Protein 2VVM (pdb70)

Nearest PDB structures (foldseek):
  2vvm-assembly1_A  TM=1.002E+00  e=0.000E+00  Aspergillus niger
  2vvm-assembly1_B  TM=1.002E+00  e=0.000E+00  Aspergillus niger
  2vvl-assembly4_G  TM=1.001E+00  e=0.000E+00  Aspergillus niger
  2vvl-assembly4_F  TM=1.001E+00  e=0.000E+00  Aspergillus niger
  2vvl-assembly2_C  TM=9.999E-01  e=0.000E+00  Aspergillus niger

Foldseek 3Di:
DKWQFWWKAFPVPGIDGIFDFLFQDPPQFDDDQFAEEEEAQALLSLLLLLLQLVVPGQYEYEYQTRGHRQQWTWGQDQNATDTFGFWFAAVLLPQVVVLCVVLPVPVQKDWQADQPFFPQWEWEAADLPDIDIDHVVVVQVLQQVLLCLLQCPPVQSLCVQPVDLLCNPPHVVLLVQLQDFQLRSCVVCVVVADSSSVFVNLLVVLLVQLFHRQFFRRSLVSQLCVSQPSGPVSNCNGPHTMGGNNGVSVSSVVSVCSSVVSVSYTYHYSWAWAEWEDDDQWIWIATPVGDIHIHRFYEYAQDLCQPVRHYYPPDADPLSVVDSVVDFGNQKWKKKFFKDFLSQLSYWYAHDDPAQWGTKHFGDARPVGTTMMMTIGGHSRHDQCPPDVVSNQVRVCSRPPPRIDTRMMMHGRQCPPSRRVHGFGTGGRSSCVRRLCSQQDDDNRYGYFYLCNASHNRRHSSSSSNRSVVSSVVSCVVPPD/DKWQFWWKAFPVPGIDGIADFLFQDPPQWDDFAEEEEAQALLSLLLLLLQLVVPGQYEYEYQTRGHRQQWTWGQDQRATDTFGFWFAAVLLPQVVVLCVVLVCPVFKDWQADQPFFPQWEWEAADLPDIDIDHVVVVQVLQQVLLCLLQCPPVQSLCVQPVDLLCNCPPVVLLVQLQDFQLRSCVVCVVVDDSSSVQSNLLVVCLVQLFHRQFFGRSLVSQLCVSQPSGPVSNCNGPHTMGGNVGVSVSSVSSVVSSVVSVSYTYHYSWAWAEWEDDPQWIWTATPVGDIDIHSFYEYAQDLQQPVSHYYPPDADPLSVVCSVVDFGNQKWKKKFFWAQLSQLNYWFAHDDPAQWGTKHFRDARPVRTTIMITMGHHSRHDQCSPDVVNNLVRVCSRPPPRTDTRMMMHGRQCPPSRRVHGFGTGGRSSCVRRLCSQQDDDNRYGYFYLCNASHNRRHSSSSSNRSVVSSVVSVVVVD

Radius of gyration: 28.34 Å; Cα contacts (8 Å, |Δi|>4): 2363; chains: 2; bounding box: 85×63×76 Å

InterPro domains:
  IPR001613 Flavin amine oxidase [PR00757] (41-60)
  IPR001613 Flavin amine oxidase [PR00757] (432-454)
  IPR001613 Flavin amine oxidase [PR00757] (463-480)
  IPR002937 Amine oxidase [PF01593] (50-482)
  IPR036188 FAD/NAD(P)-binding domain superfamily [G3DSA:3.50.50.60] (35-118)
  IPR036188 FAD/NAD(P)-binding domain superfamily [G3DSA:3.50.50.60] (422-494)
  IPR036188 FAD/NAD(P)-binding domain superfamily [SSF51905] (39-485)
  IPR050703 Flavin Monoamine Oxidase [PTHR43563] (40-489)

Structure (mmCIF, N/CA/C/O backbone):
data_2VVM
#
_entry.id   2VVM
#
_cell.length_a   107.419
_cell.length_b   107.419
_cell.length_c   235.400
_cell.angle_alpha   90.00
_cell.angle_beta   90.00
_cell.angle_gamma   90.00
#
_symmetry.space_group_name_H-M   'P 43 21 2'
#
loop_
_entity.id
_entity.type
_entity.pdbx_description
1 polymer 'MONOAMINE OXIDASE N'
2 non-polymer 'FLAVIN-ADENINE DINUCLEOTIDE'
3 non-polymer PROLINE
4 non-polymer 1,2-ETHANEDIOL
5 water water
#
loop_
_atom_site.group_PDB
_atom_site.id
_atom_site.type_symbol
_atom_site.label_atom_id
_atom_site.label_alt_id
_atom_site.label_comp_id
_atom_site.label_asym_id
_atom_site.label_entity_id
_atom_site.label_seq_id
_atom_site.pdbx_PDB_ins_code
_atom_site.Cartn_x
_atom_site.Cartn_y
_atom_site.Cartn_z
_atom_site.occupancy
_atom_site.B_iso_or_equiv
_atom_site.auth_seq_id
_atom_site.auth_comp_id
_atom_site.auth_asym_id
_atom_site.auth_atom_id
_atom_site.pdbx_PDB_model_num
ATOM 1 N N . MET A 1 1 ? 4.329 -0.548 49.530 1.00 40.74 1 MET A N 1
ATOM 2 C CA . MET A 1 1 ? 3.833 0.454 50.527 1.00 40.68 1 MET A CA 1
ATOM 3 C C . MET A 1 1 ? 3.419 1.771 49.879 1.00 39.79 1 MET A C 1
ATOM 4 O O . MET A 1 1 ? 3.855 2.088 48.772 1.00 39.98 1 MET A O 1
ATOM 9 N N . THR A 1 2 ? 2.592 2.536 50.589 1.00 38.42 2 THR A N 1
ATOM 10 C CA . THR A 1 2 ? 1.993 3.758 50.062 1.00 37.08 2 THR A CA 1
ATOM 11 C C . THR A 1 2 ? 2.730 5.013 50.533 1.00 35.99 2 THR A C 1
ATOM 12 O O . THR A 1 2 ? 2.962 5.200 51.729 1.00 35.75 2 THR A O 1
ATOM 16 N N . SER A 1 3 ? 3.102 5.866 49.580 1.00 34.46 3 SER A N 1
ATOM 17 C CA . SER A 1 3 ? 3.692 7.167 49.893 1.00 33.06 3 SER A CA 1
ATOM 18 C C . SER A 1 3 ? 2.596 8.193 50.156 1.00 32.43 3 SER A C 1
ATOM 19 O O . SER A 1 3 ? 1.484 8.046 49.670 1.00 32.48 3 SER A O 1
ATOM 22 N N . ARG A 1 4 ? 2.917 9.234 50.917 1.00 31.52 4 ARG A N 1
ATOM 23 C CA . ARG A 1 4 ? 2.032 10.394 51.043 1.00 31.14 4 ARG A CA 1
ATOM 24 C C . ARG A 1 4 ? 1.963 11.191 49.740 1.00 30.23 4 ARG A C 1
ATOM 25 O O . ARG A 1 4 ? 1.005 11.923 49.504 1.00 29.71 4 ARG A O 1
ATOM 33 N N . ASP A 1 5 ? 2.992 11.043 48.905 1.00 29.30 5 ASP A N 1
ATOM 34 C CA . ASP A 1 5 ? 3.081 11.751 47.631 1.00 28.80 5 ASP A CA 1
ATOM 35 C C . ASP A 1 5 ? 2.210 11.101 46.564 1.00 28.37 5 ASP A C 1
ATOM 36 O O . ASP A 1 5 ? 1.851 9.924 46.665 1.00 28.16 5 ASP A O 1
ATOM 41 N N . GLY A 1 6 ? 1.894 11.878 45.531 1.00 27.93 6 GLY A N 1
ATOM 42 C CA . GLY A 1 6 ? 1.180 11.372 44.368 1.00 27.35 6 GLY A CA 1
ATOM 43 C C . GLY A 1 6 ? -0.328 11.501 44.467 1.00 27.29 6 GLY A C 1
ATOM 44 O O . GLY A 1 6 ? -0.884 11.711 45.551 1.00 26.74 6 GLY A O 1
ATOM 45 N N . TYR A 1 7 ? -0.971 11.377 43.311 1.00 26.96 7 TYR A N 1
ATOM 46 C CA . TYR A 1 7 ? -2.424 11.346 43.185 1.00 27.47 7 TYR A CA 1
ATOM 47 C C . TYR A 1 7 ? -2.815 10.309 42.158 1.00 27.70 7 TYR A C 1
ATOM 48 O O . TYR A 1 7 ? -2.051 10.016 41.225 1.00 26.84 7 TYR A O 1
ATOM 57 N N . GLN A 1 8 ? -4.027 9.785 42.323 1.00 27.96 8 GLN A N 1
ATOM 58 C CA . GLN A 1 8 ? -4.645 8.908 41.348 1.00 28.86 8 GLN A CA 1
ATOM 59 C C . GLN A 1 8 ? -6.119 9.284 41.227 1.00 29.08 8 GLN A C 1
ATOM 60 O O . GLN A 1 8 ? -6.738 9.733 42.202 1.00 28.67 8 GLN A O 1
ATOM 66 N N . TRP A 1 9 ? -6.662 9.129 40.021 1.00 29.53 9 TRP A N 1
ATOM 67 C CA . TRP A 1 9 ? -8.089 9.301 39.780 1.00 30.06 9 TRP A CA 1
ATOM 68 C C . TRP A 1 9 ? -8.629 8.170 38.910 1.00 30.53 9 TRP A C 1
ATOM 69 O O . TRP A 1 9 ? -8.002 7.779 37.924 1.00 29.99 9 TRP A O 1
ATOM 80 N N . THR A 1 10 ? -9.786 7.635 39.299 1.00 31.11 10 THR A N 1
ATOM 81 C CA . THR A 1 10 ? -10.582 6.772 38.428 1.00 31.75 10 THR A CA 1
ATOM 82 C C . THR A 1 10 ? -12.041 7.220 38.547 1.00 32.49 10 THR A C 1
ATOM 83 O O . THR A 1 10 ? -12.407 7.853 39.540 1.00 32.21 10 THR A O 1
ATOM 87 N N . PRO A 1 11 ? -12.875 6.923 37.526 1.00 33.20 11 PRO A N 1
ATOM 88 C CA . PRO A 1 11 ? -14.304 7.253 37.618 1.00 33.90 11 PRO A CA 1
ATOM 89 C C . PRO A 1 11 ? -14.951 6.662 38.878 1.00 34.55 11 PRO A C 1
ATOM 90 O O . PRO A 1 11 ? -15.756 7.326 39.530 1.00 34.64 11 PRO A O 1
ATOM 94 N N . GLU A 1 12 ? -14.557 5.438 39.221 1.00 35.43 12 GLU A N 1
ATOM 95 C CA . GLU A 1 12 ? -15.149 4.692 40.332 1.00 36.47 12 GLU A CA 1
ATOM 96 C C . GLU A 1 12 ? -14.743 5.226 41.705 1.00 36.30 12 GLU A C 1
ATOM 97 O O . GLU A 1 12 ? -15.571 5.277 42.617 1.00 36.60 12 GLU A O 1
ATOM 103 N N . THR A 1 13 ? -13.482 5.643 41.846 1.00 35.87 13 THR A N 1
ATOM 104 C CA . THR A 1 13 ? -12.930 6.030 43.152 1.00 35.46 13 THR A CA 1
ATOM 105 C C . THR A 1 13 ? -12.771 7.533 43.364 1.00 34.83 13 THR A C 1
ATOM 106 O O . THR A 1 13 ? -12.532 7.978 44.489 1.00 34.71 13 THR A O 1
ATOM 110 N N . GLY A 1 14 ? -12.887 8.316 42.294 1.00 34.13 14 GLY A N 1
ATOM 111 C CA . GLY A 1 14 ? -12.602 9.751 42.367 1.00 33.56 14 GLY A CA 1
ATOM 112 C C . GLY A 1 14 ? -11.120 10.017 42.603 1.00 33.18 14 GLY A C 1
ATOM 113 O O . GLY A 1 14 ? -10.282 9.147 42.353 1.00 32.82 14 GLY A O 1
ATOM 114 N N . LEU A 1 15 ? -10.800 11.216 43.088 1.00 33.18 15 LEU A N 1
ATOM 115 C CA . LEU A 1 15 ? -9.404 11.617 43.312 1.00 33.22 15 LEU A CA 1
ATOM 116 C C . LEU A 1 15 ? -8.908 11.230 44.701 1.00 33.46 15 LEU A C 1
ATOM 117 O O . LEU A 1 15 ? -9.483 11.650 45.712 1.00 33.66 15 LEU A O 1
ATOM 122 N N . THR A 1 16 ? -7.833 10.446 44.747 1.00 33.23 16 THR A N 1
ATOM 123 C CA . THR A 1 16 ? -7.230 10.053 46.021 1.00 33.37 16 THR A CA 1
ATOM 124 C C . THR A 1 16 ? -5.745 10.419 46.109 1.00 33.25 16 THR A C 1
ATOM 125 O O . THR A 1 16 ? -5.007 10.329 45.120 1.00 32.90 16 THR A O 1
ATOM 129 N N . GLN A 1 17 ? -5.335 10.848 47.302 1.00 33.05 17 GLN A N 1
ATOM 130 C CA . GLN A 1 17 ? -3.950 11.208 47.600 1.00 33.30 17 GLN A CA 1
ATOM 131 C C . GLN A 1 17 ? -3.158 10.012 48.085 1.00 32.71 17 GLN A C 1
ATOM 132 O O . GLN A 1 17 ? -3.649 9.213 48.886 1.00 32.45 17 GLN A O 1
ATOM 138 N N . GLY A 1 18 ? -1.919 9.912 47.618 1.00 31.93 18 GLY A N 1
ATOM 139 C CA . GLY A 1 18 ? -1.021 8.854 48.045 1.00 31.26 18 GLY A CA 1
ATOM 140 C C . GLY A 1 18 ? -1.104 7.651 47.138 1.00 30.89 18 GLY A C 1
ATOM 141 O O . GLY A 1 18 ? -2.192 7.137 46.877 1.00 31.10 18 GLY A O 1
ATOM 142 N N . VAL A 1 19 ? 0.050 7.209 46.648 1.00 30.15 19 VAL A N 1
ATOM 143 C CA . VAL A 1 19 ? 0.131 6.069 45.742 1.00 29.44 19 VAL A CA 1
ATOM 144 C C . VAL A 1 19 ? 1.291 5.164 46.168 1.00 29.15 19 VAL A C 1
ATOM 145 O O . VAL A 1 19 ? 2.186 5.614 46.883 1.00 29.38 19 VAL A O 1
ATOM 149 N N . PRO A 1 20 ? 1.278 3.884 45.744 1.00 28.98 20 PRO A N 1
ATOM 150 C CA . PRO A 1 20 ? 2.372 3.001 46.155 1.00 28.70 20 PRO A CA 1
ATOM 151 C C . PRO A 1 20 ? 3.700 3.384 45.516 1.00 28.45 20 PRO A C 1
ATOM 152 O O . PRO A 1 20 ? 3.713 3.970 44.434 1.00 28.41 20 PRO A O 1
ATOM 156 N N . SER A 1 21 ? 4.802 3.076 46.196 1.00 27.72 21 SER A N 1
ATOM 157 C CA . SER A 1 21 ? 6.135 3.214 45.603 1.00 27.11 21 SER A CA 1
ATOM 158 C C . SER A 1 21 ? 7.145 2.349 46.318 1.00 27.18 21 SER A C 1
ATOM 159 O O . SER A 1 21 ? 7.195 2.336 47.551 1.00 27.11 21 SER A O 1
ATOM 162 N N . LEU A 1 22 ? 7.959 1.649 45.531 1.00 27.00 22 LEU A N 1
ATOM 163 C CA . LEU A 1 22 ? 9.119 0.920 46.044 1.00 27.15 22 LEU A CA 1
ATOM 164 C C . LEU A 1 22 ? 10.122 1.870 46.706 1.00 27.05 22 LEU A C 1
ATOM 165 O O . LEU A 1 22 ? 11.011 1.431 47.436 1.00 27.41 22 LEU A O 1
ATOM 170 N N . GLY A 1 23 ? 9.962 3.168 46.451 1.00 26.64 23 GLY A N 1
ATOM 171 C CA . GLY A 1 23 ? 10.799 4.201 47.056 1.00 26.50 23 GLY A CA 1
ATOM 172 C C . GLY A 1 23 ? 10.523 4.418 48.534 1.00 26.50 23 GLY A C 1
ATOM 173 O O . GLY A 1 23 ? 11.374 4.946 49.255 1.00 26.23 23 GLY A O 1
ATOM 174 N N . VAL A 1 24 ? 9.337 4.021 48.991 1.00 26.92 24 VAL A N 1
ATOM 175 C CA . VAL A 1 24 ? 8.971 4.180 50.403 1.00 27.32 24 VAL A CA 1
ATOM 176 C C . VAL A 1 24 ? 9.833 3.244 51.245 1.00 27.99 24 VAL A C 1
ATOM 177 O O . VAL A 1 24 ? 9.912 2.049 50.961 1.00 27.97 24 VAL A O 1
ATOM 181 N N . ILE A 1 25 ? 10.481 3.808 52.262 1.00 28.72 25 ILE A N 1
ATOM 182 C CA . ILE A 1 25 ? 11.391 3.057 53.127 1.00 29.62 25 ILE A CA 1
ATOM 183 C C . ILE A 1 25 ? 10.733 2.737 54.471 1.00 30.68 25 ILE A C 1
ATOM 184 O O . ILE A 1 25 ? 10.326 3.638 55.207 1.00 30.59 25 ILE A O 1
ATOM 189 N N . SER A 1 26 ? 10.640 1.448 54.775 1.00 32.11 26 SER A N 1
ATOM 190 C CA . SER A 1 26 ? 10.063 0.996 56.039 1.00 33.80 26 SER A CA 1
ATOM 191 C C . SER A 1 26 ? 10.970 -0.033 56.710 1.00 34.31 26 SER A C 1
ATOM 192 O O . SER A 1 26 ? 11.447 -0.955 56.042 1.00 34.83 26 SER A O 1
ATOM 195 N N . PRO A 1 27 ? 11.239 0.132 58.026 1.00 34.66 27 PRO A N 1
ATOM 196 C CA . PRO A 1 27 ? 10.816 1.247 58.883 1.00 34.61 27 PRO A CA 1
ATOM 197 C C . PRO A 1 27 ? 11.499 2.561 58.484 1.00 34.33 27 PRO A C 1
ATOM 198 O O . PRO A 1 27 ? 12.556 2.527 57.854 1.00 34.25 27 PRO A O 1
ATOM 202 N N . PRO A 1 28 ? 10.902 3.709 58.850 1.00 34.25 28 PRO A N 1
ATOM 203 C CA . PRO A 1 28 ? 11.423 5.006 58.401 1.00 34.17 28 PRO A CA 1
ATOM 204 C C . PRO A 1 28 ? 12.753 5.427 59.042 1.00 34.17 28 PRO A C 1
ATOM 205 O O . PRO A 1 28 ? 13.336 6.440 58.642 1.00 33.85 28 PRO A O 1
ATOM 209 N N . THR A 1 29 ? 13.222 4.667 60.028 1.00 34.18 29 THR A N 1
ATOM 210 C CA . THR A 1 29 ? 14.510 4.948 60.664 1.00 34.34 29 THR A CA 1
ATOM 211 C C . THR A 1 29 ? 15.181 3.672 61.163 1.00 34.69 29 THR A C 1
ATOM 212 O O . THR A 1 29 ? 14.509 2.676 61.438 1.00 34.72 29 THR A O 1
ATOM 216 N N . ASN A 1 30 ? 16.508 3.696 61.249 1.00 35.02 30 ASN A N 1
ATOM 217 C CA . ASN A 1 30 ? 17.246 2.596 61.862 1.00 35.61 30 ASN A CA 1
ATOM 218 C C . ASN A 1 30 ? 18.124 3.051 63.031 1.00 36.31 30 ASN A C 1
ATOM 219 O O . ASN A 1 30 ? 18.999 2.312 63.479 1.00 36.88 30 ASN A O 1
ATOM 224 N N . ILE A 1 31 ? 17.903 4.273 63.510 1.00 37.08 31 ILE A N 1
ATOM 225 C CA . ILE A 1 31 ? 18.717 4.819 64.604 1.00 37.71 31 ILE A CA 1
ATOM 226 C C . ILE A 1 31 ? 17.887 5.204 65.836 1.00 38.24 31 ILE A C 1
ATOM 227 O O . ILE A 1 31 ? 16.656 5.285 65.775 1.00 38.66 31 ILE A O 1
ATOM 232 N N . GLY A 1 38 ? 25.522 8.640 67.194 1.00 41.55 38 GLY A N 1
ATOM 233 C CA . GLY A 1 38 ? 26.541 8.197 66.247 1.00 41.28 38 GLY A CA 1
ATOM 234 C C . GLY A 1 38 ? 27.824 7.711 66.905 1.00 41.06 38 GLY A C 1
ATOM 235 O O . GLY A 1 38 ? 27.812 6.681 67.594 1.00 41.53 38 GLY A O 1
ATOM 236 N N . PRO A 1 39 ? 28.949 8.436 66.698 1.00 40.37 39 PRO A N 1
ATOM 237 C CA . PRO A 1 39 ? 29.089 9.681 65.927 1.00 39.35 39 PRO A CA 1
ATOM 238 C C . PRO A 1 39 ? 29.056 9.471 64.406 1.00 38.09 39 PRO A C 1
ATOM 239 O O . PRO A 1 39 ? 29.267 8.350 63.927 1.00 38.29 39 PRO A O 1
ATOM 243 N N . TRP A 1 40 ? 28.800 10.550 63.668 1.00 36.34 40 TRP A N 1
ATOM 244 C CA . TRP A 1 40 ? 28.669 10.489 62.208 1.00 34.38 40 TRP A CA 1
ATOM 245 C C . TRP A 1 40 ? 29.789 11.241 61.501 1.00 33.34 40 TRP A C 1
ATOM 246 O O . TRP A 1 40 ? 30.048 12.406 61.796 1.00 33.00 40 TRP A O 1
ATOM 257 N N . ASP A 1 41 ? 30.446 10.560 60.566 1.00 32.20 41 ASP A N 1
ATOM 258 C CA . ASP A 1 41 ? 31.420 11.196 59.681 1.00 31.10 41 ASP A CA 1
ATOM 259 C C . ASP A 1 41 ? 30.723 12.221 58.788 1.00 30.25 41 ASP A C 1
ATOM 260 O O . ASP A 1 41 ? 31.184 13.358 58.663 1.00 30.21 41 ASP A O 1
ATOM 265 N N . VAL A 1 42 ? 29.605 11.816 58.184 1.00 28.96 42 VAL A N 1
ATOM 266 C CA . VAL A 1 42 ? 28.869 12.665 57.238 1.00 27.85 42 VAL A CA 1
ATOM 267 C C . VAL A 1 42 ? 27.360 12.572 57.446 1.00 26.93 42 VAL A C 1
ATOM 268 O O . VAL A 1 42 ? 26.831 11.498 57.728 1.00 26.42 42 VAL A O 1
ATOM 272 N N . ILE A 1 43 ? 26.682 13.709 57.306 1.00 25.95 43 ILE A N 1
ATOM 273 C CA . ILE A 1 43 ? 25.233 13.738 57.132 1.00 25.05 43 ILE A CA 1
ATOM 274 C C . ILE A 1 43 ? 24.925 14.132 55.687 1.00 24.46 43 ILE A C 1
ATOM 275 O O . ILE A 1 43 ? 25.450 15.134 55.186 1.00 23.95 43 ILE A O 1
ATOM 280 N N . VAL A 1 44 ? 24.092 13.331 55.029 1.00 23.54 44 VAL A N 1
ATOM 281 C CA . VAL A 1 44 ? 23.578 13.665 53.700 1.00 23.19 44 VAL A CA 1
ATOM 282 C C . VAL A 1 44 ? 22.107 14.053 53.849 1.00 22.95 44 VAL A C 1
ATOM 283 O O . VAL A 1 44 ? 21.297 13.268 54.357 1.00 23.10 44 VAL A O 1
ATOM 287 N N . ILE A 1 45 ? 21.779 15.275 53.436 1.00 22.48 45 ILE A N 1
ATOM 288 C CA . ILE A 1 45 ? 20.405 15.761 53.478 1.00 22.34 45 ILE A CA 1
ATOM 289 C C . ILE A 1 45 ? 19.766 15.552 52.107 1.00 22.41 45 ILE A C 1
ATOM 290 O O . ILE A 1 45 ? 20.242 16.096 51.107 1.00 21.79 45 ILE A O 1
ATOM 295 N N . GLY A 1 46 ? 18.702 14.752 52.071 1.00 22.37 46 GLY A N 1
ATOM 296 C CA . GLY A 1 46 ? 17.982 14.458 50.835 1.00 22.54 46 GLY A CA 1
ATOM 297 C C . GLY A 1 46 ? 18.413 13.136 50.232 1.00 22.30 46 GLY A C 1
ATOM 298 O O . GLY A 1 46 ? 19.610 12.900 50.017 1.00 22.44 46 GLY A O 1
ATOM 299 N N . GLY A 1 47 ? 17.434 12.279 49.953 1.00 21.88 47 GLY A N 1
ATOM 300 C CA . GLY A 1 47 ? 17.669 10.974 49.344 1.00 21.66 47 GLY A CA 1
ATOM 301 C C . GLY A 1 47 ? 17.174 10.861 47.905 1.00 21.38 47 GLY A C 1
ATOM 302 O O . GLY A 1 47 ? 16.677 9.811 47.491 1.00 21.37 47 GLY A O 1
ATOM 303 N N . GLY A 1 48 ? 17.306 11.942 47.140 1.00 21.27 48 GLY A N 1
ATOM 304 C CA . GLY A 1 48 ? 17.159 11.866 45.683 1.00 20.53 48 GLY A CA 1
ATOM 305 C C . GLY A 1 48 ? 18.403 11.210 45.113 1.00 20.35 48 GLY A C 1
ATOM 306 O O . GLY A 1 48 ? 19.258 10.733 45.863 1.00 20.68 48 GLY A O 1
ATOM 307 N N . TYR A 1 49 ? 18.531 11.183 43.790 1.00 19.82 49 TYR A N 1
ATOM 308 C CA . TYR A 1 49 ? 19.699 10.545 43.173 1.00 19.96 49 TYR A CA 1
ATOM 309 C C . TYR A 1 49 ? 21.045 11.152 43.589 1.00 19.86 49 TYR A C 1
ATOM 310 O O . TYR A 1 49 ? 22.046 10.444 43.657 1.00 20.22 49 TYR A O 1
ATOM 319 N N . CYS A 1 50 ? 21.058 12.445 43.894 1.00 19.94 50 CYS A N 1
ATOM 320 C CA . CYS A 1 50 ? 22.293 13.113 44.314 1.00 20.38 50 CYS A CA 1
ATOM 321 C C . CYS A 1 50 ? 22.729 12.594 45.688 1.00 20.55 50 CYS A C 1
ATOM 322 O O . CYS A 1 50 ? 23.854 12.117 45.852 1.00 20.94 50 CYS A O 1
ATOM 325 N N . GLY A 1 51 ? 21.821 12.685 46.659 1.00 20.71 51 GLY A N 1
ATOM 326 C CA . GLY A 1 51 ? 22.046 12.137 47.996 1.00 20.72 51 GLY A CA 1
ATOM 327 C C . GLY A 1 51 ? 22.322 10.641 48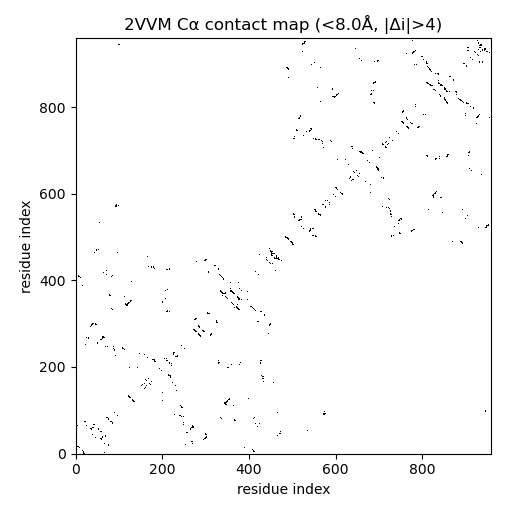.014 1.00 20.84 51 GLY A C 1
ATOM 328 O O . GLY A 1 51 ? 23.163 10.185 48.785 1.00 21.31 51 GLY A O 1
ATOM 329 N N . LEU A 1 52 ? 21.614 9.872 47.186 1.00 20.78 52 LEU A N 1
ATOM 330 C CA . LEU A 1 52 ? 21.820 8.418 47.107 1.00 20.57 52 LEU A CA 1
ATOM 331 C C . LEU A 1 52 ? 23.216 8.059 46.573 1.00 20.87 52 LEU A C 1
ATOM 332 O O . LEU A 1 52 ? 23.869 7.135 47.077 1.00 20.42 52 LEU A O 1
ATOM 337 N N . THR A 1 53 ? 23.660 8.784 45.546 1.00 20.38 53 THR A N 1
ATOM 338 C CA . THR A 1 53 ? 24.991 8.577 44.970 1.00 20.55 53 THR A CA 1
ATOM 339 C C . THR A 1 53 ? 26.078 8.911 45.991 1.00 20.57 53 THR A C 1
ATOM 340 O O . THR A 1 53 ? 26.992 8.112 46.200 1.00 20.89 53 THR A O 1
ATOM 344 N N . ALA A 1 54 ? 25.955 10.076 46.629 1.00 21.01 54 ALA A N 1
ATOM 345 C CA . ALA A 1 54 ? 26.910 10.532 47.646 1.00 21.62 54 ALA A CA 1
ATOM 346 C C . ALA A 1 54 ? 26.975 9.535 48.801 1.00 22.03 54 ALA A C 1
ATOM 347 O O . ALA A 1 54 ? 28.062 9.143 49.222 1.00 21.72 54 ALA A O 1
ATOM 349 N N . THR A 1 55 ? 25.803 9.110 49.275 1.00 22.75 55 THR A N 1
ATOM 350 C CA . THR A 1 55 ? 25.703 8.161 50.388 1.00 23.01 55 THR A CA 1
ATOM 351 C C . THR A 1 55 ? 26.310 6.808 50.034 1.00 23.70 55 THR A C 1
ATOM 352 O O . THR A 1 55 ? 27.048 6.229 50.831 1.00 23.62 55 THR A O 1
ATOM 356 N N . ARG A 1 56 ? 26.017 6.313 48.836 1.00 23.95 56 ARG A N 1
ATOM 357 C CA . ARG A 1 56 ? 26.574 5.047 48.400 1.00 24.76 56 ARG A CA 1
ATOM 358 C C . ARG A 1 56 ? 28.102 5.124 48.321 1.00 24.82 56 ARG A C 1
ATOM 359 O O . ARG A 1 56 ? 28.799 4.280 48.892 1.00 24.93 56 ARG A O 1
ATOM 367 N N . ASP A 1 57 ? 28.614 6.142 47.630 1.00 24.46 57 ASP A N 1
ATOM 368 C CA . ASP A 1 57 ? 30.058 6.346 47.526 1.00 24.52 57 ASP A CA 1
ATOM 369 C C . ASP A 1 57 ? 30.726 6.441 48.907 1.00 24.67 57 ASP A C 1
ATOM 370 O O . ASP A 1 57 ? 31.752 5.805 49.144 1.00 24.69 57 ASP A O 1
ATOM 375 N N . LEU A 1 58 ? 30.137 7.233 49.801 1.00 24.88 58 LEU A N 1
ATOM 376 C CA . LEU A 1 58 ? 30.723 7.486 51.119 1.00 25.15 58 LEU A CA 1
ATOM 377 C C . LEU A 1 58 ? 30.748 6.227 51.988 1.00 25.48 58 LEU A C 1
ATOM 378 O O . LEU A 1 58 ? 31.799 5.880 52.539 1.00 25.69 58 LEU A O 1
ATOM 383 N N . THR A 1 59 ? 29.612 5.534 52.079 1.00 25.59 59 THR A N 1
ATOM 384 C CA . THR A 1 59 ? 29.521 4.291 52.860 1.00 25.90 59 THR A CA 1
ATOM 385 C C . THR A 1 59 ? 30.432 3.189 52.323 1.00 26.17 59 THR A C 1
ATOM 386 O O . THR A 1 59 ? 31.077 2.480 53.099 1.00 26.54 59 THR A O 1
ATOM 390 N N . VAL A 1 60 ? 30.497 3.048 51.001 1.00 26.08 60 VAL A N 1
ATOM 391 C CA . VAL A 1 60 ? 31.411 2.083 50.378 1.00 26.11 60 VAL A CA 1
ATOM 392 C C . VAL A 1 60 ? 32.878 2.431 50.685 1.00 26.37 60 VAL A C 1
ATOM 393 O O . VAL A 1 60 ? 33.701 1.534 50.884 1.00 26.63 60 VAL A O 1
ATOM 397 N N . ALA A 1 61 ? 33.188 3.726 50.747 1.00 26.57 61 ALA A N 1
ATOM 398 C CA . ALA A 1 61 ? 34.546 4.188 51.045 1.00 26.99 61 ALA A CA 1
ATOM 399 C C . ALA A 1 61 ? 34.873 4.144 52.542 1.00 27.47 61 ALA A C 1
ATOM 400 O O . ALA A 1 61 ? 35.996 4.460 52.945 1.00 27.24 61 ALA A O 1
ATOM 402 N N . GLY A 1 62 ? 33.890 3.763 53.355 1.00 27.75 62 GLY A N 1
ATOM 403 C CA . GLY A 1 62 ? 34.117 3.492 54.774 1.00 28.28 62 GLY A CA 1
ATOM 404 C C . GLY A 1 62 ? 33.610 4.533 55.755 1.00 28.74 62 GLY A C 1
ATOM 405 O O . GLY A 1 62 ? 33.873 4.428 56.961 1.00 28.71 62 GLY A O 1
ATOM 406 N N . PHE A 1 63 ? 32.878 5.530 55.258 1.00 28.71 63 PHE A N 1
ATOM 407 C CA . PHE A 1 63 ? 32.369 6.604 56.110 1.00 29.10 63 PHE A CA 1
ATOM 408 C C . PHE A 1 63 ? 31.027 6.244 56.736 1.00 28.70 63 PHE A C 1
ATOM 409 O O . PHE A 1 63 ? 30.110 5.781 56.053 1.00 28.44 63 PHE A O 1
ATOM 417 N N . LYS A 1 64 ? 30.923 6.465 58.045 1.00 28.69 64 LYS A N 1
ATOM 418 C CA . LYS A 1 64 ? 29.659 6.314 58.754 1.00 28.79 64 LYS A CA 1
ATOM 419 C C . LYS A 1 64 ? 28.769 7.497 58.373 1.00 28.26 64 LYS A C 1
ATOM 420 O O . LYS A 1 64 ? 29.058 8.652 58.711 1.00 28.20 64 LYS A O 1
ATOM 426 N N . THR A 1 65 ? 27.699 7.198 57.642 1.00 27.73 65 THR A N 1
ATOM 427 C CA . THR A 1 65 ? 26.909 8.225 56.972 1.00 27.31 65 THR A CA 1
ATOM 428 C C . THR A 1 65 ? 25.446 8.184 57.401 1.00 26.98 65 THR A C 1
ATOM 429 O O . THR A 1 65 ? 24.804 7.128 57.360 1.00 27.22 65 THR A O 1
ATOM 433 N N . LEU A 1 66 ? 24.935 9.343 57.809 1.00 26.64 66 LEU A N 1
ATOM 434 C CA . LEU A 1 66 ? 23.536 9.495 58.198 1.00 26.27 66 LEU A CA 1
ATOM 435 C C . LEU A 1 66 ? 22.763 10.248 57.119 1.00 26.01 66 LEU A C 1
ATOM 436 O O . LEU A 1 66 ? 23.050 11.419 56.845 1.00 25.93 66 LEU A O 1
ATOM 441 N N . LEU A 1 67 ? 21.779 9.578 56.527 1.00 25.51 67 LEU A N 1
ATOM 442 C CA . LEU A 1 67 ? 20.905 10.209 55.542 1.00 25.47 67 LEU A CA 1
ATOM 443 C C . LEU A 1 67 ? 19.609 10.711 56.179 1.00 25.18 67 LEU A C 1
ATOM 444 O O . LEU A 1 67 ? 18.855 9.938 56.782 1.00 25.19 67 LEU A O 1
ATOM 449 N N . LEU A 1 68 ? 19.361 12.010 56.032 1.00 24.68 68 LEU A N 1
ATOM 450 C CA . LEU A 1 68 ? 18.145 12.642 56.529 1.00 24.50 68 LEU A CA 1
ATOM 451 C C . LEU A 1 68 ? 17.270 13.071 55.356 1.00 24.76 68 LEU A C 1
ATOM 452 O O . LEU A 1 68 ? 17.704 13.842 54.490 1.00 24.19 68 LEU A O 1
ATOM 457 N N . GLU A 1 69 ? 16.035 12.579 55.340 1.00 24.35 69 GLU A N 1
ATOM 458 C CA . GLU A 1 69 ? 15.106 12.864 54.252 1.00 24.44 69 GLU A CA 1
ATOM 459 C C . GLU A 1 69 ? 13.763 13.365 54.774 1.00 24.66 69 GLU A C 1
ATOM 460 O O . GLU A 1 69 ? 13.169 12.758 55.670 1.00 24.58 69 GLU A O 1
ATOM 466 N N . ALA A 1 70 ? 13.294 14.474 54.202 1.00 24.51 70 ALA A N 1
ATOM 467 C CA . ALA A 1 70 ? 11.994 15.055 54.535 1.00 24.39 70 ALA A CA 1
ATOM 468 C C . ALA A 1 70 ? 10.815 14.127 54.231 1.00 24.47 70 ALA A C 1
ATOM 469 O O . ALA A 1 70 ? 9.870 14.040 55.023 1.00 24.20 70 ALA A O 1
ATOM 471 N N . ARG A 1 71 ? 10.872 13.443 53.086 1.00 24.30 71 ARG A N 1
ATOM 472 C CA . ARG A 1 71 ? 9.776 12.591 52.615 1.00 24.24 71 ARG A CA 1
ATOM 473 C C . ARG A 1 71 ? 9.767 11.209 53.286 1.00 24.31 71 ARG A C 1
ATOM 474 O O . ARG A 1 71 ? 10.660 10.880 54.069 1.00 24.57 71 ARG A O 1
ATOM 482 N N . ASP A 1 72 ? 8.768 10.396 52.945 1.00 24.31 72 ASP A N 1
ATOM 483 C CA . ASP A 1 72 ? 8.695 8.999 53.394 1.00 24.49 72 ASP A CA 1
ATOM 484 C C . ASP A 1 72 ? 9.367 8.041 52.415 1.00 24.15 72 ASP A C 1
ATOM 485 O O . ASP A 1 72 ? 9.283 6.819 52.572 1.00 24.27 72 ASP A O 1
ATOM 490 N N . ARG A 1 73 ? 10.034 8.599 51.405 1.00 23.21 73 ARG A N 1
ATOM 491 C CA . ARG A 1 73 ? 10.597 7.801 50.322 1.00 22.69 73 ARG A CA 1
ATOM 492 C C . ARG A 1 73 ? 11.927 8.356 49.801 1.00 22.35 73 ARG A C 1
ATOM 493 O O . ARG A 1 73 ? 12.297 9.493 50.099 1.00 22.29 73 ARG A O 1
ATOM 501 N N . ILE A 1 74 ? 12.624 7.533 49.022 1.00 21.91 74 ILE A N 1
ATOM 502 C CA . ILE A 1 74 ? 13.807 7.958 48.266 1.00 21.82 74 ILE A CA 1
ATOM 503 C C . ILE A 1 74 ? 13.394 8.341 46.835 1.00 21.54 74 ILE A C 1
ATOM 504 O O . ILE A 1 74 ? 12.243 8.140 46.442 1.00 21.41 74 ILE A O 1
ATOM 509 N N . GLY A 1 75 ? 14.331 8.903 46.073 1.00 21.56 75 GLY A N 1
ATOM 510 C CA . GLY A 1 75 ? 14.066 9.267 44.683 1.00 20.88 75 GLY A CA 1
ATOM 511 C C . GLY A 1 75 ? 13.942 10.756 44.423 1.00 21.21 75 GLY A C 1
ATOM 512 O O . GLY A 1 75 ? 14.272 11.219 43.329 1.00 20.96 75 GLY A O 1
ATOM 513 N N . GLY A 1 76 ? 13.464 11.505 45.418 1.00 20.68 76 GLY A N 1
ATOM 514 C CA . GLY A 1 76 ? 13.259 12.950 45.287 1.00 20.54 76 GLY A CA 1
ATOM 515 C C . GLY A 1 76 ? 12.335 13.295 44.132 1.00 20.40 76 GLY A C 1
ATOM 516 O O . GLY A 1 76 ? 11.168 12.886 44.124 1.00 20.42 76 GLY A O 1
ATOM 517 N N . ARG A 1 77 ? 12.877 14.012 43.143 1.00 19.98 77 ARG A N 1
ATOM 518 C CA . ARG A 1 77 ? 12.128 14.419 41.943 1.00 19.68 77 ARG A CA 1
ATOM 519 C C . ARG A 1 77 ? 11.981 13.326 40.872 1.00 20.05 77 ARG A C 1
ATOM 520 O O . ARG A 1 77 ? 11.494 13.596 39.759 1.00 20.02 77 ARG A O 1
ATOM 528 N N . SER A 1 78 ? 12.378 12.102 41.221 1.00 20.19 78 SER A N 1
ATOM 529 C CA . SER A 1 78 ? 12.180 10.933 40.374 1.00 20.83 78 SER A CA 1
ATOM 530 C C . SER A 1 78 ? 11.705 9.751 41.210 1.00 21.14 78 SER A C 1
ATOM 531 O O . SER A 1 78 ? 12.389 9.326 42.140 1.00 21.49 78 SER A O 1
ATOM 534 N N . TRP A 1 79 ? 10.537 9.217 40.873 1.00 21.18 79 TRP A N 1
ATOM 535 C CA . TRP A 1 79 ? 10.019 8.026 41.550 1.00 21.62 79 TRP A CA 1
ATOM 536 C C . TRP A 1 79 ? 8.863 7.434 40.763 1.00 21.91 79 TRP A C 1
ATOM 537 O O . TRP A 1 79 ? 8.174 8.143 40.014 1.00 21.79 79 TRP A O 1
ATOM 548 N N . SER A 1 80 ? 8.666 6.133 40.926 1.00 22.12 80 SER A N 1
ATOM 549 C CA . SER A 1 80 ? 7.629 5.432 40.188 1.00 23.05 80 SER A CA 1
ATOM 550 C C . SER A 1 80 ? 6.612 4.795 41.125 1.00 23.75 80 SER A C 1
ATOM 551 O O . SER A 1 80 ? 6.952 4.380 42.239 1.00 23.73 80 SER A O 1
ATOM 554 N N . SER A 1 81 ? 5.366 4.743 40.658 1.00 24.44 81 SER A N 1
ATOM 555 C CA . SER A 1 81 ? 4.270 4.102 41.381 1.00 25.40 81 SER A CA 1
ATOM 556 C C . SER A 1 81 ? 3.719 2.954 40.554 1.00 25.96 81 SER A C 1
ATOM 557 O O . SER A 1 81 ? 3.221 3.164 39.449 1.00 25.99 81 SER A O 1
ATOM 560 N N . ASN A 1 82 ? 3.830 1.734 41.074 1.00 26.66 82 ASN A N 1
ATOM 561 C CA . ASN A 1 82 ? 3.277 0.571 40.381 1.00 27.34 82 ASN A CA 1
ATOM 562 C C . ASN A 1 82 ? 1.790 0.438 40.695 1.00 27.86 82 ASN A C 1
ATOM 563 O O . ASN A 1 82 ? 1.410 0.106 41.821 1.00 27.66 82 ASN A O 1
ATOM 568 N N . ILE A 1 83 ? 0.955 0.736 39.703 1.00 27.98 83 ILE A N 1
ATOM 569 C CA . ILE A 1 83 ? -0.498 0.680 39.862 1.00 28.50 83 ILE A CA 1
ATOM 570 C C . ILE A 1 83 ? -1.050 -0.327 38.852 1.00 28.85 83 ILE A C 1
ATOM 571 O O . ILE A 1 83 ? -0.882 -0.158 37.640 1.00 28.81 83 ILE A O 1
ATOM 576 N N . ASP A 1 84 ? -1.693 -1.379 39.363 1.00 29.13 84 ASP A N 1
ATOM 577 C CA . ASP A 1 84 ? -2.152 -2.516 38.545 1.00 29.37 84 ASP A CA 1
ATOM 578 C C . ASP A 1 84 ? -1.064 -3.025 37.590 1.00 29.13 84 ASP A C 1
ATOM 579 O O . ASP A 1 84 ? -1.308 -3.254 36.402 1.00 29.46 84 ASP A O 1
ATOM 584 N N . GLY A 1 85 ? 0.142 -3.182 38.126 1.00 28.78 85 GLY A N 1
ATOM 585 C CA . GLY A 1 85 ? 1.253 -3.772 37.394 1.00 28.28 85 GLY A CA 1
ATOM 586 C C . GLY A 1 85 ? 1.987 -2.870 36.413 1.00 27.77 85 GLY A C 1
ATOM 587 O O . GLY A 1 85 ? 2.801 -3.354 35.633 1.00 28.21 85 GLY A O 1
ATOM 588 N N . TYR A 1 86 ? 1.700 -1.572 36.438 1.00 27.29 86 TYR A N 1
ATOM 589 C CA . TYR A 1 86 ? 2.339 -0.622 35.519 1.00 26.62 86 TYR A CA 1
ATOM 590 C C . TYR A 1 86 ? 3.057 0.480 36.286 1.00 26.24 86 TYR A C 1
ATOM 591 O O . TYR A 1 86 ? 2.457 1.118 37.153 1.00 26.34 86 TYR A O 1
ATOM 600 N N . PRO A 1 87 ? 4.350 0.706 35.973 1.00 26.07 87 PRO A N 1
ATOM 601 C CA . PRO A 1 87 ? 5.066 1.784 36.651 1.00 25.57 87 PRO A CA 1
ATOM 602 C C . PRO A 1 87 ? 4.732 3.146 36.067 1.00 25.17 87 PRO A C 1
ATOM 603 O O . PRO A 1 87 ? 5.038 3.424 34.903 1.00 25.74 87 PRO A O 1
ATOM 607 N N . TYR A 1 88 ? 4.089 3.980 36.870 1.00 24.55 88 TYR A N 1
ATOM 608 C CA . TYR A 1 88 ? 3.818 5.352 36.485 1.00 24.03 88 TYR A CA 1
ATOM 609 C C . TYR A 1 88 ? 4.953 6.236 36.981 1.00 23.48 88 TYR A C 1
ATOM 610 O O . TYR A 1 88 ? 5.250 6.273 38.174 1.00 22.66 88 TYR A O 1
ATOM 619 N N . GLU A 1 89 ? 5.589 6.942 36.050 1.00 23.15 89 GLU A N 1
ATOM 620 C CA . GLU A 1 89 ? 6.734 7.773 36.382 1.00 22.72 89 GLU A CA 1
ATOM 621 C C . GLU A 1 89 ? 6.297 9.173 36.796 1.00 22.67 89 GLU A C 1
ATOM 622 O O . GLU A 1 89 ? 5.931 10.019 35.962 1.00 22.26 89 GLU A O 1
ATOM 628 N N . MET A 1 90 ? 6.349 9.409 38.102 1.00 22.24 90 MET A N 1
ATOM 629 C CA . MET A 1 90 ? 5.813 10.620 38.701 1.00 22.17 90 MET A CA 1
ATOM 630 C C . MET A 1 90 ? 6.640 11.868 38.373 1.00 21.79 90 MET A C 1
ATOM 631 O O . MET A 1 90 ? 6.097 12.972 38.286 1.00 21.68 90 MET A O 1
ATOM 636 N N . GLY A 1 91 ? 7.945 11.674 38.180 1.00 21.72 91 GLY A N 1
ATOM 637 C CA . GLY A 1 91 ? 8.879 12.758 37.871 1.00 21.07 91 GLY A CA 1
ATOM 638 C C . GLY A 1 91 ? 9.897 12.296 36.840 1.00 20.98 91 GLY A C 1
ATOM 639 O O . GLY A 1 91 ? 9.524 11.793 35.776 1.00 21.05 91 GLY A O 1
ATOM 640 N N . GLY A 1 92 ? 11.179 12.458 37.163 1.00 20.86 92 GLY A N 1
ATOM 641 C CA . GLY A 1 92 ? 12.274 12.065 36.266 1.00 20.88 92 GLY A CA 1
ATOM 642 C C . GLY A 1 92 ? 12.132 10.661 35.717 1.00 20.72 92 GLY A C 1
ATOM 643 O O . GLY A 1 92 ? 11.962 9.717 36.483 1.00 20.95 92 GLY A O 1
ATOM 644 N N . THR A 1 93 ? 12.207 10.527 34.390 1.00 20.44 93 THR A N 1
ATOM 645 C CA . THR A 1 93 ? 11.879 9.272 33.720 1.00 20.00 93 THR A CA 1
ATOM 646 C C . THR A 1 93 ? 12.962 8.715 32.792 1.00 19.86 93 THR A C 1
ATOM 647 O O . THR A 1 93 ? 13.388 7.561 32.943 1.00 19.80 93 THR A O 1
ATOM 651 N N . TRP A 1 94 ? 13.379 9.526 31.819 1.00 18.93 94 TRP A N 1
ATOM 652 C CA . TRP A 1 94 ? 14.119 9.012 30.672 1.00 19.08 94 TRP A CA 1
ATOM 653 C C . TRP A 1 94 ? 15.623 9.099 30.839 1.00 18.45 94 TRP A C 1
ATOM 654 O O . TRP A 1 94 ? 16.128 10.028 31.460 1.00 19.13 94 TRP A O 1
ATOM 665 N N . VAL A 1 95 ? 16.318 8.118 30.273 1.00 18.60 95 VAL A N 1
ATOM 666 C CA . VAL A 1 95 ? 17.781 7.988 30.383 1.00 18.24 95 VAL A CA 1
ATOM 667 C C . VAL A 1 95 ? 18.362 7.521 29.048 1.00 18.32 95 VAL A C 1
ATOM 668 O O . VAL A 1 95 ? 17.628 7.032 28.171 1.00 18.55 95 VAL A O 1
ATOM 672 N N . HIS A 1 96 ? 19.678 7.655 28.888 1.00 17.88 96 HIS A N 1
ATOM 673 C CA . HIS A 1 96 ? 20.347 7.222 27.660 1.00 17.62 96 HIS A CA 1
ATOM 674 C C . HIS A 1 96 ? 21.830 6.996 27.950 1.00 17.93 96 HIS A C 1
ATOM 675 O O . HIS A 1 96 ? 22.373 7.561 28.913 1.00 18.34 96 HIS A O 1
ATOM 682 N N . TRP A 1 97 ? 22.481 6.169 27.129 1.00 17.99 97 TRP A N 1
ATOM 683 C CA . TRP A 1 97 ? 23.910 5.894 27.286 1.00 17.86 97 TRP A CA 1
ATOM 684 C C . TRP A 1 97 ? 24.822 7.081 26.934 1.00 17.73 97 TRP A C 1
ATOM 685 O O . TRP A 1 97 ? 26.029 7.046 27.218 1.00 17.54 97 TRP A O 1
ATOM 696 N N . HIS A 1 98 ? 24.249 8.132 26.343 1.00 16.97 98 HIS A N 1
ATOM 697 C CA . HIS A 1 98 ? 24.988 9.387 26.136 1.00 17.25 98 HIS A CA 1
ATOM 698 C C . HIS A 1 98 ? 24.953 10.284 27.375 1.00 17.21 98 HIS A C 1
ATOM 699 O O . HIS A 1 98 ? 25.485 11.399 27.371 1.00 17.42 98 HIS A O 1
ATOM 706 N N . GLN A 1 99 ? 24.336 9.784 28.440 1.00 17.31 99 GLN A N 1
ATOM 707 C CA . GLN A 1 99 ? 24.320 10.475 29.718 1.00 17.16 99 GLN A CA 1
ATOM 708 C C . GLN A 1 99 ? 25.251 9.695 30.638 1.00 17.64 99 GLN A C 1
ATOM 709 O O . GLN A 1 99 ? 24.893 8.635 31.154 1.00 17.31 99 GLN A O 1
ATOM 715 N N . SER A 1 100 ? 26.455 10.238 30.818 1.00 17.90 100 SER A N 1
ATOM 716 C CA . SER A 1 100 ? 27.591 9.522 31.412 1.00 18.46 100 SER A CA 1
ATOM 717 C C . SER A 1 100 ? 27.337 8.928 32.802 1.00 18.67 100 SER A C 1
ATOM 718 O O . SER A 1 100 ? 27.623 7.747 33.054 1.00 18.80 100 SER A O 1
ATOM 721 N N . HIS A 1 101 ? 26.810 9.754 33.694 1.00 18.29 101 HIS A N 1
ATOM 722 C CA . HIS A 1 101 ? 26.725 9.393 35.100 1.00 18.73 101 HIS A CA 1
ATOM 723 C C . HIS A 1 101 ? 25.588 8.420 35.366 1.00 18.58 101 HIS A C 1
ATOM 724 O O . HIS A 1 101 ? 25.786 7.406 36.027 1.00 19.05 101 HIS A O 1
ATOM 731 N N . VAL A 1 102 ? 24.408 8.689 34.813 1.00 18.74 102 VAL A N 1
ATOM 732 C CA . VAL A 1 102 ? 23.310 7.740 34.964 1.00 18.23 102 VAL A CA 1
ATOM 733 C C . VAL A 1 102 ? 23.620 6.401 34.266 1.00 18.23 102 VAL A C 1
ATOM 734 O O . VAL A 1 102 ? 23.366 5.335 34.828 1.00 18.50 102 VAL A O 1
ATOM 738 N N . TRP A 1 103 ? 24.209 6.447 33.071 1.00 17.95 103 TRP A N 1
ATOM 739 C CA . TRP A 1 103 ? 24.525 5.213 32.361 1.00 18.02 103 TRP A CA 1
ATOM 740 C C . TRP A 1 103 ? 25.601 4.374 33.068 1.00 18.39 103 TRP A C 1
ATOM 741 O O . TRP A 1 103 ? 25.565 3.136 33.030 1.00 18.18 103 TRP A O 1
ATOM 752 N N . ARG A 1 104 ? 26.560 5.051 33.696 1.00 18.56 104 ARG A N 1
ATOM 753 C CA . ARG A 1 104 ? 27.595 4.357 34.458 1.00 18.96 104 ARG A CA 1
ATOM 754 C C . ARG A 1 104 ? 26.931 3.533 35.571 1.00 19.43 104 ARG A C 1
ATOM 755 O O . ARG A 1 104 ? 27.270 2.365 35.774 1.00 19.42 104 ARG A O 1
ATOM 763 N N . GLU A 1 105 ? 25.988 4.156 36.275 1.00 19.65 105 GLU A N 1
ATOM 764 C CA . GLU A 1 105 ? 25.253 3.504 37.362 1.00 20.46 105 GLU A CA 1
ATOM 765 C C . GLU A 1 105 ? 24.376 2.369 36.844 1.00 20.72 105 GLU A C 1
ATOM 766 O O . GLU A 1 105 ? 24.336 1.287 37.445 1.00 20.79 105 GLU A O 1
ATOM 772 N N . ILE A 1 106 ? 23.696 2.619 35.722 1.00 20.94 106 ILE A N 1
ATOM 773 C CA . ILE A 1 106 ? 22.840 1.617 35.071 1.00 21.01 106 ILE A CA 1
ATOM 774 C C . ILE A 1 106 ? 23.634 0.360 34.709 1.00 21.65 106 ILE A C 1
ATOM 775 O O . ILE A 1 106 ? 23.198 -0.765 34.990 1.00 22.03 106 ILE A O 1
ATOM 780 N N . THR A 1 107 ? 24.802 0.558 34.101 1.00 21.97 107 THR A N 1
ATOM 781 C CA . THR A 1 107 ? 25.662 -0.542 33.686 1.00 23.07 107 THR A CA 1
ATOM 782 C C . THR A 1 107 ? 26.245 -1.289 34.895 1.00 23.12 107 THR A C 1
ATOM 783 O O . THR A 1 107 ? 26.207 -2.522 34.945 1.00 23.31 107 THR A O 1
ATOM 787 N N . ARG A 1 108 ? 26.750 -0.542 35.872 1.00 23.16 108 ARG A N 1
ATOM 788 C CA . ARG A 1 108 ? 27.338 -1.141 37.076 1.00 23.47 108 ARG A CA 1
ATOM 789 C C . ARG A 1 108 ? 26.306 -1.956 37.873 1.00 23.82 108 ARG A C 1
ATOM 790 O O . ARG A 1 108 ? 26.631 -3.015 38.409 1.00 23.29 108 ARG A O 1
ATOM 798 N N . TYR A 1 109 ? 25.068 -1.468 37.934 1.00 23.66 109 TYR A N 1
ATOM 799 C CA . TYR A 1 109 ? 23.974 -2.227 38.549 1.00 24.10 109 TYR A CA 1
ATOM 800 C C . TYR A 1 109 ? 23.316 -3.228 37.600 1.00 24.34 109 TYR A C 1
ATOM 801 O O . TYR A 1 109 ? 22.270 -3.796 37.927 1.00 24.85 109 TYR A O 1
ATOM 810 N N . LYS A 1 110 ? 23.923 -3.422 36.430 1.00 24.36 110 LYS A N 1
ATOM 811 C CA . LYS A 1 110 ? 23.465 -4.396 35.418 1.00 24.92 110 LYS A CA 1
ATOM 812 C C . LYS A 1 110 ? 21.977 -4.249 35.036 1.00 24.61 110 LYS A C 1
ATOM 813 O O . LYS A 1 110 ? 21.239 -5.240 34.958 1.00 24.46 110 LYS A O 1
ATOM 819 N N . MET A 1 111 ? 21.562 -3.004 34.801 1.00 24.16 111 MET A N 1
ATOM 820 C CA . MET A 1 111 ? 20.192 -2.691 34.396 1.00 24.22 111 MET A CA 1
ATOM 821 C C . MET A 1 111 ? 20.133 -2.157 32.955 1.00 23.94 111 MET A C 1
ATOM 822 O O . MET A 1 111 ? 19.097 -1.667 32.513 1.00 23.71 111 MET A O 1
ATOM 827 N N . HIS A 1 112 ? 21.255 -2.252 32.243 1.00 24.11 112 HIS A N 1
ATOM 828 C CA . HIS A 1 112 ? 21.362 -1.827 30.841 1.00 24.39 112 HIS A CA 1
ATOM 829 C C . HIS A 1 112 ? 20.375 -2.558 29.922 1.00 24.32 112 HIS A C 1
ATOM 830 O O . HIS A 1 112 ? 19.976 -2.028 28.881 1.00 24.29 112 HIS A O 1
ATOM 837 N N . ASN A 1 113 ? 19.992 -3.768 30.328 1.00 24.47 113 ASN A N 1
ATOM 838 C CA A ASN A 1 113 ? 19.033 -4.554 29.550 0.50 24.53 113 ASN A CA 1
ATOM 839 C CA B ASN A 1 113 ? 19.053 -4.623 29.609 0.50 24.68 113 ASN A CA 1
ATOM 840 C C . ASN A 1 113 ? 17.618 -4.516 30.140 1.00 24.63 113 ASN A C 1
ATOM 841 O O . ASN A 1 113 ? 16.737 -5.297 29.749 1.00 24.49 113 ASN A O 1
ATOM 850 N N . ALA A 1 114 ? 17.392 -3.576 31.055 1.00 24.36 114 ALA A N 1
ATOM 851 C CA . ALA A 1 114 ? 16.095 -3.454 31.723 1.00 24.64 114 ALA A CA 1
ATOM 852 C C . ALA A 1 114 ? 15.359 -2.168 31.335 1.00 24.73 114 ALA A C 1
ATOM 853 O O . ALA A 1 114 ? 14.609 -1.597 32.132 1.00 24.72 114 ALA A O 1
ATOM 855 N N . LEU A 1 115 ? 15.575 -1.725 30.101 1.00 24.73 115 LEU A N 1
ATOM 856 C CA . LEU A 1 115 ? 14.894 -0.547 29.580 1.00 24.80 115 LEU A CA 1
ATOM 857 C C . LEU A 1 115 ? 13.781 -0.920 28.612 1.00 24.90 115 LEU A C 1
ATOM 858 O O . LEU A 1 115 ? 13.760 -2.025 28.048 1.00 24.75 115 LEU A O 1
ATOM 863 N N . SER A 1 116 ? 12.881 0.033 28.410 1.00 24.60 116 SER A N 1
ATOM 864 C CA . SER A 1 116 ? 11.754 -0.099 27.500 1.00 25.14 116 SER A CA 1
ATOM 865 C C . SER A 1 116 ? 11.667 1.179 26.644 1.00 24.26 116 SER A C 1
ATOM 866 O O . SER A 1 116 ? 11.878 2.283 27.153 1.00 24.10 116 SER A O 1
ATOM 869 N N . PRO A 1 117 ? 11.389 1.035 25.336 1.00 23.83 117 PRO A N 1
ATOM 870 C CA . PRO A 1 117 ? 11.214 2.234 24.515 1.00 23.38 117 PRO A CA 1
ATOM 871 C C . PRO A 1 117 ? 9.821 2.834 24.679 1.00 23.26 117 PRO A C 1
ATOM 872 O O . PRO A 1 117 ? 8.808 2.110 24.624 1.00 23.01 117 PRO A O 1
ATOM 876 N N . SER A 1 118 ? 9.772 4.145 24.891 1.00 22.93 118 SER A N 1
ATOM 877 C CA . SER A 1 118 ? 8.509 4.861 25.007 1.00 23.09 118 SER A CA 1
ATOM 878 C C . SER A 1 118 ? 7.726 4.882 23.692 1.00 23.43 118 SER A C 1
ATOM 879 O O . SER A 1 118 ? 6.501 4.698 23.691 1.00 23.34 118 SER A O 1
ATOM 882 N N . PHE A 1 119 ? 8.427 5.108 22.581 1.00 23.93 119 PHE A N 1
ATOM 883 C CA . PHE A 1 119 ? 7.772 5.197 21.279 1.00 24.57 119 PHE A CA 1
ATOM 884 C C . PHE A 1 119 ? 7.592 3.817 20.658 1.00 25.15 119 PHE A C 1
ATOM 885 O O . PHE A 1 119 ? 8.509 2.991 20.666 1.00 24.99 119 PHE A O 1
ATOM 893 N N . ASN A 1 120 ? 6.391 3.577 20.139 1.00 26.06 120 ASN A N 1
ATOM 894 C CA . ASN A 1 120 ? 6.099 2.366 19.392 1.00 27.11 120 ASN A CA 1
ATOM 895 C C . ASN A 1 120 ? 5.112 2.719 18.290 1.00 27.20 120 ASN A C 1
ATOM 896 O O . ASN A 1 120 ? 3.955 3.039 18.568 1.00 26.89 120 ASN A O 1
ATOM 901 N N . PHE A 1 121 ? 5.581 2.683 17.044 1.00 27.39 121 PHE A N 1
ATOM 902 C CA . PHE A 1 121 ? 4.749 3.081 15.910 1.00 27.83 121 PHE A CA 1
ATOM 903 C C . PHE A 1 121 ? 4.289 1.891 15.059 1.00 28.20 121 PHE A C 1
ATOM 904 O O . PHE A 1 121 ? 3.828 2.075 13.931 1.00 28.27 121 PHE A O 1
ATOM 912 N N . SER A 1 122 ? 4.393 0.682 15.613 1.00 28.60 122 SER A N 1
ATOM 913 C CA . SER A 1 122 ? 4.106 -0.546 14.860 1.00 29.08 122 SER A CA 1
ATOM 914 C C . SER A 1 122 ? 2.612 -0.818 14.604 1.00 29.33 122 SER A C 1
ATOM 915 O O . SER A 1 122 ? 2.271 -1.592 13.710 1.00 29.65 122 SER A O 1
ATOM 918 N N . ARG A 1 123 ? 1.730 -0.197 15.382 1.00 29.33 123 ARG A N 1
ATOM 919 C CA . ARG A 1 123 ? 0.285 -0.371 15.201 1.00 29.72 123 ARG A CA 1
ATOM 920 C C . ARG A 1 123 ? -0.469 0.881 15.626 1.00 29.75 123 ARG A C 1
ATOM 921 O O . ARG A 1 123 ? 0.095 1.745 16.296 1.00 29.91 123 ARG A O 1
ATOM 929 N N . GLY A 1 124 ? -1.745 0.976 15.253 1.00 29.25 124 GLY A N 1
ATOM 930 C CA . GLY A 1 124 ? -2.578 2.087 15.705 1.00 28.88 124 GLY A CA 1
ATOM 931 C C . GLY A 1 124 ? -2.584 3.264 14.750 1.00 28.61 124 GLY A C 1
ATOM 932 O O . GLY A 1 124 ? -2.233 3.120 13.573 1.00 28.75 124 GLY A O 1
ATOM 933 N N . VAL A 1 125 ? -2.977 4.430 15.265 1.00 28.07 125 VAL A N 1
ATOM 934 C CA . VAL A 1 125 ? -3.208 5.622 14.435 1.00 27.84 125 VAL A CA 1
ATOM 935 C C . VAL A 1 125 ? -1.937 6.119 13.752 1.00 27.53 125 VAL A C 1
ATOM 936 O O . VAL A 1 125 ? -2.004 6.720 12.671 1.00 27.30 125 VAL A O 1
ATOM 940 N N . ASN A 1 126 ? -0.791 5.873 14.390 1.00 26.89 126 ASN A N 1
ATOM 941 C CA . ASN A 1 126 ? 0.517 6.129 13.789 1.00 26.83 126 ASN A CA 1
ATOM 942 C C . ASN A 1 126 ? 0.573 7.521 13.156 1.00 26.24 126 ASN A C 1
ATOM 943 O O . ASN A 1 126 ? 0.955 7.679 11.995 1.00 26.63 126 ASN A O 1
ATOM 948 N N . HIS A 1 127 ? 0.149 8.526 13.921 1.00 25.84 127 HIS A N 1
ATOM 949 C CA . HIS A 1 127 ? 0.241 9.912 13.470 1.00 25.55 127 HIS A CA 1
ATOM 950 C C . HIS A 1 127 ? 0.549 10.929 14.576 1.00 24.65 127 HIS A C 1
ATOM 951 O O . HIS A 1 127 ? 0.413 10.650 15.771 1.00 24.28 127 HIS A O 1
ATOM 958 N N . PHE A 1 128 ? 0.985 12.105 14.133 1.00 23.98 128 PHE A N 1
ATOM 959 C CA . PHE A 1 128 ? 1.206 13.265 14.974 1.00 23.21 128 PHE A CA 1
ATOM 960 C C . PHE A 1 128 ? 0.016 14.180 14.778 1.00 23.08 128 PHE A C 1
ATOM 961 O O . PHE A 1 128 ? -0.344 14.516 13.636 1.00 22.79 128 PHE A O 1
ATOM 969 N N . GLN A 1 129 ? -0.601 14.565 15.890 1.00 22.41 129 GLN A N 1
ATOM 970 C CA . GLN A 1 129 ? -1.737 15.474 15.876 1.00 22.20 129 GLN A CA 1
ATOM 971 C C . GLN A 1 129 ? -1.350 16.857 16.395 1.00 22.25 129 GLN A C 1
ATOM 972 O O . GLN A 1 129 ? -1.098 17.039 17.597 1.00 21.61 129 GLN A O 1
ATOM 978 N N . LEU A 1 130 ? -1.312 17.823 15.479 1.00 21.82 130 LEU A N 1
ATOM 979 C CA . LEU A 1 130 ? -0.970 19.199 15.806 1.00 22.40 130 LEU A CA 1
ATOM 980 C C . LEU A 1 130 ? -2.229 20.052 15.879 1.00 22.74 130 LEU A C 1
ATOM 981 O O . LEU A 1 130 ? -2.995 20.134 14.913 1.00 22.84 130 LEU A O 1
ATOM 986 N N . ARG A 1 131 ? -2.437 20.681 17.018 1.00 22.95 131 ARG A N 1
ATOM 987 C CA . ARG A 1 131 ? -3.556 21.562 17.211 1.00 23.59 131 ARG A CA 1
ATOM 988 C C . ARG A 1 131 ? -3.076 22.971 17.535 1.00 24.51 131 ARG A C 1
ATOM 989 O O . ARG A 1 131 ? -2.434 23.188 18.519 1.00 24.51 131 ARG A O 1
ATOM 997 N N . THR A 1 132 ? -3.411 23.928 16.690 1.00 25.26 132 THR A N 1
ATOM 998 C CA . THR A 1 132 ? -2.987 25.319 16.914 1.00 26.58 132 THR A CA 1
ATOM 999 C C . THR A 1 132 ? -4.156 26.244 17.261 1.00 27.48 132 THR A C 1
ATOM 1000 O O . THR A 1 132 ? -3.966 27.434 17.549 1.00 27.61 132 THR A O 1
ATOM 1004 N N . ASN A 1 133 ? -5.365 25.687 17.222 1.00 28.38 133 ASN A N 1
ATOM 1005 C CA . ASN A 1 133 ? -6.556 26.366 17.717 1.00 29.47 133 ASN A CA 1
ATOM 1006 C C . ASN A 1 133 ? -7.549 25.328 18.262 1.00 29.63 133 ASN A C 1
ATOM 1007 O O . ASN A 1 133 ? -7.450 24.145 17.921 1.00 29.37 133 ASN A O 1
ATOM 1012 N N . PRO A 1 134 ? -8.496 25.760 19.118 1.00 30.24 134 PRO A N 1
ATOM 1013 C CA . PRO A 1 134 ? -9.393 24.821 19.801 1.00 30.57 134 PRO A CA 1
ATOM 1014 C C . PRO A 1 134 ? -10.356 24.051 18.893 1.00 31.07 134 PRO A C 1
ATOM 1015 O O . PRO A 1 134 ? -10.954 23.072 19.340 1.00 31.13 134 PRO A O 1
ATOM 1019 N N . THR A 1 135 ? -10.505 24.473 17.640 1.00 31.35 135 THR A N 1
ATOM 1020 C CA . THR A 1 135 ? -11.581 23.941 16.793 1.00 31.84 135 THR A CA 1
ATOM 1021 C C . THR A 1 135 ? -11.157 22.872 15.774 1.00 31.69 135 THR A C 1
ATOM 1022 O O . THR A 1 135 ? -11.991 22.085 15.324 1.00 32.22 135 THR A O 1
ATOM 1026 N N . THR A 1 136 ? -9.874 22.840 15.417 1.00 31.03 136 THR A N 1
ATOM 1027 C CA . THR A 1 136 ? -9.390 21.956 14.350 1.00 30.43 136 THR A CA 1
ATOM 1028 C C . THR A 1 136 ? -8.130 21.193 14.770 1.00 29.65 136 THR A C 1
ATOM 1029 O O . THR A 1 136 ? -7.597 21.406 15.863 1.00 29.59 136 THR A O 1
ATOM 1033 N N . SER A 1 137 ? -7.674 20.298 13.898 1.00 28.83 137 SER A N 1
ATOM 1034 C CA . SER A 1 137 ? -6.426 19.566 14.085 1.00 28.04 137 SER A CA 1
ATOM 1035 C C . SER A 1 137 ? -5.749 19.392 12.730 1.00 28.12 137 SER A C 1
ATOM 1036 O O . SER A 1 137 ? -6.426 19.288 11.703 1.00 27.61 137 SER A O 1
ATOM 1039 N N . THR A 1 138 ? -4.419 19.370 12.736 1.00 27.42 138 THR A N 1
ATOM 1040 C CA . THR A 1 138 ? -3.643 18.951 11.577 1.00 27.42 138 THR A CA 1
ATOM 1041 C C . THR A 1 138 ? -3.019 17.608 11.899 1.00 27.31 138 THR A C 1
ATOM 1042 O O . THR A 1 138 ? -2.413 17.437 12.961 1.00 27.47 138 THR A O 1
ATOM 1046 N N . TYR A 1 139 ? -3.179 16.653 10.989 1.00 27.02 139 TYR A N 1
ATOM 1047 C CA . TYR A 1 139 ? -2.591 15.334 11.157 1.00 26.89 139 TYR A CA 1
ATOM 1048 C C . TYR A 1 139 ? -1.460 15.130 10.166 1.00 26.86 139 TYR A C 1
ATOM 1049 O O . TYR A 1 139 ? -1.547 15.565 9.018 1.00 26.84 139 TYR A O 1
ATOM 1058 N N . MET A 1 140 ? -0.398 14.468 10.618 1.00 26.32 140 MET A N 1
ATOM 1059 C CA . MET A 1 140 ? 0.719 14.136 9.744 1.00 25.91 140 MET A CA 1
ATOM 1060 C C . MET A 1 140 ? 1.436 12.866 10.195 1.00 25.63 140 MET A C 1
ATOM 1061 O O . MET A 1 140 ? 1.267 12.415 11.336 1.00 25.59 140 MET A O 1
ATOM 1066 N N . THR A 1 141 ? 2.220 12.283 9.290 1.00 24.86 141 THR A N 1
ATOM 1067 C CA . THR A 1 141 ? 3.034 11.124 9.629 1.00 24.92 141 THR A CA 1
ATOM 1068 C C . THR A 1 141 ? 4.092 11.542 10.648 1.00 24.60 141 THR A C 1
ATOM 1069 O O . THR A 1 141 ? 4.389 12.729 10.786 1.00 23.92 141 THR A O 1
ATOM 1073 N N . HIS A 1 142 ? 4.650 10.568 11.364 1.00 24.66 142 HIS A N 1
ATOM 1074 C CA . HIS A 1 142 ? 5.733 10.852 12.300 1.00 24.64 142 HIS A CA 1
ATOM 1075 C C . HIS A 1 142 ? 6.997 11.282 11.544 1.00 25.16 142 HIS A C 1
ATOM 1076 O O . HIS A 1 142 ? 7.805 12.044 12.070 1.00 24.95 142 HIS A O 1
ATOM 1083 N N . GLU A 1 143 ? 7.148 10.813 10.303 1.00 25.34 143 GLU A N 1
ATOM 1084 C CA . GLU A 1 143 ? 8.220 11.301 9.430 1.00 25.76 143 GLU A CA 1
ATOM 1085 C C . GLU A 1 143 ? 8.063 12.801 9.149 1.00 25.10 143 GLU A C 1
ATOM 1086 O O . GLU A 1 143 ? 9.041 13.550 9.204 1.00 24.83 143 GLU A O 1
ATOM 1092 N N . ALA A 1 144 ? 6.834 13.230 8.854 1.00 24.15 144 ALA A N 1
ATOM 1093 C CA . ALA A 1 144 ? 6.535 14.648 8.635 1.00 23.70 144 ALA A CA 1
ATOM 1094 C C . ALA A 1 144 ? 6.702 15.473 9.909 1.00 23.35 144 ALA A C 1
ATOM 1095 O O . ALA A 1 144 ? 7.172 16.614 9.858 1.00 23.05 144 ALA A O 1
ATOM 1097 N N . GLU A 1 145 ? 6.294 14.894 11.040 1.00 22.65 145 GLU A N 1
ATOM 1098 C CA . GLU A 1 145 ? 6.517 15.485 12.365 1.00 22.71 145 GLU A CA 1
ATOM 1099 C C . GLU A 1 145 ? 8.016 15.742 12.598 1.00 22.29 145 GLU A C 1
ATOM 1100 O O . GLU A 1 145 ? 8.417 16.841 12.993 1.00 22.18 145 GLU A O 1
ATOM 1106 N N . ASP A 1 146 ? 8.825 14.713 12.346 1.00 22.44 146 ASP A N 1
ATOM 1107 C CA A ASP A 1 146 ? 10.278 14.819 12.477 0.50 22.47 146 ASP A CA 1
ATOM 1108 C CA B ASP A 1 146 ? 10.280 14.810 12.464 0.50 22.30 146 ASP A CA 1
ATOM 1109 C C . ASP A 1 146 ? 10.813 15.976 11.636 1.00 22.28 146 ASP A C 1
ATOM 1110 O O . ASP A 1 146 ? 11.637 16.759 12.106 1.00 22.00 146 ASP A O 1
ATOM 1119 N N . GLU A 1 147 ? 10.324 16.079 10.402 1.00 22.21 147 GLU A N 1
ATOM 1120 C CA . GLU A 1 147 ? 10.792 17.090 9.466 1.00 22.74 147 GLU A CA 1
ATOM 1121 C C . GLU A 1 147 ? 10.426 18.501 9.928 1.00 21.86 147 GLU A C 1
ATOM 1122 O O . GLU A 1 147 ? 11.243 19.421 9.842 1.00 21.42 147 GLU A O 1
ATOM 1128 N N . LEU A 1 148 ? 9.205 18.652 10.434 1.00 21.10 148 LEU A N 1
ATOM 1129 C CA . LEU A 1 148 ? 8.735 19.922 10.958 1.00 20.74 148 LEU A CA 1
ATOM 1130 C C . LEU A 1 148 ? 9.599 20.384 12.129 1.00 20.49 148 LEU A C 1
ATOM 1131 O O . LEU A 1 148 ? 10.080 21.520 12.138 1.00 20.31 148 LEU A O 1
ATOM 1136 N N . LEU A 1 149 ? 9.766 19.539 13.126 1.00 20.14 149 LEU A N 1
ATOM 1137 C CA . LEU A 1 149 ? 10.586 19.890 14.253 1.00 20.18 149 LEU A CA 1
ATOM 1138 C C . LEU A 1 149 ? 12.047 20.105 13.901 1.00 19.53 149 LEU A C 1
ATOM 1139 O O . LEU A 1 149 ? 12.623 20.994 14.366 1.00 19.48 149 LEU A O 1
ATOM 1144 N N . ARG A 1 150 ? 12.606 19.273 13.051 1.00 19.60 150 ARG A N 1
ATOM 1145 C CA A ARG A 1 150 ? 13.979 19.453 12.595 0.50 19.49 150 ARG A CA 1
ATOM 1146 C CA B ARG A 1 150 ? 13.981 19.444 12.588 0.50 19.49 150 ARG A CA 1
ATOM 1147 C C . ARG A 1 150 ? 14.146 20.836 11.966 1.00 19.60 150 ARG A C 1
ATOM 1148 O O . ARG A 1 150 ? 15.115 21.540 12.250 1.00 19.35 150 ARG A O 1
ATOM 1163 N N . SER A 1 151 ? 13.198 21.216 11.115 1.00 19.37 151 SER A N 1
ATOM 1164 C CA . SER A 1 151 ? 13.228 22.522 10.448 1.00 19.44 151 SER A CA 1
ATOM 1165 C C . SER A 1 151 ? 13.197 23.690 11.442 1.00 19.62 151 SER A C 1
ATOM 1166 O O . SER A 1 151 ? 14.032 24.607 11.384 1.00 19.32 151 SER A O 1
ATOM 1169 N N . ALA A 1 152 ? 12.220 23.654 12.347 1.00 19.41 152 ALA A N 1
ATOM 1170 C CA . ALA A 1 152 ? 12.024 24.711 13.339 1.00 18.97 152 ALA A CA 1
ATOM 1171 C C . ALA A 1 152 ? 13.193 24.819 14.323 1.00 18.60 152 ALA A C 1
ATOM 1172 O O . ALA A 1 152 ? 13.657 25.928 14.628 1.00 18.22 152 ALA A O 1
ATOM 1174 N N . LEU A 1 153 ? 13.667 23.675 14.810 1.00 18.13 153 LEU A N 1
ATOM 1175 C CA . LEU A 1 153 ? 14.804 23.656 15.742 1.00 18.07 153 LEU A CA 1
ATOM 1176 C C . LEU A 1 153 ? 16.123 24.042 15.068 1.00 18.04 153 LEU A C 1
ATOM 1177 O O . LEU A 1 153 ? 17.007 24.610 15.709 1.00 17.86 153 LEU A O 1
ATOM 1182 N N . HIS A 1 154 ? 16.256 23.740 13.777 1.00 18.33 154 HIS A N 1
ATOM 1183 C CA . HIS A 1 154 ? 17.417 24.215 13.026 1.00 18.74 154 HIS A CA 1
ATOM 1184 C C . HIS A 1 154 ? 17.480 25.741 13.060 1.00 18.45 154 HIS A C 1
ATOM 1185 O O . HIS A 1 154 ? 18.516 26.317 13.385 1.00 18.65 154 HIS A O 1
ATOM 1192 N N . LYS A 1 155 ? 16.361 26.391 12.742 1.00 18.08 155 LYS A N 1
ATOM 1193 C CA . LYS A 1 155 ? 16.305 27.856 12.703 1.00 17.60 155 LYS A CA 1
ATOM 1194 C C . LYS A 1 155 ? 16.540 28.441 14.101 1.00 16.94 155 LYS A C 1
ATOM 1195 O O . LYS A 1 155 ? 17.311 29.393 14.278 1.00 17.10 155 LYS A O 1
ATOM 1201 N N . PHE A 1 156 ? 15.924 27.821 15.101 1.00 17.05 156 PHE A N 1
ATOM 1202 C CA . PHE A 1 156 ? 16.039 28.285 16.480 1.00 17.11 156 PHE A CA 1
ATOM 1203 C C . PHE A 1 156 ? 17.494 28.250 16.993 1.00 17.24 156 PHE A C 1
ATOM 1204 O O . PHE A 1 156 ? 17.984 29.218 17.590 1.00 17.66 156 PHE A O 1
ATOM 1212 N N . THR A 1 157 ? 18.192 27.150 16.728 1.00 17.03 157 THR A N 1
ATOM 1213 C CA . THR A 1 157 ? 19.494 26.912 17.340 1.00 17.16 157 THR A CA 1
ATOM 1214 C C . THR A 1 157 ? 20.673 27.448 16.518 1.00 17.56 157 THR A C 1
ATOM 1215 O O . THR A 1 157 ? 21.790 27.551 17.033 1.00 18.24 157 THR A O 1
ATOM 1219 N N . ASN A 1 158 ? 20.440 27.766 15.245 1.00 18.18 158 ASN A N 1
ATOM 1220 C CA . ASN A 1 158 ? 21.535 28.166 14.346 1.00 18.71 158 ASN A CA 1
ATOM 1221 C C . ASN A 1 158 ? 22.031 29.615 14.524 1.00 19.17 158 ASN A C 1
ATOM 1222 O O . ASN A 1 158 ? 22.117 30.377 13.557 1.00 19.57 158 ASN A O 1
ATOM 1227 N N . VAL A 1 159 ? 22.390 29.976 15.747 1.00 19.31 159 VAL A N 1
ATOM 1228 C CA . VAL A 1 159 ? 22.885 31.318 16.043 1.00 20.09 159 VAL A CA 1
ATOM 1229 C C . VAL A 1 159 ? 24.317 31.558 15.548 1.00 20.67 159 VAL A C 1
ATOM 1230 O O . VAL A 1 159 ? 24.758 32.704 15.431 1.00 21.00 159 VAL A O 1
ATOM 1234 N N . ASP A 1 160 ? 25.033 30.479 15.248 1.00 20.53 160 ASP A N 1
ATOM 1235 C CA . ASP A 1 160 ? 26.470 30.567 14.964 1.00 20.95 160 ASP A CA 1
ATOM 1236 C C . ASP A 1 160 ? 26.853 29.891 13.643 1.00 21.19 160 ASP A C 1
ATOM 1237 O O . ASP A 1 160 ? 28.044 29.713 13.339 1.00 21.87 160 ASP A O 1
ATOM 1242 N N . GLY A 1 161 ? 25.843 29.500 12.871 1.00 20.66 161 GLY A N 1
ATOM 1243 C CA . GLY A 1 161 ? 26.059 28.810 11.606 1.00 20.52 161 GLY A CA 1
ATOM 1244 C C . GLY A 1 161 ? 26.262 27.306 11.737 1.00 20.02 161 GLY A C 1
ATOM 1245 O O . GLY A 1 161 ? 26.299 26.606 10.735 1.00 20.31 161 GLY A O 1
ATOM 1246 N N . THR A 1 162 ? 26.398 26.805 12.967 1.00 19.24 162 THR A N 1
ATOM 1247 C CA . THR A 1 162 ? 26.663 25.375 13.187 1.00 18.93 162 THR A CA 1
ATOM 1248 C C . THR A 1 162 ? 25.739 24.788 14.270 1.00 18.68 162 THR A C 1
ATOM 1249 O O . THR A 1 162 ? 26.081 23.794 14.928 1.00 18.77 162 THR A O 1
ATOM 1253 N N . ASN A 1 163 ? 24.572 25.409 14.449 1.00 18.49 163 ASN A N 1
ATOM 1254 C CA . ASN A 1 163 ? 23.603 24.991 15.481 1.00 18.49 163 ASN A CA 1
ATOM 1255 C C . ASN A 1 163 ? 24.208 24.855 16.880 1.00 18.27 163 ASN A C 1
ATOM 1256 O O . ASN A 1 163 ? 23.875 23.934 17.630 1.00 18.80 163 ASN A O 1
ATOM 1261 N N . GLY A 1 164 ? 25.098 25.775 17.233 1.00 18.05 164 GLY A N 1
ATOM 1262 C CA . GLY A 1 164 ? 25.645 25.807 18.589 1.00 17.84 164 GLY A CA 1
ATOM 1263 C C . GLY A 1 164 ? 27.037 25.229 18.768 1.00 17.93 164 GLY A C 1
ATOM 1264 O O . GLY A 1 164 ? 27.664 25.440 19.817 1.00 17.05 164 GLY A O 1
ATOM 1265 N N . ARG A 1 165 ? 27.540 24.516 17.756 1.00 17.69 165 ARG A N 1
ATOM 1266 C CA . ARG A 1 165 ? 28.862 23.878 17.863 1.00 17.92 165 ARG A CA 1
ATOM 1267 C C . ARG A 1 165 ? 30.034 24.865 17.970 1.00 17.94 165 ARG A C 1
ATOM 1268 O O . ARG A 1 165 ? 31.087 24.526 18.510 1.00 17.97 165 ARG A O 1
ATOM 1276 N N . THR A 1 166 ? 29.846 26.079 17.456 1.00 17.78 166 THR A N 1
ATOM 1277 C CA . THR A 1 166 ? 30.903 27.092 17.458 1.00 18.45 166 THR A CA 1
ATOM 1278 C C . THR A 1 166 ? 30.895 27.866 18.765 1.00 18.37 166 THR A C 1
ATOM 1279 O O . THR A 1 166 ? 31.943 28.069 19.390 1.00 18.50 166 THR A O 1
ATOM 1283 N N . VAL A 1 167 ? 29.707 28.266 19.197 1.00 18.19 167 VAL A N 1
ATOM 1284 C CA . VAL A 1 167 ? 29.592 29.053 20.414 1.00 18.66 167 VAL A CA 1
ATOM 1285 C C . VAL A 1 167 ? 29.607 28.202 21.688 1.00 18.02 167 VAL A C 1
ATOM 1286 O O . VAL A 1 167 ? 29.968 28.689 22.762 1.00 18.74 167 VAL A O 1
ATOM 1290 N N . LEU A 1 168 ? 29.265 26.921 21.563 1.00 17.68 168 LEU A N 1
ATOM 1291 C CA . LEU A 1 168 ? 29.260 26.027 22.727 1.00 17.25 168 LEU A CA 1
ATOM 1292 C C . LEU A 1 168 ? 29.840 24.659 22.369 1.00 17.31 168 LEU A C 1
ATOM 1293 O O . LEU A 1 168 ? 29.135 23.655 22.410 1.00 17.47 168 LEU A O 1
ATOM 1298 N N . PRO A 1 169 ? 31.137 24.620 22.008 1.00 17.60 169 PRO A N 1
ATOM 1299 C CA . PRO A 1 169 ? 31.790 23.363 21.631 1.00 17.78 169 PRO A CA 1
ATOM 1300 C C . PRO A 1 169 ? 31.955 22.430 22.839 1.00 17.78 169 PRO A C 1
ATOM 1301 O O . PRO A 1 169 ? 31.911 21.208 22.690 1.00 17.87 169 PRO A O 1
ATOM 1305 N N . PHE A 1 170 ? 32.133 23.020 24.018 1.00 17.61 170 PHE A N 1
ATOM 1306 C CA . PHE A 1 170 ? 32.341 22.271 25.248 1.00 17.91 170 PHE A CA 1
ATOM 1307 C C . PHE A 1 170 ? 31.262 22.668 26.260 1.00 18.27 170 PHE A C 1
ATOM 1308 O O . PHE A 1 170 ? 31.471 23.581 27.069 1.00 18.28 170 PHE A O 1
ATOM 1316 N N . PRO A 1 171 ? 30.097 21.987 26.220 1.00 18.53 171 PRO A N 1
ATOM 1317 C CA . PRO A 1 171 ? 28.975 22.448 27.056 1.00 18.92 171 PRO A CA 1
ATOM 1318 C C . PRO A 1 171 ? 29.248 22.386 28.570 1.00 18.94 171 PRO A C 1
ATOM 1319 O O . PRO A 1 171 ? 28.598 23.098 29.328 1.00 19.77 171 PRO A O 1
ATOM 1323 N N . HIS A 1 172 ? 30.223 21.582 28.991 1.00 19.40 172 HIS A N 1
ATOM 1324 C CA . HIS A 1 172 ? 30.653 21.529 30.402 1.00 19.99 172 HIS A CA 1
ATOM 1325 C C . HIS A 1 172 ? 31.432 22.789 30.828 1.00 20.04 172 HIS A C 1
ATOM 1326 O O . HIS A 1 172 ? 31.687 22.996 32.018 1.00 20.28 172 HIS A O 1
ATOM 1333 N N . ASP A 1 173 ? 31.805 23.619 29.855 1.00 20.19 173 ASP A N 1
ATOM 1334 C CA . ASP A 1 173 ? 32.592 24.828 30.100 1.00 20.65 173 ASP A CA 1
ATOM 1335 C C . ASP A 1 173 ? 31.950 25.956 29.296 1.00 20.43 173 ASP A C 1
ATOM 1336 O O . ASP A 1 173 ? 32.377 26.254 28.184 1.00 19.79 173 ASP A O 1
ATOM 1341 N N . MET A 1 174 ? 30.910 26.567 29.857 1.00 20.09 174 MET A N 1
ATOM 1342 C CA . MET A 1 174 ? 30.078 27.503 29.098 1.00 20.51 174 MET A CA 1
ATOM 1343 C C . MET A 1 174 ? 30.812 28.775 28.654 1.00 20.30 174 MET A C 1
ATOM 1344 O O . MET A 1 174 ? 30.429 29.393 27.661 1.00 20.22 174 MET A O 1
ATOM 1349 N N . PHE A 1 175 ? 31.861 29.155 29.381 1.00 20.35 175 PHE A N 1
ATOM 1350 C CA . PHE A 1 175 ? 32.635 30.358 29.039 1.00 21.61 175 PHE A CA 1
ATOM 1351 C C . PHE A 1 175 ? 33.818 30.092 28.109 1.00 21.74 175 PHE A C 1
ATOM 1352 O O . PHE A 1 175 ? 34.590 31.006 27.812 1.00 21.44 175 PHE A O 1
ATOM 1360 N N . TYR A 1 176 ? 33.954 28.851 27.640 1.00 21.85 176 TYR A N 1
ATOM 1361 C CA . TYR A 1 176 ? 35.036 28.512 26.717 1.00 22.31 176 TYR A CA 1
ATOM 1362 C C . TYR A 1 176 ? 35.061 29.473 25.527 1.00 23.06 176 TYR A C 1
ATOM 1363 O O . TYR A 1 176 ? 36.131 29.924 25.114 1.00 22.59 176 TYR A O 1
ATOM 1372 N N . VAL A 1 177 ? 33.879 29.773 24.991 1.00 23.46 177 VAL A N 1
ATOM 1373 C CA . VAL A 1 177 ? 33.707 30.800 23.965 1.00 24.67 177 VAL A CA 1
ATOM 1374 C C . VAL A 1 177 ? 32.904 31.958 24.559 1.00 25.72 177 VAL A C 1
ATOM 1375 O O . VAL A 1 177 ? 31.790 31.748 25.048 1.00 25.48 177 VAL A O 1
ATOM 1379 N N . PRO A 1 178 ? 33.475 33.180 24.529 1.00 26.96 178 PRO A N 1
ATOM 1380 C CA . PRO A 1 178 ? 32.851 34.409 25.050 1.00 27.53 178 PRO A CA 1
ATOM 1381 C C . PRO A 1 178 ? 31.469 34.736 24.485 1.00 27.61 178 PRO A C 1
ATOM 1382 O O . PRO A 1 178 ? 30.638 35.283 25.205 1.00 28.64 178 PRO A O 1
ATOM 1386 N N . GLU A 1 179 ? 31.225 34.415 23.216 1.00 27.93 179 GLU A N 1
ATOM 1387 C CA . GLU A 1 179 ? 29.919 34.668 22.598 1.00 27.89 179 GLU A CA 1
ATOM 1388 C C . GLU A 1 179 ? 28.754 33.931 23.267 1.00 27.11 179 GLU A C 1
ATOM 1389 O O . GLU A 1 179 ? 27.599 34.299 23.036 1.00 27.26 179 GLU A O 1
ATOM 1395 N N . PHE A 1 180 ? 29.037 32.896 24.072 1.00 25.47 180 PHE A N 1
ATOM 1396 C CA . PHE A 1 180 ? 27.940 32.109 24.650 1.00 23.88 180 PHE A CA 1
ATOM 1397 C C . PHE A 1 180 ? 27.127 32.838 25.700 1.00 23.28 180 PHE A C 1
ATOM 1398 O O . PHE A 1 180 ? 25.907 32.673 25.754 1.00 22.71 180 PHE A O 1
ATOM 1406 N N . ARG A 1 181 ? 27.799 33.621 26.538 1.00 22.75 181 ARG A N 1
ATOM 1407 C CA . ARG A 1 181 ? 27.119 34.319 27.622 1.00 22.66 181 ARG A CA 1
ATOM 1408 C C . ARG A 1 181 ? 25.893 35.112 27.156 1.00 22.29 181 ARG A C 1
ATOM 1409 O O . ARG A 1 181 ? 24.851 35.081 27.821 1.00 21.47 181 ARG A O 1
ATOM 1417 N N . LYS A 1 182 ? 26.003 35.809 26.025 1.00 21.84 182 LYS A N 1
ATOM 1418 C CA . LYS A 1 182 ? 24.868 36.591 25.528 1.00 22.59 182 LYS A CA 1
ATOM 1419 C C . LYS A 1 182 ? 23.642 35.719 25.194 1.00 21.83 182 LYS A C 1
ATOM 1420 O O . LYS A 1 182 ? 22.501 36.182 25.292 1.00 21.92 182 LYS A O 1
ATOM 1426 N N . TYR A 1 183 ? 23.872 34.457 24.828 1.00 21.22 183 TYR A N 1
ATOM 1427 C CA . TYR A 1 183 ? 22.761 33.529 24.612 1.00 20.78 183 TYR A CA 1
ATOM 1428 C C . TYR A 1 183 ? 22.198 33.005 25.924 1.00 20.04 183 TYR A C 1
ATOM 1429 O O . TYR A 1 183 ? 20.979 32.855 26.052 1.00 19.89 183 TYR A O 1
ATOM 1438 N N . ASP A 1 184 ? 23.062 32.747 26.907 1.00 19.28 184 ASP A N 1
ATOM 1439 C CA . ASP A 1 184 ? 22.547 32.436 28.252 1.00 19.47 184 ASP A CA 1
ATOM 1440 C C . ASP A 1 184 ? 21.647 33.560 28.767 1.00 19.48 184 ASP A C 1
ATOM 1441 O O . ASP A 1 184 ? 20.657 33.298 29.453 1.00 19.76 184 ASP A O 1
ATOM 1446 N N . GLU A 1 185 ? 22.018 34.797 28.425 1.00 19.44 185 GLU A N 1
ATOM 1447 C CA . GLU A 1 185 ? 21.312 36.021 28.834 1.00 19.82 185 GLU A CA 1
ATOM 1448 C C . GLU A 1 185 ? 20.079 36.366 27.987 1.00 19.88 185 GLU A C 1
ATOM 1449 O O . GLU A 1 185 ? 19.366 37.336 28.273 1.00 19.44 185 GLU A O 1
ATOM 1455 N N . MET A 1 186 ? 19.829 35.558 26.961 1.00 19.37 186 MET A N 1
ATOM 1456 C CA . MET A 1 186 ? 18.722 35.770 26.039 1.00 20.24 186 MET A CA 1
ATOM 1457 C C . MET A 1 186 ? 17.553 34.886 26.448 1.00 19.98 186 MET A C 1
ATOM 1458 O O . MET A 1 186 ? 17.760 33.749 26.856 1.00 20.37 186 MET A O 1
ATOM 1463 N N . SER A 1 187 ? 16.329 35.402 26.336 1.00 20.24 187 SER A N 1
ATOM 1464 C CA . SER A 1 187 ? 15.132 34.588 26.581 1.00 19.88 187 SER A CA 1
ATOM 1465 C C . SER A 1 187 ? 14.680 33.856 25.315 1.00 19.82 187 SER A C 1
ATOM 1466 O O . SER A 1 187 ? 15.078 34.217 24.198 1.00 19.66 187 SER A O 1
ATOM 1469 N N . TYR A 1 188 ? 13.838 32.838 25.491 1.00 19.35 188 TYR A N 1
ATOM 1470 C CA . TYR A 1 188 ? 13.181 32.172 24.368 1.00 18.80 188 TYR A CA 1
ATOM 1471 C C . TYR A 1 188 ? 12.507 33.189 23.431 1.00 19.23 188 TYR A C 1
ATOM 1472 O O . TYR A 1 188 ? 12.662 33.110 22.204 1.00 19.05 188 TYR A O 1
ATOM 1481 N N . SER A 1 189 ? 11.769 34.133 24.019 1.00 19.12 189 SER A N 1
ATOM 1482 C CA A SER A 1 189 ? 11.036 35.154 23.264 0.50 19.46 189 SER A CA 1
ATOM 1483 C CA B SER A 1 189 ? 11.036 35.138 23.245 0.50 19.4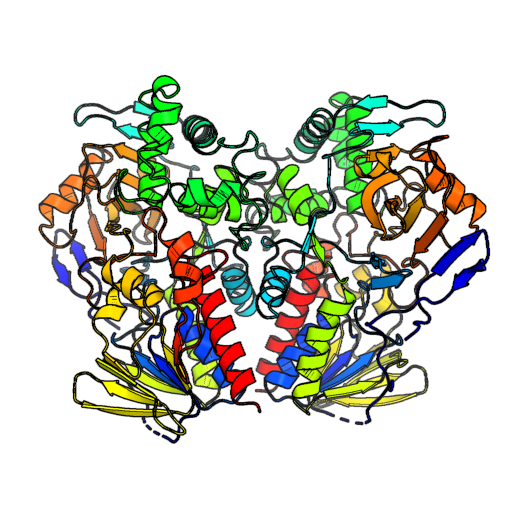8 189 SER A CA 1
ATOM 1484 C C . SER A 1 189 ? 11.973 36.042 22.441 1.00 19.58 189 SER A C 1
ATOM 1485 O O . SER A 1 189 ? 11.675 36.385 21.294 1.00 19.57 189 SER A O 1
ATOM 1490 N N . GLU A 1 190 ? 13.105 36.412 23.035 1.00 19.60 190 GLU A N 1
ATOM 1491 C CA . GLU A 1 190 ? 14.082 37.255 22.346 1.00 20.23 190 GLU A CA 1
ATOM 1492 C C . GLU A 1 190 ? 14.693 36.529 21.149 1.00 20.21 190 GLU A C 1
ATOM 1493 O O . GLU A 1 190 ? 14.887 37.142 20.095 1.00 19.95 190 GLU A O 1
ATOM 1499 N N . ARG A 1 191 ? 14.965 35.229 21.302 1.00 19.90 191 ARG A N 1
ATOM 1500 C CA . ARG A 1 191 ? 15.485 34.422 20.179 1.00 20.02 191 ARG A CA 1
ATOM 1501 C C . ARG A 1 191 ? 14.452 34.229 19.057 1.00 20.32 191 ARG A C 1
ATOM 1502 O O . ARG A 1 191 ? 14.777 34.383 17.873 1.00 20.50 191 ARG A O 1
ATOM 1510 N N . ILE A 1 192 ? 13.221 33.879 19.425 1.00 20.35 192 ILE A N 1
ATOM 1511 C CA . ILE A 1 192 ? 12.156 33.711 18.435 1.00 21.73 192 ILE A CA 1
ATOM 1512 C C . ILE A 1 192 ? 11.940 35.012 17.647 1.00 21.72 192 ILE A C 1
ATOM 1513 O O . ILE A 1 192 ? 11.715 34.984 16.434 1.00 21.61 192 ILE A O 1
ATOM 1518 N N . ASP A 1 193 ? 12.040 36.144 18.337 1.00 22.23 193 ASP A N 1
ATOM 1519 C CA . ASP A 1 193 ? 11.898 37.458 17.707 1.00 23.29 193 ASP A CA 1
ATOM 1520 C C . ASP A 1 193 ? 12.907 37.671 16.563 1.00 23.04 193 ASP A C 1
ATOM 1521 O O . ASP A 1 193 ? 12.594 38.322 15.565 1.00 22.37 193 ASP A O 1
ATOM 1526 N N . GLN A 1 194 ? 14.105 37.111 16.717 1.00 22.56 194 GLN A N 1
ATOM 1527 C CA . GLN A 1 194 ? 15.156 37.204 15.694 1.00 22.79 194 GLN A CA 1
ATOM 1528 C C . GLN A 1 194 ? 14.882 36.360 14.447 1.00 22.72 194 GLN A C 1
ATOM 1529 O O . GLN A 1 194 ? 15.467 36.606 13.386 1.00 23.21 194 GLN A O 1
ATOM 1535 N N . ILE A 1 195 ? 14.009 35.363 14.568 1.00 22.10 195 ILE A N 1
ATOM 1536 C CA . ILE A 1 195 ? 13.730 34.456 13.452 1.00 22.23 195 ILE A CA 1
ATOM 1537 C C . ILE A 1 195 ? 12.237 34.365 13.095 1.00 22.32 195 ILE A C 1
ATOM 1538 O O . ILE A 1 195 ? 11.844 33.540 12.264 1.00 22.45 195 ILE A O 1
ATOM 1543 N N . ARG A 1 196 ? 11.415 35.216 13.709 1.00 22.72 196 ARG A N 1
ATOM 1544 C CA . ARG A 1 196 ? 9.945 35.103 13.612 1.00 23.59 196 ARG A CA 1
ATOM 1545 C C . ARG A 1 196 ? 9.408 35.039 12.179 1.00 23.33 196 ARG A C 1
ATOM 1546 O O . ARG A 1 196 ? 8.528 34.224 11.874 1.00 23.13 196 ARG A O 1
ATOM 1554 N N . ASP A 1 197 ? 9.961 35.877 11.305 1.00 23.20 197 ASP A N 1
ATOM 1555 C CA . ASP A 1 197 ? 9.527 35.957 9.905 1.00 23.60 197 ASP A CA 1
ATOM 1556 C C . ASP A 1 197 ? 9.933 34.745 9.063 1.00 23.24 197 ASP A C 1
ATOM 1557 O O . ASP A 1 197 ? 9.482 34.603 7.922 1.00 23.04 197 ASP A O 1
ATOM 1562 N N . GLU A 1 198 ? 10.712 33.969 9.650 1.00 22.98 198 GLU A N 1
ATOM 1563 C CA . GLU A 1 198 ? 11.239 32.785 8.954 1.00 23.05 198 GLU A CA 1
ATOM 1564 C C . GLU A 1 198 ? 10.467 31.511 9.292 1.00 22.31 198 GLU A C 1
ATOM 1565 O O . GLU A 1 198 ? 10.779 30.439 8.766 1.00 22.40 198 GLU A O 1
ATOM 1571 N N . LEU A 1 199 ? 9.537 31.575 10.242 1.00 20.97 199 LEU A N 1
ATOM 1572 C CA . LEU A 1 199 ? 8.793 30.429 10.758 1.00 20.30 199 LEU A CA 1
ATOM 1573 C C . LEU A 1 199 ? 7.336 30.428 10.316 1.00 19.72 199 LEU A C 1
ATOM 1574 O O . LEU A 1 199 ? 6.631 31.409 10.524 1.00 20.19 199 LEU A O 1
ATOM 1579 N N . SER A 1 200 ? 6.886 29.321 9.738 1.00 19.42 200 SER A N 1
ATOM 1580 C CA . SER A 1 200 ? 5.448 29.095 9.525 1.00 19.42 200 SER A CA 1
ATOM 1581 C C . SER A 1 200 ? 4.747 28.959 10.880 1.00 19.79 200 SER A C 1
ATOM 1582 O O . SER A 1 200 ? 5.407 28.760 11.914 1.00 19.25 200 SER A O 1
ATOM 1585 N N . LEU A 1 201 ? 3.420 29.065 10.879 1.00 20.03 201 LEU A N 1
ATOM 1586 C CA . LEU A 1 201 ? 2.643 28.832 12.104 1.00 20.08 201 LEU A CA 1
ATOM 1587 C C . LEU A 1 201 ? 2.941 27.439 12.683 1.00 19.87 201 LEU A C 1
ATOM 1588 O O . LEU A 1 201 ? 3.102 27.288 13.898 1.00 19.43 201 LEU A O 1
ATOM 1593 N N . ASN A 1 202 ? 3.012 26.433 11.812 1.00 19.71 202 ASN A N 1
ATOM 1594 C CA . ASN A 1 202 ? 3.264 25.059 12.244 1.00 19.90 202 ASN A CA 1
ATOM 1595 C C . ASN A 1 202 ? 4.674 24.900 12.820 1.00 19.58 202 ASN A C 1
ATOM 1596 O O . ASN A 1 202 ? 4.858 24.230 13.838 1.00 19.54 202 ASN A O 1
ATOM 1601 N N . GLU A 1 203 ? 5.649 25.545 12.184 1.00 19.37 203 GLU A N 1
ATOM 1602 C CA . GLU A 1 203 ? 7.024 25.560 12.689 1.00 19.41 203 GLU A CA 1
ATOM 1603 C C . GLU A 1 203 ? 7.123 26.233 14.057 1.00 19.19 203 GLU A C 1
ATOM 1604 O O . GLU A 1 203 ? 7.697 25.660 14.988 1.00 19.30 203 GLU A O 1
ATOM 1610 N N . ARG A 1 204 ? 6.568 27.443 14.177 1.00 19.01 204 ARG A N 1
ATOM 1611 C CA A ARG A 1 204 ? 6.662 28.196 15.424 0.50 19.07 204 ARG A CA 1
ATOM 1612 C CA B ARG A 1 204 ? 6.654 28.203 15.422 0.50 18.87 204 ARG A CA 1
ATOM 1613 C C . ARG A 1 204 ? 5.865 27.545 16.556 1.00 19.04 204 ARG A C 1
ATOM 1614 O O . ARG A 1 204 ? 6.315 27.528 17.704 1.00 18.64 204 ARG A O 1
ATOM 1629 N N . SER A 1 205 ? 4.690 27.004 16.229 1.00 19.27 205 SER A N 1
ATOM 1630 C CA . SER A 1 205 ? 3.841 26.361 17.228 1.00 19.69 205 SER A CA 1
ATOM 1631 C C . SER A 1 205 ? 4.514 25.121 17.800 1.00 19.71 205 SER A C 1
ATOM 1632 O O . SER A 1 205 ? 4.595 24.971 19.027 1.00 19.72 205 SER A O 1
ATOM 1635 N N . SER A 1 206 ? 5.017 24.253 16.922 1.00 19.46 206 SER A N 1
ATOM 1636 C CA . SER A 1 206 ? 5.699 23.044 17.369 1.00 19.48 206 SER A CA 1
ATOM 1637 C C . SER A 1 206 ? 7.017 23.386 18.084 1.00 19.17 206 SER A C 1
ATOM 1638 O O . SER A 1 206 ? 7.359 22.748 19.091 1.00 18.66 206 SER A O 1
ATOM 1641 N N . LEU A 1 207 ? 7.720 24.409 17.589 1.00 18.26 207 LEU A N 1
ATOM 1642 C CA . LEU A 1 207 ? 8.967 24.881 18.221 1.00 17.91 207 LEU A CA 1
ATOM 1643 C C . LEU A 1 207 ? 8.736 25.362 19.650 1.00 17.99 207 LEU A C 1
ATOM 1644 O O . LEU A 1 207 ? 9.412 24.913 20.586 1.00 17.76 207 LEU A O 1
ATOM 1649 N N . GLU A 1 208 ? 7.792 26.290 19.808 1.00 17.23 208 GLU A N 1
ATOM 1650 C CA . GLU A 1 208 ? 7.498 26.859 21.117 1.00 17.63 208 GLU A CA 1
ATOM 1651 C C . GLU A 1 208 ? 7.028 25.787 22.100 1.00 17.51 208 GLU A C 1
ATOM 1652 O O . GLU A 1 208 ? 7.464 25.771 23.249 1.00 17.50 208 GLU A O 1
ATOM 1658 N N . ALA A 1 209 ? 6.162 24.887 21.638 1.00 17.46 209 ALA A N 1
ATOM 1659 C CA . ALA A 1 209 ? 5.745 23.716 22.428 1.00 17.66 209 ALA A CA 1
ATOM 1660 C C . ALA A 1 209 ? 6.945 22.889 22.909 1.00 17.80 209 ALA A C 1
ATOM 1661 O O . ALA A 1 209 ? 7.060 22.578 24.102 1.00 18.12 209 ALA A O 1
ATOM 1663 N N . PHE A 1 210 ? 7.843 22.559 21.988 1.00 17.28 210 PHE A N 1
ATOM 1664 C CA . PHE A 1 210 ? 9.017 21.754 22.315 1.00 16.97 210 PHE A CA 1
ATOM 1665 C C . PHE A 1 210 ? 9.966 22.434 23.313 1.00 16.63 210 PHE A C 1
ATOM 1666 O O . PHE A 1 210 ? 10.355 21.833 24.312 1.00 16.30 210 PHE A O 1
ATOM 1674 N N . ILE A 1 211 ? 10.315 23.692 23.065 1.00 16.33 211 ILE A N 1
ATOM 1675 C CA . ILE A 1 211 ? 11.231 24.398 23.967 1.00 16.41 211 ILE A CA 1
ATOM 1676 C C . ILE A 1 211 ? 10.600 24.675 25.350 1.00 16.79 211 ILE A C 1
ATOM 1677 O O . ILE A 1 211 ? 11.299 24.656 26.365 1.00 16.74 211 ILE A O 1
ATOM 1682 N N . LEU A 1 212 ? 9.285 24.892 25.384 1.00 16.78 212 LEU A N 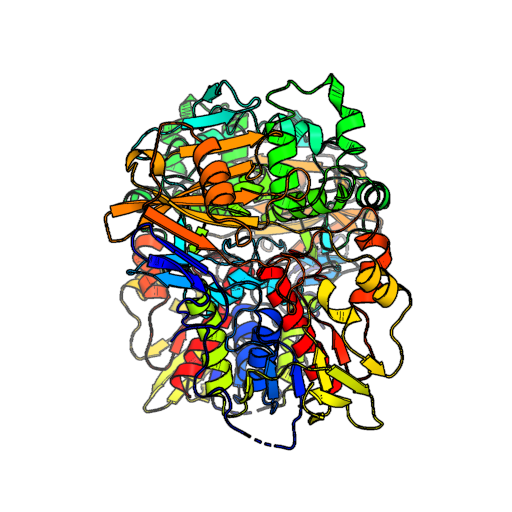1
ATOM 1683 C CA . LEU A 1 212 ? 8.579 25.077 26.658 1.00 16.71 212 LEU A CA 1
ATOM 1684 C C . LEU A 1 212 ? 8.363 23.756 27.389 1.00 16.98 212 LEU A C 1
ATOM 1685 O O . LEU A 1 212 ? 8.266 23.738 28.622 1.00 16.80 212 LEU A O 1
ATOM 1690 N N . LEU A 1 213 ? 8.268 22.662 26.635 1.00 17.01 213 LEU A N 1
ATOM 1691 C CA . LEU A 1 213 ? 8.310 21.325 27.222 1.00 17.57 213 LEU A CA 1
ATOM 1692 C C . LEU A 1 213 ? 9.593 21.197 28.049 1.00 17.92 213 LEU A C 1
ATOM 1693 O O . LEU A 1 213 ? 9.570 20.742 29.204 1.00 17.27 213 LEU A O 1
ATOM 1698 N N . CYS A 1 214 ? 10.706 21.615 27.442 1.00 17.86 214 CYS A N 1
ATOM 1699 C CA . CYS A 1 214 ? 12.018 21.532 28.073 1.00 18.19 214 CYS A CA 1
ATOM 1700 C C . CYS A 1 214 ? 12.194 22.486 29.258 1.00 18.03 214 CYS A C 1
ATOM 1701 O O . CYS A 1 214 ? 12.809 22.111 30.255 1.00 17.89 214 CYS A O 1
ATOM 1704 N N . SER A 1 215 ? 11.672 23.709 29.155 1.00 17.72 215 SER A N 1
ATOM 1705 C CA . SER A 1 215 ? 11.865 24.690 30.225 1.00 17.48 215 SER A CA 1
ATOM 1706 C C . SER A 1 215 ? 10.820 24.622 31.343 1.00 17.93 215 SER A C 1
ATOM 1707 O O . SER A 1 215 ? 11.102 25.041 32.471 1.00 18.20 215 SER A O 1
ATOM 1710 N N . GLY A 1 216 ? 9.619 24.141 31.024 1.00 18.20 216 GLY A N 1
ATOM 1711 C CA . GLY A 1 216 ? 8.490 24.181 31.959 1.00 18.39 216 GLY A CA 1
ATOM 1712 C C . GLY A 1 216 ? 8.072 25.598 32.340 1.00 18.94 216 GLY A C 1
ATOM 1713 O O . GLY A 1 216 ? 7.233 25.795 33.236 1.00 19.44 216 GLY A O 1
ATOM 1714 N N . GLY A 1 217 ? 8.640 26.589 31.656 1.00 18.56 217 GLY A N 1
ATOM 1715 C CA . GLY A 1 217 ? 8.437 27.993 32.016 1.00 18.50 217 GLY A CA 1
ATOM 1716 C C . GLY A 1 217 ? 7.600 28.761 31.015 1.00 18.60 217 GLY A C 1
ATOM 1717 O O . GLY A 1 217 ? 6.631 28.230 30.461 1.00 18.43 217 GLY A O 1
ATOM 1718 N N . THR A 1 218 ? 7.957 30.028 30.807 1.00 18.43 218 THR A N 1
ATOM 1719 C CA . THR A 1 218 ? 7.309 30.868 29.797 1.00 18.50 218 THR A CA 1
ATOM 1720 C C . THR A 1 218 ? 8.336 31.267 28.737 1.00 18.69 218 THR A C 1
ATOM 1721 O O . THR A 1 218 ? 9.547 31.120 28.941 1.00 18.47 218 THR A O 1
ATOM 1725 N N . LEU A 1 219 ? 7.859 31.790 27.614 1.00 18.79 219 LEU A N 1
ATOM 1726 C CA . LEU A 1 219 ? 8.772 32.241 26.566 1.00 18.90 219 LEU A CA 1
ATOM 1727 C C . LEU A 1 219 ? 9.658 33.387 27.066 1.00 19.18 219 LEU A C 1
ATOM 1728 O O . LEU A 1 219 ? 10.827 33.507 26.677 1.00 19.21 219 LEU A O 1
ATOM 1733 N N . GLU A 1 220 ? 9.100 34.206 27.953 1.00 19.19 220 GLU A N 1
ATOM 1734 C CA . GLU A 1 220 ? 9.809 35.363 28.503 1.00 19.67 220 GLU A CA 1
ATOM 1735 C C . GLU A 1 220 ? 10.778 35.030 29.645 1.00 19.40 220 GLU A C 1
ATOM 1736 O O . GLU A 1 220 ? 11.772 35.726 29.826 1.00 19.75 220 GLU A O 1
ATOM 1742 N N . ASN A 1 221 ? 10.510 33.972 30.409 1.00 19.05 221 ASN A N 1
ATOM 1743 C CA . ASN A 1 221 ? 11.352 33.685 31.581 1.00 19.15 221 ASN A CA 1
ATOM 1744 C C . ASN A 1 221 ? 12.351 32.535 31.416 1.00 18.87 221 ASN A C 1
ATOM 1745 O O . ASN A 1 221 ? 13.097 32.213 32.345 1.00 19.50 221 ASN A O 1
ATOM 1750 N N . SER A 1 222 ? 12.383 31.935 30.228 1.00 18.22 222 SER A N 1
ATOM 1751 C CA . SER A 1 222 ? 13.236 30.770 29.977 1.00 18.19 222 SER A CA 1
ATOM 1752 C C . SER A 1 222 ? 14.496 31.150 29.198 1.00 17.25 222 SER A C 1
ATOM 1753 O O . SER A 1 222 ? 14.414 31.809 28.158 1.00 17.03 222 SER A O 1
ATOM 1756 N N . SER A 1 223 ? 15.652 30.722 29.699 1.00 16.93 223 SER A N 1
ATOM 1757 C CA . SER A 1 223 ? 16.934 31.012 29.050 1.00 16.69 223 SER A CA 1
ATOM 1758 C C . SER A 1 223 ? 17.117 30.241 27.743 1.00 16.72 223 SER A C 1
ATOM 1759 O O . SER A 1 223 ? 17.133 29.007 27.726 1.00 16.70 223 SER A O 1
ATOM 1762 N N . PHE A 1 224 ? 17.278 30.983 26.654 1.00 17.06 224 PHE A N 1
ATOM 1763 C CA . PHE A 1 224 ? 17.666 30.393 25.377 1.00 17.21 224 PHE A CA 1
ATOM 1764 C C . PHE A 1 224 ? 18.982 29.596 25.475 1.00 16.77 224 PHE A C 1
ATOM 1765 O O . PHE A 1 224 ? 19.071 28.479 24.965 1.00 16.46 224 PHE A O 1
ATOM 1773 N N . GLY A 1 225 ? 19.990 30.176 26.120 1.00 16.46 225 GLY A N 1
ATOM 1774 C CA . GLY A 1 225 ? 21.290 29.520 26.276 1.00 16.91 225 GLY A CA 1
ATOM 1775 C C . GLY A 1 225 ? 21.198 28.192 27.011 1.00 17.21 225 GLY A C 1
ATOM 1776 O O . GLY A 1 225 ? 21.928 27.251 26.694 1.00 16.92 225 GLY A O 1
ATOM 1777 N N . GLU A 1 226 ? 20.298 28.107 27.995 1.00 16.88 226 GLU A N 1
ATOM 1778 C CA . GLU A 1 226 ? 20.101 26.848 28.718 1.00 17.06 226 GLU A CA 1
ATOM 1779 C C . GLU A 1 226 ? 19.541 25.772 27.783 1.00 17.14 226 GLU A C 1
ATOM 1780 O O . GLU A 1 226 ? 19.954 24.607 27.847 1.00 17.11 226 GLU A O 1
ATOM 1786 N N . PHE A 1 227 ? 18.617 26.151 26.902 1.00 16.93 227 PHE A N 1
ATOM 1787 C CA . PHE A 1 227 ? 18.167 25.194 25.902 1.00 16.96 227 PHE A CA 1
ATOM 1788 C C . PHE A 1 227 ? 19.311 24.759 24.975 1.00 17.14 227 PHE A C 1
ATOM 1789 O O . PHE A 1 227 ? 19.455 23.575 24.670 1.00 16.43 227 PHE A O 1
ATOM 1797 N N . LEU A 1 228 ? 20.107 25.725 24.525 1.00 17.33 228 LEU A N 1
ATOM 1798 C CA . LEU A 1 228 ? 21.282 25.430 23.701 1.00 17.85 228 LEU A CA 1
ATOM 1799 C C . LEU A 1 228 ? 22.223 24.456 24.427 1.00 17.78 228 LEU A C 1
ATOM 1800 O O . LEU A 1 228 ? 22.834 23.600 23.802 1.00 17.71 228 LEU A O 1
ATOM 1805 N N . HIS A 1 229 ? 22.290 24.570 25.756 1.00 17.90 229 HIS A N 1
ATOM 1806 C CA . HIS A 1 229 ? 23.054 23.642 26.584 1.00 17.76 229 HIS A CA 1
ATOM 1807 C C . HIS A 1 229 ? 22.507 22.202 26.504 1.00 17.30 229 HIS A C 1
ATOM 1808 O O . HIS A 1 229 ? 23.254 21.275 26.233 1.00 17.16 229 HIS A O 1
ATOM 1815 N N . TRP A 1 230 ? 21.202 22.021 26.717 1.00 17.04 230 TRP A N 1
ATOM 1816 C CA . TRP A 1 230 ? 20.559 20.714 26.518 1.00 17.03 230 TRP A CA 1
ATOM 1817 C C . TRP A 1 230 ? 20.849 20.170 25.119 1.00 16.83 230 TRP A C 1
ATOM 1818 O O . TRP A 1 230 ? 21.249 19.019 24.950 1.00 16.55 230 TRP A O 1
ATOM 1829 N N . TRP A 1 231 ? 20.612 21.020 24.122 1.00 16.79 231 TRP A N 1
ATOM 1830 C CA . TRP A 1 231 ? 20.821 20.706 22.706 1.00 16.97 231 TRP A CA 1
ATOM 1831 C C . TRP A 1 231 ? 22.254 20.185 22.460 1.00 16.91 231 TRP A C 1
ATOM 1832 O O . TRP A 1 231 ? 22.443 19.127 21.854 1.00 16.51 231 TRP A O 1
ATOM 1843 N N . ALA A 1 232 ? 23.241 20.911 22.980 1.00 16.47 232 ALA A N 1
ATOM 1844 C CA . ALA A 1 232 ? 24.657 20.548 22.867 1.00 16.43 232 ALA A CA 1
ATOM 1845 C C . ALA A 1 232 ? 24.971 19.209 23.540 1.00 16.61 232 ALA A C 1
ATOM 1846 O O . ALA A 1 232 ? 25.629 18.340 22.949 1.00 16.75 232 ALA A O 1
ATOM 1848 N N . MET A 1 233 ? 24.477 19.030 24.766 1.00 16.44 233 MET A N 1
ATOM 1849 C CA . MET A 1 233 ? 24.719 17.789 25.510 1.00 16.32 233 MET A CA 1
ATOM 1850 C C . MET A 1 233 ? 24.185 16.583 24.728 1.00 16.46 233 MET A C 1
ATOM 1851 O O . MET A 1 233 ? 24.801 15.516 24.728 1.00 16.81 233 MET A O 1
ATOM 1856 N N . SER A 1 234 ? 23.065 16.796 24.033 1.00 16.71 234 SER A N 1
ATOM 1857 C CA . SER A 1 234 ? 22.372 15.771 23.263 1.00 17.31 234 SER A CA 1
ATOM 1858 C C . SER A 1 234 ? 22.983 15.459 21.885 1.00 17.72 234 SER A C 1
ATOM 1859 O O . SER A 1 234 ? 22.550 14.512 21.227 1.00 17.80 234 SER A O 1
ATOM 1862 N N . GLY A 1 235 ? 23.985 16.234 21.459 1.00 17.58 235 GLY A N 1
ATOM 1863 C CA . GLY A 1 235 ? 24.607 16.034 20.145 1.00 17.48 235 GLY A CA 1
ATOM 1864 C C . GLY A 1 235 ? 24.224 17.030 19.060 1.00 17.42 235 GLY A C 1
ATOM 1865 O O . GLY A 1 235 ? 24.497 16.796 17.880 1.00 17.50 235 GLY A O 1
ATOM 1866 N N . TYR A 1 236 ? 23.612 18.149 19.454 1.00 17.38 236 TYR A N 1
ATOM 1867 C CA . TYR A 1 236 ? 23.326 19.278 18.539 1.00 17.32 236 TYR A CA 1
ATOM 1868 C C . TYR A 1 236 ? 22.399 18.900 17.380 1.00 17.67 236 TYR A C 1
ATOM 1869 O O . TYR A 1 236 ? 22.531 19.448 16.272 1.00 17.62 236 TYR A O 1
ATOM 1878 N N . THR A 1 237 ? 21.486 17.956 17.625 1.00 17.62 237 THR A N 1
ATOM 1879 C CA . THR A 1 237 ? 20.486 17.554 16.628 1.00 17.77 237 THR A CA 1
ATOM 1880 C C . THR A 1 237 ? 19.159 17.243 17.315 1.00 18.11 237 THR A C 1
ATOM 1881 O O . THR A 1 237 ? 19.123 16.920 18.513 1.00 17.32 237 THR A O 1
ATOM 1885 N N . TYR A 1 238 ? 18.073 17.333 16.546 1.00 18.29 238 TYR A N 1
ATOM 1886 C CA . TYR A 1 238 ? 16.743 17.011 17.057 1.00 18.98 238 TYR A CA 1
ATOM 1887 C C . TYR A 1 238 ? 16.656 15.536 17.467 1.00 19.07 238 TYR A C 1
ATOM 1888 O O . TYR A 1 238 ? 16.118 15.219 18.534 1.00 19.11 238 TYR A O 1
ATOM 1897 N N . GLN A 1 239 ? 17.201 14.645 16.635 1.00 19.63 239 GLN A N 1
ATOM 1898 C CA . GLN A 1 239 ? 17.183 13.214 16.963 1.00 19.75 239 GLN A CA 1
ATOM 1899 C C . GLN A 1 239 ? 18.018 12.902 18.205 1.00 19.26 239 GLN A C 1
ATOM 1900 O O . GLN A 1 239 ? 17.615 12.072 19.014 1.00 18.53 239 GLN A O 1
ATOM 1906 N N . GLY A 1 240 ? 19.169 13.564 18.356 1.00 18.89 240 GLY A N 1
ATOM 1907 C CA . GLY A 1 240 ? 19.970 13.432 19.583 1.00 18.47 240 GLY A CA 1
ATOM 1908 C C . GLY A 1 240 ? 19.146 13.797 20.815 1.00 18.97 240 GLY A C 1
ATOM 1909 O O . GLY A 1 240 ? 19.150 13.075 21.825 1.00 18.12 240 GLY A O 1
ATOM 1910 N N . CYS A 1 241 ? 18.420 14.911 20.722 1.00 18.52 241 CYS A N 1
ATOM 1911 C CA . CYS A 1 241 ? 17.503 15.331 21.788 1.00 19.02 241 CYS A CA 1
ATOM 1912 C C . CYS A 1 241 ? 16.461 14.270 22.099 1.00 18.64 241 CYS A C 1
ATOM 1913 O O . CYS A 1 241 ? 16.316 13.870 23.253 1.00 17.98 241 CYS A O 1
ATOM 1916 N N . MET A 1 242 ? 15.730 13.819 21.077 1.00 18.77 242 MET A N 1
ATOM 1917 C CA . MET A 1 242 ? 14.674 12.823 21.292 1.00 18.98 242 MET A CA 1
ATOM 1918 C C . MET A 1 242 ? 15.228 11.536 21.906 1.00 18.94 242 MET A C 1
ATOM 1919 O O . MET A 1 242 ? 14.624 10.989 22.820 1.00 19.24 242 MET A O 1
ATOM 1924 N N . ASP A 1 243 ? 16.384 11.086 21.417 1.00 18.90 243 ASP A N 1
ATOM 1925 C CA . ASP A 1 243 ? 17.071 9.914 21.961 1.00 19.26 243 ASP A CA 1
ATOM 1926 C C . ASP A 1 243 ? 17.381 10.082 23.442 1.00 19.13 243 ASP A C 1
ATOM 1927 O O . ASP A 1 243 ? 17.146 9.170 24.237 1.00 19.58 243 ASP A O 1
ATOM 1932 N N . CYS A 1 244 ? 17.917 11.244 23.805 1.00 19.46 244 CYS A N 1
ATOM 1933 C CA . CYS A 1 244 ? 18.374 11.481 25.174 1.00 19.81 244 CYS A CA 1
ATOM 1934 C C . CYS A 1 244 ? 17.263 11.853 26.156 1.00 20.39 244 CYS A C 1
ATOM 1935 O O . CYS A 1 244 ? 17.355 11.507 27.335 1.00 20.82 244 CYS A O 1
ATOM 1938 N N . LEU A 1 245 ? 16.228 12.547 25.674 1.00 20.34 245 LEU A N 1
ATOM 1939 C CA . LEU A 1 245 ? 15.210 13.150 26.546 1.00 21.37 245 LEU A CA 1
ATOM 1940 C C . LEU A 1 245 ? 13.950 12.320 26.762 1.00 21.49 245 LEU A C 1
ATOM 1941 O O . LEU A 1 245 ? 13.288 12.477 27.786 1.00 20.95 245 LEU A O 1
ATOM 1946 N N . MET A 1 246 ? 13.593 11.474 25.795 1.00 21.92 246 MET A N 1
ATOM 1947 C CA . MET A 1 246 ? 12.259 10.871 25.818 1.00 22.77 246 MET A CA 1
ATOM 1948 C C . MET A 1 246 ? 12.141 9.481 25.185 1.00 22.30 246 MET A C 1
ATOM 1949 O O . MET A 1 246 ? 11.039 9.056 24.828 1.00 22.49 246 MET A O 1
ATOM 1954 N N . SER A 1 247 ? 13.249 8.757 25.075 1.00 21.31 247 SER A N 1
ATOM 1955 C CA . SER A 1 247 ? 13.209 7.489 24.359 1.00 20.89 247 SER A CA 1
ATOM 1956 C C . SER A 1 247 ? 13.150 6.228 25.229 1.00 20.64 247 SER A C 1
ATOM 1957 O O . SER A 1 247 ? 12.378 5.305 24.931 1.00 20.90 247 SER A O 1
ATOM 1960 N N . TYR A 1 248 ? 13.957 6.179 26.285 1.00 20.12 248 TYR A N 1
ATOM 1961 C CA . TYR A 1 248 ? 14.131 4.938 27.054 1.00 20.08 248 TYR A CA 1
ATOM 1962 C C . TYR A 1 248 ? 13.891 5.116 28.540 1.00 20.04 248 TYR A C 1
ATOM 1963 O O . TYR A 1 248 ? 14.470 6.002 29.168 1.00 20.09 248 TYR A O 1
ATOM 1972 N N . LYS A 1 249 ? 13.027 4.264 29.089 1.00 19.81 249 LYS A N 1
ATOM 1973 C CA . LYS A 1 249 ? 12.690 4.288 30.517 1.00 19.65 249 LYS A CA 1
ATOM 1974 C C . LYS A 1 249 ? 12.940 2.899 31.132 1.00 20.02 249 LYS A C 1
ATOM 1975 O O . LYS A 1 249 ? 13.121 1.924 30.412 1.00 19.57 249 LYS A O 1
ATOM 1981 N N . PHE A 1 250 ? 12.943 2.818 32.458 1.00 20.39 250 PHE A N 1
ATOM 1982 C CA . PHE A 1 250 ? 13.119 1.538 33.139 1.00 21.05 250 PHE A CA 1
ATOM 1983 C C . PHE A 1 250 ? 11.843 0.697 33.043 1.00 21.72 250 PHE A C 1
ATOM 1984 O O . PHE A 1 250 ? 10.757 1.187 33.343 1.00 21.75 250 PHE A O 1
ATOM 1992 N N . LYS A 1 251 ? 11.981 -0.559 32.616 1.00 23.00 251 LYS A N 1
ATOM 1993 C CA . LYS A 1 251 ? 10.850 -1.497 32.611 1.00 24.40 251 LYS A CA 1
ATOM 1994 C C . LYS A 1 251 ? 10.170 -1.541 33.983 1.00 24.23 251 LYS A C 1
ATOM 1995 O O . LYS A 1 251 ? 8.946 -1.579 34.077 1.00 24.10 251 LYS A O 1
ATOM 2001 N N . ASP A 1 252 ? 10.979 -1.527 35.038 1.00 24.51 252 ASP A N 1
ATOM 2002 C CA . ASP A 1 252 ? 10.475 -1.692 36.399 1.00 24.85 252 ASP A CA 1
ATOM 2003 C C . ASP A 1 252 ? 10.300 -0.386 37.147 1.00 24.36 252 ASP A C 1
ATOM 2004 O O . ASP A 1 252 ? 10.042 -0.385 38.350 1.00 24.66 252 ASP A O 1
ATOM 2009 N N . GLY A 1 253 ? 10.440 0.727 36.427 1.00 23.86 253 GLY A N 1
ATOM 2010 C CA . GLY A 1 253 ? 10.276 2.049 37.015 1.00 22.83 253 GLY A CA 1
ATOM 2011 C C . GLY A 1 253 ? 11.516 2.554 37.727 1.00 22.46 253 GLY A C 1
ATOM 2012 O O . GLY A 1 253 ? 12.351 1.763 38.188 1.00 22.39 253 GLY A O 1
ATOM 2013 N N . GLN A 1 254 ? 11.619 3.880 37.830 1.00 21.96 254 GLN A N 1
ATOM 2014 C CA . GLN A 1 254 ? 12.764 4.552 38.456 1.00 21.74 254 GLN A CA 1
ATOM 2015 C C . GLN A 1 254 ? 12.998 4.141 39.911 1.00 21.99 254 GLN A C 1
ATOM 2016 O O . GLN A 1 254 ? 14.142 4.104 40.368 1.00 21.82 254 GLN A O 1
ATOM 2022 N N . SER A 1 255 ? 11.927 3.833 40.642 1.00 21.82 255 SER A N 1
ATOM 2023 C CA . SER A 1 255 ? 12.095 3.446 42.051 1.00 22.27 255 SER A CA 1
ATOM 2024 C C . SER A 1 255 ? 12.921 2.164 42.208 1.00 22.60 255 SER A C 1
ATOM 2025 O O . SER A 1 255 ? 13.652 2.017 43.194 1.00 23.14 255 SER A O 1
ATOM 2028 N N . ALA A 1 256 ? 12.849 1.267 41.222 1.00 22.50 256 ALA A N 1
ATOM 2029 C CA . ALA A 1 256 ? 13.682 0.055 41.221 1.00 22.72 256 ALA A CA 1
ATOM 2030 C C . ALA A 1 256 ? 15.175 0.392 41.083 1.00 23.03 256 ALA A C 1
ATOM 2031 O O . ALA A 1 256 ? 16.037 -0.274 41.668 1.00 22.69 256 ALA A O 1
ATOM 2033 N N . PHE A 1 257 ? 15.465 1.424 40.295 1.00 22.81 257 PHE A N 1
ATOM 2034 C CA . PHE A 1 257 ? 16.822 1.936 40.128 1.00 22.51 257 PHE A CA 1
ATOM 2035 C C . PHE A 1 257 ? 17.316 2.590 41.423 1.00 22.79 257 PHE A C 1
ATOM 2036 O O . PHE A 1 257 ? 18.389 2.252 41.925 1.00 22.81 257 PHE A O 1
ATOM 2044 N N . ALA A 1 258 ? 16.521 3.499 41.980 1.00 23.14 258 ALA A N 1
ATOM 2045 C CA . ALA A 1 258 ? 16.855 4.139 43.252 1.00 23.76 258 ALA A CA 1
ATOM 2046 C C . ALA A 1 258 ? 17.134 3.100 44.358 1.00 24.42 258 ALA A C 1
ATOM 2047 O O . ALA A 1 258 ? 18.066 3.262 45.148 1.00 24.09 258 ALA A O 1
ATOM 2049 N N . ARG A 1 259 ? 16.342 2.029 44.385 1.00 25.15 259 ARG A N 1
ATOM 2050 C CA . ARG A 1 259 ? 16.522 0.948 45.370 1.00 26.17 259 ARG A CA 1
ATOM 2051 C C . ARG A 1 259 ? 17.909 0.309 45.347 1.00 25.98 259 ARG A C 1
ATOM 2052 O O . ARG A 1 259 ? 18.400 -0.115 46.392 1.00 26.22 259 ARG A O 1
ATOM 2060 N N . ARG A 1 260 ? 18.532 0.237 44.168 1.00 25.82 260 ARG A N 1
ATOM 2061 C CA . ARG A 1 260 ? 19.888 -0.321 44.033 1.00 25.59 260 ARG A CA 1
ATOM 2062 C C . ARG A 1 260 ? 20.943 0.473 44.807 1.00 25.31 260 ARG A C 1
ATOM 2063 O O . ARG A 1 260 ? 21.818 -0.110 45.462 1.00 25.04 260 ARG A O 1
ATOM 2071 N N . PHE A 1 261 ? 20.865 1.799 44.718 1.00 24.65 261 PHE A N 1
ATOM 2072 C CA . PHE A 1 261 ? 21.732 2.686 45.495 1.00 24.65 261 PHE A CA 1
ATOM 2073 C C . PHE A 1 261 ? 21.494 2.455 46.985 1.00 24.79 261 PHE A C 1
ATOM 2074 O O . PHE A 1 261 ? 22.439 2.349 47.762 1.00 24.19 261 PHE A O 1
ATOM 2082 N N . TRP A 1 262 ? 20.216 2.405 47.356 1.00 25.32 262 TRP A N 1
ATOM 2083 C CA . TRP A 1 262 ? 19.799 2.227 48.744 1.00 26.31 262 TRP A CA 1
ATOM 2084 C C . TRP A 1 262 ? 20.347 0.937 49.334 1.00 26.96 262 TRP A C 1
ATOM 2085 O O . TRP A 1 262 ? 20.951 0.947 50.410 1.00 27.30 262 TRP A O 1
ATOM 2096 N N . GLU A 1 263 ? 20.133 -0.163 48.615 1.00 27.65 263 GLU A N 1
ATOM 2097 C CA . GLU A 1 263 ? 20.559 -1.489 49.051 1.00 28.68 263 GLU A CA 1
ATOM 2098 C C . GLU A 1 263 ? 22.080 -1.609 49.183 1.00 28.62 263 GLU A C 1
ATOM 2099 O O . GLU A 1 263 ? 22.570 -2.222 50.135 1.00 27.97 263 GLU A O 1
ATOM 2105 N N . GLU A 1 264 ? 22.822 -1.007 48.251 1.00 28.26 264 GLU A N 1
ATOM 2106 C CA . GLU A 1 264 ? 24.280 -1.018 48.351 1.00 28.44 264 GLU A CA 1
ATOM 2107 C C . GLU A 1 264 ? 24.772 -0.240 49.573 1.00 28.41 264 GLU A C 1
ATOM 2108 O O . GLU A 1 264 ? 25.653 -0.719 50.300 1.00 28.73 264 GLU A O 1
ATOM 2114 N N . ALA A 1 265 ? 24.200 0.945 49.803 1.00 28.34 265 ALA A N 1
ATOM 2115 C CA . ALA A 1 265 ? 24.569 1.766 50.960 1.00 28.58 265 ALA A CA 1
ATOM 2116 C C . ALA A 1 265 ? 24.223 1.066 52.285 1.00 28.93 265 ALA A C 1
ATOM 2117 O O . ALA A 1 265 ? 25.049 1.024 53.206 1.00 29.08 265 ALA A O 1
ATOM 2119 N N . ALA A 1 266 ? 23.011 0.521 52.360 1.00 29.20 266 ALA A N 1
ATOM 2120 C CA . ALA A 1 266 ? 22.541 -0.195 53.549 1.00 29.67 266 ALA A CA 1
ATOM 2121 C C . ALA A 1 266 ? 23.398 -1.424 53.845 1.00 29.94 266 ALA A C 1
ATOM 2122 O O . ALA A 1 266 ? 23.699 -1.704 55.007 1.00 30.36 266 ALA A O 1
ATOM 2124 N N . GLY A 1 267 ? 23.799 -2.136 52.791 1.00 29.88 267 GLY A N 1
ATOM 2125 C CA . GLY A 1 267 ? 24.599 -3.355 52.912 1.00 30.15 267 GLY A CA 1
ATOM 2126 C C . GLY A 1 267 ? 26.021 -3.187 53.428 1.00 30.52 267 GLY A C 1
ATOM 2127 O O . GLY A 1 267 ? 26.675 -4.176 53.768 1.00 30.76 267 GLY A O 1
ATOM 2128 N N . THR A 1 268 ? 26.512 -1.951 53.481 1.00 30.52 268 THR A N 1
ATOM 2129 C CA . THR A 1 268 ? 27.853 -1.677 54.017 1.00 30.54 268 THR A CA 1
ATOM 2130 C C . THR A 1 268 ? 27.871 -1.791 55.540 1.00 30.76 268 THR A C 1
ATOM 2131 O O . THR A 1 268 ? 28.935 -1.947 56.149 1.00 30.73 268 THR A O 1
ATOM 2135 N N . GLY A 1 269 ? 26.690 -1.675 56.143 1.00 30.90 269 GLY A N 1
ATOM 2136 C CA . GLY A 1 269 ? 26.548 -1.635 57.592 1.00 31.18 269 GLY A CA 1
ATOM 2137 C C . GLY A 1 269 ? 26.905 -0.276 58.164 1.00 31.27 269 GLY A C 1
ATOM 2138 O O . GLY A 1 269 ? 26.967 -0.113 59.383 1.00 31.61 269 GLY A O 1
ATOM 2139 N N . ARG A 1 270 ? 27.138 0.703 57.290 1.00 30.88 270 ARG A N 1
ATOM 2140 C CA . ARG A 1 270 ? 27.593 2.032 57.719 1.00 30.83 270 ARG A CA 1
ATOM 2141 C C . ARG A 1 270 ? 26.575 3.140 57.479 1.00 30.34 270 ARG A C 1
ATOM 2142 O O . ARG A 1 270 ? 26.891 4.324 57.617 1.00 30.20 270 ARG A O 1
ATOM 2150 N N . LEU A 1 271 ? 25.350 2.744 57.137 1.00 30.02 271 LEU A N 1
ATOM 2151 C CA . LEU A 1 271 ? 24.273 3.693 56.847 1.00 29.64 271 LEU A CA 1
ATOM 2152 C C . LEU A 1 271 ? 23.323 3.873 58.024 1.00 29.42 271 LEU A C 1
ATOM 2153 O O . LEU A 1 271 ? 22.703 2.915 58.479 1.00 29.68 271 LEU A O 1
ATOM 2158 N N . GLY A 1 272 ? 23.214 5.106 58.502 1.00 28.95 272 GLY A N 1
ATOM 2159 C CA . GLY A 1 272 ? 22.120 5.502 59.377 1.00 28.88 272 GLY A CA 1
ATOM 2160 C C . GLY A 1 272 ? 21.146 6.344 58.570 1.00 28.98 272 GLY A C 1
ATOM 2161 O O . GLY A 1 272 ? 21.552 7.042 57.633 1.00 28.92 272 GLY A O 1
ATOM 2162 N N . TYR A 1 273 ? 19.863 6.293 58.921 1.00 28.54 273 TYR A N 1
ATOM 2163 C CA . TYR A 1 273 ? 18.868 7.083 58.203 1.00 28.62 273 TYR A CA 1
ATOM 2164 C C . TYR A 1 273 ? 17.639 7.448 59.020 1.00 28.54 273 TYR A C 1
ATOM 2165 O O . TYR A 1 273 ? 17.245 6.717 59.936 1.00 28.37 273 TYR A O 1
ATOM 2174 N N . VAL A 1 274 ? 17.050 8.592 58.675 1.00 28.24 274 VAL A N 1
ATOM 2175 C CA . VAL A 1 274 ? 15.764 9.029 59.214 1.00 28.25 274 VAL A CA 1
ATOM 2176 C C . VAL A 1 274 ? 14.933 9.644 58.086 1.00 28.02 274 VAL A C 1
ATOM 2177 O O . VAL A 1 274 ? 15.355 10.625 57.465 1.00 27.74 274 VAL A O 1
ATOM 2181 N N . PHE A 1 275 ? 13.770 9.052 57.818 1.00 27.77 275 PHE A N 1
ATOM 2182 C CA . PHE A 1 275 ? 12.794 9.634 56.896 1.00 28.16 275 PHE A CA 1
ATOM 2183 C C . PHE A 1 275 ? 11.718 10.391 57.665 1.00 28.53 275 PHE A C 1
ATOM 2184 O O . PHE A 1 275 ? 11.617 10.259 58.888 1.00 28.37 275 PHE A O 1
ATOM 2192 N N . GLY A 1 276 ? 10.927 11.195 56.957 1.00 28.62 276 GLY A N 1
ATOM 2193 C CA . GLY A 1 276 ? 9.961 12.079 57.602 1.00 29.29 276 GLY A CA 1
ATOM 2194 C C . GLY A 1 276 ? 10.653 13.089 58.495 1.00 29.67 276 GLY A C 1
ATOM 2195 O O . GLY A 1 276 ? 10.100 13.521 59.513 1.00 30.17 276 GLY A O 1
ATOM 2196 N N . CYS A 1 277 ? 11.865 13.471 58.105 1.00 29.68 277 CYS A N 1
ATOM 2197 C CA . CYS A 1 277 ? 12.722 14.315 58.923 1.00 30.05 277 CYS A CA 1
ATOM 2198 C C . CYS A 1 277 ? 13.159 15.549 58.135 1.00 29.84 277 CYS A C 1
ATOM 2199 O O . CYS A 1 277 ? 14.306 15.619 57.676 1.00 29.75 277 CYS A O 1
ATOM 2202 N N . PRO A 1 278 ? 12.240 16.520 57.954 1.00 29.87 278 PRO A N 1
ATOM 2203 C CA . PRO A 1 278 ? 12.601 17.753 57.260 1.00 29.69 278 PRO A CA 1
ATOM 2204 C C . PRO A 1 278 ? 13.552 18.626 58.085 1.00 29.63 278 PRO A C 1
ATOM 2205 O O . PRO A 1 278 ? 13.328 18.849 59.280 1.00 29.69 278 PRO A O 1
ATOM 2209 N N . VAL A 1 279 ? 14.605 19.104 57.431 1.00 29.26 279 VAL A N 1
ATOM 2210 C CA . VAL A 1 279 ? 15.618 19.953 58.048 1.00 28.83 279 VAL A CA 1
ATOM 2211 C C . VAL A 1 279 ? 15.173 21.419 58.018 1.00 28.95 279 VAL A C 1
ATOM 2212 O O . VAL A 1 279 ? 14.598 21.880 57.030 1.00 28.45 279 VAL A O 1
ATOM 2216 N N . ARG A 1 280 ? 15.435 22.147 59.105 1.00 29.08 280 ARG A N 1
ATOM 2217 C CA . ARG A 1 280 ? 15.149 23.581 59.154 1.00 29.87 280 ARG A CA 1
ATOM 2218 C C . ARG A 1 280 ? 16.408 24.456 59.153 1.00 29.76 280 ARG A C 1
ATOM 2219 O O . ARG A 1 280 ? 16.350 25.614 58.738 1.00 29.67 280 ARG A O 1
ATOM 2227 N N . SER A 1 281 ? 17.534 23.909 59.619 1.00 30.26 281 SER A N 1
ATOM 2228 C CA . SER A 1 281 ? 18.786 24.675 59.688 1.00 30.57 281 SER A CA 1
ATOM 2229 C C . SER A 1 281 ? 20.053 23.825 59.631 1.00 31.01 281 SER A C 1
ATOM 2230 O O . SER A 1 281 ? 20.076 22.677 60.087 1.00 30.71 281 SER A O 1
ATOM 2233 N N . VAL A 1 282 ? 21.106 24.411 59.060 1.00 31.71 282 VAL A N 1
ATOM 2234 C CA . VAL A 1 282 ? 22.440 23.809 59.047 1.00 32.36 282 VAL A CA 1
ATOM 2235 C C . VAL A 1 282 ? 23.436 24.860 59.537 1.00 33.11 282 VAL A C 1
ATOM 2236 O O . VAL A 1 282 ? 23.582 25.926 58.923 1.00 33.10 282 VAL A O 1
ATOM 2240 N N . VAL A 1 283 ? 24.108 24.561 60.647 1.00 34.01 283 VAL A N 1
ATOM 2241 C CA . VAL A 1 283 ? 25.027 25.517 61.271 1.00 35.14 283 VAL A CA 1
ATOM 2242 C C . VAL A 1 283 ? 26.449 24.967 61.369 1.00 35.84 283 VAL A C 1
ATOM 2243 O O . VAL A 1 283 ? 26.681 23.914 61.972 1.00 35.80 283 VAL A O 1
ATOM 2247 N N . ASN A 1 284 ? 27.388 25.694 60.765 1.00 36.81 284 ASN A N 1
ATOM 2248 C CA . ASN A 1 284 ? 28.804 25.366 60.842 1.00 37.91 284 ASN A CA 1
ATOM 2249 C C . ASN A 1 284 ? 29.344 25.706 62.219 1.00 38.28 284 ASN A C 1
ATOM 2250 O O . ASN A 1 284 ? 29.303 26.863 62.640 1.00 38.43 284 ASN A O 1
ATOM 2255 N N . GLU A 1 285 ? 29.838 24.692 62.917 1.00 38.88 285 GLU A N 1
ATOM 2256 C CA . GLU A 1 285 ? 30.499 24.892 64.202 1.00 39.55 285 GLU A CA 1
ATOM 2257 C C . GLU A 1 285 ? 31.997 24.628 64.029 1.00 40.11 285 GLU A C 1
ATOM 2258 O O . GLU A 1 285 ? 32.442 24.326 62.921 1.00 40.36 285 GLU A O 1
ATOM 2264 N N . ARG A 1 286 ? 32.771 24.757 65.105 1.00 40.70 286 ARG A N 1
ATOM 2265 C CA . ARG A 1 286 ? 34.237 24.715 65.010 1.00 41.23 286 ARG A CA 1
ATOM 2266 C C . ARG A 1 286 ? 34.769 23.462 64.302 1.00 41.23 286 ARG A C 1
ATOM 2267 O O . ARG A 1 286 ? 35.435 23.570 63.265 1.00 41.66 286 ARG A O 1
ATOM 2275 N N . ASP A 1 287 ? 34.462 22.286 64.846 1.00 41.08 287 ASP A N 1
ATOM 2276 C CA . ASP A 1 287 ? 34.977 21.031 64.305 1.00 40.83 287 ASP A CA 1
ATOM 2277 C C . ASP A 1 287 ? 33.926 20.190 63.578 1.00 40.64 287 ASP A C 1
ATOM 2278 O O . ASP A 1 287 ? 34.225 19.083 63.125 1.00 40.86 287 ASP A O 1
ATOM 2283 N N . ALA A 1 288 ? 32.706 20.715 63.457 1.00 40.06 288 ALA A N 1
ATOM 2284 C CA . ALA A 1 288 ? 31.585 19.959 62.882 1.00 39.28 288 ALA A CA 1
ATOM 2285 C C . ALA A 1 288 ? 30.453 20.869 62.400 1.00 38.77 288 ALA A C 1
ATOM 2286 O O . ALA A 1 288 ? 30.471 22.076 62.636 1.00 38.86 288 ALA A O 1
ATOM 2288 N N . ALA A 1 289 ? 29.469 20.283 61.724 1.00 37.89 289 ALA A N 1
ATOM 2289 C CA . ALA A 1 289 ? 28.248 20.999 61.371 1.00 36.92 289 ALA A CA 1
ATOM 2290 C C . ALA A 1 289 ? 27.058 20.396 62.112 1.00 36.13 289 ALA A C 1
ATOM 2291 O O . ALA A 1 289 ? 26.985 19.177 62.302 1.00 36.10 289 ALA A O 1
ATOM 2293 N N . ARG A 1 290 ? 26.141 21.262 62.538 1.00 35.31 290 ARG A N 1
ATOM 2294 C CA . ARG A 1 290 ? 24.935 20.851 63.256 1.00 34.34 290 ARG A CA 1
ATOM 2295 C C . ARG A 1 290 ? 23.702 21.051 62.386 1.00 33.49 290 ARG A C 1
ATOM 2296 O O . ARG A 1 290 ? 23.436 22.155 61.902 1.00 33.53 290 ARG A O 1
ATOM 2304 N N . VAL A 1 291 ? 22.960 19.968 62.201 1.00 32.57 291 VAL A N 1
ATOM 2305 C CA . VAL A 1 291 ? 21.755 19.962 61.390 1.00 31.64 291 VAL A CA 1
ATOM 2306 C C . VAL A 1 291 ? 20.559 19.779 62.320 1.00 31.59 291 VAL A C 1
ATOM 2307 O O . VAL A 1 291 ? 20.512 18.817 63.097 1.00 30.78 291 VAL A O 1
ATOM 2311 N N . THR A 1 292 ? 19.608 20.708 62.242 1.00 31.49 292 THR A N 1
ATOM 2312 C CA . THR A 1 292 ? 18.416 20.669 63.092 1.00 31.85 292 THR A CA 1
ATOM 2313 C C . THR A 1 292 ? 17.149 20.509 62.259 1.00 32.04 292 THR A C 1
ATOM 2314 O O . THR A 1 292 ? 16.920 21.264 61.310 1.00 32.17 292 THR A O 1
ATOM 2318 N N . ALA A 1 293 ? 16.339 19.517 62.627 1.00 32.21 293 ALA A N 1
ATOM 2319 C CA . ALA A 1 293 ? 15.044 19.270 62.000 1.00 32.47 293 ALA A CA 1
ATOM 2320 C C . ALA A 1 293 ? 13.983 20.278 62.450 1.00 33.06 293 ALA A C 1
ATOM 2321 O O . ALA A 1 293 ? 14.192 21.034 63.408 1.00 32.92 293 ALA A O 1
ATOM 2323 N N . ARG A 1 294 ? 12.844 20.276 61.755 1.00 33.32 294 ARG A N 1
ATOM 2324 C CA . ARG A 1 294 ? 11.715 21.136 62.094 1.00 33.96 294 ARG A CA 1
ATOM 2325 C C . ARG A 1 294 ? 11.225 20.901 63.524 1.00 34.41 294 ARG A C 1
ATOM 2326 O O . ARG A 1 294 ? 10.854 21.851 64.210 1.00 34.47 294 ARG A O 1
ATOM 2334 N N . ASP A 1 295 ? 11.233 19.641 63.961 1.00 34.98 295 ASP A N 1
ATOM 2335 C CA . ASP A 1 295 ? 10.769 19.286 65.308 1.00 35.88 295 ASP A CA 1
ATOM 2336 C C . ASP A 1 295 ? 11.842 19.448 66.394 1.00 36.10 295 ASP A C 1
ATOM 2337 O O . ASP A 1 295 ? 11.634 19.047 67.543 1.00 36.38 295 ASP A O 1
ATOM 2342 N N . GLY A 1 296 ? 12.983 20.024 66.023 1.00 36.23 296 GLY A N 1
ATOM 2343 C CA . GLY A 1 296 ? 14.043 20.336 66.981 1.00 36.18 296 GLY A CA 1
ATOM 2344 C C . GLY A 1 296 ? 15.155 19.315 67.162 1.00 36.29 296 GLY A C 1
ATOM 2345 O O . GLY A 1 296 ? 16.160 19.624 67.806 1.00 36.30 296 GLY A O 1
ATOM 2346 N N . ARG A 1 297 ? 14.986 18.108 66.613 1.00 36.23 297 ARG A N 1
ATOM 2347 C CA . ARG A 1 297 ? 16.027 17.075 66.670 1.00 36.57 297 ARG A CA 1
ATOM 2348 C C . ARG A 1 297 ? 17.331 17.585 66.062 1.00 36.25 297 ARG A C 1
ATOM 2349 O O . ARG A 1 297 ? 17.328 18.183 64.983 1.00 36.31 297 ARG A O 1
ATOM 2357 N N . GLU A 1 298 ? 18.438 17.347 66.760 1.00 35.74 298 GLU A N 1
ATOM 2358 C CA . GLU A 1 298 ? 19.747 17.815 66.313 1.00 35.15 298 GLU A CA 1
ATOM 2359 C C . GLU A 1 298 ? 20.628 16.634 65.931 1.00 34.57 298 GLU A C 1
ATOM 2360 O O . GLU A 1 298 ? 20.612 15.595 66.590 1.00 34.60 298 GLU A O 1
ATOM 2366 N N . PHE A 1 299 ? 21.374 16.798 64.845 1.00 33.68 299 PHE A N 1
ATOM 2367 C CA . PHE A 1 299 ? 22.292 15.776 64.360 1.00 32.97 299 PHE A CA 1
ATOM 2368 C C . PHE A 1 299 ? 23.620 16.457 64.063 1.00 32.59 299 PHE A C 1
ATOM 2369 O O . PHE A 1 299 ? 23.646 17.581 63.553 1.00 32.43 299 PHE A O 1
ATOM 2377 N N . VAL A 1 300 ? 24.719 15.784 64.388 1.00 32.29 300 VAL A N 1
ATOM 2378 C CA . VAL A 1 300 ? 26.045 16.375 64.222 1.00 32.01 300 VAL A CA 1
ATOM 2379 C C . VAL A 1 300 ? 26.969 15.463 63.417 1.00 31.42 300 VAL A C 1
ATOM 2380 O O . VAL A 1 300 ? 26.944 14.241 63.576 1.00 31.36 300 VAL A O 1
ATOM 2384 N N . ALA A 1 301 ? 27.758 16.072 62.530 1.00 30.98 301 ALA A N 1
ATOM 2385 C CA . ALA A 1 301 ? 28.748 15.352 61.729 1.00 30.37 301 ALA A CA 1
ATOM 2386 C C . ALA A 1 301 ? 29.889 16.263 61.290 1.00 29.88 301 ALA A C 1
ATOM 2387 O O . ALA A 1 301 ? 29.763 17.492 61.305 1.00 29.50 301 ALA A O 1
ATOM 2389 N N . LYS A 1 302 ? 30.998 15.643 60.893 1.00 29.45 302 LYS A N 1
ATOM 2390 C CA . LYS A 1 302 ? 32.187 16.368 60.453 1.00 29.31 302 LYS A CA 1
ATOM 2391 C C . LYS A 1 302 ? 31.906 17.166 59.179 1.00 28.92 302 LYS A C 1
ATOM 2392 O O . LYS A 1 302 ? 32.348 18.308 59.047 1.00 28.88 302 LYS A O 1
ATOM 2398 N N . ARG A 1 303 ? 31.177 16.552 58.249 1.00 28.07 303 ARG A N 1
ATOM 2399 C CA . ARG A 1 303 ? 30.761 17.219 57.010 1.00 27.91 303 ARG A CA 1
ATOM 2400 C C . ARG A 1 303 ? 29.284 16.975 56.713 1.00 27.09 303 ARG A C 1
ATOM 2401 O O . ARG A 1 303 ? 28.720 15.949 57.103 1.00 27.02 303 ARG A O 1
ATOM 2409 N N . VAL A 1 304 ? 28.667 17.927 56.020 1.00 26.24 304 VAL A N 1
ATOM 2410 C CA . VAL A 1 304 ? 27.286 17.786 55.575 1.00 25.37 304 VAL A CA 1
ATOM 2411 C C . VAL A 1 304 ? 27.233 17.936 54.058 1.00 24.86 304 VAL A C 1
ATOM 2412 O O . VAL A 1 304 ? 27.797 18.877 53.507 1.00 24.87 304 VAL A O 1
ATOM 2416 N N . VAL A 1 305 ? 26.579 16.982 53.401 1.00 24.17 305 VAL A N 1
ATOM 2417 C CA . VAL A 1 305 ? 26.253 17.091 51.981 1.00 23.65 305 VAL A CA 1
ATOM 2418 C C . VAL A 1 305 ? 24.781 17.511 51.901 1.00 23.25 305 VAL A C 1
ATOM 2419 O O . VAL A 1 305 ? 23.888 16.734 52.243 1.00 23.57 305 VAL A O 1
ATOM 2423 N N . CYS A 1 306 ? 24.535 18.745 51.474 1.00 22.71 306 CYS A N 1
ATOM 2424 C CA . CYS A 1 306 ? 23.171 19.262 51.408 1.00 22.50 306 CYS A CA 1
ATOM 2425 C C . CYS A 1 306 ? 22.649 19.181 49.981 1.00 22.19 306 CYS A C 1
ATOM 2426 O O . CYS A 1 306 ? 23.159 19.870 49.096 1.00 22.18 306 CYS A O 1
ATOM 2429 N N . THR A 1 307 ? 21.642 18.336 49.761 1.00 21.99 307 THR A N 1
ATOM 2430 C CA . THR A 1 307 ? 21.081 18.141 48.413 1.00 21.77 307 THR A CA 1
ATOM 2431 C C . THR A 1 307 ? 19.681 18.751 48.222 1.00 21.79 307 THR A C 1
ATOM 2432 O O . THR A 1 307 ? 19.026 18.513 47.203 1.00 21.65 307 THR A O 1
ATOM 2436 N N . ILE A 1 308 ? 19.235 19.544 49.195 1.00 20.97 308 ILE A N 1
ATOM 2437 C CA . ILE A 1 308 ? 17.991 20.312 49.073 1.00 21.00 308 ILE A CA 1
ATOM 2438 C C . ILE A 1 308 ? 17.998 21.125 47.761 1.00 20.55 308 ILE A C 1
ATOM 2439 O O . ILE A 1 308 ? 18.999 21.784 47.447 1.00 20.29 308 ILE A O 1
ATOM 2444 N N . PRO A 1 309 ? 16.898 21.049 46.979 1.00 20.04 309 PRO A N 1
ATOM 2445 C CA . PRO A 1 309 ? 16.834 21.727 45.674 1.00 19.87 309 PRO A CA 1
ATOM 2446 C C . PRO A 1 309 ? 16.915 23.251 45.790 1.00 19.81 309 PRO A C 1
ATOM 2447 O O . PRO A 1 309 ? 16.566 23.810 46.832 1.00 19.13 309 PRO A O 1
ATOM 2451 N N . LEU A 1 310 ? 17.377 23.907 44.724 1.00 19.96 310 LEU A N 1
ATOM 2452 C CA . LEU A 1 310 ? 17.468 25.374 44.674 1.00 20.24 310 LEU A CA 1
ATOM 2453 C C . LEU A 1 310 ? 16.201 26.099 45.143 1.00 20.49 310 LEU A C 1
ATOM 2454 O O . LEU A 1 310 ? 16.280 27.034 45.941 1.00 20.89 310 LEU A O 1
ATOM 2459 N N . ASN A 1 311 ? 15.042 25.673 44.636 1.00 20.55 311 ASN A N 1
ATOM 2460 C CA . ASN A 1 311 ? 13.777 26.362 44.900 1.00 20.71 311 ASN A CA 1
ATOM 2461 C C . ASN A 1 311 ? 13.244 26.155 46.319 1.00 21.01 311 ASN A C 1
ATOM 2462 O O . ASN A 1 311 ? 12.231 26.746 46.695 1.00 20.48 311 ASN A O 1
ATOM 2467 N N . VAL A 1 312 ? 13.931 25.308 47.083 1.00 21.64 312 VAL A N 1
ATOM 2468 C CA . VAL A 1 312 ? 13.575 25.009 48.475 1.00 22.37 312 VAL A CA 1
ATOM 2469 C C . VAL A 1 312 ? 14.598 25.603 49.460 1.00 23.01 312 VAL A C 1
ATOM 2470 O O . VAL A 1 312 ? 14.312 25.731 50.656 1.00 23.27 312 VAL A O 1
ATOM 2474 N N . LEU A 1 313 ? 15.777 25.978 48.960 1.00 23.39 313 LEU A N 1
ATOM 2475 C CA . LEU A 1 313 ? 16.880 26.415 49.833 1.00 24.19 313 LEU A CA 1
ATOM 2476 C C . LEU A 1 313 ? 16.575 27.632 50.713 1.00 24.63 313 LEU A C 1
ATOM 2477 O O . LEU A 1 313 ? 17.094 27.726 51.826 1.00 25.12 313 LEU A O 1
ATOM 2482 N N . SER A 1 314 ? 15.738 28.547 50.223 1.00 25.52 314 SER A N 1
ATOM 2483 C CA . SER A 1 314 ? 15.387 29.762 50.981 1.00 26.21 314 SER A CA 1
ATOM 2484 C C . SER A 1 314 ? 14.612 29.491 52.286 1.00 26.94 314 SER A C 1
ATOM 2485 O O . SER A 1 314 ? 14.477 30.387 53.127 1.00 27.23 314 SER A O 1
ATOM 2488 N N . THR A 1 315 ? 14.114 28.266 52.446 1.00 27.31 315 THR A N 1
ATOM 2489 C CA . THR A 1 315 ? 13.396 27.856 53.658 1.00 27.82 315 THR A CA 1
ATOM 2490 C C . THR A 1 315 ? 14.353 27.444 54.783 1.00 28.29 315 THR A C 1
ATOM 2491 O O . THR A 1 315 ? 13.929 27.241 55.923 1.00 28.29 315 THR A O 1
ATOM 2495 N N . ILE A 1 316 ? 15.635 27.307 54.455 1.00 28.56 316 ILE A N 1
ATOM 2496 C CA . ILE A 1 316 ? 16.625 26.786 55.396 1.00 29.13 316 ILE A CA 1
ATOM 2497 C C . ILE A 1 316 ? 17.480 27.913 55.981 1.00 29.70 316 ILE A C 1
ATOM 2498 O O . ILE A 1 316 ? 17.893 28.830 55.264 1.00 29.77 316 ILE A O 1
ATOM 2503 N N . GLN A 1 317 ? 17.765 27.822 57.276 1.00 30.58 317 GLN A N 1
ATOM 2504 C CA . GLN A 1 317 ? 18.626 28.791 57.944 1.00 31.46 317 GLN A CA 1
ATOM 2505 C C . GLN A 1 317 ? 20.068 28.292 57.998 1.00 31.38 317 GLN A C 1
ATOM 2506 O O . GLN A 1 317 ? 20.365 27.296 58.658 1.00 31.38 317 GLN A O 1
ATOM 2512 N N . PHE A 1 318 ? 20.959 28.989 57.300 1.00 31.62 318 PHE A N 1
ATOM 2513 C CA . PHE A 1 318 ? 22.367 28.613 57.248 1.00 32.03 318 PHE A CA 1
ATOM 2514 C C . PHE A 1 318 ? 23.219 29.585 58.051 1.00 32.81 318 PHE A C 1
ATOM 2515 O O . PHE A 1 318 ? 22.948 30.787 58.090 1.00 32.60 318 PHE A O 1
ATOM 2523 N N . SER A 1 319 ? 24.249 29.042 58.688 1.00 33.82 319 SER A N 1
ATOM 2524 C CA . SER A 1 319 ? 25.227 29.831 59.419 1.00 34.97 319 SER A CA 1
ATOM 2525 C C . SER A 1 319 ? 26.604 29.237 59.125 1.00 35.21 319 SER A C 1
ATOM 2526 O O . SER A 1 319 ? 26.809 28.039 59.320 1.00 35.71 319 SER A O 1
ATOM 2529 N N . PRO A 1 320 ? 27.544 30.060 58.623 1.00 35.57 320 PRO A N 1
ATOM 2530 C CA . PRO A 1 320 ? 27.383 31.488 58.346 1.00 35.77 320 PRO A CA 1
ATOM 2531 C C . PRO A 1 320 ? 26.529 31.753 57.103 1.00 35.99 320 PRO A C 1
ATOM 2532 O O . PRO A 1 320 ? 26.132 30.812 56.410 1.00 36.23 320 PRO A O 1
ATOM 2536 N N . ALA A 1 321 ? 26.255 33.027 56.836 1.00 36.08 321 ALA A N 1
ATOM 2537 C CA . ALA A 1 321 ? 25.399 33.426 55.721 1.00 35.95 321 ALA A CA 1
ATOM 2538 C C . ALA A 1 321 ? 25.996 32.982 54.389 1.00 35.87 321 ALA A C 1
ATOM 2539 O O . ALA A 1 321 ? 27.217 32.846 54.252 1.00 35.91 321 ALA A O 1
ATOM 2541 N N . LEU A 1 322 ? 25.126 32.750 53.413 1.00 35.38 322 LEU A N 1
ATOM 2542 C CA . LEU A 1 322 ? 25.556 32.291 52.100 1.00 34.81 322 LEU A CA 1
ATOM 2543 C C . LEU A 1 322 ? 25.989 33.471 51.244 1.00 34.49 322 LEU A C 1
ATOM 2544 O O . LEU A 1 322 ? 25.705 34.621 51.580 1.00 34.64 322 LEU A O 1
ATOM 2549 N N . SER A 1 323 ? 26.684 33.184 50.145 1.00 34.01 323 SER A N 1
ATOM 2550 C CA . SER A 1 323 ? 27.156 34.221 49.226 1.00 33.92 323 SER A CA 1
ATOM 2551 C C . SER A 1 323 ? 26.005 34.922 48.505 1.00 33.66 323 SER A C 1
ATOM 2552 O O . SER A 1 323 ? 24.904 34.377 48.407 1.00 33.39 323 SER A O 1
ATOM 2555 N N . THR A 1 324 ? 26.284 36.120 47.992 1.00 33.54 324 THR A N 1
ATOM 2556 C CA . THR A 1 324 ? 25.324 36.907 47.222 1.00 33.67 324 THR A CA 1
ATOM 2557 C C . THR A 1 324 ? 24.789 36.123 46.025 1.00 32.99 324 THR A C 1
ATOM 2558 O O . THR A 1 324 ? 23.589 36.170 45.742 1.00 32.88 324 THR A O 1
ATOM 2562 N N . GLU A 1 325 ? 25.684 35.417 45.330 1.00 32.09 325 GLU A N 1
ATOM 2563 C CA . GLU A 1 325 ? 25.323 34.631 44.142 1.00 31.68 325 GLU A CA 1
ATOM 2564 C C . GLU A 1 325 ? 24.377 33.485 44.469 1.00 30.91 325 GLU A C 1
ATOM 2565 O O . GLU A 1 325 ? 23.423 33.235 43.738 1.00 30.62 325 GLU A O 1
ATOM 2571 N N . ARG A 1 326 ? 24.655 32.782 45.561 1.00 30.12 326 ARG A N 1
ATOM 2572 C CA . ARG A 1 326 ? 23.799 31.681 45.993 1.00 29.43 326 ARG A CA 1
ATOM 2573 C C . ARG A 1 326 ? 22.442 32.221 46.463 1.00 28.97 326 ARG A C 1
ATOM 2574 O O . ARG A 1 326 ? 21.398 31.685 46.093 1.00 28.64 326 ARG A O 1
ATOM 2582 N N . ILE A 1 327 ? 22.465 33.297 47.249 1.00 28.29 327 ILE A N 1
ATOM 2583 C CA . ILE A 1 327 ? 21.230 33.933 47.725 1.00 28.04 327 ILE A CA 1
ATOM 2584 C C . ILE A 1 327 ? 20.361 34.436 46.567 1.00 27.88 327 ILE A C 1
ATOM 2585 O O . ILE A 1 327 ? 19.162 34.172 46.535 1.00 27.64 327 ILE A O 1
ATOM 2590 N N . SER A 1 328 ? 20.964 35.137 45.610 1.00 27.90 328 SER A N 1
ATOM 2591 C CA . SER A 1 328 ? 20.197 35.689 44.492 1.00 28.03 328 SER A CA 1
ATOM 2592 C C . SER A 1 328 ? 19.518 34.602 43.646 1.00 27.73 328 SER A C 1
ATOM 2593 O O . SER A 1 328 ? 18.379 34.781 43.198 1.00 27.79 328 SER A O 1
ATOM 2596 N N . ALA A 1 329 ? 20.203 33.474 43.450 1.00 27.56 329 ALA A N 1
ATOM 2597 C CA . ALA A 1 329 ? 19.645 32.354 42.684 1.00 27.54 329 ALA A CA 1
ATOM 2598 C C . ALA A 1 329 ? 18.457 31.718 43.405 1.00 27.74 329 ALA A C 1
ATOM 2599 O O . ALA A 1 329 ? 17.430 31.428 42.789 1.00 27.32 329 ALA A O 1
ATOM 2601 N N . MET A 1 330 ? 18.601 31.512 44.715 1.00 27.87 330 MET A N 1
ATOM 2602 C CA . MET A 1 330 ? 17.552 30.867 45.496 1.00 28.24 330 MET A CA 1
ATOM 2603 C C . MET A 1 330 ? 16.344 31.780 45.707 1.00 27.72 330 MET A C 1
ATOM 2604 O O . MET A 1 330 ? 15.228 31.289 45.913 1.00 28.13 330 MET A O 1
ATOM 2609 N N . GLN A 1 331 ? 16.579 33.095 45.650 1.00 27.24 331 GLN A N 1
ATOM 2610 C CA . GLN A 1 331 ? 15.517 34.102 45.727 1.00 26.87 331 GLN A CA 1
ATOM 2611 C C . GLN A 1 331 ? 14.711 34.152 44.436 1.00 26.74 331 GLN A C 1
ATOM 2612 O O . GLN A 1 331 ? 13.484 34.029 44.462 1.00 26.76 331 GLN A O 1
ATOM 2618 N N . ALA A 1 332 ? 15.409 34.333 43.316 1.00 25.78 332 ALA A N 1
ATOM 2619 C CA . ALA A 1 332 ? 14.777 34.403 41.996 1.00 25.50 332 ALA A CA 1
ATOM 2620 C C . ALA A 1 332 ? 14.070 33.096 41.649 1.00 24.99 332 ALA A C 1
ATOM 2621 O O . ALA A 1 332 ? 12.953 33.112 41.122 1.00 25.14 332 ALA A O 1
ATOM 2623 N N . GLY A 1 333 ? 14.736 31.980 41.952 1.00 24.41 333 GLY A N 1
ATOM 2624 C CA . GLY A 1 333 ? 14.222 30.636 41.691 1.00 23.59 333 GLY A CA 1
ATOM 2625 C C . GLY A 1 333 ? 14.285 30.249 40.224 1.00 22.77 333 GLY A C 1
ATOM 2626 O O . GLY A 1 333 ? 14.301 31.121 39.346 1.00 23.03 333 GLY A O 1
ATOM 2627 N N . HIS A 1 334 ? 14.324 28.946 39.949 1.00 21.52 334 HIS A N 1
ATOM 2628 C CA . HIS A 1 334 ? 14.256 28.465 38.565 1.00 20.24 334 HIS A CA 1
ATOM 2629 C C . HIS A 1 334 ? 12.799 28.441 38.072 1.00 19.57 334 HIS A C 1
ATOM 2630 O O . HIS A 1 334 ? 11.871 28.518 38.878 1.00 19.21 334 HIS A O 1
ATOM 2637 N N . VAL A 1 335 ? 12.601 28.327 36.759 1.00 18.87 335 VAL A N 1
ATOM 2638 C CA . VAL A 1 335 ? 11.284 28.583 36.147 1.00 18.35 335 VAL A CA 1
ATOM 2639 C C . VAL A 1 335 ? 10.458 27.345 35.779 1.00 18.25 335 VAL A C 1
ATOM 2640 O O . VAL A 1 335 ? 9.321 27.474 35.315 1.00 18.32 335 VAL A O 1
ATOM 2644 N N . SER A 1 336 ? 11.017 26.150 35.954 1.00 18.36 336 SER A N 1
ATOM 2645 C CA . SER A 1 336 ? 10.301 24.947 35.521 1.00 18.93 336 SER A CA 1
ATOM 2646 C C . SER A 1 336 ? 9.172 24.604 36.487 1.00 19.22 336 SER A C 1
ATOM 2647 O O . SER A 1 336 ? 9.410 24.120 37.605 1.00 19.60 336 SER A O 1
ATOM 2650 N N . MET A 1 337 ? 7.949 24.866 36.038 1.00 19.44 337 MET A N 1
ATOM 2651 C CA . MET A 1 337 ? 6.750 24.512 36.798 1.00 19.92 337 MET A CA 1
ATOM 2652 C C . MET A 1 337 ? 5.974 23.430 36.047 1.00 20.18 337 MET A C 1
ATOM 2653 O O . MET A 1 337 ? 4.740 23.386 36.067 1.00 20.51 337 MET A O 1
ATOM 2658 N N . CYS A 1 338 ? 6.712 22.545 35.390 1.00 20.05 338 CYS A N 1
ATOM 2659 C CA . CYS A 1 338 ? 6.101 21.503 34.582 1.00 20.33 338 CYS A CA 1
ATOM 2660 C C . CYS A 1 338 ? 5.002 20.729 35.319 1.00 20.20 338 CYS A C 1
ATOM 2661 O O . CYS A 1 338 ? 5.196 20.253 36.452 1.00 19.44 338 CYS A O 1
ATOM 2664 N N . THR A 1 339 ? 3.851 20.629 34.660 1.00 19.86 339 THR A N 1
ATOM 2665 C CA . THR A 1 339 ? 2.788 19.734 35.089 1.00 20.45 339 THR A CA 1
ATOM 2666 C C . THR A 1 339 ? 2.905 18.469 34.246 1.00 20.71 339 THR A C 1
ATOM 2667 O O . THR A 1 339 ? 2.917 18.536 33.017 1.00 21.20 339 THR A O 1
ATOM 2671 N N . LYS A 1 340 ? 3.011 17.323 34.905 1.00 20.52 340 LYS A N 1
ATOM 2672 C CA . LYS A 1 340 ? 3.109 16.054 34.205 1.00 20.77 340 LYS A CA 1
ATOM 2673 C C . LYS A 1 340 ? 1.967 15.149 34.634 1.00 21.37 340 LYS A C 1
ATOM 2674 O O . LYS A 1 340 ? 1.863 14.787 35.810 1.00 21.22 340 LYS A O 1
ATOM 2680 N N . VAL A 1 341 ? 1.114 14.793 33.675 1.00 21.45 341 VAL A N 1
ATOM 2681 C CA . VAL A 1 341 ? -0.092 14.019 33.958 1.00 21.74 341 VAL A CA 1
ATOM 2682 C C . VAL A 1 341 ? -0.120 12.756 33.111 1.00 22.17 341 VAL A C 1
ATOM 2683 O O . VAL A 1 341 ? -0.020 12.823 31.874 1.00 22.48 341 VAL A O 1
ATOM 2687 N N . HIS A 1 342 ? -0.251 11.610 33.776 1.00 22.72 342 HIS A N 1
ATOM 2688 C CA . HIS A 1 342 ? -0.425 10.333 33.090 1.00 23.18 342 HIS A CA 1
ATOM 2689 C C . HIS A 1 342 ? -1.911 10.052 32.917 1.00 24.00 342 HIS A C 1
ATOM 2690 O O . HIS A 1 342 ? -2.702 10.306 33.832 1.00 23.92 342 HIS A O 1
ATOM 2697 N N . ALA A 1 343 ? -2.275 9.531 31.748 1.00 24.49 343 ALA A N 1
ATOM 2698 C CA . ALA A 1 343 ? -3.645 9.101 31.479 1.00 25.10 343 ALA A CA 1
ATOM 2699 C C . ALA A 1 343 ? -3.669 7.693 30.891 1.00 25.63 343 ALA A C 1
ATOM 2700 O O . ALA A 1 343 ? -3.059 7.428 29.848 1.00 25.89 343 ALA A O 1
ATOM 2702 N N . GLU A 1 344 ? -4.343 6.783 31.594 1.00 25.88 344 GLU A N 1
ATOM 2703 C CA . GLU A 1 344 ? -4.647 5.471 31.047 1.00 26.02 344 GLU A CA 1
ATOM 2704 C C . GLU A 1 344 ? -5.973 5.627 30.322 1.00 26.18 344 GLU A C 1
ATOM 2705 O O . GLU A 1 344 ? -6.979 6.008 30.932 1.00 26.09 344 GLU A O 1
ATOM 2711 N N . VAL A 1 345 ? -5.959 5.364 29.019 1.00 26.24 345 VAL A N 1
ATOM 2712 C CA . VAL A 1 345 ? -7.097 5.695 28.157 1.00 26.51 345 VAL A CA 1
ATOM 2713 C C . VAL A 1 345 ? -7.680 4.460 27.462 1.00 27.02 345 VAL A C 1
ATOM 2714 O O . VAL A 1 345 ? -7.041 3.411 27.408 1.00 26.99 345 VAL A O 1
ATOM 2718 N N . ASP A 1 346 ? -8.895 4.595 26.932 1.00 27.73 346 ASP A N 1
ATOM 2719 C CA . ASP A 1 346 ? -9.611 3.451 26.368 1.00 28.49 346 ASP A CA 1
ATOM 2720 C C . ASP A 1 346 ? -9.419 3.259 24.854 1.00 28.82 346 ASP A C 1
ATOM 2721 O O . ASP A 1 346 ? -10.020 2.363 24.255 1.00 28.90 346 ASP A O 1
ATOM 2726 N N . ASN A 1 347 ? -8.581 4.098 24.242 1.00 29.13 347 ASN A N 1
ATOM 2727 C CA . ASN A 1 347 ? -8.259 3.966 22.820 1.00 29.10 347 ASN A CA 1
ATOM 2728 C C . ASN A 1 347 ? -6.941 3.218 22.624 1.00 29.36 347 ASN A C 1
ATOM 2729 O O . ASN A 1 347 ? -5.858 3.778 22.838 1.00 29.24 347 ASN A O 1
ATOM 2734 N N . LYS A 1 348 ? -7.045 1.951 22.218 1.00 29.18 348 LYS A N 1
ATOM 2735 C CA . LYS A 1 348 ? -5.877 1.084 21.990 1.00 29.51 348 LYS A CA 1
ATOM 2736 C C . LYS A 1 348 ? -4.969 1.573 20.860 1.00 29.28 348 LYS A C 1
ATOM 2737 O O . LYS A 1 348 ? -3.752 1.328 20.877 1.00 29.48 348 LYS A O 1
ATOM 2743 N N . ASP A 1 349 ? -5.566 2.249 19.880 1.00 29.07 349 ASP A N 1
ATOM 2744 C CA . ASP A 1 349 ? -4.834 2.693 18.689 1.00 29.06 349 ASP A CA 1
ATOM 2745 C C . ASP A 1 349 ? -3.943 3.915 18.939 1.00 28.32 349 ASP A C 1
ATOM 2746 O O . ASP A 1 349 ? -3.121 4.271 18.092 1.00 28.31 349 ASP A O 1
ATOM 2751 N N . MET A 1 350 ? -4.100 4.541 20.099 1.00 27.42 350 MET A N 1
ATOM 2752 C CA . MET A 1 350 ? -3.326 5.734 20.428 1.00 27.18 350 MET A CA 1
ATOM 2753 C C . MET A 1 350 ? -1.940 5.425 21.009 1.00 26.25 350 MET A C 1
ATOM 2754 O O . MET A 1 350 ? -1.208 6.338 21.389 1.00 26.41 350 MET A O 1
ATOM 2759 N N . ARG A 1 351 ? -1.585 4.142 21.067 1.00 25.39 351 ARG A N 1
ATOM 2760 C CA . ARG A 1 351 ? -0.225 3.738 21.427 1.00 24.43 351 ARG A CA 1
ATOM 2761 C C . ARG A 1 351 ? 0.823 4.464 20.568 1.00 24.15 351 ARG A C 1
ATOM 2762 O O . ARG A 1 351 ? 1.888 4.827 21.064 1.00 23.62 351 ARG A O 1
ATOM 2770 N N . SER A 1 352 ? 0.490 4.674 19.294 1.00 23.51 352 SER A N 1
ATOM 2771 C CA . SER A 1 352 ? 1.404 5.231 18.291 1.00 23.19 352 SER A CA 1
ATOM 2772 C C . SER A 1 352 ? 1.058 6.682 17.946 1.00 22.83 352 SER A C 1
ATOM 2773 O O . SER A 1 352 ? 1.439 7.194 16.889 1.00 22.92 352 SER A O 1
ATOM 2776 N N . TRP A 1 353 ? 0.330 7.327 18.851 1.00 22.47 353 TRP A N 1
ATOM 2777 C CA . TRP A 1 353 ? -0.080 8.721 18.725 1.00 22.07 353 TRP A CA 1
ATOM 2778 C C . TRP A 1 353 ? 0.895 9.647 19.459 1.00 21.97 353 TRP A C 1
ATOM 2779 O O . TRP A 1 353 ? 1.422 9.304 20.525 1.00 21.70 353 TRP A O 1
ATOM 2790 N N . THR A 1 354 ? 1.134 10.818 18.877 1.00 21.31 354 THR A N 1
ATOM 2791 C CA . THR A 1 354 ? 1.773 11.925 19.590 1.00 21.14 354 THR A CA 1
ATOM 2792 C C . THR A 1 354 ? 1.010 13.195 19.261 1.00 20.93 354 THR A C 1
ATOM 2793 O O . THR A 1 354 ? 0.367 13.291 18.213 1.00 21.27 354 THR A O 1
ATOM 2797 N N . GLY A 1 355 ? 1.094 14.178 20.143 1.00 20.41 355 GLY A N 1
ATOM 2798 C CA . GLY A 1 355 ? 0.349 15.409 19.941 1.00 20.27 355 GLY A CA 1
ATOM 2799 C C . GLY A 1 355 ? 1.023 16.622 20.521 1.00 20.28 355 GLY A C 1
ATOM 2800 O O . GLY A 1 355 ? 1.728 16.533 21.539 1.00 20.11 355 GLY A O 1
ATOM 2801 N N . ILE A 1 356 ? 0.824 17.748 19.838 1.00 20.06 356 ILE A N 1
ATOM 2802 C CA . ILE A 1 356 ? 1.089 19.071 20.389 1.00 20.30 356 ILE A CA 1
ATOM 2803 C C . ILE A 1 356 ? -0.186 19.891 20.232 1.00 20.67 356 ILE A C 1
ATOM 2804 O O . ILE A 1 356 ? -0.750 19.969 19.133 1.00 21.53 356 ILE A O 1
ATOM 2809 N N . ALA A 1 357 ? -0.644 20.480 21.334 1.00 20.89 357 ALA A N 1
ATOM 2810 C CA . ALA A 1 357 ? -1.768 21.410 21.325 1.00 20.93 357 ALA A CA 1
ATOM 2811 C C . ALA A 1 357 ? -1.297 22.715 21.943 1.00 21.00 357 ALA A C 1
ATOM 2812 O O . ALA A 1 357 ? -1.015 22.775 23.135 1.00 21.27 357 ALA A O 1
ATOM 2814 N N . TYR A 1 358 ? -1.207 23.760 21.125 1.00 21.14 358 TYR A N 1
ATOM 2815 C CA . TYR A 1 358 ? -0.526 24.991 21.514 1.00 21.46 358 TYR A CA 1
ATOM 2816 C C . TYR A 1 358 ? -1.077 26.187 20.733 1.00 21.78 358 TYR A C 1
ATOM 2817 O O . TYR A 1 358 ? -1.249 26.086 19.519 1.00 22.13 358 TYR A O 1
ATOM 2826 N N . PRO A 1 359 ? -1.296 27.336 21.404 1.00 22.02 359 PRO A N 1
ATOM 2827 C CA . PRO A 1 359 ? -0.994 27.666 22.811 1.00 22.19 359 PRO A CA 1
ATOM 2828 C C . PRO A 1 359 ? -2.199 27.616 23.760 1.00 22.24 359 PRO A C 1
ATOM 2829 O O . PRO A 1 359 ? -2.089 28.016 24.917 1.00 21.88 359 PRO A O 1
ATOM 2833 N N . PHE A 1 360 ? -3.321 27.108 23.265 1.00 22.43 360 PHE A N 1
ATOM 2834 C CA . PHE A 1 360 ? -4.622 27.287 23.901 1.00 22.82 360 PHE A CA 1
ATOM 2835 C C . PHE A 1 360 ? -4.933 26.265 25.002 1.00 22.92 360 PHE A C 1
ATOM 2836 O O . PHE A 1 360 ? -5.939 26.417 25.714 1.00 23.01 360 PHE A O 1
ATOM 2844 N N . ASN A 1 361 ? -4.115 25.215 25.110 1.00 22.36 361 ASN A N 1
ATOM 2845 C CA . ASN A 1 361 ? -4.381 24.120 26.042 1.00 22.26 361 ASN A CA 1
ATOM 2846 C C . ASN A 1 361 ? -3.425 24.128 27.238 1.00 22.53 361 ASN A C 1
ATOM 2847 O O . ASN A 1 361 ? -2.253 24.496 27.099 1.00 22.26 361 ASN A O 1
ATOM 2852 N N . LYS A 1 362 ? -3.931 23.715 28.401 1.00 22.70 362 LYS A N 1
ATOM 2853 C CA . LYS A 1 362 ? -3.149 23.713 29.637 1.00 22.92 362 LYS A CA 1
ATOM 2854 C C . LYS A 1 362 ? -2.215 22.505 29.762 1.00 22.91 362 LYS A C 1
ATOM 2855 O O . LYS A 1 362 ? -1.363 22.446 30.669 1.00 23.21 362 LYS A O 1
ATOM 2861 N N . LEU A 1 363 ? -2.401 21.540 28.866 1.00 22.74 363 LEU A N 1
ATOM 2862 C CA . LEU A 1 363 ? -1.390 20.520 28.588 1.00 22.64 363 LEU A CA 1
ATOM 2863 C C . LEU A 1 363 ? -1.036 20.615 27.107 1.00 22.94 363 LEU A C 1
ATOM 2864 O O . LEU A 1 363 ? -1.916 20.627 26.247 1.00 22.77 363 LEU A O 1
ATOM 2869 N N . CYS A 1 364 ? 0.257 20.676 26.823 1.00 23.07 364 CYS A N 1
ATOM 2870 C CA . CYS A 1 364 ? 0.730 21.123 25.524 1.00 24.12 364 CYS A CA 1
ATOM 2871 C C . CYS A 1 364 ? 1.351 20.026 24.652 1.00 23.53 364 CYS A C 1
ATOM 2872 O O . CYS A 1 364 ? 1.187 20.034 23.433 1.00 23.93 364 CYS A O 1
ATOM 2875 N N . TYR A 1 365 ? 2.066 19.100 25.282 1.00 22.51 365 TYR A N 1
ATOM 2876 C CA . TYR A 1 365 ? 2.857 18.093 24.586 1.00 22.12 365 TYR A CA 1
ATOM 2877 C C . TYR A 1 365 ? 2.487 16.751 25.197 1.00 21.96 365 TYR A C 1
ATOM 2878 O O . TYR A 1 365 ? 2.448 16.627 26.420 1.00 22.35 365 TYR A O 1
ATOM 2887 N N . ALA A 1 366 ? 2.205 15.757 24.362 1.00 21.78 366 ALA A N 1
ATOM 2888 C CA . ALA A 1 366 ? 1.845 14.421 24.858 1.00 21.46 366 ALA A CA 1
ATOM 2889 C C . ALA A 1 366 ? 2.223 13.301 23.895 1.00 21.41 366 ALA A C 1
ATOM 2890 O O . ALA A 1 366 ? 2.230 13.493 22.673 1.00 21.29 366 ALA A O 1
ATOM 2892 N N . ILE A 1 367 ? 2.546 12.134 24.451 1.00 21.59 367 ILE A N 1
ATOM 2893 C CA . ILE A 1 367 ? 2.877 10.953 23.648 1.00 22.00 367 ILE A CA 1
ATOM 2894 C C . ILE A 1 367 ? 2.200 9.698 24.201 1.00 22.38 367 ILE A C 1
ATOM 2895 O O . ILE A 1 367 ? 1.917 9.614 25.405 1.00 22.01 367 ILE A O 1
ATOM 2900 N N . GLY A 1 368 ? 1.924 8.746 23.310 1.00 22.44 368 GLY A N 1
ATOM 2901 C CA . GLY A 1 368 ? 1.634 7.372 23.709 1.00 23.24 368 GLY A CA 1
ATOM 2902 C C . GLY A 1 368 ? 2.933 6.780 24.228 1.00 23.56 368 GLY A C 1
ATOM 2903 O O . GLY A 1 368 ? 3.950 6.777 23.517 1.00 23.53 368 GLY A O 1
ATOM 2904 N N . ASP A 1 369 ? 2.906 6.297 25.470 1.00 23.64 369 ASP A N 1
ATOM 2905 C CA . ASP A 1 369 ? 4.123 5.926 26.196 1.00 24.31 369 ASP A CA 1
ATOM 2906 C C . ASP A 1 369 ? 4.198 4.438 26.549 1.00 24.85 369 ASP A C 1
ATOM 2907 O O . ASP A 1 369 ? 5.268 3.922 26.898 1.00 24.62 369 ASP A O 1
ATOM 2912 N N . GLY A 1 370 ? 3.064 3.751 26.469 1.00 25.09 370 GLY A N 1
ATOM 2913 C CA . GLY A 1 370 ? 3.036 2.334 26.784 1.00 25.78 370 GLY A CA 1
ATOM 2914 C C . GLY A 1 370 ? 1.643 1.744 26.738 1.00 26.35 370 GLY A C 1
ATOM 2915 O O . GLY A 1 370 ? 0.675 2.416 26.354 1.00 25.87 370 GLY A O 1
ATOM 2916 N N . THR A 1 371 ? 1.571 0.471 27.123 1.00 27.10 371 THR A N 1
ATOM 2917 C CA . THR A 1 371 ? 0.318 -0.251 27.293 1.00 28.12 371 THR A CA 1
ATOM 2918 C C . THR A 1 371 ? 0.373 -0.939 28.653 1.00 28.50 371 THR A C 1
ATOM 2919 O O . THR A 1 371 ? 1.339 -1.647 28.956 1.00 28.72 371 THR A O 1
ATOM 2923 N N . THR A 1 372 ? -0.650 -0.712 29.469 1.00 29.54 372 THR A N 1
ATOM 2924 C CA . THR A 1 372 ? -0.740 -1.327 30.799 1.00 30.40 372 THR A CA 1
ATOM 2925 C C . THR A 1 372 ? -1.062 -2.826 30.668 1.00 31.05 372 THR A C 1
ATOM 2926 O O . THR A 1 372 ? -1.563 -3.258 29.617 1.00 30.91 372 THR A O 1
ATOM 2930 N N . PRO A 1 373 ? -0.763 -3.627 31.720 1.00 31.43 373 PRO A N 1
ATOM 2931 C CA . PRO A 1 373 ? -1.116 -5.058 31.702 1.00 31.66 373 PRO A CA 1
ATOM 2932 C C . PRO A 1 373 ? -2.590 -5.332 31.375 1.00 31.87 373 PRO A C 1
ATOM 2933 O O . PRO A 1 373 ? -2.896 -6.357 30.756 1.00 32.26 373 PRO A O 1
ATOM 2937 N N . ALA A 1 374 ? -3.482 -4.422 31.774 1.00 31.65 374 ALA A N 1
ATOM 2938 C CA . ALA A 1 374 ? -4.908 -4.511 31.442 1.00 31.59 374 ALA A CA 1
ATOM 2939 C C . ALA A 1 374 ? -5.188 -4.342 29.942 1.00 31.77 374 ALA A C 1
ATOM 2940 O O . ALA A 1 374 ? -6.286 -4.661 29.466 1.00 31.96 374 ALA A O 1
ATOM 2942 N N . GLY A 1 375 ? -4.200 -3.830 29.208 1.00 31.39 375 GLY A N 1
ATOM 2943 C CA . GLY A 1 375 ? -4.292 -3.688 27.751 1.00 31.14 375 GLY A CA 1
ATOM 2944 C C . GLY A 1 375 ? -4.700 -2.305 27.273 1.00 30.75 375 GLY A C 1
ATOM 2945 O O . GLY A 1 375 ? -5.135 -2.144 26.126 1.00 31.20 375 GLY A O 1
ATOM 2946 N N . ASN A 1 376 ? -4.554 -1.309 28.145 1.00 29.79 376 ASN A N 1
ATOM 2947 C CA . ASN A 1 376 ? -4.939 0.059 27.833 1.00 29.33 376 ASN A CA 1
ATOM 2948 C C . ASN A 1 376 ? -3.729 0.935 27.515 1.00 28.88 376 ASN A C 1
ATOM 2949 O O . ASN A 1 376 ? -2.688 0.837 28.169 1.00 28.72 376 ASN A O 1
ATOM 2954 N N . THR A 1 377 ? -3.887 1.787 26.507 1.00 28.25 377 THR A N 1
ATOM 2955 C CA . THR A 1 377 ? -2.878 2.780 26.141 1.00 27.53 377 THR A CA 1
ATOM 2956 C C . THR A 1 377 ? -2.586 3.734 27.302 1.00 26.68 377 THR A C 1
ATOM 2957 O O . THR A 1 377 ? -3.506 4.239 27.947 1.00 26.62 377 THR A O 1
ATOM 2961 N N . HIS A 1 378 ? -1.298 3.956 27.561 1.00 25.74 378 HIS A N 1
ATOM 2962 C CA . HIS A 1 378 ? -0.850 4.967 28.515 1.00 24.64 378 HIS A CA 1
ATOM 2963 C C . HIS A 1 378 ? -0.363 6.204 27.750 1.00 24.40 378 HIS A C 1
ATOM 2964 O O . HIS A 1 378 ? 0.484 6.093 26.862 1.00 24.79 378 HIS A O 1
ATOM 2971 N N . LEU A 1 379 ? -0.937 7.361 28.076 1.00 23.54 379 LEU A N 1
ATOM 2972 C CA . LEU A 1 379 ? -0.490 8.648 27.541 1.00 22.96 379 LEU A CA 1
ATOM 2973 C C . LEU A 1 379 ? 0.202 9.450 28.638 1.00 22.51 379 LEU A C 1
ATOM 2974 O O . LEU A 1 379 ? -0.257 9.474 29.783 1.00 22.09 379 LEU A O 1
ATOM 2979 N N . VAL A 1 380 ? 1.309 10.098 28.293 1.00 21.92 380 VAL A N 1
ATOM 2980 C CA . VAL A 1 380 ? 1.933 11.053 29.211 1.00 21.71 380 VAL A CA 1
ATOM 2981 C C . VAL A 1 380 ? 1.837 12.457 28.617 1.00 21.59 380 VAL A C 1
ATOM 2982 O O . VAL A 1 380 ? 2.127 12.664 27.430 1.00 21.16 380 VAL A O 1
ATOM 2986 N N . CYS A 1 381 ? 1.397 13.400 29.448 1.00 21.51 381 CYS A N 1
ATOM 2987 C CA . CYS A 1 381 ? 1.043 14.747 29.014 1.00 21.51 381 CYS A CA 1
ATOM 2988 C C . CYS A 1 381 ? 1.795 15.782 29.831 1.00 21.39 381 CYS A C 1
ATOM 2989 O O . CYS A 1 381 ? 1.908 15.653 31.051 1.00 21.19 381 CYS A O 1
ATOM 2992 N N . PHE A 1 382 ? 2.285 16.819 29.154 1.00 21.08 382 PHE A N 1
ATOM 2993 C CA . PHE A 1 382 ? 3.126 17.837 29.785 1.00 21.09 382 PHE A CA 1
ATOM 2994 C C . PHE A 1 382 ? 2.572 19.239 29.569 1.00 20.60 382 PHE A C 1
ATOM 2995 O O . PHE A 1 382 ? 2.235 19.623 28.438 1.00 20.47 382 PHE A O 1
ATOM 3003 N N . GLY A 1 383 ? 2.518 20.007 30.651 1.00 20.14 383 GLY A N 1
ATOM 3004 C CA . GLY A 1 383 ? 2.121 21.406 30.588 1.00 20.18 383 GLY A CA 1
ATOM 3005 C C . GLY A 1 383 ? 3.217 22.323 31.094 1.00 20.56 383 GLY A C 1
ATOM 3006 O O . GLY A 1 383 ? 4.029 21.931 31.947 1.00 20.43 383 GLY A O 1
ATOM 3007 N N . ASN A 1 384 ? 3.230 23.543 30.568 1.00 20.41 384 ASN A N 1
ATOM 3008 C CA . ASN A 1 384 ? 4.238 24.544 30.906 1.00 20.70 384 ASN A CA 1
ATOM 3009 C C . ASN A 1 384 ? 3.594 25.729 31.629 1.00 20.93 384 ASN A C 1
ATOM 3010 O O . ASN A 1 384 ? 2.385 25.709 31.907 1.00 20.69 384 ASN A O 1
ATOM 3015 N N . SER A 1 385 ? 4.384 26.765 31.923 1.00 20.73 385 SER A N 1
ATOM 3016 C CA . SER A 1 385 ? 3.884 27.919 32.678 1.00 20.82 385 SER A CA 1
ATOM 3017 C C . SER A 1 385 ? 3.173 28.982 31.824 1.00 20.86 385 SER A C 1
ATOM 3018 O O . SER A 1 385 ? 2.548 29.894 32.372 1.00 20.19 385 SER A O 1
ATOM 3021 N N . ALA A 1 386 ? 3.296 28.890 30.499 1.00 20.52 386 ALA A N 1
ATOM 3022 C CA . ALA A 1 386 ? 2.622 29.853 29.620 1.00 20.66 386 ALA A CA 1
ATOM 3023 C C . ALA A 1 386 ? 1.105 29.623 29.590 1.00 20.58 386 ALA A C 1
ATOM 3024 O O . ALA A 1 386 ? 0.340 30.557 29.378 1.00 20.95 386 ALA A O 1
ATOM 3026 N N . ASN A 1 387 ? 0.681 28.377 29.778 1.00 20.75 387 ASN A N 1
ATOM 3027 C CA . ASN A 1 387 ? -0.736 28.057 29.959 1.00 20.67 387 ASN A CA 1
ATOM 3028 C C . ASN A 1 387 ? -0.813 26.927 30.986 1.00 20.39 387 ASN A C 1
ATOM 3029 O O . ASN A 1 387 ? -0.853 25.754 30.636 1.00 20.04 387 ASN A O 1
ATOM 3034 N N . HIS A 1 388 ? -0.798 27.307 32.259 1.00 20.15 388 HIS A N 1
ATOM 3035 C CA . HIS A 1 388 ? -0.532 26.371 33.344 1.00 20.38 388 HIS A CA 1
ATOM 3036 C C . HIS A 1 388 ? -1.794 25.844 34.031 1.00 20.26 388 HIS A C 1
ATOM 3037 O O . HIS A 1 388 ? -2.805 26.549 34.147 1.00 20.31 388 HIS A O 1
ATOM 3044 N N . ILE A 1 389 ? -1.707 24.593 34.472 1.00 20.42 389 ILE A N 1
ATOM 3045 C CA . ILE A 1 389 ? -2.734 23.953 35.301 1.00 20.58 389 ILE A CA 1
ATOM 3046 C C . ILE A 1 389 ? -2.083 23.261 36.504 1.00 20.69 389 ILE A C 1
ATOM 3047 O O . ILE A 1 389 ? -1.024 22.629 36.376 1.00 20.70 389 ILE A O 1
ATOM 3052 N N . GLN A 1 390 ? -2.701 23.417 37.673 1.00 20.73 390 GLN A N 1
ATOM 3053 C CA . GLN A 1 390 ? -2.338 22.625 38.848 1.00 21.19 390 GLN A CA 1
ATOM 3054 C C . GLN A 1 390 ? -3.263 21.411 38.785 1.00 21.32 390 GLN A C 1
ATOM 3055 O O . GLN A 1 390 ? -4.477 21.552 38.957 1.00 21.76 390 GLN A O 1
ATOM 3061 N N . PRO A 1 391 ? -2.701 20.222 38.494 1.00 21.80 391 PRO A N 1
ATOM 3062 C CA . PRO A 1 391 ? -3.516 19.057 38.117 1.00 21.92 391 PRO A CA 1
ATOM 3063 C C . PRO A 1 391 ? -4.468 18.590 39.229 1.00 22.67 391 PRO A C 1
ATOM 3064 O O . PRO A 1 391 ? -5.517 18.001 38.944 1.00 22.48 391 PRO A O 1
ATOM 3068 N N . ASP A 1 392 ? -4.102 18.876 40.477 1.00 23.43 392 ASP A N 1
ATOM 3069 C CA . ASP A 1 392 ? -4.892 18.454 41.634 1.00 24.73 392 ASP A CA 1
ATOM 3070 C C . ASP A 1 392 ? -6.005 19.431 42.035 1.00 25.28 392 ASP A C 1
ATOM 3071 O O . ASP A 1 392 ? -6.835 19.101 42.878 1.00 25.00 392 ASP A O 1
ATOM 3076 N N . GLU A 1 393 ? -6.023 20.616 41.421 1.00 25.77 393 GLU A N 1
ATOM 3077 C CA . GLU A 1 393 ? -6.952 21.690 41.776 1.00 27.30 393 GLU A CA 1
ATOM 3078 C C . GLU A 1 393 ? -8.409 21.353 41.441 1.00 27.56 393 GLU A C 1
ATOM 3079 O O . GLU A 1 393 ? -9.315 21.569 42.258 1.00 27.52 393 GLU A O 1
ATOM 3085 N N . ASP A 1 394 ? -8.622 20.831 40.238 1.00 28.05 394 ASP A N 1
ATOM 3086 C CA . ASP A 1 394 ? -9.954 20.511 39.734 1.00 28.84 394 ASP A CA 1
ATOM 3087 C C . ASP A 1 394 ? -9.802 19.397 38.714 1.00 29.19 394 ASP A C 1
ATOM 3088 O O . ASP A 1 394 ? -9.383 19.633 37.576 1.00 28.68 394 ASP A O 1
ATOM 3093 N N . VAL A 1 395 ? -10.143 18.182 39.133 1.00 29.73 395 VAL A N 1
ATOM 3094 C CA . VAL A 1 395 ? -9.988 16.983 38.307 1.00 30.90 395 VAL A CA 1
ATOM 3095 C C . VAL A 1 395 ? -10.643 17.131 36.934 1.00 31.20 395 VAL A C 1
ATOM 3096 O O . VAL A 1 395 ? -10.110 16.670 35.918 1.00 31.27 395 VAL A O 1
ATOM 3100 N N . ARG A 1 396 ? -11.797 17.785 36.916 1.00 31.78 396 ARG A N 1
ATOM 3101 C CA . ARG A 1 396 ? -12.547 17.979 35.684 1.00 32.37 396 ARG A CA 1
ATOM 3102 C C . ARG A 1 396 ? -11.837 18.891 34.688 1.00 31.79 396 ARG A C 1
ATOM 3103 O O . ARG A 1 396 ? -11.850 18.624 33.488 1.00 31.83 396 ARG A O 1
ATOM 3111 N N . GLU A 1 397 ? -11.228 19.958 35.193 1.00 31.26 397 GLU A N 1
ATOM 3112 C CA . GLU A 1 397 ? -10.383 20.835 34.380 1.00 30.76 397 GLU A CA 1
ATOM 3113 C C . GLU A 1 397 ? -9.156 20.068 33.839 1.00 29.77 397 GLU A C 1
ATOM 3114 O O . GLU A 1 397 ? -8.760 20.258 32.687 1.00 29.50 397 GLU A O 1
ATOM 3120 N N . THR A 1 398 ? -8.584 19.185 34.664 1.00 28.48 398 THR A N 1
ATOM 3121 C CA . THR A 1 398 ? -7.446 18.343 34.261 1.00 27.36 398 THR A CA 1
ATOM 3122 C C . THR A 1 398 ? -7.834 17.320 33.179 1.00 27.34 398 THR A C 1
ATOM 3123 O O . THR A 1 398 ? -7.101 17.113 32.207 1.00 26.46 398 THR A O 1
ATOM 3127 N N . LEU A 1 399 ? -8.983 16.675 33.368 1.00 26.87 399 LEU A N 1
ATOM 3128 C CA . LEU A 1 399 ? -9.544 15.771 32.369 1.00 26.73 399 LEU A CA 1
ATOM 3129 C C . LEU A 1 399 ? -9.843 16.491 31.052 1.00 26.75 399 LEU A C 1
ATOM 3130 O O . LEU A 1 399 ? -9.607 15.946 29.974 1.00 26.88 399 LEU A O 1
ATOM 3135 N N . LYS A 1 400 ? -10.355 17.713 31.152 1.00 26.54 400 LYS A N 1
ATOM 3136 C CA . LYS A 1 400 ? -10.619 18.555 29.983 1.00 26.81 400 LYS A CA 1
ATOM 3137 C C . LYS A 1 400 ? -9.324 18.827 29.195 1.00 26.09 400 LYS A C 1
ATOM 3138 O O . LYS A 1 400 ? -9.294 18.678 27.969 1.00 25.58 400 LYS A O 1
ATOM 3144 N N . ALA A 1 401 ? -8.265 19.207 29.910 1.00 25.19 401 ALA A N 1
ATOM 3145 C CA . ALA A 1 401 ? -6.960 19.478 29.289 1.00 24.70 401 ALA A CA 1
ATOM 3146 C C . ALA A 1 401 ? -6.412 18.250 28.566 1.00 24.21 401 ALA A C 1
ATOM 3147 O O . ALA A 1 401 ? -5.877 18.357 27.458 1.00 24.29 401 ALA A O 1
ATOM 3149 N N . VAL A 1 402 ? -6.549 17.088 29.198 1.00 23.67 402 VAL A N 1
ATOM 3150 C CA . VAL A 1 402 ? -6.119 15.817 28.614 1.00 23.42 402 VAL A CA 1
ATOM 3151 C C . VAL A 1 402 ? -6.915 15.506 27.343 1.00 23.71 402 VAL A C 1
ATOM 3152 O O . VAL A 1 402 ? -6.340 15.157 26.314 1.00 23.57 402 VAL A O 1
ATOM 3156 N N . GLY A 1 403 ? -8.239 15.643 27.419 1.00 24.20 403 GLY A N 1
ATOM 3157 C CA . GLY A 1 403 ? -9.109 15.337 26.286 1.00 24.52 403 GLY A CA 1
ATOM 3158 C C . GLY A 1 403 ? -8.845 16.219 25.073 1.00 24.87 403 GLY A C 1
ATOM 3159 O O . GLY A 1 403 ? -8.902 15.745 23.939 1.00 25.02 403 GLY A O 1
ATOM 3160 N N . GLN A 1 404 ? -8.550 17.496 25.317 1.00 24.81 404 GLN A N 1
ATOM 3161 C CA . GLN A 1 404 ? -8.337 18.472 24.238 1.00 25.44 404 GLN A CA 1
ATOM 3162 C C . GLN A 1 404 ? -7.064 18.226 23.410 1.00 25.04 404 GLN A C 1
ATOM 3163 O O . GLN A 1 404 ? -6.872 18.857 22.366 1.00 25.11 404 GLN A O 1
ATOM 3169 N N . LEU A 1 405 ? -6.217 17.302 23.860 1.00 24.87 405 LEU A N 1
ATOM 3170 C CA . LEU A 1 405 ? -5.055 16.873 23.076 1.00 25.07 405 LEU A CA 1
ATOM 3171 C C . LEU A 1 405 ? -5.477 16.065 21.842 1.00 25.19 405 LEU A C 1
ATOM 3172 O O . LEU A 1 405 ? -4.778 16.056 20.820 1.00 24.66 405 LEU A O 1
ATOM 3177 N N . ALA A 1 406 ? -6.622 15.392 21.947 1.00 25.23 406 ALA A N 1
ATOM 3178 C CA . ALA A 1 406 ? -7.175 14.617 20.849 1.00 25.73 406 ALA A CA 1
ATOM 3179 C C . ALA A 1 406 ? -8.695 14.495 21.040 1.00 26.37 406 ALA A C 1
ATOM 3180 O O . ALA A 1 406 ? -9.187 13.425 21.405 1.00 26.34 406 ALA A O 1
ATOM 3182 N N . PRO A 1 407 ? -9.431 15.604 20.814 1.00 26.80 407 PRO A N 1
ATOM 3183 C CA . PRO A 1 407 ? -10.861 15.671 21.140 1.00 27.21 407 PRO A CA 1
ATOM 3184 C C . PRO A 1 407 ? -11.655 14.562 20.465 1.00 27.51 407 PRO A C 1
ATOM 3185 O O . PRO A 1 407 ? -11.393 14.228 19.304 1.00 27.20 407 PRO A O 1
ATOM 3189 N N . GLY A 1 408 ? -12.589 13.983 21.218 1.00 27.95 408 GLY A N 1
ATOM 3190 C CA . GLY A 1 408 ? -13.500 12.951 20.720 1.00 28.25 408 GLY A CA 1
ATOM 3191 C C . GLY A 1 408 ? -12.910 11.605 20.349 1.00 28.36 408 GLY A C 1
ATOM 3192 O O . GLY A 1 408 ? -13.580 10.809 19.691 1.00 28.61 408 GLY A O 1
ATOM 3193 N N . THR A 1 409 ? -11.674 11.331 20.768 1.00 28.17 409 THR A N 1
ATOM 3194 C CA . THR A 1 409 ? -10.998 10.087 20.373 1.00 28.31 409 THR A CA 1
ATOM 3195 C C . THR A 1 409 ? -10.843 9.061 21.498 1.00 28.03 409 THR A C 1
ATOM 3196 O O . THR A 1 409 ? -10.601 7.879 21.227 1.00 28.13 409 THR A O 1
ATOM 3200 N N . PHE A 1 410 ? -10.948 9.511 22.749 1.00 27.71 410 PHE A N 1
ATOM 3201 C CA . PHE A 1 410 ? -10.737 8.619 23.891 1.00 27.54 410 PHE A CA 1
ATOM 3202 C C . PHE A 1 410 ? -11.457 9.047 25.161 1.00 27.39 410 PHE A C 1
ATOM 3203 O O . PHE A 1 410 ? -11.785 10.222 25.343 1.00 27.33 410 PHE A O 1
ATOM 3211 N N . GLY A 1 411 ? -11.688 8.073 26.037 1.00 27.43 411 GLY A N 1
ATOM 3212 C CA . GLY A 1 411 ? -12.130 8.331 27.401 1.00 27.47 411 GLY A CA 1
ATOM 3213 C C . GLY A 1 411 ? -11.018 7.945 28.363 1.00 27.62 411 GLY A C 1
ATOM 3214 O O . GLY A 1 411 ? -10.184 7.085 28.050 1.00 27.67 411 GLY A O 1
ATOM 3215 N N . VAL A 1 412 ? -11.010 8.570 29.537 1.00 27.53 412 VAL A N 1
ATOM 3216 C CA . VAL A 1 412 ? -9.942 8.357 30.507 1.00 27.51 412 VAL A CA 1
ATOM 3217 C C . VAL A 1 412 ? -10.362 7.353 31.578 1.00 27.68 412 VAL A C 1
ATOM 3218 O O . VAL A 1 412 ? -11.346 7.568 32.284 1.00 27.97 412 VAL A O 1
ATOM 3222 N N . LYS A 1 413 ? -9.596 6.273 31.694 1.00 27.68 413 LYS A N 1
ATOM 3223 C CA . LYS A 1 413 ? -9.815 5.248 32.707 1.00 27.98 413 LYS A CA 1
ATOM 3224 C C . LYS A 1 413 ? -9.123 5.561 34.033 1.00 27.92 413 LYS A C 1
ATOM 3225 O O . LYS A 1 413 ? -9.582 5.133 35.098 1.00 27.78 413 LYS A O 1
ATOM 3231 N N . ARG A 1 414 ? -8.014 6.302 33.966 1.00 27.36 414 ARG A N 1
ATOM 3232 C CA . ARG A 1 414 ? -7.200 6.595 35.146 1.00 26.65 414 ARG A CA 1
ATOM 3233 C C . ARG A 1 414 ? -6.348 7.836 34.887 1.00 26.30 414 ARG A C 1
ATOM 3234 O O . ARG A 1 414 ? -5.839 8.016 33.776 1.00 25.95 414 ARG A O 1
ATOM 3242 N N . LEU A 1 415 ? -6.213 8.682 35.905 1.00 25.63 415 LEU A N 1
ATOM 3243 C CA . LEU A 1 415 ? -5.166 9.717 35.916 1.00 25.49 415 LEU A CA 1
ATOM 3244 C C . LEU A 1 415 ? -4.191 9.447 37.054 1.00 25.07 415 LEU A C 1
ATOM 3245 O O . LEU A 1 415 ? -4.598 9.018 38.139 1.00 24.75 415 LEU A O 1
ATOM 3250 N N . VAL A 1 416 ? -2.905 9.694 36.797 1.00 24.45 416 VAL A N 1
ATOM 3251 C CA . VAL A 1 416 ? -1.853 9.547 37.807 1.00 23.73 416 VAL A CA 1
ATOM 3252 C C . VAL A 1 416 ? -0.910 10.746 37.661 1.00 23.61 416 VAL A C 1
ATOM 3253 O O . VAL A 1 416 ? -0.427 11.029 36.559 1.00 23.05 416 VAL A O 1
ATOM 3257 N N . PHE A 1 417 ? -0.667 11.449 38.764 1.00 23.22 417 PHE A N 1
ATOM 3258 C CA . PHE A 1 417 ? 0.237 12.607 38.768 1.00 23.12 417 PHE A CA 1
ATOM 3259 C C . PHE A 1 417 ? 0.692 12.985 40.177 1.00 22.97 417 PHE A C 1
ATOM 3260 O O . PHE A 1 417 ? 0.092 12.566 41.174 1.00 22.90 417 PHE A O 1
ATOM 3268 N N . HIS A 1 418 ? 1.762 13.776 40.230 1.00 22.20 418 HIS A N 1
ATOM 3269 C CA . HIS A 1 418 ? 2.241 14.427 41.441 1.00 21.92 418 HIS A CA 1
ATOM 3270 C C . HIS A 1 418 ? 2.439 15.911 41.120 1.00 21.46 418 HIS A C 1
ATOM 3271 O O . HIS A 1 418 ? 2.994 16.258 40.072 1.00 21.55 418 HIS A O 1
ATOM 3278 N N . ASN A 1 419 ? 1.982 16.783 42.008 1.00 21.23 419 ASN A N 1
ATOM 3279 C CA . ASN A 1 419 ? 2.158 18.212 41.799 1.00 20.98 419 ASN A CA 1
ATOM 3280 C C . ASN A 1 419 ? 3.501 18.665 42.369 1.00 20.61 419 ASN A C 1
ATOM 3281 O O . ASN A 1 419 ? 3.647 18.890 43.576 1.00 20.02 419 ASN A O 1
ATOM 3286 N N . TRP A 1 420 ? 4.480 18.788 41.480 1.00 20.17 420 TRP A N 1
ATOM 3287 C CA . TRP A 1 420 ? 5.836 19.175 41.869 1.00 19.99 420 TRP A CA 1
ATOM 3288 C C . TRP A 1 420 ? 5.923 20.622 42.320 1.00 20.04 420 TRP A C 1
ATOM 3289 O O . TRP A 1 420 ? 6.742 20.970 43.175 1.00 20.14 420 TRP A O 1
ATOM 3300 N N . VAL A 1 421 ? 5.058 21.457 41.754 1.00 20.22 421 VAL A N 1
ATOM 3301 C CA . VAL A 1 421 ? 5.079 22.897 42.005 1.00 20.44 421 VAL A CA 1
ATOM 3302 C C . VAL A 1 421 ? 4.720 23.247 43.463 1.00 21.10 421 VAL A C 1
ATOM 3303 O O . VAL A 1 421 ? 5.409 24.044 44.111 1.00 20.64 421 VAL A O 1
ATOM 3307 N N . LYS A 1 422 ? 3.654 22.626 43.966 1.00 21.35 422 LYS A N 1
ATOM 3308 C CA . LYS A 1 422 ? 3.151 22.863 45.326 1.00 22.12 422 LYS A CA 1
ATOM 3309 C C . LYS A 1 422 ? 3.796 21.958 46.383 1.00 22.35 422 LYS A C 1
ATOM 3310 O O . LYS A 1 422 ? 3.553 22.122 47.585 1.00 23.07 422 LYS A O 1
ATOM 3316 N N . ASP A 1 423 ? 4.601 21.003 45.923 1.00 22.05 423 ASP A N 1
ATOM 3317 C CA . ASP A 1 423 ? 5.412 20.136 46.780 1.00 21.96 423 ASP A CA 1
ATOM 3318 C C . ASP A 1 423 ? 6.457 20.971 47.536 1.00 21.99 423 ASP A C 1
ATOM 3319 O O . ASP A 1 423 ? 7.383 21.518 46.932 1.00 21.72 423 ASP A O 1
ATOM 3324 N N . GLU A 1 424 ? 6.297 21.080 48.858 1.00 21.51 424 GLU A N 1
ATOM 3325 C CA . GLU A 1 424 ? 7.183 21.914 49.678 1.00 21.25 424 GLU A CA 1
ATOM 3326 C C . GLU A 1 424 ? 8.651 21.471 49.629 1.00 20.76 424 GLU A C 1
ATOM 3327 O O . GLU A 1 424 ? 9.543 22.241 49.993 1.00 20.74 424 GLU A O 1
ATOM 3333 N N . PHE A 1 425 ? 8.896 20.239 49.185 1.00 20.14 425 PHE A N 1
ATOM 3334 C CA . PHE A 1 425 ? 10.260 19.709 49.122 1.00 20.12 425 PHE A CA 1
ATOM 3335 C C . PHE A 1 425 ? 10.833 19.683 47.695 1.00 20.00 425 PHE A C 1
ATOM 3336 O O . PHE A 1 425 ? 11.891 19.096 47.458 1.00 19.58 425 PHE A O 1
ATOM 3344 N N . ALA A 1 426 ? 10.124 20.331 46.767 1.00 19.76 426 ALA A N 1
ATOM 3345 C CA . ALA A 1 426 ? 10.603 20.531 45.392 1.00 19.66 426 ALA A CA 1
ATOM 3346 C C . ALA A 1 426 ? 10.354 21.968 44.909 1.00 19.87 426 ALA A C 1
ATOM 3347 O O . ALA A 1 426 ? 11.266 22.609 44.369 1.00 20.13 426 ALA A O 1
ATOM 3349 N N . LYS A 1 427 ? 9.139 22.520 45.138 1.00 19.72 427 LYS A N 1
ATOM 3350 C CA . LYS A 1 427 ? 8.743 23.872 44.712 1.00 19.92 427 LYS A CA 1
ATOM 3351 C C . LYS A 1 427 ? 9.075 24.135 43.239 1.00 19.75 427 LYS A C 1
ATOM 3352 O O . LYS A 1 427 ? 9.587 25.202 42.876 1.00 19.37 427 LYS A O 1
ATOM 3358 N N . GLY A 1 428 ? 8.778 23.171 42.393 1.00 19.39 428 GLY A N 1
ATOM 3359 C CA . GLY A 1 428 ? 9.124 23.253 40.977 1.00 19.24 428 GLY A CA 1
ATOM 3360 C C . GLY A 1 428 ? 9.541 21.877 40.497 1.00 19.57 428 GLY A C 1
ATOM 3361 O O . GLY A 1 428 ? 9.726 20.956 41.305 1.00 19.50 428 GLY A O 1
ATOM 3362 N N . ALA A 1 429 ? 9.691 21.728 39.182 1.00 19.07 429 ALA A N 1
ATOM 3363 C CA . ALA A 1 429 ? 10.130 20.468 38.600 1.00 18.85 429 ALA A CA 1
ATOM 3364 C C . ALA A 1 429 ? 11.652 20.575 38.398 1.00 19.09 429 ALA A C 1
ATOM 3365 O O . ALA A 1 429 ? 12.332 21.258 39.168 1.00 19.17 429 ALA A O 1
ATOM 3367 N N . TRP A 1 430 ? 12.244 19.818 37.529 1.00 19.09 430 TRP A N 1
ATOM 3368 C CA . TRP A 1 430 ? 13.647 19.987 37.166 1.00 18.67 430 TRP A CA 1
ATOM 3369 C C . TRP A 1 430 ? 14.130 21.421 36.973 1.00 18.50 430 TRP A C 1
ATOM 3370 O O . TRP A 1 430 ? 13.385 22.280 36.497 1.00 18.75 430 TRP A O 1
ATOM 3381 N N . PHE A 1 431 ? 15.382 21.679 37.325 1.00 18.36 431 PHE A N 1
ATOM 3382 C CA . PHE A 1 431 ? 15.972 22.991 37.110 1.00 17.94 431 PHE A CA 1
ATOM 3383 C C . PHE A 1 431 ? 15.893 23.484 35.663 1.00 18.15 431 PHE A C 1
ATOM 3384 O O . PHE A 1 431 ? 16.346 22.802 34.740 1.00 17.57 431 PHE A O 1
ATOM 3392 N N . PHE A 1 432 ? 15.332 24.674 35.467 1.00 18.05 432 PHE A N 1
ATOM 3393 C CA . PHE A 1 432 ? 15.535 25.385 34.201 1.00 18.12 432 PHE A CA 1
ATOM 3394 C C . PHE A 1 432 ? 15.641 26.866 34.487 1.00 18.10 432 PHE A C 1
ATOM 3395 O O . PHE A 1 432 ? 14.827 27.431 35.224 1.00 18.44 432 PHE A O 1
ATOM 3403 N N . SER A 1 433 ? 16.658 27.489 33.912 1.00 17.77 433 SER A N 1
ATOM 3404 C CA . SER A 1 433 ? 17.093 28.806 34.366 1.00 18.22 433 SER A CA 1
ATOM 3405 C C . SER A 1 433 ? 16.428 29.997 33.682 1.00 18.39 433 SER A C 1
ATOM 3406 O O . SER A 1 433 ? 15.978 29.913 32.523 1.00 18.58 433 SER A O 1
ATOM 3409 N N . ARG A 1 434 ? 16.383 31.108 34.418 1.00 18.80 434 ARG A N 1
ATOM 3410 C CA . ARG A 1 434 ? 16.013 32.420 33.869 1.00 19.46 434 ARG A CA 1
ATOM 3411 C C . ARG A 1 434 ? 17.170 32.934 33.013 1.00 19.98 434 ARG A C 1
ATOM 3412 O O . ARG A 1 434 ? 18.318 32.496 33.205 1.00 20.12 434 ARG A O 1
ATOM 3420 N N . PRO A 1 435 ? 16.849 33.966 32.173 1.00 20.10 435 PRO A N 1
ATOM 3421 C CA . PRO A 1 435 ? 17.949 34.488 31.364 1.00 19.97 435 PRO A CA 1
ATOM 3422 C C . PRO A 1 435 ? 19.055 35.054 32.245 1.00 20.01 435 PRO A C 1
ATOM 3423 O O . PRO A 1 435 ? 18.781 35.820 33.181 1.00 19.98 435 PRO A O 1
ATOM 3427 N N . GLY A 1 436 ? 20.310 34.615 31.924 1.00 20.08 436 GLY A N 1
ATOM 3428 C CA . GLY A 1 436 ? 21.462 35.113 32.677 1.00 20.40 436 GLY A CA 1
ATOM 3429 C C . GLY A 1 436 ? 21.740 34.449 34.016 1.00 21.02 436 GLY A C 1
ATOM 3430 O O . GLY A 1 436 ? 22.800 34.689 34.611 1.00 20.94 436 GLY A O 1
ATOM 3431 N N . MET A 1 437 ? 20.812 33.612 34.494 1.00 20.78 437 MET A N 1
ATOM 3432 C CA . MET A 1 437 ? 20.940 33.003 35.834 1.00 21.11 437 MET A CA 1
ATOM 3433 C C . MET A 1 437 ? 22.156 32.091 35.975 1.00 20.84 437 MET A C 1
ATOM 3434 O O . MET A 1 437 ? 22.903 32.208 36.946 1.00 20.69 437 MET A O 1
ATOM 3439 N N . VAL A 1 438 ? 22.344 31.188 35.017 1.00 20.49 438 VAL A N 1
ATOM 3440 C CA . VAL A 1 438 ? 23.454 30.237 35.073 1.00 20.85 438 VAL A CA 1
ATOM 3441 C C . VAL A 1 438 ? 24.807 30.964 34.939 1.00 21.03 438 VAL A C 1
ATOM 3442 O O . VAL A 1 438 ? 25.713 30.734 35.740 1.00 20.98 438 VAL A O 1
ATOM 3446 N N . SER A 1 439 ? 24.938 31.858 33.962 1.00 21.53 439 SER A N 1
ATOM 3447 C CA . SER A 1 439 ? 26.205 32.591 33.817 1.00 22.64 439 SER A CA 1
ATOM 3448 C C . SER A 1 439 ? 26.530 33.406 35.073 1.00 22.81 439 SER A C 1
ATOM 3449 O O . SER A 1 439 ? 27.684 33.468 35.484 1.00 23.22 439 SER A O 1
ATOM 3452 N N . GLU A 1 440 ? 25.507 33.987 35.699 1.00 23.18 440 GLU A N 1
ATOM 3453 C CA . GLU A 1 440 ? 25.704 34.785 36.907 1.00 23.71 440 GLU A CA 1
ATOM 3454 C C . GLU A 1 440 ? 25.983 33.957 38.161 1.00 23.56 440 GLU A C 1
ATOM 3455 O O . GLU A 1 440 ? 26.812 34.342 38.987 1.00 24.02 440 GLU A O 1
ATOM 3461 N N . CYS A 1 441 ? 25.289 32.832 38.302 1.00 23.30 441 CYS A N 1
ATOM 3462 C CA . CYS A 1 441 ? 25.183 32.158 39.598 1.00 23.05 441 CYS A CA 1
ATOM 3463 C C . CYS A 1 441 ? 25.789 30.766 39.701 1.00 22.50 441 CYS A C 1
ATOM 3464 O O . CYS A 1 441 ? 25.973 30.268 40.812 1.00 22.06 441 CYS A O 1
ATOM 3467 N N . LEU A 1 442 ? 26.071 30.118 38.571 1.00 22.30 442 LEU A N 1
ATOM 3468 C CA . LEU A 1 442 ? 26.535 28.723 38.619 1.00 22.14 442 LEU A CA 1
ATOM 3469 C C . LEU A 1 442 ? 27.753 28.516 39.525 1.00 22.41 442 LEU A C 1
ATOM 3470 O O . LEU A 1 442 ? 27.767 27.582 40.329 1.00 22.22 442 LEU A O 1
ATOM 3475 N N . GLN A 1 443 ? 28.764 29.379 39.390 1.00 22.60 443 GLN A N 1
ATOM 3476 C CA . GLN A 1 443 ? 29.969 29.284 40.229 1.00 23.19 443 GLN A CA 1
ATOM 3477 C C . GLN A 1 443 ? 29.597 29.427 41.717 1.00 23.01 443 GLN A C 1
ATOM 3478 O O . GLN A 1 443 ? 30.044 28.643 42.560 1.00 22.72 443 GLN A O 1
ATOM 3484 N N . GLY A 1 444 ? 28.759 30.419 42.016 1.00 22.76 444 GLY A N 1
ATOM 3485 C CA . GLY A 1 444 ? 28.267 30.645 43.377 1.00 22.86 444 GLY A CA 1
ATOM 3486 C C . GLY A 1 444 ? 27.533 29.442 43.945 1.00 22.73 444 GLY A C 1
ATOM 3487 O O . GLY A 1 444 ? 27.710 29.090 45.113 1.00 22.63 444 GLY A O 1
ATOM 3488 N N . LEU A 1 445 ? 26.716 28.803 43.110 1.00 22.47 445 LEU A N 1
ATOM 3489 C CA . LEU A 1 445 ? 25.926 27.641 43.526 1.00 22.80 445 LEU A CA 1
ATOM 3490 C C . LEU A 1 445 ? 26.771 26.392 43.772 1.00 23.16 445 LEU A C 1
ATOM 3491 O O . LEU A 1 445 ? 26.346 25.482 44.483 1.00 23.26 445 LEU A O 1
ATOM 3496 N N . ARG A 1 446 ? 27.967 26.358 43.188 1.00 23.29 446 ARG A N 1
ATOM 3497 C CA . ARG A 1 446 ? 28.847 25.200 43.307 1.00 24.09 446 ARG A CA 1
ATOM 3498 C C . ARG A 1 446 ? 29.932 25.381 44.371 1.00 25.00 446 ARG A C 1
ATOM 3499 O O . ARG A 1 446 ? 30.676 24.447 44.657 1.00 25.66 446 ARG A O 1
ATOM 3507 N N . GLU A 1 447 ? 29.980 26.470 44.930 1.00 26.07 447 GLU A N 1
ATOM 3508 C CA . GLU A 1 447 ? 31.024 26.894 45.862 1.00 26.81 447 GLU A CA 1
ATOM 3509 C C . GLU A 1 447 ? 30.973 26.230 47.240 1.00 27.56 447 GLU A C 1
ATOM 3510 O O . GLU A 1 447 ? 29.902 25.928 47.767 1.00 27.48 447 GLU A O 1
ATOM 3516 N N . LYS A 1 448 ? 32.175 25.945 47.804 1.00 28.61 448 LYS A N 1
ATOM 3517 C CA . LYS A 1 448 ? 32.326 25.403 49.150 1.00 29.55 448 LYS A CA 1
ATOM 3518 C C . LYS A 1 448 ? 31.678 26.337 50.171 1.00 29.41 448 LYS A C 1
ATOM 3519 O O . LYS A 1 448 ? 31.666 27.553 49.981 1.00 29.61 448 LYS A O 1
ATOM 3525 N N . HIS A 1 449 ? 31.133 25.762 51.242 1.00 29.24 449 HIS A N 1
ATOM 3526 C CA . HIS A 1 449 ? 30.585 26.543 52.348 1.00 29.28 449 HIS A CA 1
ATOM 3527 C C . HIS A 1 449 ? 30.997 25.935 53.689 1.00 29.19 449 HIS A C 1
ATOM 3528 O O . HIS A 1 449 ? 30.199 25.279 54.363 1.00 29.35 449 HIS A O 1
ATOM 3535 N N . GLY A 1 450 ? 32.254 26.151 54.062 1.00 29.20 450 GLY A N 1
ATOM 3536 C CA . GLY A 1 450 ? 32.826 25.532 55.253 1.00 28.87 450 GLY A CA 1
ATOM 3537 C C . GLY A 1 450 ? 32.703 24.024 55.193 1.00 28.61 450 GLY A C 1
ATOM 3538 O O . GLY A 1 450 ? 33.221 23.386 54.272 1.00 29.20 450 GLY A O 1
ATOM 3539 N N . GLY A 1 451 ? 31.988 23.458 56.163 1.00 27.86 451 GLY A N 1
ATOM 3540 C CA . GLY A 1 451 ? 31.787 22.012 56.244 1.00 27.39 451 GLY A CA 1
ATOM 3541 C C . GLY A 1 451 ? 30.577 21.496 55.478 1.00 26.93 451 GLY A C 1
ATOM 3542 O O . GLY A 1 451 ? 30.251 20.308 55.552 1.00 27.03 451 GLY A O 1
ATOM 3543 N N . VAL A 1 452 ? 29.919 22.386 54.735 1.00 26.32 452 VAL A N 1
ATOM 3544 C CA . VAL A 1 452 ? 28.741 22.018 53.944 1.00 25.86 452 VAL A CA 1
ATOM 3545 C C . VAL A 1 452 ? 29.071 21.992 52.450 1.00 25.13 452 VAL A C 1
ATOM 3546 O O . VAL A 1 452 ? 29.574 22.974 51.898 1.00 24.89 452 VAL A O 1
ATOM 3550 N N . VAL A 1 453 ? 28.795 20.850 51.825 1.00 24.27 453 VAL A N 1
ATOM 3551 C CA . VAL A 1 453 ? 28.916 20.672 50.384 1.00 23.80 453 VAL A CA 1
ATOM 3552 C C . VAL A 1 453 ? 27.510 20.740 49.787 1.00 23.12 453 VAL A C 1
ATOM 3553 O O . VAL A 1 453 ? 26.669 19.890 50.072 1.00 23.10 453 VAL A O 1
ATOM 3557 N N . PHE A 1 454 ? 27.258 21.762 48.976 1.00 22.35 454 PHE A N 1
ATOM 3558 C CA . PHE A 1 454 ? 25.982 21.897 48.278 1.00 21.93 454 PHE A CA 1
ATOM 3559 C C . PHE A 1 454 ? 26.061 21.170 46.955 1.00 21.69 454 PHE A C 1
ATOM 3560 O O . PHE A 1 454 ? 26.870 21.526 46.087 1.00 21.47 454 PHE A O 1
ATOM 3568 N N . ALA A 1 455 ? 25.229 20.144 46.813 1.00 20.91 455 ALA A N 1
ATOM 3569 C CA . ALA A 1 455 ? 25.229 19.296 45.628 1.00 20.63 455 ALA A CA 1
ATOM 3570 C C . ALA A 1 455 ? 23.786 19.029 45.224 1.00 20.36 455 ALA A C 1
ATOM 3571 O O . ALA A 1 455 ? 22.962 18.679 46.063 1.00 20.86 455 ALA A O 1
ATOM 3573 N N . ASN A 1 456 ? 23.482 19.214 43.942 1.00 20.05 456 ASN A N 1
ATOM 3574 C CA . ASN A 1 456 ? 22.143 18.971 43.397 1.00 19.65 456 ASN A CA 1
ATOM 3575 C C . ASN A 1 456 ? 22.250 19.042 41.877 1.00 19.70 456 ASN A C 1
ATOM 3576 O O . ASN A 1 456 ? 23.105 19.766 41.342 1.00 19.74 456 ASN A O 1
ATOM 3581 N N . SER A 1 457 ? 21.408 18.274 41.188 1.00 19.60 457 SER A N 1
ATOM 3582 C CA . SER A 1 457 ? 21.331 18.334 39.725 1.00 18.97 457 SER A CA 1
ATOM 3583 C C . SER A 1 457 ? 21.171 19.774 39.240 1.00 18.73 457 SER A C 1
ATOM 3584 O O . SER A 1 457 ? 21.655 20.119 38.160 1.00 18.52 457 SER A O 1
ATOM 3587 N N . ASP A 1 458 ? 20.493 20.599 40.046 1.00 18.53 458 ASP A N 1
ATOM 3588 C CA . ASP A 1 458 ? 20.203 21.996 39.708 1.00 18.52 458 ASP A CA 1
ATOM 3589 C C . ASP A 1 458 ? 21.448 22.813 39.336 1.00 18.28 458 ASP A C 1
ATOM 3590 O O . ASP A 1 458 ? 21.335 23.815 38.627 1.00 18.33 458 ASP A O 1
ATOM 3595 N N . TRP A 1 459 ? 22.616 22.413 39.834 1.00 18.45 459 TRP A N 1
ATOM 3596 C CA . TRP A 1 459 ? 23.849 23.146 39.507 1.00 18.59 459 TRP A CA 1
ATOM 3597 C C . TRP A 1 459 ? 25.007 22.263 39.045 1.00 18.73 459 TRP A C 1
ATOM 3598 O O . TRP A 1 459 ? 26.181 22.601 39.245 1.00 18.35 459 TRP A O 1
ATOM 3609 N N . ALA A 1 460 ? 24.659 21.142 38.417 1.00 18.53 460 ALA A N 1
ATOM 3610 C CA . ALA A 1 460 ? 25.619 20.291 37.725 1.00 18.44 460 ALA A CA 1
ATOM 3611 C C . ALA A 1 460 ? 26.199 21.029 36.509 1.00 18.51 460 ALA A C 1
ATOM 3612 O O . ALA A 1 460 ? 25.681 22.081 36.110 1.00 18.19 460 ALA A O 1
ATOM 3614 N N . LEU A 1 461 ? 27.256 20.468 35.919 1.00 18.53 461 LEU A N 1
ATOM 3615 C CA . LEU A 1 461 ? 27.921 21.081 34.761 1.00 18.62 461 LEU A CA 1
ATOM 3616 C C . LEU A 1 461 ? 27.476 20.519 33.412 1.00 18.48 461 LEU A C 1
ATOM 3617 O O . LEU A 1 461 ? 27.399 21.261 32.430 1.00 18.50 461 LEU A O 1
ATOM 3622 N N . GLY A 1 462 ? 27.234 19.209 33.359 1.00 17.81 462 GLY A N 1
ATOM 3623 C CA . GLY A 1 462 ? 26.893 18.534 32.110 1.00 17.69 462 GLY A CA 1
ATOM 3624 C C . GLY A 1 462 ? 25.388 18.482 31.940 1.00 17.64 462 GLY A C 1
ATOM 3625 O O . GLY A 1 462 ? 24.771 19.462 31.538 1.00 17.97 462 GLY A O 1
ATOM 3626 N N . TRP A 1 463 ? 24.797 17.334 32.260 1.00 17.39 463 TRP A N 1
ATOM 3627 C CA . TRP A 1 463 ? 23.350 17.165 32.197 1.00 17.10 463 TRP A CA 1
ATOM 3628 C C . TRP A 1 463 ? 22.677 17.807 33.413 1.00 17.15 463 TRP A C 1
ATOM 3629 O O . TRP A 1 463 ? 21.982 17.131 34.191 1.00 16.83 463 TRP A O 1
ATOM 3640 N N . ARG A 1 464 ? 22.902 19.112 33.578 1.00 16.74 464 ARG A N 1
ATOM 3641 C CA . ARG A 1 464 ? 22.275 19.878 34.644 1.00 17.32 464 ARG A CA 1
ATOM 3642 C C . ARG A 1 464 ? 20.762 19.774 34.471 1.00 17.58 464 ARG A C 1
ATOM 3643 O O . ARG A 1 464 ? 20.250 19.891 33.348 1.00 17.39 464 ARG A O 1
ATOM 3651 N N . SER A 1 465 ? 20.082 19.519 35.566 1.00 17.64 465 SER A N 1
ATOM 3652 C CA . SER A 1 465 ? 18.640 19.342 35.648 1.00 18.02 465 SER A CA 1
ATOM 3653 C C . SER A 1 465 ? 18.140 17.919 35.381 1.00 17.98 465 SER A C 1
ATOM 3654 O O . SER A 1 465 ? 17.006 17.647 35.553 1.00 18.36 465 SER A O 1
ATOM 3657 N N . PHE A 1 466 ? 19.033 17.004 35.074 1.00 17.96 466 PHE A N 1
ATOM 3658 C CA . PHE A 1 466 ? 18.676 15.630 34.723 1.00 17.80 466 PHE A CA 1
ATOM 3659 C C . PHE A 1 466 ? 19.036 14.740 35.905 1.00 18.00 466 PHE A C 1
ATOM 3660 O O . PHE A 1 466 ? 19.790 15.148 36.790 1.00 18.24 466 PHE A O 1
ATOM 3668 N N . ILE A 1 467 ? 18.499 13.522 35.902 1.00 17.70 467 ILE A N 1
ATOM 3669 C CA . ILE A 1 467 ? 18.931 12.478 36.825 1.00 17.84 467 ILE A CA 1
ATOM 3670 C C . ILE A 1 467 ? 20.450 12.317 36.725 1.00 17.72 467 ILE A C 1
ATOM 3671 O O . ILE A 1 467 ? 21.136 12.168 37.736 1.00 17.72 467 ILE A O 1
ATOM 3676 N N . ASP A 1 468 ? 20.965 12.357 35.499 1.00 17.13 468 ASP A N 1
ATOM 3677 C CA . ASP A 1 468 ? 22.404 12.323 35.276 1.00 17.47 468 ASP A CA 1
ATOM 3678 C C . ASP A 1 468 ? 23.162 13.393 36.071 1.00 17.43 468 ASP A C 1
ATOM 3679 O O . ASP A 1 468 ? 24.183 13.091 36.710 1.00 17.68 468 ASP A O 1
ATOM 3684 N N . GLY A 1 469 ? 22.668 14.633 36.031 1.00 17.22 469 GLY A N 1
ATOM 3685 C CA . GLY A 1 469 ? 23.288 15.745 36.760 1.00 17.53 469 GLY A CA 1
ATOM 3686 C C . GLY A 1 469 ? 23.280 15.524 38.267 1.00 17.67 469 GLY A C 1
ATOM 3687 O O . GLY A 1 469 ? 24.238 15.888 38.963 1.00 17.43 469 GLY A O 1
ATOM 3688 N N . ALA A 1 470 ? 22.208 14.908 38.769 1.00 17.68 470 ALA A N 1
ATOM 3689 C CA . ALA A 1 470 ? 22.120 14.553 40.192 1.00 18.01 470 ALA A CA 1
ATOM 3690 C C . ALA A 1 470 ? 23.256 13.620 40.592 1.00 18.29 470 ALA A C 1
ATOM 3691 O O . ALA A 1 470 ? 23.894 13.815 41.634 1.00 17.85 470 ALA A O 1
ATOM 3693 N N . ILE A 1 471 ? 23.501 12.616 39.750 1.00 18.30 471 ILE A N 1
ATOM 3694 C CA . ILE A 1 471 ? 24.556 11.625 39.971 1.00 18.81 471 ILE A CA 1
ATOM 3695 C C . ILE A 1 471 ? 25.961 12.244 39.811 1.00 19.14 471 ILE A C 1
ATOM 3696 O O . ILE A 1 471 ? 26.863 11.970 40.612 1.00 19.31 471 ILE A O 1
ATOM 3701 N N . GLU A 1 472 ? 26.130 13.095 38.797 1.00 19.28 472 GLU A N 1
ATOM 3702 C CA . GLU A 1 472 ? 27.347 13.896 38.636 1.00 19.08 472 GLU A CA 1
ATOM 3703 C C . GLU A 1 472 ? 27.685 14.617 39.941 1.00 19.50 472 GLU A C 1
ATOM 3704 O O . GLU A 1 472 ? 28.822 14.549 40.436 1.00 19.44 472 GLU A O 1
ATOM 3710 N N . GLU A 1 473 ? 26.678 15.293 40.493 1.00 19.12 473 GLU A N 1
ATOM 3711 C CA . GLU A 1 473 ? 26.834 16.106 41.690 1.00 19.75 473 GLU A CA 1
ATOM 3712 C C . GLU A 1 473 ? 27.021 15.295 42.969 1.00 19.99 473 GLU A C 1
ATOM 3713 O O . GLU A 1 473 ? 27.794 15.696 43.848 1.00 20.26 473 GLU A O 1
ATOM 3719 N N . GLY A 1 474 ? 26.329 14.157 43.062 1.00 20.22 474 GLY A N 1
ATOM 3720 C CA . GLY A 1 474 ? 26.513 13.229 44.190 1.00 20.54 474 GLY A CA 1
ATOM 3721 C C . GLY A 1 474 ? 27.920 12.656 44.225 1.00 20.77 474 GLY A C 1
ATOM 3722 O O . GLY A 1 474 ? 28.535 12.547 45.293 1.00 20.95 474 GLY A O 1
ATOM 3723 N N . THR A 1 475 ? 28.419 12.288 43.044 1.00 20.67 475 THR A N 1
ATOM 3724 C CA . THR A 1 475 ? 29.784 11.807 42.855 1.00 20.98 475 THR A CA 1
ATOM 3725 C C . THR A 1 475 ? 30.826 12.860 43.268 1.00 21.45 475 THR A C 1
ATOM 3726 O O . THR A 1 475 ? 31.787 12.541 43.982 1.00 21.40 475 THR A O 1
ATOM 3730 N N . ARG A 1 476 ? 30.625 14.107 42.833 1.00 21.81 476 ARG A N 1
ATOM 3731 C CA . ARG A 1 476 ? 31.490 15.215 43.230 1.00 22.52 476 ARG A CA 1
ATOM 3732 C C . ARG A 1 476 ? 31.487 15.426 44.748 1.00 22.82 476 ARG A C 1
ATOM 3733 O O . ARG A 1 476 ? 32.544 15.631 45.352 1.00 22.65 476 ARG A O 1
ATOM 3741 N N . ALA A 1 477 ? 30.299 15.376 45.354 1.00 23.00 477 ALA A N 1
ATOM 3742 C CA . ALA A 1 477 ? 30.142 15.616 46.793 1.00 23.94 477 ALA A CA 1
ATOM 3743 C C . ALA A 1 477 ? 30.907 14.600 47.646 1.00 24.56 477 ALA A C 1
ATOM 3744 O O . ALA A 1 477 ? 31.602 14.976 48.598 1.00 24.73 477 ALA A O 1
ATOM 3746 N N . ALA A 1 478 ? 30.780 13.322 47.297 1.00 25.13 478 ALA A N 1
ATOM 3747 C CA . ALA A 1 478 ? 31.488 12.255 47.997 1.00 26.50 478 ALA A CA 1
ATOM 3748 C C . ALA A 1 478 ? 33.003 12.427 47.852 1.00 27.58 478 ALA A C 1
ATOM 3749 O O . ALA A 1 478 ? 33.750 12.281 48.822 1.00 27.79 478 ALA A O 1
ATOM 3751 N N . ARG A 1 479 ? 33.437 12.771 46.641 1.00 28.67 479 ARG A N 1
ATOM 3752 C CA . ARG A 1 479 ? 34.839 13.038 46.345 1.00 30.01 479 ARG A CA 1
ATOM 3753 C C . ARG A 1 479 ? 35.405 14.160 47.237 1.00 30.66 479 ARG A C 1
ATOM 3754 O O . ARG A 1 479 ? 36.448 13.980 47.867 1.00 30.89 479 ARG A O 1
ATOM 3762 N N . VAL A 1 480 ? 34.698 15.292 47.313 1.00 31.48 480 VAL A N 1
ATOM 3763 C CA . VAL A 1 480 ? 35.073 16.426 48.172 1.00 32.48 480 VAL A CA 1
ATOM 3764 C C . VAL A 1 480 ? 35.212 16.002 49.643 1.00 33.37 480 VAL A C 1
ATOM 3765 O O . VAL A 1 480 ? 36.201 16.348 50.314 1.00 33.09 480 VAL A O 1
ATOM 3769 N N . VAL A 1 481 ? 34.222 15.253 50.126 1.00 34.16 481 VAL A N 1
ATOM 3770 C CA . VAL A 1 481 ? 34.201 14.796 51.517 1.00 35.42 481 VAL A CA 1
ATOM 3771 C C . VAL A 1 481 ? 35.385 13.864 51.796 1.00 36.45 481 VAL A C 1
ATOM 3772 O O . VAL A 1 481 ? 36.105 14.058 52.780 1.00 36.61 481 VAL A O 1
ATOM 3776 N N . LEU A 1 482 ? 35.591 12.886 50.914 1.00 37.71 482 LEU A N 1
ATOM 3777 C CA . LEU A 1 482 ? 36.696 11.931 51.036 1.00 39.31 482 LEU A CA 1
ATOM 3778 C C . LEU A 1 482 ? 38.060 12.624 51.013 1.00 40.39 482 LEU A C 1
ATOM 3779 O O . LEU A 1 482 ? 38.972 12.223 51.740 1.00 40.60 482 LEU A O 1
ATOM 3784 N N . GLU A 1 483 ? 38.188 13.663 50.188 1.00 41.48 483 GLU A N 1
ATOM 3785 C CA . GLU A 1 483 ? 39.425 14.435 50.091 1.00 42.79 483 GLU A CA 1
ATOM 3786 C C . GLU A 1 483 ? 39.684 15.238 51.360 1.00 43.47 483 GLU A C 1
ATOM 3787 O O . GLU A 1 483 ? 40.811 15.267 51.854 1.00 43.90 483 GLU A O 1
ATOM 3793 N N . GLU A 1 484 ? 38.641 15.878 51.885 1.00 44.29 484 GLU A N 1
ATOM 3794 C CA . GLU A 1 484 ? 38.769 16.755 53.051 1.00 45.08 484 GLU A CA 1
ATOM 3795 C C . GLU A 1 484 ? 38.929 15.992 54.362 1.00 45.63 484 GLU A C 1
ATOM 3796 O O . GLU A 1 484 ? 39.558 16.483 55.301 1.00 45.72 484 GLU A O 1
ATOM 3802 N N . LEU A 1 485 ? 38.361 14.791 54.415 1.00 46.23 485 LEU A N 1
ATOM 3803 C CA . LEU A 1 485 ? 38.364 13.983 55.632 1.00 46.90 485 LEU A CA 1
ATOM 3804 C C . LEU A 1 485 ? 39.465 12.927 55.655 1.00 47.51 485 LEU A C 1
ATOM 3805 O O . LEU A 1 485 ? 39.948 12.561 56.730 1.00 47.58 485 LEU A O 1
ATOM 3810 N N . GLY A 1 486 ? 39.859 12.445 54.478 1.00 48.17 486 GLY A N 1
ATOM 3811 C CA . GLY A 1 486 ? 40.874 11.398 54.359 1.00 49.25 486 GLY A CA 1
ATOM 3812 C C . GLY A 1 486 ? 40.363 10.048 54.829 1.00 50.15 486 GLY A C 1
ATOM 3813 O O . GLY A 1 486 ? 39.216 9.934 55.273 1.00 50.26 486 GLY A O 1
ATOM 3814 N N . THR A 1 487 ? 41.226 9.034 54.735 1.00 50.98 487 THR A N 1
ATOM 3815 C CA . THR A 1 487 ? 40.918 7.645 55.125 1.00 51.66 487 THR A CA 1
ATOM 3816 C C . THR A 1 487 ? 39.594 7.148 54.543 1.00 51.97 487 THR A C 1
ATOM 3817 O O . THR A 1 487 ? 39.437 7.063 53.323 1.00 52.42 487 THR A O 1
ATOM 3821 N N . MET B 1 1 ? 60.910 10.159 33.371 1.00 39.55 1 MET B N 1
ATOM 3822 C CA . MET B 1 1 ? 61.116 8.676 33.436 1.00 39.53 1 MET B CA 1
ATOM 3823 C C . MET B 1 1 ? 60.905 8.018 32.077 1.00 38.32 1 MET B C 1
ATOM 3824 O O . MET B 1 1 ? 59.833 8.135 31.482 1.00 38.44 1 MET B O 1
ATOM 3829 N N . THR B 1 2 ? 61.930 7.323 31.597 1.00 36.78 2 THR B N 1
ATOM 3830 C CA . THR B 1 2 ? 61.916 6.734 30.262 1.00 35.35 2 THR B CA 1
ATOM 3831 C C . THR B 1 2 ? 61.357 5.312 30.275 1.00 33.97 2 THR B C 1
ATOM 3832 O O . THR B 1 2 ? 61.773 4.481 31.079 1.00 33.56 2 THR B O 1
ATOM 3836 N N . SER B 1 3 ? 60.400 5.050 29.386 1.00 32.16 3 SER B N 1
ATOM 3837 C CA . SER B 1 3 ? 59.884 3.703 29.201 1.00 30.69 3 SER B CA 1
ATOM 3838 C C . SER B 1 3 ? 60.751 2.944 28.201 1.00 30.37 3 SER B C 1
ATOM 3839 O O . SER B 1 3 ? 61.448 3.549 27.383 1.00 30.17 3 SER B O 1
ATOM 3842 N N . ARG B 1 4 ? 60.702 1.619 28.276 1.00 29.83 4 ARG B N 1
ATOM 3843 C CA . ARG B 1 4 ? 61.305 0.777 27.253 1.00 29.77 4 ARG B CA 1
ATOM 3844 C C . ARG B 1 4 ? 60.471 0.819 25.976 1.00 28.99 4 ARG B C 1
ATOM 3845 O O . ARG B 1 4 ? 60.988 0.591 24.883 1.00 28.59 4 ARG B O 1
ATOM 3853 N N . ASP B 1 5 ? 59.178 1.106 26.133 1.00 27.98 5 ASP B N 1
ATOM 3854 C CA . ASP B 1 5 ? 58.240 1.167 25.015 1.00 27.44 5 ASP B CA 1
ATOM 3855 C C . ASP B 1 5 ? 58.446 2.438 24.195 1.00 26.98 5 ASP B C 1
ATOM 3856 O O . ASP B 1 5 ? 59.012 3.425 24.673 1.00 26.24 5 ASP B O 1
ATOM 3861 N N . GLY B 1 6 ? 57.976 2.402 22.956 1.00 26.56 6 GLY B N 1
ATOM 3862 C CA . GLY B 1 6 ? 57.998 3.571 22.099 1.00 26.58 6 GLY B CA 1
ATOM 3863 C C . GLY B 1 6 ? 59.247 3.683 21.256 1.00 26.66 6 GLY B C 1
ATOM 3864 O O . GLY B 1 6 ? 60.280 3.062 21.545 1.00 27.19 6 GLY B O 1
ATOM 3865 N N . TYR B 1 7 ? 59.129 4.476 20.199 1.00 26.20 7 TYR B N 1
ATOM 3866 C CA . TYR B 1 7 ? 60.232 4.830 19.329 1.00 25.90 7 TYR B CA 1
ATOM 3867 C C . TYR B 1 7 ? 60.120 6.305 19.007 1.00 25.79 7 TYR B C 1
ATOM 3868 O O . TYR B 1 7 ? 59.017 6.866 18.992 1.00 25.07 7 TYR B O 1
ATOM 3877 N N . GLN B 1 8 ? 61.268 6.912 18.723 1.00 25.78 8 GLN B N 1
ATOM 3878 C CA . GLN B 1 8 ? 61.342 8.259 18.180 1.00 26.26 8 GLN B CA 1
ATOM 3879 C C . GLN B 1 8 ? 62.414 8.318 17.089 1.00 26.00 8 GLN B C 1
ATOM 3880 O O . GLN B 1 8 ? 63.448 7.647 17.182 1.00 25.72 8 GLN B O 1
ATOM 3886 N N . TRP B 1 9 ? 62.152 9.102 16.046 1.00 25.67 9 TRP B N 1
ATOM 3887 C CA . TRP B 1 9 ? 63.157 9.401 15.029 1.00 25.63 9 TRP B CA 1
ATOM 3888 C C . TRP B 1 9 ? 63.297 10.909 14.862 1.00 25.33 9 TRP B C 1
ATOM 3889 O O . TRP B 1 9 ? 62.297 11.626 14.828 1.00 24.83 9 TRP B O 1
ATOM 3900 N N . THR B 1 10 ? 64.542 11.380 14.778 1.00 24.81 10 THR B N 1
ATOM 3901 C CA . THR B 1 10 ? 64.851 12.727 14.294 1.00 25.03 10 THR B CA 1
ATOM 3902 C C . THR B 1 10 ? 66.054 12.603 13.356 1.00 25.85 10 THR B C 1
ATOM 3903 O O . THR B 1 10 ? 66.796 11.616 13.446 1.00 25.44 10 THR B O 1
ATOM 3907 N N . PRO B 1 11 ? 66.253 13.584 12.448 1.00 26.33 11 PRO B N 1
ATOM 3908 C CA . PRO B 1 11 ? 67.447 13.542 11.598 1.00 26.82 11 PRO B CA 1
ATOM 3909 C C . PRO B 1 11 ? 68.735 13.363 12.413 1.00 27.30 11 PRO B C 1
ATOM 3910 O O . PRO B 1 11 ? 69.589 12.553 12.042 1.00 27.22 11 PRO B O 1
ATOM 3914 N N . GLU B 1 12 ? 68.794 13.911 13.584 1.00 27.76 12 GLU B N 1
ATOM 3915 C CA . GLU B 1 12 ? 70.079 14.034 14.285 1.00 28.56 12 GLU B CA 1
ATOM 3916 C C . GLU B 1 12 ? 70.432 12.830 15.163 1.00 28.45 12 GLU B C 1
ATOM 3917 O O . GLU B 1 12 ? 71.592 12.406 15.198 1.00 28.38 12 GLU B O 1
ATOM 3923 N N . THR B 1 13 ? 69.306 12.176 15.614 1.00 28.19 13 THR B N 1
ATOM 3924 C CA . THR B 1 13 ? 69.440 10.983 16.454 1.00 28.13 13 THR B CA 1
ATOM 3925 C C . THR B 1 13 ? 69.231 9.660 15.711 1.00 28.17 13 THR B C 1
ATOM 3926 O O . THR B 1 13 ? 69.562 8.595 16.233 1.00 28.17 13 THR B O 1
ATOM 3930 N N . GLY B 1 14 ? 68.671 9.722 14.507 1.00 27.95 14 GLY B N 1
ATOM 3931 C CA . GLY B 1 14 ? 68.142 8.520 13.860 1.00 27.90 14 GLY B CA 1
ATOM 3932 C C . GLY B 1 14 ? 67.023 7.912 14.694 1.00 27.77 14 GLY B C 1
ATOM 3933 O O . GLY B 1 14 ? 66.391 8.604 15.500 1.00 27.31 14 GLY B O 1
ATOM 3934 N N . LEU B 1 15 ? 66.787 6.615 14.512 1.00 27.80 15 LEU B N 1
ATOM 3935 C CA . LEU B 1 15 ? 65.741 5.911 15.251 1.00 27.99 15 LEU B CA 1
ATOM 3936 C C . LEU B 1 15 ? 66.229 5.432 16.612 1.00 28.33 15 LEU B C 1
ATOM 3937 O O . LEU B 1 15 ? 67.230 4.717 16.711 1.00 28.51 15 LEU B O 1
ATOM 3942 N N . THR B 1 16 ? 65.522 5.836 17.660 1.00 28.19 16 THR B N 1
ATOM 3943 C CA . THR B 1 16 ? 65.845 5.397 19.010 1.00 28.79 16 THR B CA 1
ATOM 3944 C C . THR B 1 16 ? 64.631 4.728 19.631 1.00 28.75 16 THR B C 1
ATOM 3945 O O . THR B 1 16 ? 63.491 5.058 19.292 1.00 28.61 16 THR B O 1
ATOM 3949 N N . GLN B 1 17 ? 64.883 3.772 20.521 1.00 28.57 17 GLN B N 1
ATOM 3950 C CA . GLN B 1 17 ? 63.819 3.040 21.189 1.00 28.66 17 GLN B CA 1
ATOM 3951 C C . GLN B 1 17 ? 63.725 3.472 22.644 1.00 28.34 17 GLN B C 1
ATOM 3952 O O . GLN B 1 17 ? 64.749 3.687 23.310 1.00 28.07 17 GLN B O 1
ATOM 3958 N N . GLY B 1 18 ? 62.492 3.606 23.130 1.00 27.75 18 GLY B N 1
ATOM 3959 C CA . GLY B 1 18 ? 62.246 4.053 24.491 1.00 27.38 18 GLY B CA 1
ATOM 3960 C C . GLY B 1 18 ? 62.037 5.554 24.554 1.00 27.37 18 GLY B C 1
ATOM 3961 O O . GLY B 1 18 ? 62.883 6.325 24.087 1.00 27.62 18 GLY B O 1
ATOM 3962 N N . VAL B 1 19 ? 60.904 5.971 25.118 1.00 26.32 19 VAL B N 1
ATOM 3963 C CA . VAL B 1 19 ? 60.574 7.398 25.233 1.00 26.04 19 VAL B CA 1
ATOM 3964 C C . VAL B 1 19 ? 60.076 7.709 26.650 1.00 25.54 19 VAL B C 1
ATOM 3965 O O . VAL B 1 19 ? 59.646 6.796 27.359 1.00 25.44 19 VAL B O 1
ATOM 3969 N N . PRO B 1 20 ? 60.141 8.991 27.076 1.00 25.56 20 PRO B N 1
ATOM 3970 C CA . PRO B 1 20 ? 59.625 9.319 28.407 1.00 24.95 20 PRO B CA 1
ATOM 3971 C C . PRO B 1 20 ? 58.118 9.103 28.517 1.00 24.59 20 PRO B C 1
ATOM 3972 O O . PRO B 1 20 ? 57.417 9.192 27.515 1.00 24.39 20 PRO B O 1
ATOM 3976 N N . SER B 1 21 ? 57.637 8.796 29.719 1.00 23.75 21 SER B N 1
ATOM 3977 C CA . SER B 1 21 ? 56.200 8.768 29.986 1.00 23.55 21 SER B CA 1
ATOM 3978 C C . SER B 1 21 ? 55.923 8.932 31.466 1.00 23.92 21 SER B C 1
ATOM 3979 O O . SER B 1 21 ? 56.584 8.303 32.298 1.00 24.08 21 SER B O 1
ATOM 3982 N N . LEU B 1 22 ? 54.938 9.770 31.779 1.00 24.22 22 LEU B N 1
ATOM 3983 C CA . LEU B 1 22 ? 54.382 9.886 33.129 1.00 24.75 22 LEU B CA 1
ATOM 3984 C C . LEU B 1 22 ? 53.828 8.550 33.622 1.00 24.26 22 LEU B C 1
ATOM 3985 O O . LEU B 1 22 ? 53.607 8.367 34.822 1.00 24.70 22 LEU B O 1
ATOM 3990 N N . GLY B 1 23 ? 53.614 7.619 32.697 1.00 23.77 23 GLY B N 1
ATOM 3991 C CA . GLY B 1 23 ? 53.079 6.299 33.034 1.00 23.72 23 GLY B CA 1
ATOM 3992 C C . GLY B 1 23 ? 54.086 5.374 33.692 1.00 23.61 23 GLY B C 1
ATOM 3993 O O . GLY B 1 23 ? 53.708 4.379 34.304 1.00 23.27 23 GLY B O 1
ATOM 3994 N N . VAL B 1 24 ? 55.372 5.688 33.548 1.00 24.21 24 VAL B N 1
ATOM 3995 C CA . VAL B 1 24 ? 56.424 4.862 34.140 1.00 24.71 24 VAL B CA 1
ATOM 3996 C C . VAL B 1 24 ? 56.394 5.013 35.663 1.00 25.57 24 VAL B C 1
ATOM 3997 O O . VAL B 1 24 ? 56.414 6.137 36.184 1.00 25.26 24 VAL B O 1
ATOM 4001 N N . ILE B 1 25 ? 56.340 3.878 36.363 1.00 26.56 25 ILE B N 1
ATOM 4002 C CA . ILE B 1 25 ? 56.236 3.861 37.826 1.00 27.49 25 ILE B CA 1
ATOM 4003 C C . ILE B 1 25 ? 57.580 3.544 38.499 1.00 28.53 25 ILE B C 1
ATOM 4004 O O . ILE B 1 25 ? 58.207 2.510 38.221 1.00 28.15 25 ILE B O 1
ATOM 4009 N N . SER B 1 26 ? 57.997 4.448 39.384 1.00 29.88 26 SER B N 1
ATOM 4010 C CA . SER B 1 26 ? 59.256 4.320 40.117 1.00 31.51 26 SER B CA 1
ATOM 4011 C C . SER B 1 26 ? 59.060 4.610 41.614 1.00 31.97 26 SER B C 1
ATOM 4012 O O . SER B 1 26 ? 58.483 5.639 41.980 1.00 32.18 26 SER B O 1
ATOM 4015 N N . PRO B 1 27 ? 59.525 3.694 42.489 1.00 32.28 27 PRO B N 1
ATOM 4016 C CA . PRO B 1 27 ? 60.221 2.447 42.156 1.00 32.42 27 PRO B CA 1
ATOM 4017 C C . PRO B 1 27 ? 59.252 1.426 41.546 1.00 32.18 27 PRO B C 1
ATOM 4018 O O . PRO B 1 27 ? 58.042 1.561 41.735 1.00 32.20 27 PRO B O 1
ATOM 4022 N N . PRO B 1 28 ? 59.775 0.416 40.819 1.00 32.22 28 PRO B N 1
ATOM 4023 C CA . PRO B 1 28 ? 58.934 -0.558 40.107 1.00 31.97 28 PRO B CA 1
ATOM 4024 C C . PRO B 1 28 ? 58.142 -1.520 40.999 1.00 31.87 28 PRO B C 1
ATOM 4025 O O . PRO B 1 28 ? 57.299 -2.262 40.495 1.00 31.76 28 PRO B O 1
ATOM 4029 N N . THR B 1 29 ? 58.429 -1.530 42.299 1.00 31.73 29 THR B N 1
ATOM 4030 C CA . THR B 1 29 ? 57.685 -2.362 43.249 1.00 31.36 29 THR B CA 1
ATOM 4031 C C . THR B 1 29 ? 57.647 -1.714 44.627 1.00 31.47 29 THR B C 1
ATOM 4032 O O . THR B 1 29 ? 58.524 -0.917 44.965 1.00 31.16 29 THR B O 1
ATOM 4036 N N . ASN B 1 30 ? 56.618 -2.034 45.404 1.00 31.52 30 ASN B N 1
ATOM 4037 C CA . ASN B 1 30 ? 56.545 -1.596 46.795 1.00 32.14 30 ASN B CA 1
ATOM 4038 C C . ASN B 1 30 ? 56.417 -2.773 47.757 1.00 32.90 30 ASN B C 1
ATOM 4039 O O . ASN B 1 30 ? 56.138 -2.592 48.939 1.00 33.08 30 ASN B O 1
ATOM 4044 N N . ILE B 1 31 ? 56.610 -3.980 47.234 1.00 34.07 31 ILE B N 1
ATOM 4045 C CA . ILE B 1 31 ? 56.556 -5.186 48.047 1.00 35.38 31 ILE B CA 1
ATOM 4046 C C . ILE B 1 31 ? 57.897 -5.917 47.994 1.00 36.12 31 ILE B C 1
ATOM 4047 O O . ILE B 1 31 ? 58.296 -6.556 48.967 1.00 37.46 31 ILE B O 1
ATOM 4052 N N . TRP B 1 40 ? 46.811 -11.533 50.160 1.00 32.56 40 TRP B N 1
ATOM 4053 C CA . TRP B 1 40 ? 46.149 -10.547 49.312 1.00 32.24 40 TRP B CA 1
ATOM 4054 C C . TRP B 1 40 ? 44.698 -10.934 49.091 1.00 31.88 40 TRP B C 1
ATOM 4055 O O . TRP B 1 40 ? 44.389 -12.109 48.903 1.00 31.95 40 TRP B O 1
ATOM 4066 N N . ASP B 1 41 ? 43.809 -9.945 49.106 1.00 31.44 41 ASP B N 1
ATOM 4067 C CA . ASP B 1 41 ? 42.407 -10.187 48.781 1.00 30.99 41 ASP B CA 1
ATOM 4068 C C . ASP B 1 41 ? 42.262 -10.420 47.286 1.00 30.49 41 ASP B C 1
ATOM 4069 O O . ASP B 1 41 ? 41.573 -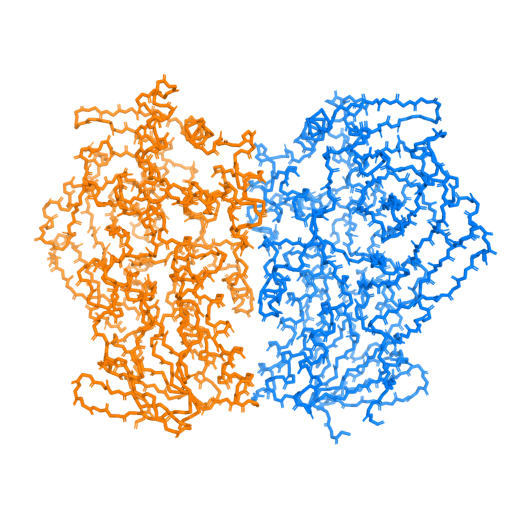11.347 46.856 1.00 30.58 41 ASP B O 1
ATOM 4074 N N . VAL B 1 42 ? 42.918 -9.570 46.500 1.00 29.72 42 VAL B N 1
ATOM 4075 C CA . VAL B 1 42 ? 42.816 -9.634 45.046 1.00 29.07 42 VAL B CA 1
ATOM 4076 C C . VAL B 1 42 ? 44.171 -9.394 44.393 1.00 28.29 42 VAL B C 1
ATOM 4077 O O . VAL B 1 42 ? 44.958 -8.562 44.853 1.00 28.32 42 VAL B O 1
ATOM 4081 N N . ILE B 1 43 ? 44.435 -10.139 43.324 1.00 27.68 43 ILE B N 1
ATOM 4082 C CA . ILE B 1 43 ? 45.504 -9.811 42.391 1.00 26.88 43 ILE B CA 1
ATOM 4083 C C . ILE B 1 43 ? 44.855 -9.293 41.103 1.00 26.50 43 ILE B C 1
ATOM 4084 O O . ILE B 1 43 ? 43.969 -9.939 40.536 1.00 26.43 43 ILE B O 1
ATOM 4089 N N . VAL B 1 44 ? 45.282 -8.114 40.667 1.00 25.74 44 VAL B N 1
ATOM 4090 C CA . VAL B 1 44 ? 44.872 -7.589 39.367 1.00 25.14 44 VAL B CA 1
ATOM 4091 C C . VAL B 1 44 ? 46.057 -7.721 38.416 1.00 24.67 44 VAL B C 1
ATOM 4092 O O . VAL B 1 44 ? 47.128 -7.154 38.659 1.00 24.84 44 VAL B O 1
ATOM 4096 N N . ILE B 1 45 ? 45.866 -8.487 37.346 1.00 24.16 45 ILE B N 1
ATOM 4097 C CA . ILE B 1 45 ? 46.891 -8.635 36.314 1.00 23.80 45 ILE B CA 1
ATOM 4098 C C . ILE B 1 45 ? 46.629 -7.627 35.195 1.00 23.88 45 ILE B C 1
ATOM 4099 O O . ILE B 1 45 ? 45.604 -7.712 34.500 1.00 23.64 45 ILE B O 1
ATOM 4104 N N . GLY B 1 46 ? 47.548 -6.673 35.052 1.00 23.39 46 GLY B N 1
ATOM 4105 C CA . GLY B 1 46 ? 47.481 -5.660 34.001 1.00 23.22 46 GLY B CA 1
ATOM 4106 C C . GLY B 1 46 ? 47.113 -4.307 34.570 1.00 22.75 46 GLY B C 1
ATOM 4107 O O . GLY B 1 46 ? 46.132 -4.191 35.306 1.00 22.93 46 GLY B O 1
ATOM 4108 N N . GLY B 1 47 ? 47.915 -3.294 34.232 1.00 22.55 47 GLY B N 1
ATOM 4109 C CA . GLY B 1 47 ? 47.705 -1.917 34.682 1.00 22.09 47 GLY B CA 1
ATOM 4110 C C . GLY B 1 47 ? 47.294 -0.954 33.569 1.00 21.64 47 GLY B C 1
ATOM 4111 O O . GLY B 1 47 ? 47.690 0.220 33.576 1.00 21.15 47 GLY B O 1
ATOM 4112 N N . GLY B 1 48 ? 46.510 -1.455 32.613 1.00 21.00 48 GLY B N 1
ATOM 4113 C CA . GLY B 1 48 ? 45.823 -0.594 31.636 1.00 20.24 48 GLY B CA 1
ATOM 4114 C C . GLY B 1 48 ? 44.608 0.006 32.317 1.00 20.10 48 GLY B C 1
ATOM 4115 O O . GLY B 1 48 ? 44.415 -0.183 33.524 1.00 19.96 48 GLY B O 1
ATOM 4116 N N . TYR B 1 49 ? 43.764 0.716 31.568 1.00 19.63 49 TYR B N 1
ATOM 4117 C CA . TYR B 1 49 ? 42.584 1.340 32.191 1.00 19.52 49 TYR B CA 1
ATOM 4118 C C . TYR B 1 49 ? 41.637 0.372 32.894 1.00 19.40 49 TYR B C 1
ATOM 4119 O O . TYR B 1 49 ? 41.025 0.727 33.898 1.00 19.13 49 TYR B O 1
ATOM 4128 N N . CYS B 1 50 ? 41.538 -0.851 32.381 1.00 20.01 50 CYS B N 1
ATOM 4129 C CA . CYS B 1 50 ? 40.677 -1.864 32.998 1.00 20.62 50 CYS B CA 1
ATOM 4130 C C . CYS B 1 50 ? 41.194 -2.231 34.396 1.00 20.37 50 CYS B C 1
ATOM 4131 O O . CYS B 1 50 ? 40.456 -2.137 35.383 1.00 20.35 50 CYS B O 1
ATOM 4134 N N . GLY B 1 51 ? 42.462 -2.631 34.468 1.00 20.55 51 GLY B N 1
ATOM 4135 C CA . GLY B 1 51 ? 43.117 -2.936 35.751 1.00 20.29 51 GLY B CA 1
ATOM 4136 C C . GLY B 1 51 ? 43.186 -1.761 36.719 1.00 20.31 51 GLY B C 1
ATOM 4137 O O . GLY B 1 51 ? 42.991 -1.937 37.922 1.00 20.05 51 GLY B O 1
ATOM 4138 N N . LEU B 1 52 ? 43.482 -0.564 36.205 1.00 20.45 52 LEU B N 1
ATOM 4139 C CA . LEU B 1 52 ? 43.498 0.650 37.033 1.00 20.38 52 LEU B CA 1
ATOM 4140 C C . LEU B 1 52 ? 42.130 0.931 37.664 1.00 20.68 52 LEU B C 1
ATOM 4141 O O . LEU B 1 52 ? 42.047 1.282 38.841 1.00 20.91 52 LEU B O 1
ATOM 4146 N N . THR B 1 53 ? 41.064 0.767 36.880 1.00 20.53 53 THR B N 1
ATOM 4147 C CA . THR B 1 53 ? 39.705 0.993 37.383 1.00 20.71 53 THR B CA 1
ATOM 4148 C C . THR B 1 53 ? 39.355 -0.026 38.468 1.00 20.90 53 THR B C 1
ATOM 4149 O O . THR B 1 53 ? 38.867 0.347 39.542 1.00 21.30 53 THR B O 1
ATOM 4153 N N . ALA B 1 54 ? 39.607 -1.302 38.177 1.00 21.16 54 ALA B N 1
ATOM 4154 C CA . ALA B 1 54 ? 39.314 -2.381 39.113 1.00 21.32 54 ALA B CA 1
ATOM 4155 C C . ALA B 1 54 ? 40.092 -2.191 40.417 1.00 21.45 54 ALA B C 1
ATOM 4156 O O . ALA B 1 54 ? 39.511 -2.273 41.501 1.00 21.71 54 ALA B O 1
ATOM 4158 N N . THR B 1 55 ? 41.391 -1.905 40.294 1.00 21.68 55 THR B N 1
ATOM 4159 C CA . THR B 1 55 ? 42.276 -1.686 41.453 1.00 21.73 55 THR B CA 1
ATOM 4160 C C . THR B 1 55 ? 41.832 -0.477 42.287 1.00 21.93 55 THR B C 1
ATOM 4161 O O . THR B 1 55 ? 41.784 -0.549 43.519 1.00 21.71 55 THR B O 1
ATOM 4165 N N . ARG B 1 56 ? 41.492 0.621 41.609 1.00 22.02 56 ARG B N 1
ATOM 4166 C CA . ARG B 1 56 ? 41.010 1.833 42.271 1.00 22.04 56 ARG B CA 1
ATOM 4167 C C . ARG B 1 56 ? 39.744 1.532 43.066 1.00 22.17 56 ARG B C 1
ATOM 4168 O O . ARG B 1 56 ? 39.663 1.844 44.247 1.00 22.08 56 ARG B O 1
ATOM 4176 N N . ASP B 1 57 ? 38.765 0.921 42.415 1.00 22.52 57 ASP B N 1
ATOM 4177 C CA . ASP B 1 57 ? 37.513 0.557 43.065 1.00 23.07 57 ASP B CA 1
ATOM 4178 C C . ASP B 1 57 ? 37.721 -0.368 44.266 1.00 23.37 57 ASP B C 1
ATOM 4179 O O . ASP B 1 57 ? 37.166 -0.125 45.338 1.00 23.64 57 ASP B O 1
ATOM 4184 N N . LEU B 1 58 ? 38.522 -1.416 44.074 1.00 23.78 58 LEU B N 1
ATOM 4185 C CA . LEU B 1 58 ? 38.740 -2.438 45.104 1.00 24.51 58 LEU B CA 1
ATOM 4186 C C . LEU B 1 58 ? 39.468 -1.888 46.328 1.00 24.71 58 LEU B C 1
ATOM 4187 O O . LEU B 1 58 ? 39.044 -2.130 47.462 1.00 24.98 58 LEU B O 1
ATOM 4192 N N . THR B 1 59 ? 40.556 -1.153 46.103 1.00 24.84 59 THR B N 1
ATOM 4193 C CA . THR B 1 59 ? 41.300 -0.544 47.212 1.00 25.28 59 THR B CA 1
ATOM 4194 C C . THR B 1 59 ? 40.460 0.483 47.976 1.00 25.81 59 THR B C 1
ATOM 4195 O O . THR B 1 59 ? 40.490 0.518 49.212 1.00 26.04 59 THR B O 1
ATOM 4199 N N . VAL B 1 60 ? 39.703 1.307 47.251 1.00 26.04 60 VAL B N 1
ATOM 4200 C CA . VAL B 1 60 ? 38.806 2.268 47.902 1.00 26.65 60 VAL B CA 1
ATOM 4201 C C . VAL B 1 60 ? 37.745 1.548 48.760 1.00 26.82 60 VAL B C 1
ATOM 4202 O O . VAL B 1 60 ? 37.399 2.017 49.846 1.00 26.83 60 VAL B O 1
ATOM 4206 N N . ALA B 1 61 ? 37.269 0.399 48.277 1.00 27.20 61 ALA B N 1
ATOM 4207 C CA . ALA B 1 61 ? 36.252 -0.393 48.977 1.00 27.99 61 ALA B CA 1
ATOM 4208 C C . ALA B 1 61 ? 36.825 -1.238 50.128 1.00 28.55 61 ALA B C 1
ATOM 4209 O O . ALA B 1 61 ? 36.074 -1.956 50.802 1.00 28.34 61 ALA B O 1
ATOM 4211 N N . GLY B 1 62 ? 38.145 -1.170 50.321 1.00 28.94 62 GLY B N 1
ATOM 4212 C CA . GLY B 1 62 ? 38.805 -1.778 51.478 1.00 29.64 62 GLY B CA 1
ATOM 4213 C C . GLY B 1 62 ? 39.597 -3.052 51.231 1.00 30.25 62 GLY B C 1
ATOM 4214 O O . GLY B 1 62 ? 40.101 -3.658 52.179 1.00 30.24 62 GLY B O 1
ATOM 4215 N N . PHE B 1 63 ? 39.720 -3.465 49.970 1.00 30.27 63 PHE B N 1
ATOM 4216 C CA . PHE B 1 63 ? 40.406 -4.716 49.641 1.00 30.68 63 PHE B CA 1
ATOM 4217 C C . PHE B 1 63 ? 41.901 -4.520 49.437 1.00 30.18 63 PHE B C 1
ATOM 4218 O O . PHE B 1 63 ? 42.319 -3.591 48.737 1.00 29.89 63 PHE B O 1
ATOM 4226 N N . LYS B 1 64 ? 42.698 -5.393 50.064 1.00 29.67 64 LYS B N 1
ATOM 4227 C CA . LYS B 1 64 ? 44.147 -5.412 49.860 1.00 29.18 64 LYS B CA 1
ATOM 4228 C C . LYS B 1 64 ? 44.438 -5.981 48.475 1.00 28.91 64 LYS B C 1
ATOM 4229 O O . LYS B 1 64 ? 44.153 -7.154 48.200 1.00 29.06 64 LYS B O 1
ATOM 4235 N N . THR B 1 65 ? 44.994 -5.141 47.604 1.00 28.38 65 THR B N 1
ATOM 4236 C CA . THR B 1 65 ? 45.078 -5.453 46.178 1.00 27.80 65 THR B CA 1
ATOM 4237 C C . THR B 1 65 ? 46.503 -5.401 45.660 1.00 27.64 65 THR B C 1
ATOM 4238 O O . THR B 1 65 ? 47.219 -4.410 45.864 1.00 27.67 65 THR B O 1
ATOM 4242 N N . LEU B 1 66 ? 46.897 -6.474 44.977 1.00 27.31 66 LEU B N 1
ATOM 4243 C CA . LEU B 1 66 ? 48.205 -6.553 44.339 1.00 27.30 66 LEU B CA 1
ATOM 4244 C C . LEU B 1 66 ? 48.079 -6.426 42.823 1.00 26.93 66 LEU B C 1
ATOM 4245 O O . LEU B 1 66 ? 47.464 -7.267 42.166 1.00 27.10 66 LEU B O 1
ATOM 4250 N N . LEU B 1 67 ? 48.673 -5.373 42.278 1.00 27.04 67 LEU B N 1
ATOM 4251 C CA . LEU B 1 67 ? 48.702 -5.183 40.826 1.00 26.84 67 LEU B CA 1
ATOM 4252 C C . LEU B 1 67 ? 50.024 -5.665 40.240 1.00 26.75 67 LEU B C 1
ATOM 4253 O O . LEU B 1 67 ? 51.099 -5.168 40.602 1.00 26.74 67 LEU B O 1
ATOM 4258 N N . LEU B 1 68 ? 49.929 -6.633 39.332 1.00 26.31 68 LEU B N 1
ATOM 4259 C CA . LEU B 1 68 ? 51.080 -7.166 38.623 1.00 26.06 68 LEU B CA 1
ATOM 4260 C C . LEU B 1 68 ? 51.014 -6.726 37.168 1.00 25.92 68 LEU B C 1
ATOM 4261 O O . LEU B 1 68 ? 50.009 -6.961 36.490 1.00 26.27 68 LEU B O 1
ATOM 4266 N N . GLU B 1 69 ? 52.085 -6.095 36.697 1.00 25.20 69 GLU B N 1
ATOM 4267 C CA . GLU B 1 69 ? 52.139 -5.571 35.336 1.00 24.89 69 GLU B CA 1
ATOM 4268 C C . GLU B 1 69 ? 53.418 -6.001 34.633 1.00 24.90 69 GLU B C 1
ATOM 4269 O O . GLU B 1 69 ? 54.515 -5.899 35.197 1.00 24.60 69 GLU B O 1
ATOM 4275 N N . ALA B 1 70 ? 53.266 -6.465 33.393 1.00 24.77 70 ALA B N 1
ATOM 4276 C CA . ALA B 1 70 ? 54.392 -6.924 32.577 1.00 24.74 70 ALA B CA 1
ATOM 4277 C C . ALA B 1 70 ? 55.338 -5.801 32.156 1.00 24.75 70 ALA B C 1
ATOM 4278 O O . ALA B 1 70 ? 56.556 -5.997 32.113 1.00 24.71 70 ALA B O 1
ATOM 4280 N N . ARG B 1 71 ? 54.774 -4.632 31.841 1.00 24.44 71 ARG B N 1
ATOM 4281 C CA . ARG B 1 71 ? 55.546 -3.474 31.380 1.00 24.22 71 ARG B CA 1
ATOM 4282 C C . ARG B 1 71 ? 56.185 -2.716 32.545 1.00 24.19 71 ARG B C 1
ATOM 4283 O O . ARG B 1 71 ? 55.970 -3.063 33.709 1.00 24.56 71 ARG B O 1
ATOM 4291 N N . ASP B 1 72 ? 56.940 -1.661 32.221 1.00 23.91 72 ASP B N 1
ATOM 4292 C CA . ASP B 1 72 ? 57.494 -0.749 33.230 1.00 23.78 72 ASP B CA 1
ATOM 4293 C C . ASP B 1 72 ? 56.560 0.430 33.542 1.00 23.48 72 ASP B C 1
ATOM 4294 O O . ASP B 1 72 ? 56.937 1.368 34.262 1.00 23.21 72 ASP B O 1
ATOM 4299 N N . ARG B 1 73 ? 55.340 0.372 33.005 1.00 22.96 73 ARG B N 1
ATOM 4300 C CA . ARG B 1 73 ? 54.422 1.508 33.060 1.00 22.27 73 ARG B CA 1
ATOM 4301 C C . ARG B 1 73 ? 52.948 1.097 33.199 1.00 21.97 73 ARG B C 1
ATOM 4302 O O . ARG B 1 73 ? 52.576 -0.064 32.976 1.00 21.66 73 ARG B O 1
ATOM 4310 N N . ILE B 1 74 ? 52.113 2.067 33.556 1.00 21.27 74 ILE B N 1
ATOM 4311 C CA . ILE B 1 74 ? 50.666 1.881 33.530 1.00 20.65 74 ILE B CA 1
ATOM 4312 C C . ILE B 1 74 ? 50.108 2.410 32.197 1.00 20.68 74 ILE B C 1
ATOM 4313 O O . ILE B 1 74 ? 50.839 3.014 31.413 1.00 19.79 74 ILE B O 1
ATOM 4318 N N . GLY B 1 75 ? 48.820 2.178 31.954 1.00 20.90 75 GLY B N 1
ATOM 4319 C CA . GLY B 1 75 ? 48.159 2.690 30.752 1.00 20.92 75 GLY B CA 1
ATOM 4320 C C . GLY B 1 75 ? 47.896 1.639 29.690 1.00 21.09 75 GLY B C 1
ATOM 4321 O O . GLY B 1 75 ? 46.920 1.746 28.946 1.00 21.14 75 GLY B O 1
ATOM 4322 N N . GLY B 1 76 ? 48.763 0.625 29.607 1.00 20.73 76 GLY B N 1
ATOM 4323 C CA . GLY B 1 76 ? 48.565 -0.471 28.654 1.00 20.79 76 GLY B CA 1
ATOM 4324 C C . GLY B 1 76 ? 48.546 0.021 27.220 1.00 20.24 76 GLY B C 1
ATOM 4325 O O . GLY B 1 76 ? 49.534 0.589 26.747 1.00 20.37 76 GLY B O 1
ATOM 4326 N N . ARG B 1 77 ? 47.410 -0.160 26.539 1.00 20.22 77 ARG B N 1
ATOM 4327 C CA . ARG B 1 77 ? 47.280 0.246 25.126 1.00 20.03 77 ARG B CA 1
ATOM 4328 C C . ARG B 1 77 ? 47.041 1.752 24.918 1.00 20.08 77 ARG B C 1
ATOM 4329 O O . ARG B 1 77 ? 46.814 2.209 23.791 1.00 19.47 77 ARG B O 1
ATOM 4337 N N . SER B 1 78 ? 47.128 2.514 26.004 1.00 19.77 78 SER B N 1
ATOM 4338 C CA . SER B 1 78 ? 47.016 3.965 25.953 1.00 19.85 78 SER B CA 1
ATOM 4339 C C . SER B 1 78 ? 48.057 4.607 26.853 1.00 19.76 78 SER B C 1
ATOM 4340 O O . SER B 1 78 ? 48.078 4.357 28.056 1.00 20.13 78 SER B O 1
ATOM 4343 N N . TRP B 1 79 ? 48.924 5.424 26.268 1.00 20.12 79 TRP B N 1
ATOM 4344 C CA . TRP B 1 79 ? 49.942 6.149 27.029 1.00 20.08 79 TRP B CA 1
ATOM 4345 C C . TRP B 1 79 ? 50.519 7.282 26.198 1.00 20.10 79 TRP B C 1
ATOM 4346 O O . TRP B 1 79 ? 50.520 7.227 24.964 1.00 19.99 79 TRP B O 1
ATOM 4357 N N . SER B 1 80 ? 50.994 8.316 26.884 1.00 20.12 80 SER B N 1
ATOM 4358 C CA . SER B 1 80 ? 51.529 9.497 26.215 1.00 20.51 80 SER B CA 1
ATOM 4359 C C . SER B 1 80 ? 52.985 9.764 26.580 1.00 20.67 80 SER B C 1
ATOM 4360 O O . SER B 1 80 ? 53.433 9.445 27.689 1.00 20.98 80 SER B O 1
ATOM 4363 N N . SER B 1 81 ? 53.708 10.352 25.635 1.00 20.76 81 SER B N 1
ATOM 4364 C CA . SER B 1 81 ? 55.098 10.739 25.824 1.00 20.90 81 SER B CA 1
ATOM 4365 C C . SER B 1 81 ? 55.269 12.229 25.551 1.00 20.93 81 SER B C 1
ATOM 4366 O O . SER B 1 81 ? 54.959 12.709 24.450 1.00 21.01 81 SER B O 1
ATOM 4369 N N . ASN B 1 82 ? 55.750 12.964 26.552 1.00 21.00 82 ASN B N 1
ATOM 4370 C CA . ASN B 1 82 ? 56.008 14.396 26.394 1.00 20.93 82 ASN B CA 1
ATOM 4371 C C . ASN B 1 82 ? 57.407 14.636 25.842 1.00 21.41 82 ASN B C 1
ATOM 4372 O O . ASN B 1 82 ? 58.413 14.301 26.486 1.00 21.02 82 ASN B O 1
ATOM 4377 N N . ILE B 1 83 ? 57.461 15.199 24.638 1.00 20.90 83 ILE B N 1
ATOM 4378 C CA . ILE B 1 83 ? 58.722 15.442 23.946 1.00 20.63 83 ILE B CA 1
ATOM 4379 C C . ILE B 1 83 ? 58.697 16.875 23.442 1.00 20.55 83 ILE B C 1
ATOM 4380 O O . ILE B 1 83 ? 57.780 17.274 22.693 1.00 20.11 83 ILE B O 1
ATOM 4385 N N . ASP B 1 84 ? 59.704 17.642 23.867 1.00 20.12 84 ASP B N 1
ATOM 4386 C CA . ASP B 1 84 ? 59.799 19.085 23.601 1.00 20.08 84 ASP B CA 1
ATOM 4387 C C . ASP B 1 84 ? 58.483 19.833 23.848 1.00 19.98 84 ASP B C 1
ATOM 4388 O O . ASP B 1 84 ? 58.082 20.693 23.056 1.00 19.59 84 ASP B O 1
ATOM 4393 N N . GLY B 1 85 ? 57.821 19.483 24.952 1.00 19.75 85 GLY B N 1
ATOM 4394 C CA . GLY B 1 85 ? 56.637 20.202 25.431 1.00 19.91 85 GLY B CA 1
ATOM 4395 C C . GLY B 1 85 ? 55.320 19.808 24.785 1.00 20.20 85 GLY B C 1
ATOM 4396 O O . GLY B 1 85 ? 54.317 20.501 24.961 1.00 21.07 85 GLY B O 1
ATOM 4397 N N . TYR B 1 86 ? 55.318 18.704 24.042 1.00 19.62 86 TYR B N 1
ATOM 4398 C CA . TYR B 1 86 ? 54.110 18.224 23.367 1.00 19.42 86 TYR B CA 1
ATOM 4399 C C . TYR B 1 86 ? 53.826 16.754 23.686 1.00 19.51 86 TYR B C 1
ATOM 4400 O O . TYR B 1 86 ? 54.730 15.916 23.583 1.00 19.07 86 TYR B O 1
ATOM 4409 N N . PRO B 1 87 ? 52.568 16.428 24.058 1.00 19.62 87 PRO B N 1
ATOM 4410 C CA . PRO B 1 87 ? 52.261 15.026 24.341 1.00 19.61 87 PRO B CA 1
ATOM 4411 C C . PRO B 1 87 ? 51.921 14.223 23.090 1.00 19.56 87 PRO B C 1
ATOM 4412 O O . PRO B 1 87 ? 50.970 14.545 22.374 1.00 19.55 87 PRO B O 1
ATOM 4416 N N . TYR B 1 88 ? 52.711 13.183 22.848 1.00 19.42 88 TYR B N 1
ATOM 4417 C CA . TYR B 1 88 ? 52.480 12.249 21.754 1.00 19.23 88 TYR B CA 1
ATOM 4418 C C . TYR B 1 88 ? 51.734 11.024 22.267 1.00 19.65 88 TYR B C 1
ATOM 4419 O O . TYR B 1 88 ? 52.224 10.315 23.159 1.00 19.50 88 TYR B O 1
ATOM 4428 N N . GLU B 1 89 ? 50.549 10.784 21.705 1.00 19.32 89 GLU B N 1
ATOM 4429 C CA . GLU B 1 89 ? 49.680 9.708 22.168 1.00 19.47 89 GLU B CA 1
ATOM 4430 C C . GLU B 1 89 ? 49.992 8.404 21.435 1.00 19.95 89 GLU B C 1
ATOM 4431 O O . GLU B 1 89 ? 49.613 8.216 20.270 1.00 19.44 89 GLU B O 1
ATOM 4437 N N . MET B 1 90 ? 50.671 7.505 22.139 1.00 19.85 90 MET B N 1
ATOM 4438 C CA . MET B 1 90 ? 51.213 6.281 21.542 1.00 21.05 90 MET B CA 1
ATOM 4439 C C . MET B 1 90 ? 50.141 5.256 21.161 1.00 20.65 90 MET B C 1
ATOM 4440 O O . MET B 1 90 ? 50.320 4.474 20.216 1.00 21.07 90 MET B O 1
ATOM 4445 N N . GLY B 1 91 ? 49.038 5.259 21.904 1.00 20.16 91 GLY B N 1
ATOM 4446 C CA . GLY B 1 91 ? 47.913 4.360 21.634 1.00 19.78 91 GLY B CA 1
ATOM 4447 C C . GLY B 1 91 ? 46.597 5.105 21.752 1.00 19.49 91 GLY B C 1
ATOM 4448 O O . GLY B 1 91 ? 46.414 6.145 21.113 1.00 19.25 91 GLY B O 1
ATOM 4449 N N . GLY B 1 92 ? 45.692 4.580 22.581 1.00 19.09 92 GLY B N 1
ATOM 4450 C CA . GLY B 1 92 ? 44.379 5.195 22.811 1.00 18.93 92 GLY B CA 1
ATOM 4451 C C . GLY B 1 92 ? 44.438 6.670 23.163 1.00 18.79 92 GLY B C 1
ATOM 4452 O O . GLY B 1 92 ? 45.197 7.062 24.047 1.00 18.37 92 GLY B O 1
ATOM 4453 N N . THR B 1 93 ? 43.632 7.480 22.467 1.00 18.25 93 THR B N 1
ATOM 4454 C CA . THR B 1 93 ? 43.741 8.940 22.516 1.00 18.07 93 THR B CA 1
ATOM 4455 C C . THR B 1 93 ? 42.448 9.679 22.854 1.00 17.97 93 THR B C 1
ATOM 4456 O O . THR B 1 93 ? 42.389 10.436 23.826 1.00 17.86 93 THR B O 1
ATOM 4460 N N . TRP B 1 94 ? 41.430 9.475 22.022 1.00 17.35 94 TRP B N 1
ATOM 4461 C CA . TRP B 1 94 ? 40.263 10.340 22.006 1.00 17.59 94 TRP B CA 1
ATOM 4462 C C . TRP B 1 94 ? 39.149 9.849 22.909 1.00 17.32 94 TRP B C 1
ATOM 4463 O O . TRP B 1 94 ? 38.951 8.640 23.079 1.00 17.97 94 TRP B O 1
ATOM 4474 N N . VAL B 1 95 ? 38.432 10.815 23.479 1.00 17.46 95 VAL B N 1
ATOM 4475 C CA . VAL B 1 95 ? 37.337 10.584 24.418 1.00 17.06 95 VAL B CA 1
ATOM 4476 C C . VAL B 1 95 ? 36.191 11.575 24.143 1.00 17.71 95 VAL B C 1
ATOM 4477 O O . VAL B 1 95 ? 36.371 12.567 23.422 1.00 18.47 95 VAL B O 1
ATOM 4481 N N . HIS B 1 96 ? 35.023 11.323 24.733 1.00 17.88 96 HIS B N 1
ATOM 4482 C CA . HIS B 1 96 ? 33.851 12.201 24.554 1.00 17.74 96 HIS B CA 1
ATOM 4483 C C . HIS B 1 96 ? 32.881 11.987 25.706 1.00 17.76 96 HIS B C 1
ATOM 4484 O O . HIS B 1 96 ? 32.879 10.915 26.318 1.00 18.20 96 HIS B O 1
ATOM 4491 N N . TRP B 1 97 ? 32.061 12.996 26.005 1.00 17.59 97 TRP B N 1
ATOM 4492 C CA . TRP B 1 97 ? 31.056 12.875 27.065 1.00 17.40 97 TRP B CA 1
ATOM 4493 C C . TRP B 1 97 ? 29.884 11.943 26.738 1.00 17.18 97 TRP B C 1
ATOM 4494 O O . TRP B 1 97 ? 29.070 11.640 27.621 1.00 17.03 97 TRP B O 1
ATOM 4505 N N . HIS B 1 98 ? 29.808 11.480 25.487 1.00 16.50 98 HIS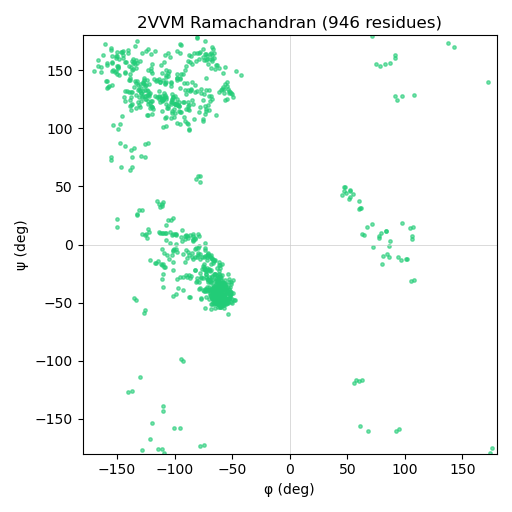 B N 1
ATOM 4506 C CA . HIS B 1 98 ? 28.873 10.415 25.111 1.00 16.80 98 HIS B CA 1
ATOM 4507 C C . HIS B 1 98 ? 29.431 9.014 25.394 1.00 16.78 98 HIS B C 1
ATOM 4508 O O . HIS B 1 98 ? 28.800 8.005 25.077 1.00 16.39 98 HIS B O 1
ATOM 4515 N N . GLN B 1 99 ? 30.607 8.970 26.011 1.00 16.56 99 GLN B N 1
ATOM 4516 C CA . GLN B 1 99 ? 31.228 7.716 26.406 1.00 16.18 99 GLN B CA 1
ATOM 4517 C C . GLN B 1 99 ? 31.167 7.674 27.926 1.00 16.60 99 GLN B C 1
ATOM 4518 O O . GLN B 1 99 ? 31.971 8.313 28.611 1.00 16.61 99 GLN B O 1
ATOM 4524 N N . SER B 1 100 ? 30.195 6.916 28.431 1.00 17.09 100 SER B N 1
ATOM 4525 C CA . SER B 1 100 ? 29.744 6.981 29.826 1.00 17.37 100 SER B CA 1
ATOM 4526 C C . SER B 1 100 ? 30.831 6.775 30.872 1.00 17.54 100 SER B C 1
ATOM 4527 O O . SER B 1 100 ? 30.943 7.552 31.814 1.00 17.58 100 SER B O 1
ATOM 4530 N N . HIS B 1 101 ? 31.619 5.719 30.698 1.00 17.65 101 HIS B N 1
ATOM 4531 C CA . HIS B 1 101 ? 32.543 5.273 31.745 1.00 18.00 101 HIS B CA 1
ATOM 4532 C C . HIS B 1 101 ? 33.788 6.147 31.812 1.00 17.84 101 HIS B C 1
ATOM 4533 O O . HIS B 1 101 ? 34.175 6.588 32.891 1.00 17.85 101 HIS B O 1
ATOM 4540 N N . VAL B 1 102 ? 34.394 6.425 30.661 1.00 18.00 102 VAL B N 1
ATOM 4541 C CA . VAL B 1 102 ? 35.539 7.326 30.631 1.00 17.74 102 VAL B CA 1
ATOM 4542 C C . VAL B 1 102 ? 35.134 8.751 31.046 1.00 17.34 102 VAL B C 1
ATOM 4543 O O . VAL B 1 102 ? 35.862 9.414 31.784 1.00 17.04 102 VAL B O 1
ATOM 4547 N N . TRP B 1 103 ? 33.966 9.207 30.607 1.00 16.57 103 TRP B N 1
ATOM 4548 C CA . TRP B 1 103 ? 33.540 10.554 30.988 1.00 17.13 103 TRP B CA 1
ATOM 4549 C C . TRP B 1 103 ? 33.265 10.694 32.484 1.00 17.11 103 TRP B C 1
ATOM 4550 O O . TRP B 1 103 ? 33.566 11.733 33.085 1.00 17.34 103 TRP B O 1
ATOM 4561 N N . ARG B 1 104 ? 32.710 9.641 33.078 1.00 17.46 104 ARG B N 1
ATOM 4562 C CA . ARG B 1 104 ? 32.413 9.637 34.510 1.00 17.87 104 ARG B CA 1
ATOM 4563 C C . ARG B 1 104 ? 33.718 9.841 35.286 1.00 18.00 104 ARG B C 1
ATOM 4564 O O . ARG B 1 104 ? 33.765 10.618 36.236 1.00 17.98 104 ARG B O 1
ATOM 4572 N N . GLU B 1 105 ? 34.769 9.140 34.866 1.00 18.62 105 GLU B N 1
ATOM 4573 C CA . GLU B 1 105 ? 36.096 9.266 35.487 1.00 18.49 105 GLU B CA 1
ATOM 4574 C C . GLU B 1 105 ? 36.725 10.635 35.266 1.00 18.45 105 GLU B C 1
ATOM 4575 O O . GLU B 1 105 ? 37.270 11.220 36.194 1.00 18.16 105 GLU B O 1
ATOM 4581 N N . ILE B 1 106 ? 36.673 11.124 34.024 1.00 18.37 106 ILE B N 1
ATOM 4582 C CA . ILE B 1 106 ? 37.166 12.452 33.664 1.00 18.15 106 ILE B CA 1
ATOM 4583 C C . ILE B 1 106 ? 36.535 13.539 34.549 1.00 18.68 106 ILE B C 1
ATOM 4584 O O . ILE B 1 106 ? 37.249 14.397 35.087 1.00 18.72 106 ILE B O 1
ATOM 4589 N N . THR B 1 107 ? 35.214 13.493 34.722 1.00 18.46 107 THR B N 1
ATOM 4590 C CA A THR B 1 107 ? 34.532 14.497 35.546 0.50 18.92 107 THR B CA 1
ATOM 4591 C CA B THR B 1 107 ? 34.509 14.482 35.534 0.50 18.84 107 THR B CA 1
ATOM 4592 C C . THR B 1 107 ? 34.856 14.347 37.029 1.00 19.09 107 THR B C 1
ATOM 4593 O O . THR B 1 107 ? 35.100 15.344 37.716 1.00 19.28 107 THR B O 1
ATOM 4600 N N . ARG B 1 108 ? 34.876 13.110 37.517 1.00 18.96 108 ARG B N 1
ATOM 4601 C CA . ARG B 1 108 ? 35.166 12.854 38.932 1.00 19.37 108 ARG B CA 1
ATOM 4602 C C . ARG B 1 108 ? 36.602 13.282 39.268 1.00 19.77 108 ARG B C 1
ATOM 4603 O O . ARG B 1 108 ? 36.851 13.845 40.339 1.00 19.71 108 ARG B O 1
ATOM 4611 N N . TYR B 1 109 ? 37.529 13.046 38.340 1.00 20.22 109 TYR B N 1
ATOM 4612 C CA . TYR B 1 109 ? 38.915 13.522 38.495 1.00 20.88 109 TYR B CA 1
ATOM 4613 C C . TYR B 1 109 ? 39.122 14.997 38.081 1.00 21.25 109 TYR B C 1
ATOM 4614 O O . TYR B 1 109 ? 40.256 15.483 38.065 1.00 21.66 109 TYR B O 1
ATOM 4623 N N . LYS B 1 110 ? 38.025 15.682 37.756 1.00 21.59 110 LYS B N 1
ATOM 4624 C CA . LYS B 1 110 ? 38.005 17.109 37.386 1.00 22.19 110 LYS B CA 1
ATOM 4625 C C . LYS B 1 110 ? 38.946 17.466 36.225 1.00 21.96 110 LYS B C 1
ATOM 4626 O O . LYS B 1 110 ? 39.652 18.481 36.262 1.00 22.08 110 LYS B O 1
ATOM 4632 N N . MET B 1 111 ? 38.946 16.617 35.201 1.00 21.66 111 MET B N 1
ATOM 4633 C CA . MET B 1 111 ? 39.739 16.847 33.993 1.00 21.60 111 MET B CA 1
ATOM 4634 C C . MET B 1 111 ? 38.851 17.179 32.782 1.00 21.30 111 MET B C 1
ATOM 4635 O O . MET B 1 111 ? 39.330 17.219 31.646 1.00 20.87 111 MET B O 1
ATOM 4640 N N . HIS B 1 112 ? 37.563 17.415 33.041 1.00 20.95 112 HIS B N 1
ATOM 4641 C CA . HIS B 1 112 ? 36.584 17.760 31.998 1.00 21.19 112 HIS B CA 1
ATOM 4642 C C . HIS B 1 112 ? 36.961 19.050 31.264 1.00 20.72 112 HIS B C 1
ATOM 4643 O O . HIS B 1 112 ? 36.597 19.235 30.098 1.00 20.53 112 HIS B O 1
ATOM 4650 N N . ASN B 1 113 ? 37.681 19.926 31.968 1.00 20.41 113 ASN B N 1
ATOM 4651 C CA A ASN B 1 113 ? 38.152 21.177 31.369 0.50 19.98 113 ASN B CA 1
ATOM 4652 C CA B ASN B 1 113 ? 38.177 21.196 31.447 0.50 20.14 113 ASN B CA 1
ATOM 4653 C C . ASN B 1 113 ? 39.595 21.087 30.881 1.00 20.12 113 ASN B C 1
ATOM 4654 O O . ASN B 1 113 ? 40.210 22.101 30.522 1.00 19.72 113 ASN B O 1
ATOM 4663 N N . ALA B 1 114 ? 40.108 19.859 30.813 1.00 19.57 114 ALA B N 1
ATOM 4664 C CA . ALA B 1 114 ? 41.497 19.625 30.434 1.00 19.63 114 ALA B CA 1
ATOM 4665 C C . ALA B 1 114 ? 41.656 18.961 29.069 1.00 19.60 114 ALA B C 1
ATOM 4666 O O . ALA B 1 114 ? 42.607 18.188 28.846 1.00 19.68 114 ALA B O 1
ATOM 4668 N N . LEU B 1 115 ? 40.745 19.285 28.151 1.00 19.01 115 LEU B N 1
ATOM 4669 C CA . LEU B 1 115 ? 40.751 18.716 26.803 1.00 19.04 115 LEU B CA 1
ATOM 4670 C C . LEU B 1 115 ? 41.149 19.729 25.747 1.00 18.52 115 LEU B C 1
ATOM 4671 O O . LEU B 1 115 ? 41.005 20.937 25.946 1.00 18.72 115 LEU B O 1
ATOM 4676 N N . SER B 1 116 ? 41.631 19.208 24.621 1.00 18.34 116 SER B N 1
ATOM 4677 C CA . SER B 1 116 ? 41.999 19.990 23.443 1.00 18.91 116 SER B CA 1
ATOM 4678 C C . SER B 1 116 ? 41.276 19.418 22.226 1.00 18.64 116 SER B C 1
ATOM 4679 O O . SER B 1 116 ? 41.155 18.185 22.099 1.00 18.79 116 SER B O 1
ATOM 4682 N N . PRO B 1 117 ? 40.811 20.297 21.318 1.00 18.55 117 PRO B N 1
ATOM 4683 C CA . PRO B 1 117 ? 40.237 19.768 20.078 1.00 18.35 117 PRO B CA 1
ATOM 4684 C C . PRO B 1 117 ? 41.328 19.432 19.055 1.00 18.23 117 PRO B C 1
ATOM 4685 O O . PRO B 1 117 ? 42.229 20.251 18.804 1.00 17.71 117 PRO B O 1
ATOM 4689 N N . SER B 1 118 ? 41.253 18.234 18.480 1.00 17.71 118 SER B N 1
ATOM 4690 C CA . SER B 1 118 ? 42.182 17.824 17.433 1.00 17.98 118 SER B CA 1
ATOM 4691 C C . SER B 1 118 ? 42.010 18.647 16.157 1.00 18.29 118 SER B C 1
ATOM 4692 O O . SER B 1 118 ? 42.996 19.032 15.529 1.00 18.63 118 SER B O 1
ATOM 4695 N N . PHE B 1 119 ? 40.760 18.908 15.772 1.00 18.36 119 PHE B N 1
ATOM 4696 C CA . PHE B 1 119 ? 40.491 19.662 14.541 1.00 18.67 119 PHE B CA 1
ATOM 4697 C C . PHE B 1 119 ? 40.519 21.163 14.775 1.00 19.11 119 PHE B C 1
ATOM 4698 O O . PHE B 1 119 ? 39.938 21.658 15.737 1.00 19.20 119 PHE B O 1
ATOM 4706 N N . ASN B 1 120 ? 41.225 21.871 13.900 1.00 19.60 120 ASN B N 1
ATOM 4707 C CA . ASN B 1 120 ? 41.284 23.331 13.940 1.00 20.67 120 ASN B CA 1
ATOM 4708 C C . ASN B 1 120 ? 41.412 23.846 12.519 1.00 20.70 120 ASN B C 1
ATOM 4709 O O . ASN B 1 120 ? 42.489 23.763 11.916 1.00 20.62 120 ASN B O 1
ATOM 4714 N N . PHE B 1 121 ? 40.311 24.362 11.981 1.00 21.01 121 PHE B N 1
ATOM 4715 C CA . PHE B 1 121 ? 40.306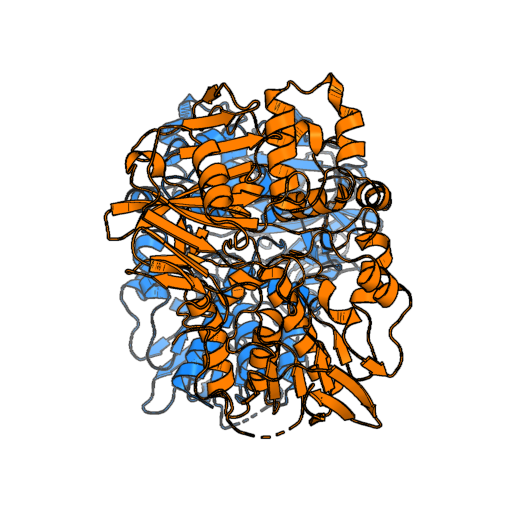 24.833 10.596 1.00 21.29 121 PHE B CA 1
ATOM 4716 C C . PHE B 1 121 ? 40.418 26.354 10.500 1.00 21.88 121 PHE B C 1
ATOM 4717 O O . PHE B 1 121 ? 40.027 26.937 9.486 1.00 22.23 121 PHE B O 1
ATOM 4725 N N . SER B 1 122 ? 40.960 26.995 11.538 1.00 22.16 122 SER B N 1
ATOM 4726 C CA . SER B 1 122 ? 40.994 28.468 11.609 1.00 22.99 122 SER B CA 1
ATOM 4727 C C . SER B 1 122 ? 42.006 29.163 10.671 1.00 23.08 122 SER B C 1
ATOM 4728 O O . SER B 1 122 ? 41.856 30.349 10.356 1.00 22.99 122 SER B O 1
ATOM 4731 N N . ARG B 1 123 ? 43.016 28.427 10.219 1.00 23.05 123 ARG B N 1
ATOM 4732 C CA . ARG B 1 123 ? 44.067 28.967 9.344 1.00 23.33 123 ARG B CA 1
ATOM 4733 C C . ARG B 1 123 ? 44.691 27.838 8.533 1.00 23.18 123 ARG B C 1
ATOM 4734 O O . ARG B 1 123 ? 44.472 26.667 8.842 1.00 23.45 123 ARG B O 1
ATOM 4742 N N . GLY B 1 124 ? 45.474 28.190 7.512 1.00 22.68 124 GLY B N 1
ATOM 4743 C CA . GLY B 1 124 ? 46.251 27.211 6.754 1.00 22.56 124 GLY B CA 1
ATOM 4744 C C . GLY B 1 124 ? 45.546 26.720 5.500 1.00 22.50 124 GLY B C 1
ATOM 4745 O O . GLY B 1 124 ? 44.635 27.382 4.988 1.00 22.53 124 GLY B O 1
ATOM 4746 N N . VAL B 1 125 ? 45.968 25.556 5.011 1.00 22.13 125 VAL B N 1
ATOM 4747 C CA . VAL B 1 125 ? 45.467 25.020 3.737 1.00 21.91 125 VAL B CA 1
ATOM 4748 C C . VAL B 1 125 ? 43.961 24.735 3.753 1.00 21.61 125 VAL B C 1
ATOM 4749 O O . VAL B 1 125 ? 43.301 24.812 2.713 1.00 21.61 125 VAL B O 1
ATOM 4753 N N . ASN B 1 126 ? 43.431 24.385 4.928 1.00 21.35 126 ASN B N 1
ATOM 4754 C CA . ASN B 1 126 ? 41.992 24.211 5.113 1.00 21.35 126 ASN B CA 1
ATOM 4755 C C . ASN B 1 126 ? 41.360 23.354 3.993 1.00 21.31 126 ASN B C 1
ATOM 4756 O O . ASN B 1 126 ? 40.369 23.749 3.369 1.00 21.02 126 ASN B O 1
ATOM 4761 N N . HIS B 1 127 ? 41.967 22.195 3.726 1.00 21.11 127 HIS B N 1
ATOM 4762 C CA . HIS B 1 127 ? 41.430 21.257 2.738 1.00 21.45 127 HIS B CA 1
ATOM 4763 C C . HIS B 1 127 ? 41.640 19.789 3.103 1.00 21.23 127 HIS B C 1
ATOM 4764 O O . HIS B 1 127 ? 42.486 19.449 3.949 1.00 20.80 127 HIS B O 1
ATOM 4771 N N . PHE B 1 128 ? 40.835 18.946 2.460 1.00 20.75 128 PHE B N 1
ATOM 4772 C CA . PHE B 1 128 ? 40.935 17.499 2.515 1.00 20.49 128 PHE B CA 1
ATOM 4773 C C . PHE B 1 128 ? 41.613 17.069 1.219 1.00 20.60 128 PHE B C 1
ATOM 4774 O O . PHE B 1 128 ? 41.187 17.472 0.124 1.00 20.64 128 PHE B O 1
ATOM 4782 N N . GLN B 1 129 ? 42.683 16.291 1.357 1.00 20.45 129 GLN B N 1
ATOM 4783 C CA . GLN B 1 129 ? 43.455 15.799 0.222 1.00 20.34 129 GLN B CA 1
ATOM 4784 C C . GLN B 1 129 ? 43.202 14.309 0.050 1.00 20.69 129 GLN B C 1
ATOM 4785 O O . GLN B 1 129 ? 43.657 13.492 0.867 1.00 20.32 129 GLN B O 1
ATOM 4791 N N . LEU B 1 130 ? 42.480 13.966 -1.018 1.00 20.68 130 LEU B N 1
ATOM 4792 C CA . LEU B 1 130 ? 42.150 12.583 -1.319 1.00 20.96 130 LEU B CA 1
ATOM 4793 C C . LEU B 1 130 ? 43.041 12.071 -2.452 1.00 21.65 130 LEU B C 1
ATOM 4794 O O . LEU B 1 130 ? 43.082 12.653 -3.549 1.00 21.38 130 LEU B O 1
ATOM 4799 N N . ARG B 1 131 ? 43.758 10.990 -2.169 1.00 22.18 131 ARG B N 1
ATOM 4800 C CA . ARG B 1 131 ? 44.667 10.383 -3.138 1.00 23.14 131 ARG B CA 1
ATOM 4801 C C . ARG B 1 131 ? 44.223 8.943 -3.404 1.00 23.88 131 ARG B C 1
ATOM 4802 O O . ARG B 1 131 ? 44.178 8.112 -2.486 1.00 23.30 131 ARG B O 1
ATOM 4810 N N . THR B 1 132 ? 43.864 8.650 -4.651 1.00 24.80 132 THR B N 1
ATOM 4811 C CA . THR B 1 132 ? 43.409 7.302 -4.995 1.00 26.07 132 THR B CA 1
ATOM 4812 C C . THR B 1 132 ? 44.422 6.544 -5.859 1.00 27.09 132 THR B C 1
ATOM 4813 O O . THR B 1 132 ? 44.249 5.349 -6.131 1.00 27.65 132 THR B O 1
ATOM 4817 N N . ASN B 1 133 ? 45.468 7.249 -6.284 1.00 28.05 133 ASN B N 1
ATOM 4818 C CA . ASN B 1 133 ? 46.616 6.637 -6.947 1.00 29.11 133 ASN B CA 1
ATOM 4819 C C . ASN B 1 133 ? 47.885 7.438 -6.658 1.00 29.42 133 ASN B C 1
ATOM 4820 O O . ASN B 1 133 ? 47.803 8.606 -6.252 1.00 29.69 133 ASN B O 1
ATOM 4825 N N . PRO B 1 134 ? 49.064 6.828 -6.882 1.00 29.97 134 PRO B N 1
ATOM 4826 C CA . PRO B 1 134 ? 50.318 7.456 -6.463 1.00 30.19 134 PRO B CA 1
ATOM 4827 C C . PRO B 1 134 ? 50.691 8.753 -7.183 1.00 30.32 134 PRO B C 1
ATOM 4828 O O . PRO B 1 134 ? 51.585 9.459 -6.719 1.00 30.65 134 PRO B O 1
ATOM 4832 N N . THR B 1 135 ? 50.040 9.068 -8.298 1.00 30.67 135 THR B N 1
ATOM 4833 C CA . THR B 1 135 ? 50.505 10.183 -9.137 1.00 31.16 135 THR B CA 1
ATOM 4834 C C . THR B 1 135 ? 49.645 11.446 -9.079 1.00 30.99 135 THR B C 1
ATOM 4835 O O . THR B 1 135 ? 50.035 12.485 -9.617 1.00 31.12 135 THR B O 1
ATOM 4839 N N . THR B 1 136 ? 48.483 11.365 -8.438 1.00 30.43 136 THR B N 1
ATOM 4840 C CA . THR B 1 136 ? 47.578 12.513 -8.383 1.00 30.57 136 THR B CA 1
ATOM 4841 C C . THR B 1 136 ? 47.013 12.765 -6.983 1.00 29.45 136 THR B C 1
ATOM 4842 O O . THR B 1 136 ? 47.171 11.944 -6.076 1.00 29.32 136 THR B O 1
ATOM 4846 N N . SER B 1 137 ? 46.344 13.907 -6.839 1.00 28.36 137 SER B N 1
ATOM 4847 C CA . SER B 1 137 ? 45.574 14.231 -5.645 1.00 27.17 137 SER B CA 1
ATOM 4848 C C . SER B 1 137 ? 44.310 14.982 -6.045 1.00 26.95 137 SER B C 1
ATOM 4849 O O . SER B 1 137 ? 44.302 15.730 -7.032 1.00 26.64 137 SER B O 1
ATOM 4852 N N . THR B 1 138 ? 43.249 14.771 -5.270 1.00 26.15 138 THR B N 1
ATOM 4853 C CA . THR B 1 138 ? 42.026 15.557 -5.352 1.00 25.63 138 THR B CA 1
ATOM 4854 C C . THR B 1 138 ? 41.891 16.354 -4.051 1.00 25.48 138 THR B C 1
ATOM 4855 O O . THR B 1 138 ? 41.965 15.783 -2.958 1.00 25.41 138 THR B O 1
ATOM 4859 N N . TYR B 1 139 ? 41.709 17.666 -4.177 1.00 24.54 139 TYR B N 1
ATOM 4860 C CA . TYR B 1 139 ? 41.531 18.538 -3.021 1.00 24.16 139 TYR B CA 1
ATOM 4861 C C . TYR B 1 139 ? 40.085 19.002 -2.952 1.00 23.74 139 TYR B C 1
ATOM 4862 O O . TYR B 1 139 ? 39.478 19.321 -3.975 1.00 23.20 139 TYR B O 1
ATOM 4871 N N . MET B 1 140 ? 39.530 19.039 -1.747 1.00 22.79 140 MET B N 1
ATOM 4872 C CA . MET B 1 140 ? 38.199 19.608 -1.556 1.00 22.52 140 MET B CA 1
ATOM 4873 C C . MET B 1 140 ? 38.101 20.296 -0.195 1.00 21.85 140 MET B C 1
ATOM 4874 O O . MET B 1 140 ? 38.972 20.114 0.667 1.00 21.41 140 MET B O 1
ATOM 4879 N N . THR B 1 141 ? 37.056 21.099 -0.022 1.00 21.03 141 THR B N 1
ATOM 4880 C CA . THR B 1 141 ? 36.812 21.771 1.243 1.00 20.47 141 THR B CA 1
ATOM 4881 C C . THR B 1 141 ? 36.449 20.720 2.292 1.00 20.44 141 THR B C 1
ATOM 4882 O O . THR B 1 141 ? 36.083 19.593 1.951 1.00 19.59 141 THR B O 1
ATOM 4886 N N . HIS B 1 142 ? 36.539 21.093 3.565 1.00 20.22 142 HIS B N 1
ATOM 4887 C CA . HIS B 1 142 ? 36.135 20.183 4.628 1.00 20.45 142 HIS B CA 1
ATOM 4888 C C . HIS B 1 142 ? 34.616 19.952 4.598 1.00 20.56 142 HIS B C 1
ATOM 4889 O O . HIS B 1 142 ? 34.132 18.881 4.983 1.00 20.36 142 HIS B O 1
ATOM 4896 N N . GLU B 1 143 ? 33.879 20.939 4.084 1.00 20.35 143 GLU B N 1
ATOM 4897 C CA . GLU B 1 143 ? 32.434 20.782 3.867 1.00 20.82 143 GLU B CA 1
ATOM 4898 C C . GLU B 1 143 ? 32.153 19.678 2.846 1.00 20.58 143 GLU B C 1
ATOM 4899 O O . GLU B 1 143 ? 31.286 18.828 3.072 1.00 20.85 143 GLU B O 1
ATOM 4905 N N . ALA B 1 144 ? 32.896 19.693 1.740 1.00 20.19 144 ALA B N 1
ATOM 4906 C CA . ALA B 1 144 ? 32.775 18.676 0.690 1.00 20.21 144 ALA B CA 1
ATOM 4907 C C . ALA B 1 144 ? 33.198 17.286 1.188 1.00 20.21 144 ALA B C 1
ATOM 4908 O O . ALA B 1 144 ? 32.582 16.277 0.836 1.00 20.24 144 ALA B O 1
ATOM 4910 N N . GLU B 1 145 ? 34.255 17.257 1.999 1.00 19.72 145 GLU B N 1
ATOM 4911 C CA . GLU B 1 145 ? 34.734 16.045 2.665 1.00 19.95 145 GLU B CA 1
ATOM 4912 C C . GLU B 1 145 ? 33.613 15.458 3.509 1.00 19.89 145 GLU B C 1
ATOM 4913 O O . GLU B 1 145 ? 33.298 14.274 3.378 1.00 19.98 145 GLU B O 1
ATOM 4919 N N . ASP B 1 146 ? 33.016 16.299 4.360 1.00 20.38 146 ASP B N 1
ATOM 4920 C CA A ASP B 1 146 ? 31.880 15.905 5.199 0.50 20.42 146 ASP B CA 1
ATOM 4921 C CA B ASP B 1 146 ? 31.879 15.901 5.194 0.50 20.20 146 ASP B CA 1
ATOM 4922 C C . ASP B 1 146 ? 30.757 15.290 4.360 1.00 20.28 146 ASP B C 1
ATOM 4923 O O . ASP B 1 146 ? 30.228 14.243 4.708 1.00 20.28 146 ASP B O 1
ATOM 4932 N N . GLU B 1 147 ? 30.410 15.949 3.257 1.00 20.26 147 GLU B N 1
ATOM 4933 C CA . GLU B 1 147 ? 29.335 15.476 2.376 1.00 20.51 147 GLU B CA 1
ATOM 4934 C C . GLU B 1 147 ? 29.667 14.127 1.733 1.00 20.00 147 GLU B C 1
ATOM 4935 O O . GLU B 1 147 ? 28.809 13.243 1.656 1.00 19.26 147 GLU B O 1
ATOM 4941 N N . LEU B 1 148 ? 30.914 13.977 1.295 1.00 19.57 148 LEU B N 1
ATOM 4942 C CA . LEU B 1 148 ? 31.386 12.735 0.681 1.00 19.40 148 LEU B CA 1
ATOM 4943 C C . LEU B 1 148 ? 31.302 11.552 1.642 1.00 19.48 148 LEU B C 1
ATOM 4944 O O . LEU B 1 148 ? 30.747 10.504 1.300 1.00 19.05 148 LEU B O 1
ATOM 4949 N N . LEU B 1 149 ? 31.866 11.720 2.841 1.00 19.18 149 LEU B N 1
ATOM 4950 C CA . LEU B 1 149 ? 31.804 10.679 3.859 1.00 19.35 149 LEU B CA 1
ATOM 4951 C C . LEU B 1 149 ? 30.379 10.388 4.307 1.00 19.26 149 LEU B C 1
ATOM 4952 O O . LEU B 1 149 ? 30.027 9.231 4.510 1.00 19.40 149 LEU B O 1
ATOM 4957 N N . ARG B 1 150 ? 29.564 11.429 4.443 1.00 19.08 150 ARG B N 1
ATOM 4958 C CA A ARG B 1 150 ? 28.168 11.255 4.842 0.50 19.32 150 ARG B CA 1
ATOM 4959 C CA B ARG B 1 150 ? 28.169 11.256 4.832 0.50 19.32 150 ARG B CA 1
ATOM 4960 C C . ARG B 1 150 ? 27.440 10.392 3.806 1.00 19.40 150 ARG B C 1
ATOM 4961 O O . ARG B 1 150 ? 26.731 9.450 4.158 1.00 19.57 150 ARG B O 1
ATOM 4976 N N . SER B 1 151 ? 27.623 10.724 2.532 1.00 19.04 151 SER B N 1
ATOM 4977 C CA . SER B 1 151 ? 27.000 9.986 1.437 1.00 19.50 151 SER B CA 1
ATOM 4978 C C . SER B 1 151 ? 27.390 8.504 1.452 1.00 19.14 151 SER B C 1
ATOM 4979 O O . SER B 1 151 ? 26.526 7.621 1.417 1.00 19.46 151 SER B O 1
ATOM 4982 N N . ALA B 1 152 ? 28.695 8.242 1.508 1.00 19.13 152 ALA B N 1
ATOM 4983 C CA . ALA B 1 152 ? 29.223 6.878 1.463 1.00 18.82 152 ALA B CA 1
ATOM 4984 C C . ALA B 1 152 ? 28.832 6.062 2.701 1.00 19.04 152 ALA B C 1
ATOM 4985 O O . ALA B 1 152 ? 28.389 4.906 2.587 1.00 19.10 152 ALA B O 1
ATOM 4987 N N . LEU B 1 153 ? 28.963 6.668 3.883 1.00 18.78 153 LEU B N 1
ATOM 4988 C CA . LEU B 1 153 ? 28.558 5.997 5.126 1.00 18.98 153 LEU B CA 1
ATOM 4989 C C . LEU B 1 153 ? 27.043 5.788 5.225 1.00 19.12 153 LEU B C 1
ATOM 4990 O O . LEU B 1 153 ? 26.592 4.810 5.825 1.00 19.26 153 LEU B O 1
ATOM 4995 N N . HIS B 1 154 ? 26.261 6.687 4.630 1.00 19.12 154 HIS B N 1
ATOM 4996 C CA . HIS B 1 154 ? 24.811 6.486 4.582 1.00 19.41 154 HIS B CA 1
ATOM 4997 C C . HIS B 1 154 ? 24.504 5.182 3.854 1.00 19.36 154 HIS B C 1
ATOM 4998 O O . HIS B 1 154 ? 23.772 4.338 4.365 1.00 19.16 154 HIS B O 1
ATOM 5005 N N . LYS B 1 155 ? 25.085 5.031 2.666 1.00 19.19 155 LYS B N 1
ATOM 5006 C CA . LYS B 1 155 ? 24.848 3.858 1.831 1.00 19.62 155 LYS B CA 1
ATOM 5007 C C . LYS B 1 155 ? 25.343 2.583 2.524 1.00 19.43 155 LYS B C 1
ATOM 5008 O O . LYS B 1 155 ? 24.649 1.565 2.533 1.00 19.50 155 LYS B O 1
ATOM 5014 N N . PHE B 1 156 ? 26.526 2.661 3.127 1.00 19.39 156 PHE B N 1
ATOM 5015 C CA . PHE B 1 156 ? 27.123 1.537 3.855 1.00 19.40 156 PHE B CA 1
ATOM 5016 C C . PHE B 1 156 ? 26.263 1.036 5.020 1.00 19.78 156 PHE B C 1
ATOM 5017 O O . PHE B 1 156 ? 26.040 -0.178 5.170 1.00 19.90 156 PHE B O 1
ATOM 5025 N N . THR B 1 157 ? 25.770 1.966 5.837 1.00 19.80 157 THR B N 1
ATOM 5026 C CA . THR B 1 157 ? 25.080 1.607 7.080 1.00 20.40 157 THR B CA 1
ATOM 5027 C C . THR B 1 157 ? 23.578 1.399 6.924 1.00 20.89 157 THR B C 1
ATOM 5028 O O . THR B 1 157 ? 22.931 0.893 7.842 1.00 21.07 157 THR B O 1
ATOM 5032 N N . ASN B 1 158 ? 23.016 1.792 5.779 1.00 21.34 158 ASN B N 1
ATOM 5033 C CA . ASN B 1 158 ? 21.561 1.776 5.627 1.00 22.05 158 ASN B CA 1
ATOM 5034 C C . ASN B 1 158 ? 21.012 0.383 5.279 1.00 22.59 158 ASN B C 1
ATOM 5035 O O . ASN B 1 158 ? 20.322 0.209 4.275 1.00 22.87 158 ASN B O 1
ATOM 5040 N N . VAL B 1 159 ? 21.313 -0.600 6.123 1.00 22.91 159 VAL B N 1
ATOM 5041 C CA . VAL B 1 159 ? 20.842 -1.971 5.900 1.00 23.68 159 VAL B CA 1
ATOM 5042 C C . VAL B 1 159 ? 19.364 -2.156 6.245 1.00 24.09 159 VAL B C 1
ATOM 5043 O O . VAL B 1 159 ? 18.727 -3.096 5.763 1.00 24.76 159 VAL B O 1
ATOM 5047 N N . ASP B 1 160 ? 18.825 -1.256 7.066 1.00 24.23 160 ASP B N 1
ATOM 5048 C CA . ASP B 1 160 ? 17.479 -1.418 7.621 1.00 24.43 160 ASP B CA 1
ATOM 5049 C C . ASP B 1 160 ? 16.547 -0.241 7.360 1.00 24.64 160 ASP B C 1
ATOM 5050 O O . ASP B 1 160 ? 15.459 -0.175 7.932 1.00 25.21 160 ASP B O 1
ATOM 5055 N N . GLY B 1 161 ? 16.986 0.698 6.525 1.00 24.47 161 GLY B N 1
ATOM 5056 C CA . GLY B 1 161 ? 16.208 1.895 6.228 1.00 24.35 161 GLY B CA 1
ATOM 5057 C C . GLY B 1 161 ? 16.389 3.048 7.203 1.00 23.91 161 GLY B C 1
ATOM 5058 O O . GLY B 1 161 ? 15.940 4.159 6.927 1.00 24.45 161 GLY B O 1
ATOM 5059 N N . THR B 1 162 ? 17.050 2.800 8.338 1.00 23.10 162 THR B N 1
ATOM 5060 C CA . THR B 1 162 ? 17.259 3.842 9.361 1.00 22.15 162 THR B CA 1
ATOM 5061 C C . THR B 1 162 ? 18.723 3.886 9.846 1.00 21.36 162 THR B C 1
ATOM 5062 O O . THR B 1 162 ? 19.007 4.301 10.984 1.00 21.09 162 THR B O 1
ATOM 5066 N N . ASN B 1 163 ? 19.641 3.457 8.984 1.00 20.43 163 ASN B N 1
ATOM 5067 C CA . ASN B 1 163 ? 21.070 3.444 9.296 1.00 20.45 163 ASN B CA 1
ATOM 5068 C C . ASN B 1 163 ? 21.387 2.718 10.614 1.00 20.38 163 ASN B C 1
ATOM 5069 O O . ASN B 1 163 ? 22.219 3.175 11.397 1.00 20.91 163 ASN B O 1
ATOM 5074 N N . GLY B 1 164 ? 20.709 1.600 10.853 1.00 20.40 164 GLY B N 1
ATOM 5075 C CA . GLY B 1 164 ? 21.034 0.746 11.995 1.00 20.74 164 GLY B CA 1
ATOM 5076 C C . GLY B 1 164 ? 20.123 0.887 13.199 1.00 20.91 164 GLY B C 1
ATOM 5077 O O . GLY B 1 164 ? 20.155 0.044 14.097 1.00 21.08 164 GLY B O 1
ATOM 5078 N N . ARG B 1 165 ? 19.292 1.928 13.213 1.00 21.04 165 ARG B N 1
ATOM 5079 C CA . ARG B 1 165 ? 18.389 2.194 14.339 1.00 21.34 165 ARG B CA 1
ATOM 5080 C C . ARG B 1 165 ? 17.321 1.115 14.540 1.00 21.42 165 ARG B C 1
ATOM 5081 O O . ARG B 1 165 ? 16.824 0.932 15.653 1.00 21.64 165 ARG B O 1
ATOM 5089 N N . THR B 1 166 ? 16.979 0.409 13.467 1.00 21.58 166 THR B N 1
ATOM 5090 C CA . THR B 1 166 ? 15.955 -0.634 13.526 1.00 22.13 166 THR B CA 1
ATOM 5091 C C . THR B 1 166 ? 16.537 -1.993 13.929 1.00 22.03 166 THR B C 1
ATOM 5092 O O . THR B 1 166 ? 15.970 -2.676 14.786 1.00 22.06 166 THR B O 1
ATOM 5096 N N . VAL B 1 167 ? 17.666 -2.380 13.337 1.00 22.74 167 VAL B N 1
ATOM 5097 C CA . VAL B 1 167 ? 18.273 -3.679 13.667 1.00 23.17 167 VAL B CA 1
ATOM 5098 C C . VAL B 1 167 ? 19.128 -3.636 14.937 1.00 23.04 167 VAL B C 1
ATOM 5099 O O . VAL B 1 167 ? 19.366 -4.677 15.563 1.00 23.46 167 VAL B O 1
ATOM 5103 N N . LEU B 1 168 ? 19.587 -2.440 15.311 1.00 22.59 168 LEU B N 1
ATOM 5104 C CA . LEU B 1 168 ? 20.410 -2.281 16.506 1.00 22.29 168 LEU B CA 1
ATOM 5105 C C . LEU B 1 168 ? 19.983 -1.057 17.318 1.00 22.29 168 LEU B C 1
ATOM 5106 O O . LEU B 1 168 ? 20.743 -0.090 17.433 1.00 22.40 168 LEU B O 1
ATOM 5111 N N . PRO B 1 169 ? 18.765 -1.098 17.888 1.00 22.17 169 PRO B N 1
ATOM 5112 C CA . PRO B 1 169 ? 18.274 0.020 18.698 1.00 22.34 169 PRO B CA 1
ATOM 5113 C C . PRO B 1 169 ? 18.970 0.119 20.055 1.00 22.15 169 PRO B C 1
ATOM 5114 O O . PRO B 1 169 ? 19.080 1.216 20.611 1.00 22.36 169 PRO B O 1
ATOM 5118 N N . PHE B 1 170 ? 19.429 -1.024 20.569 1.00 21.83 170 PHE B N 1
ATOM 5119 C CA . PHE B 1 170 ? 20.093 -1.097 21.864 1.00 21.41 170 PHE B CA 1
ATOM 5120 C C . PHE B 1 170 ? 21.444 -1.779 21.674 1.00 21.51 170 PHE B C 1
ATOM 5121 O O . PHE B 1 170 ? 21.548 -3.001 21.825 1.00 21.19 170 PHE B O 1
ATOM 5129 N N . PRO B 1 171 ? 22.487 -1.001 21.324 1.00 21.73 171 PRO B N 1
ATOM 5130 C CA . PRO B 1 171 ? 23.792 -1.605 21.011 1.00 21.74 171 PRO B CA 1
ATOM 5131 C C . PRO B 1 171 ? 24.432 -2.403 22.156 1.00 21.88 171 PRO B C 1
ATOM 5132 O O . PRO B 1 171 ? 25.304 -3.230 21.893 1.00 22.08 171 PRO B O 1
ATOM 5136 N N . HIS B 1 172 ? 24.005 -2.160 23.395 1.00 22.12 172 HIS B N 1
ATOM 5137 C CA . HIS B 1 172 ? 24.474 -2.936 24.561 1.00 23.02 172 HIS B CA 1
ATOM 5138 C C . HIS B 1 172 ? 23.866 -4.353 24.611 1.00 23.69 172 HIS B C 1
ATOM 5139 O O . HIS B 1 172 ? 24.284 -5.201 25.419 1.00 23.68 172 HIS B O 1
ATOM 5146 N N . ASP B 1 173 ? 22.876 -4.589 23.752 1.00 24.09 173 ASP B N 1
ATOM 5147 C CA . ASP B 1 173 ? 22.125 -5.844 23.707 1.00 24.80 173 ASP B CA 1
ATOM 5148 C C . ASP B 1 173 ? 21.945 -6.209 22.238 1.00 24.93 173 ASP B C 1
ATOM 5149 O O . ASP B 1 173 ? 20.900 -5.941 21.643 1.00 24.51 173 ASP B O 1
ATOM 5154 N N . MET B 1 174 ? 22.981 -6.810 21.659 1.00 25.33 174 MET B N 1
ATOM 5155 C CA . MET B 1 174 ? 23.039 -7.049 20.212 1.00 26.17 174 MET B CA 1
ATOM 5156 C C . MET B 1 174 ? 21.931 -7.954 19.650 1.00 26.70 174 MET B C 1
ATOM 5157 O O . MET B 1 174 ? 21.562 -7.826 18.483 1.00 26.70 174 MET B O 1
ATOM 5162 N N . PHE B 1 175 ? 21.407 -8.859 20.479 1.00 27.25 175 PHE B N 1
ATOM 5163 C CA . PHE B 1 175 ? 20.384 -9.809 20.034 1.00 28.14 175 PHE B CA 1
ATOM 5164 C C . PHE B 1 175 ? 18.954 -9.330 20.302 1.00 28.09 175 PHE B C 1
ATOM 5165 O O . PHE B 1 175 ? 17.991 -10.078 20.081 1.00 28.18 175 PHE B O 1
ATOM 5173 N N . TYR B 1 176 ? 18.812 -8.090 20.774 1.00 27.84 176 TYR B N 1
ATOM 5174 C CA . TYR B 1 176 ? 17.489 -7.513 21.031 1.00 27.88 176 TYR B CA 1
ATOM 5175 C C . TYR B 1 176 ? 16.601 -7.665 19.797 1.00 28.08 176 TYR B C 1
ATOM 5176 O O . TYR B 1 176 ? 15.415 -7.984 19.905 1.00 27.75 176 TYR B O 1
ATOM 5185 N N . VAL B 1 177 ? 17.198 -7.420 18.634 1.00 28.52 177 VAL B N 1
ATOM 5186 C CA . VAL B 1 177 ? 16.575 -7.712 17.352 1.00 29.36 177 VAL B CA 1
ATOM 5187 C C . VAL B 1 177 ? 17.361 -8.870 16.742 1.00 30.03 177 VAL B C 1
ATOM 5188 O O . VAL B 1 177 ? 18.546 -8.719 16.436 1.00 29.74 177 VAL B O 1
ATOM 5192 N N . PRO B 1 178 ? 16.706 -10.042 16.577 1.00 31.04 178 PRO B N 1
ATOM 5193 C CA . PRO B 1 178 ? 17.384 -11.266 16.121 1.00 31.54 178 PRO B CA 1
ATOM 5194 C C . PRO B 1 178 ? 18.220 -11.078 14.853 1.00 31.79 178 PRO B C 1
ATOM 5195 O O . PRO B 1 178 ? 19.342 -11.591 14.770 1.00 32.21 178 PRO B O 1
ATOM 5199 N N . GLU B 1 179 ? 17.698 -10.337 13.910 1.00 31.87 179 GLU B N 1
ATOM 5200 C CA . GLU B 1 179 ? 18.330 -10.160 12.640 1.00 32.17 179 GLU B CA 1
ATOM 5201 C C . GLU B 1 179 ? 19.671 -9.398 12.635 1.00 31.24 179 GLU B C 1
ATOM 5202 O O . GLU B 1 179 ? 20.372 -9.447 11.671 1.00 31.58 179 GLU B O 1
ATOM 5208 N N . PHE B 1 180 ? 20.039 -8.732 13.714 1.00 29.68 180 PHE B N 1
ATOM 5209 C CA . PHE B 1 180 ? 21.370 -8.112 13.775 1.00 28.41 180 PHE B CA 1
ATOM 5210 C C . PHE B 1 180 ? 22.501 -9.125 13.590 1.00 28.05 180 PHE B C 1
ATOM 5211 O O . PHE B 1 180 ? 23.545 -8.798 13.018 1.00 27.50 180 PHE B O 1
ATOM 5219 N N . ARG B 1 181 ? 22.294 -10.346 14.081 1.00 27.43 181 ARG B N 1
ATOM 5220 C CA . ARG B 1 181 ? 23.317 -11.383 13.996 1.00 27.35 181 ARG B CA 1
ATOM 5221 C C . ARG B 1 181 ? 23.892 -11.519 12.586 1.00 26.86 181 ARG B C 1
ATOM 5222 O O . ARG B 1 181 ? 25.103 -11.661 12.421 1.00 26.44 181 ARG B O 1
ATOM 5230 N N . LYS B 1 182 ? 23.034 -11.453 11.570 1.00 26.60 182 LYS B N 1
ATOM 5231 C CA . LYS B 1 182 ? 23.516 -11.612 10.199 1.00 26.62 182 LYS B CA 1
ATOM 5232 C C . LYS B 1 182 ? 24.510 -10.525 9.772 1.00 25.89 182 LYS B C 1
ATOM 5233 O O . LYS B 1 182 ? 25.422 -10.793 8.989 1.00 25.53 182 LYS B O 1
ATOM 5239 N N . TYR B 1 183 ? 24.347 -9.309 10.301 1.00 25.05 183 TYR B N 1
ATOM 5240 C CA . TYR B 1 183 ? 25.325 -8.244 10.051 1.00 24.25 183 TYR B CA 1
ATOM 5241 C C . TYR B 1 183 ? 26.623 -8.459 10.834 1.00 23.91 183 TYR B C 1
ATOM 5242 O O . TYR B 1 183 ? 27.705 -8.210 10.311 1.00 23.87 183 TYR B O 1
ATOM 5251 N N . ASP B 1 184 ? 26.530 -8.946 12.070 1.00 23.85 184 ASP B N 1
ATOM 5252 C CA . ASP B 1 184 ? 27.755 -9.329 12.772 1.00 23.89 184 ASP B CA 1
ATOM 5253 C C . ASP B 1 184 ? 28.555 -10.352 11.968 1.00 23.91 184 ASP B C 1
ATOM 5254 O O . ASP B 1 184 ? 29.788 -10.320 11.960 1.00 23.60 184 ASP B O 1
ATOM 5259 N N . GLU B 1 185 ? 27.833 -11.237 11.279 1.00 23.91 185 GLU B N 1
ATOM 5260 C CA . GLU B 1 185 ? 28.429 -12.336 10.510 1.00 24.69 185 GLU B CA 1
ATOM 5261 C C . GLU B 1 185 ? 28.927 -11.926 9.119 1.00 24.74 185 GLU B C 1
ATOM 5262 O O . GLU B 1 185 ? 29.525 -12.735 8.409 1.00 24.84 185 GLU B O 1
ATOM 5268 N N . MET B 1 186 ? 28.687 -10.668 8.746 1.00 24.72 186 MET B N 1
ATOM 5269 C CA . MET B 1 186 ? 29.094 -10.122 7.446 1.00 25.02 186 MET B CA 1
ATOM 5270 C C . MET B 1 186 ? 30.428 -9.391 7.510 1.00 24.51 186 MET B C 1
ATOM 5271 O O . MET B 1 186 ? 30.709 -8.687 8.473 1.00 24.30 186 MET B O 1
ATOM 5276 N N . SER B 1 187 ? 31.232 -9.544 6.464 1.00 23.97 187 SER B N 1
ATOM 5277 C CA . SER B 1 187 ? 32.474 -8.791 6.343 1.00 23.69 187 SER B CA 1
ATOM 5278 C C . SER B 1 187 ? 32.207 -7.430 5.694 1.00 23.44 187 SER B C 1
ATOM 5279 O O . SER B 1 187 ? 31.156 -7.216 5.076 1.00 23.31 187 SER B O 1
ATOM 5282 N N . TYR B 1 188 ? 33.164 -6.520 5.852 1.00 23.21 188 TYR B N 1
ATOM 5283 C CA . TYR B 1 188 ? 33.178 -5.252 5.131 1.00 23.22 188 TYR B CA 1
ATOM 5284 C C . TYR B 1 188 ? 33.000 -5.505 3.626 1.00 23.66 188 TYR B C 1
ATOM 5285 O O . TYR B 1 188 ? 32.154 -4.873 2.979 1.00 23.66 188 TYR B O 1
ATOM 5294 N N . SER B 1 189 ? 33.789 -6.438 3.086 1.00 23.89 189 SER B N 1
ATOM 5295 C CA . SER B 1 189 ? 33.794 -6.717 1.645 1.00 24.53 189 SER B CA 1
ATOM 5296 C C . SER B 1 189 ? 32.419 -7.169 1.167 1.00 24.24 189 SER B C 1
ATOM 5297 O O . SER B 1 189 ? 31.969 -6.755 0.096 1.00 23.93 189 SER B O 1
ATOM 5300 N N . GLU B 1 190 ? 31.755 -7.999 1.971 1.00 23.95 190 GLU B N 1
ATOM 5301 C CA . GLU B 1 190 ? 30.404 -8.471 1.650 1.00 24.35 190 GLU B CA 1
ATOM 5302 C C . GLU B 1 190 ? 29.376 -7.335 1.604 1.00 24.17 190 GLU B C 1
ATOM 5303 O O . GLU B 1 190 ? 28.486 -7.342 0.745 1.00 24.50 190 GLU B O 1
ATOM 5309 N N . ARG B 1 191 ? 29.488 -6.367 2.517 1.00 23.49 191 ARG B N 1
ATOM 5310 C CA . ARG B 1 191 ? 28.596 -5.203 2.478 1.00 22.98 191 ARG B CA 1
ATOM 5311 C C . ARG B 1 191 ? 28.881 -4.289 1.282 1.00 22.86 191 ARG B C 1
ATOM 5312 O O . ARG B 1 191 ? 27.944 -3.815 0.616 1.00 22.56 191 ARG B O 1
ATOM 5320 N N . ILE B 1 192 ? 30.160 -4.032 1.021 1.00 23.05 192 ILE B N 1
ATOM 5321 C CA . ILE B 1 192 ? 30.556 -3.194 -0.118 1.00 23.98 192 ILE B CA 1
ATOM 5322 C C . ILE B 1 192 ? 29.985 -3.777 -1.409 1.00 24.58 192 ILE B C 1
ATOM 5323 O O . ILE B 1 192 ? 29.411 -3.051 -2.229 1.00 24.14 192 ILE B O 1
ATOM 5328 N N . ASP B 1 193 ? 30.113 -5.096 -1.562 1.00 25.31 193 ASP B N 1
ATOM 5329 C CA . ASP B 1 193 ? 29.604 -5.799 -2.745 1.00 26.24 193 ASP B CA 1
ATOM 5330 C C . ASP B 1 193 ? 28.110 -5.579 -2.980 1.00 26.02 193 ASP B C 1
ATOM 5331 O O . ASP B 1 193 ? 27.655 -5.575 -4.131 1.00 26.43 193 ASP B O 1
ATOM 5336 N N . GLN B 1 194 ? 27.353 -5.375 -1.905 1.00 25.30 194 GLN B N 1
ATOM 5337 C CA . GLN B 1 194 ? 25.919 -5.100 -2.019 1.00 25.19 194 GLN B CA 1
ATOM 5338 C C . GLN B 1 194 ? 25.575 -3.683 -2.523 1.00 25.01 194 GLN B C 1
ATOM 5339 O O . GLN B 1 194 ? 24.474 -3.461 -3.027 1.00 24.98 194 GLN B O 1
ATOM 5345 N N . ILE B 1 195 ? 26.503 -2.739 -2.380 1.00 24.54 195 ILE B N 1
ATOM 5346 C CA . ILE B 1 195 ? 26.241 -1.329 -2.717 1.00 24.67 195 ILE B CA 1
ATOM 5347 C C . ILE B 1 195 ? 27.245 -0.766 -3.734 1.00 24.85 195 ILE B C 1
ATOM 5348 O O . ILE B 1 195 ? 27.228 0.430 -4.045 1.00 24.90 195 ILE B O 1
ATOM 5353 N N . ARG B 1 196 ? 28.104 -1.646 -4.243 1.00 25.40 196 ARG B N 1
ATOM 5354 C CA . ARG B 1 196 ? 29.255 -1.295 -5.079 1.00 26.10 196 ARG B CA 1
ATOM 5355 C C . ARG B 1 196 ? 28.897 -0.408 -6.275 1.00 25.67 196 ARG B C 1
ATOM 5356 O O . ARG B 1 196 ? 29.592 0.574 -6.556 1.00 25.55 196 ARG B O 1
ATOM 5364 N N . ASP B 1 197 ? 27.808 -0.756 -6.960 1.00 25.27 197 ASP B N 1
ATOM 5365 C CA . ASP B 1 197 ? 27.392 -0.055 -8.182 1.00 24.95 197 ASP B CA 1
ATOM 5366 C C . ASP B 1 197 ? 26.840 1.339 -7.894 1.00 24.43 197 ASP B C 1
ATOM 5367 O O . ASP B 1 197 ? 26.663 2.139 -8.809 1.00 23.66 197 ASP B O 1
ATOM 5372 N N . GLU B 1 198 ? 26.560 1.609 -6.621 1.00 24.06 198 GLU B N 1
ATOM 5373 C CA . GLU B 1 198 ? 26.028 2.897 -6.182 1.00 24.14 198 GLU B CA 1
ATOM 5374 C C . GLU B 1 198 ? 27.097 3.842 -5.608 1.00 23.49 198 GLU B C 1
ATOM 5375 O O . GLU B 1 198 ? 26.787 4.968 -5.220 1.00 23.53 198 GLU B O 1
ATOM 5381 N N . LEU B 1 199 ? 28.351 3.393 -5.596 1.00 22.41 199 LEU B N 1
ATOM 5382 C CA . LEU B 1 199 ? 29.456 4.190 -5.071 1.00 21.82 199 LEU B CA 1
ATOM 5383 C C . LEU B 1 199 ? 30.428 4.653 -6.146 1.00 21.22 199 LEU B C 1
ATOM 5384 O O . LEU B 1 199 ? 30.948 3.842 -6.920 1.00 20.47 199 LEU B O 1
ATOM 5389 N N . SER B 1 200 ? 30.699 5.956 -6.169 1.00 20.29 200 SER B N 1
ATOM 5390 C CA . SER B 1 200 ? 31.774 6.496 -6.997 1.00 20.06 200 SER B CA 1
ATOM 5391 C C . SER B 1 200 ? 33.116 6.039 -6.430 1.00 20.46 200 SER B C 1
ATOM 5392 O O . SER B 1 200 ? 33.177 5.579 -5.283 1.00 19.93 200 SER B O 1
ATOM 5395 N N . LEU B 1 201 ? 34.187 6.158 -7.216 1.00 20.38 201 LEU B N 1
ATOM 5396 C CA . LEU B 1 201 ? 35.524 5.850 -6.692 1.00 20.39 201 LEU B CA 1
ATOM 5397 C C . LEU B 1 201 ? 35.831 6.672 -5.440 1.00 20.42 201 LEU B C 1
ATOM 5398 O O . LEU B 1 201 ? 36.364 6.139 -4.459 1.00 19.82 201 LEU B O 1
ATOM 5403 N N . ASN B 1 202 ? 35.483 7.960 -5.470 1.00 19.96 202 ASN B N 1
ATOM 5404 C CA . ASN B 1 202 ? 35.742 8.832 -4.322 1.00 20.13 202 ASN B CA 1
ATOM 5405 C C . ASN B 1 202 ? 34.964 8.407 -3.086 1.00 19.96 202 ASN B C 1
ATOM 5406 O O . ASN B 1 202 ? 35.509 8.413 -1.980 1.00 19.95 202 ASN B O 1
ATOM 5411 N N . GLU B 1 203 ? 33.704 8.015 -3.273 1.00 19.84 203 GLU B N 1
ATOM 5412 C CA . GLU B 1 203 ? 32.881 7.548 -2.165 1.00 20.31 203 GLU B CA 1
ATOM 5413 C C . GLU B 1 203 ? 33.455 6.256 -1.601 1.00 20.28 203 GLU B C 1
ATOM 5414 O O . GLU B 1 203 ? 33.653 6.142 -0.386 1.00 20.27 203 GLU B O 1
ATOM 5420 N N . ARG B 1 204 ? 33.718 5.290 -2.482 1.00 20.19 204 ARG B N 1
ATOM 5421 C CA . ARG B 1 204 ? 34.173 3.967 -2.044 1.00 20.12 204 ARG B CA 1
ATOM 5422 C C . ARG B 1 204 ? 35.553 4.037 -1.394 1.00 19.97 204 ARG B C 1
ATOM 5423 O O . ARG B 1 204 ? 35.777 3.383 -0.379 1.00 20.18 204 ARG B O 1
ATOM 5431 N N . SER B 1 205 ? 36.456 4.831 -1.973 1.00 19.81 205 SER B N 1
ATOM 5432 C CA . SER B 1 205 ? 37.821 4.998 -1.454 1.00 20.31 205 SER B CA 1
ATOM 5433 C C . SER B 1 205 ? 37.817 5.608 -0.055 1.00 20.25 205 SER B C 1
ATOM 5434 O O . SER B 1 205 ? 38.493 5.105 0.845 1.00 20.10 205 SER B O 1
ATOM 5437 N N . SER B 1 206 ? 37.054 6.687 0.122 1.00 19.82 206 SER B N 1
ATOM 5438 C CA . SER B 1 206 ? 36.966 7.339 1.430 1.00 19.91 206 SER B CA 1
ATOM 5439 C C . SER B 1 206 ? 36.260 6.430 2.444 1.00 19.27 206 SER B C 1
ATOM 5440 O O . SER B 1 206 ? 36.671 6.358 3.604 1.00 18.74 206 SER B O 1
ATOM 5443 N N . LEU B 1 207 ? 35.234 5.714 1.985 1.00 18.82 207 LEU B N 1
ATOM 5444 C CA . LEU B 1 207 ? 34.498 4.766 2.830 1.00 18.95 207 LEU B CA 1
ATOM 5445 C C . LEU B 1 207 ? 35.398 3.640 3.328 1.00 18.82 207 LEU B C 1
ATOM 5446 O O . LEU B 1 207 ? 35.466 3.379 4.528 1.00 18.99 207 LEU B O 1
ATOM 5451 N N . GLU B 1 208 ? 36.073 2.967 2.404 1.00 19.19 208 GLU B N 1
ATOM 5452 C CA . GLU B 1 208 ? 36.976 1.875 2.772 1.00 19.14 208 GLU B CA 1
ATOM 5453 C C . GLU B 1 208 ? 38.096 2.354 3.697 1.00 19.25 208 GLU B C 1
ATOM 5454 O O . GLU B 1 208 ? 38.402 1.688 4.690 1.00 19.09 208 GLU B O 1
ATOM 5460 N N . ALA B 1 209 ? 38.676 3.520 3.401 1.00 19.02 209 ALA B N 1
ATOM 5461 C CA . ALA B 1 209 ? 39.720 4.085 4.263 1.00 18.96 209 ALA B CA 1
ATOM 5462 C C . ALA B 1 209 ? 39.190 4.329 5.681 1.00 19.04 209 ALA B C 1
ATOM 5463 O O . ALA B 1 209 ? 39.874 4.028 6.665 1.00 19.13 209 ALA B O 1
ATOM 5465 N N . PHE B 1 210 ? 37.963 4.843 5.778 1.00 18.58 210 PHE B N 1
ATOM 5466 C CA . PHE B 1 210 ? 37.374 5.169 7.076 1.00 18.39 210 PHE B CA 1
ATOM 5467 C C . PHE B 1 210 ? 37.044 3.909 7.875 1.00 18.32 210 PHE B C 1
ATOM 5468 O O . PHE B 1 210 ? 37.366 3.813 9.065 1.00 17.74 210 PHE B O 1
ATOM 5476 N N . ILE B 1 211 ? 36.405 2.939 7.228 1.00 18.07 211 ILE B N 1
ATOM 5477 C CA . ILE B 1 211 ? 36.012 1.724 7.943 1.00 18.29 211 ILE B CA 1
ATOM 5478 C C . ILE B 1 211 ? 37.229 0.876 8.328 1.00 18.61 211 ILE B C 1
ATOM 5479 O O . ILE B 1 211 ? 37.213 0.230 9.382 1.00 19.11 211 ILE B O 1
ATOM 5484 N N . LEU B 1 212 ? 38.280 0.910 7.501 1.00 18.88 212 LEU B N 1
ATOM 5485 C CA . LEU B 1 212 ? 39.551 0.218 7.807 1.00 19.26 212 LEU B CA 1
ATOM 5486 C C . LEU B 1 212 ? 40.387 0.970 8.843 1.00 19.24 212 LEU B C 1
ATOM 5487 O O . LEU B 1 212 ? 41.156 0.359 9.586 1.00 18.97 212 LEU B O 1
ATOM 5492 N N . LEU B 1 213 ? 40.238 2.295 8.890 1.00 18.83 213 LEU B N 1
ATOM 5493 C CA . LEU B 1 213 ? 40.786 3.075 10.003 1.00 18.98 213 LEU B CA 1
ATOM 5494 C C . LEU B 1 213 ? 40.242 2.500 11.317 1.00 18.99 213 LEU B C 1
ATOM 5495 O O . LEU B 1 213 ? 41.001 2.237 12.254 1.00 19.30 213 LEU B O 1
ATOM 5500 N N . CYS B 1 214 ? 38.923 2.314 11.361 1.00 19.09 214 CYS B N 1
ATOM 5501 C CA . CYS B 1 214 ? 38.216 1.805 12.531 1.00 19.45 214 CYS B CA 1
ATOM 5502 C C . CYS B 1 214 ? 38.550 0.357 12.886 1.00 19.57 214 CYS B C 1
ATOM 5503 O O . CYS B 1 214 ? 38.699 0.044 14.059 1.00 19.74 214 CYS B O 1
ATOM 5506 N N . SER B 1 215 ? 38.665 -0.519 11.891 1.00 19.56 215 SER B N 1
ATOM 5507 C CA . SER B 1 215 ? 38.917 -1.940 12.168 1.00 20.01 215 SER B CA 1
ATOM 5508 C C . SER B 1 215 ? 40.407 -2.272 12.331 1.00 20.49 215 SER B C 1
ATOM 5509 O O . SER B 1 215 ? 40.757 -3.247 13.005 1.00 21.16 215 SER B O 1
ATOM 5512 N N . GLY B 1 216 ? 41.267 -1.480 11.694 1.00 20.56 216 GLY B N 1
ATOM 5513 C CA . GLY B 1 216 ? 42.708 -1.765 11.611 1.00 20.83 216 GLY B CA 1
ATOM 5514 C C . GLY B 1 216 ? 43.040 -3.041 10.841 1.00 21.29 216 GLY B C 1
ATOM 5515 O O . GLY B 1 216 ? 44.189 -3.473 10.821 1.00 21.41 216 GLY B O 1
ATOM 5516 N N . GLY B 1 217 ? 42.031 -3.633 10.206 1.00 21.40 217 GLY B N 1
ATOM 5517 C CA . GLY B 1 217 ? 42.160 -4.941 9.572 1.00 21.23 217 GLY B CA 1
ATOM 5518 C C . GLY B 1 217 ? 42.110 -4.874 8.058 1.00 21.21 217 GLY B C 1
ATOM 5519 O O . GLY B 1 217 ? 42.723 -3.998 7.449 1.00 21.21 217 GLY B O 1
ATOM 5520 N N . THR B 1 218 ? 41.411 -5.829 7.453 1.00 21.36 218 THR B N 1
ATOM 5521 C CA . THR B 1 218 ? 41.213 -5.854 6.004 1.00 21.51 218 THR B CA 1
ATOM 5522 C C . THR B 1 218 ? 39.713 -5.873 5.724 1.00 21.56 218 THR B C 1
ATOM 5523 O O . THR B 1 218 ? 38.916 -6.076 6.636 1.00 21.46 218 THR B O 1
ATOM 5527 N N . LEU B 1 219 ? 39.331 -5.658 4.465 1.00 21.70 219 LEU B N 1
ATOM 5528 C CA . LEU B 1 219 ? 37.926 -5.680 4.075 1.00 21.91 219 LEU B CA 1
ATOM 5529 C C . LEU B 1 219 ? 37.311 -7.068 4.278 1.00 22.19 219 LEU B C 1
ATOM 5530 O O . LEU B 1 219 ? 36.135 -7.198 4.634 1.00 21.56 219 LEU B O 1
ATOM 5535 N N . GLU B 1 220 ? 38.128 -8.095 4.070 1.00 22.51 220 GLU B N 1
ATOM 5536 C CA . GLU B 1 220 ? 37.676 -9.483 4.170 1.00 23.74 220 GLU B CA 1
ATOM 5537 C C . GLU B 1 220 ? 37.578 -9.980 5.615 1.00 23.62 220 GLU B C 1
ATOM 5538 O O . GLU B 1 220 ? 36.715 -10.800 5.922 1.00 24.13 220 GLU B O 1
ATOM 5544 N N . ASN B 1 221 ? 38.447 -9.487 6.502 1.00 23.68 221 ASN B N 1
ATOM 5545 C CA . ASN B 1 221 ? 38.483 -10.002 7.888 1.00 23.37 221 ASN B CA 1
ATOM 5546 C C . ASN B 1 221 ? 37.775 -9.154 8.960 1.00 23.19 221 ASN B C 1
ATOM 5547 O O . ASN B 1 221 ? 37.703 -9.554 10.127 1.00 22.77 221 ASN B O 1
ATOM 5552 N N . SER B 1 222 ? 37.259 -7.989 8.564 1.00 22.75 222 SER B N 1
ATOM 5553 C CA . SER B 1 222 ? 36.585 -7.082 9.508 1.00 22.08 222 SER B CA 1
ATOM 5554 C C . SER B 1 222 ? 35.071 -7.281 9.502 1.00 21.84 222 SER B C 1
ATOM 5555 O O . SER B 1 222 ? 34.453 -7.365 8.433 1.00 21.67 222 SER B O 1
ATOM 5558 N N . SER B 1 223 ? 34.477 -7.343 10.694 1.00 21.49 223 SER B N 1
ATOM 5559 C CA . SER B 1 223 ? 33.034 -7.519 10.830 1.00 21.19 223 SER B CA 1
ATOM 5560 C C . SER B 1 223 ? 32.274 -6.237 10.515 1.00 21.79 223 SER B C 1
ATOM 5561 O O . SER B 1 223 ? 32.513 -5.197 11.146 1.00 21.74 223 SER B O 1
ATOM 5564 N N . PHE B 1 224 ? 31.341 -6.319 9.566 1.00 21.82 224 PHE B N 1
ATOM 5565 C CA . PHE B 1 224 ? 30.452 -5.194 9.266 1.00 21.91 224 PHE B CA 1
ATOM 5566 C C . PHE B 1 224 ? 29.602 -4.806 10.486 1.00 21.61 224 PHE B C 1
ATOM 5567 O O . PHE B 1 224 ? 29.463 -3.619 10.802 1.00 21.71 224 PHE B O 1
ATOM 5575 N N . GLY B 1 225 ? 29.050 -5.811 11.164 1.00 21.32 225 GLY B N 1
ATOM 5576 C CA . GLY B 1 225 ? 28.200 -5.603 12.333 1.00 20.80 225 GLY B CA 1
ATOM 5577 C C . GLY B 1 225 ? 28.919 -4.878 13.456 1.00 20.68 225 GLY B C 1
ATOM 5578 O O . GLY B 1 225 ? 28.310 -4.077 14.163 1.00 20.73 225 GLY B O 1
ATOM 5579 N N . GLU B 1 226 ? 30.214 -5.149 13.619 1.00 20.43 226 GLU B N 1
ATOM 5580 C CA . GLU B 1 226 ? 31.013 -4.456 14.637 1.00 20.47 226 GLU B CA 1
ATOM 5581 C C . GLU B 1 226 ? 31.149 -2.965 14.317 1.00 20.25 226 GLU B C 1
ATOM 5582 O O . GLU B 1 226 ? 31.080 -2.120 15.219 1.00 20.05 226 GLU B O 1
ATOM 5588 N N . PHE B 1 227 ? 31.329 -2.631 13.040 1.00 20.05 227 PHE B N 1
ATOM 5589 C CA . PHE B 1 227 ? 31.312 -1.218 12.658 1.00 19.73 227 PHE B CA 1
ATOM 5590 C C . PHE B 1 227 ? 29.947 -0.596 12.955 1.00 19.86 227 PHE B C 1
ATOM 5591 O O . PHE B 1 227 ? 29.870 0.512 13.481 1.00 19.27 227 PHE B O 1
ATOM 5599 N N . LEU B 1 228 ? 28.873 -1.314 12.625 1.00 20.10 228 LEU B N 1
ATOM 5600 C CA . LEU B 1 228 ? 27.527 -0.857 12.943 1.00 20.81 228 LEU B CA 1
ATOM 5601 C C . LEU B 1 228 ? 27.357 -0.608 14.441 1.00 20.50 228 LEU B C 1
ATOM 5602 O O . LEU B 1 228 ? 26.634 0.302 14.849 1.00 20.10 228 LEU B O 1
ATOM 5607 N N . HIS B 1 229 ? 28.018 -1.431 15.252 1.00 20.58 229 HIS B N 1
ATOM 5608 C CA . HIS B 1 229 ? 28.037 -1.242 16.701 1.00 20.35 229 HIS B CA 1
ATOM 5609 C C . HIS B 1 229 ? 28.699 0.101 17.111 1.00 19.74 229 HIS B C 1
ATOM 5610 O O . HIS B 1 229 ? 28.124 0.867 17.885 1.00 19.34 229 HIS B O 1
ATOM 5617 N N . TRP B 1 230 ? 29.882 0.390 16.570 1.00 19.20 230 TRP B N 1
ATOM 5618 C CA . TRP B 1 230 ? 30.554 1.688 16.793 1.00 18.86 230 TRP B CA 1
ATOM 5619 C C . TRP B 1 230 ? 29.641 2.845 16.370 1.00 18.56 230 TRP B C 1
ATOM 5620 O O . TRP B 1 230 ? 29.491 3.849 17.080 1.00 18.35 230 TRP B O 1
ATOM 5631 N N . TRP B 1 231 ? 29.056 2.686 15.184 1.00 18.07 231 TRP B N 1
ATOM 5632 C CA . TRP B 1 231 ? 28.171 3.673 14.565 1.00 18.41 231 TRP B CA 1
ATOM 5633 C C . TRP B 1 231 ? 26.992 3.972 15.489 1.00 18.22 231 TRP B C 1
ATOM 5634 O O . TRP B 1 231 ? 26.702 5.140 15.788 1.00 18.13 231 TRP B O 1
ATOM 5645 N N . ALA B 1 232 ? 26.357 2.908 15.979 1.00 17.88 232 ALA B N 1
ATOM 5646 C CA . ALA B 1 232 ? 25.216 3.007 16.894 1.00 18.13 232 ALA B CA 1
ATOM 5647 C C . ALA B 1 232 ? 25.587 3.693 18.213 1.00 18.05 232 ALA B C 1
ATOM 5648 O O . ALA B 1 232 ? 24.875 4.581 18.674 1.00 18.13 232 ALA B O 1
ATOM 5650 N N . MET B 1 233 ? 26.708 3.275 18.801 1.00 17.85 233 MET B N 1
ATOM 5651 C CA . MET B 1 233 ? 27.185 3.842 20.065 1.00 17.81 233 MET B CA 1
ATOM 5652 C C . MET B 1 233 ? 27.371 5.351 19.910 1.00 17.92 233 MET B C 1
ATOM 5653 O O . MET B 1 233 ? 27.034 6.118 20.814 1.00 17.95 233 MET B O 1
ATOM 5658 N N . SER B 1 234 ? 27.869 5.754 18.738 1.00 18.03 234 SER B N 1
ATOM 5659 C CA . SER B 1 234 ? 28.178 7.151 18.420 1.00 18.60 234 SER B CA 1
ATOM 5660 C C . SER B 1 234 ? 26.963 8.034 18.051 1.00 18.64 234 SER B C 1
ATOM 5661 O O . SER B 1 234 ? 27.111 9.251 17.911 1.00 18.77 234 SER B O 1
ATOM 5664 N N . GLY B 1 235 ? 25.785 7.434 17.896 1.00 18.56 235 GLY B N 1
ATOM 5665 C CA . GLY B 1 235 ? 24.574 8.187 17.542 1.00 18.46 235 GLY B CA 1
ATOM 5666 C C . GLY B 1 235 ? 24.066 8.001 16.115 1.00 18.54 235 GLY B C 1
ATOM 5667 O O . GLY B 1 235 ? 23.227 8.783 15.643 1.00 18.54 235 GLY B O 1
ATOM 5668 N N . TYR B 1 236 ? 24.555 6.963 15.435 1.00 18.42 236 TYR B N 1
ATOM 5669 C CA . TYR B 1 236 ? 24.076 6.582 14.096 1.00 18.18 236 TYR B CA 1
ATOM 5670 C C . TYR B 1 236 ? 24.260 7.680 13.044 1.00 18.50 236 TYR B C 1
ATOM 5671 O O . TYR B 1 236 ? 23.446 7.792 12.108 1.00 18.07 236 TYR B O 1
ATOM 5680 N N . THR B 1 237 ? 25.297 8.508 13.205 1.00 17.88 237 THR B N 1
ATOM 5681 C CA . THR B 1 237 ? 25.616 9.537 12.210 1.00 17.91 237 THR B CA 1
ATOM 5682 C C . THR B 1 237 ? 27.125 9.675 12.052 1.00 18.14 237 THR B C 1
ATOM 5683 O O . THR B 1 237 ? 27.896 9.327 12.956 1.00 17.35 237 THR B O 1
ATOM 5687 N N . TYR B 1 238 ? 27.541 10.199 10.904 1.00 17.99 238 TYR B N 1
ATOM 5688 C CA . TYR B 1 238 ? 28.950 10.433 10.656 1.00 18.44 238 TYR B CA 1
ATOM 5689 C C . TYR B 1 238 ? 29.520 11.473 11.632 1.00 18.41 238 TYR B C 1
ATOM 5690 O O . TYR B 1 238 ? 30.614 11.287 12.165 1.00 18.39 238 TYR B O 1
ATOM 5699 N N . GLN B 1 239 ? 28.779 12.554 11.883 1.00 18.68 239 GLN B N 1
ATOM 5700 C CA . GLN B 1 239 ? 29.258 13.570 12.831 1.00 18.94 239 GLN B CA 1
ATOM 5701 C C . GLN B 1 239 ? 29.348 12.997 14.246 1.00 18.48 239 GLN B C 1
ATOM 5702 O O . GLN B 1 239 ? 30.252 13.351 15.004 1.00 17.92 239 GLN B O 1
ATOM 5708 N N . GLY B 1 240 ? 28.401 12.128 14.596 1.00 17.97 240 GLY B N 1
ATOM 5709 C CA . GLY B 1 240 ? 28.454 11.410 15.875 1.00 18.04 240 GLY B CA 1
ATOM 5710 C C . GLY B 1 240 ? 29.748 10.625 16.009 1.00 18.10 240 GLY B C 1
ATOM 5711 O O . GLY B 1 240 ? 30.434 10.717 17.037 1.00 17.42 240 GLY B O 1
ATOM 5712 N N . CYS B 1 241 ? 30.100 9.876 14.962 1.00 18.21 241 CYS B N 1
ATOM 5713 C CA . CYS B 1 241 ? 31.365 9.134 14.926 1.00 18.58 241 CYS B CA 1
ATOM 5714 C C . CYS B 1 241 ? 32.579 10.047 15.094 1.00 18.44 241 CYS B C 1
ATOM 5715 O O . CYS B 1 241 ? 33.444 9.783 15.934 1.00 18.14 241 CYS B O 1
ATOM 5718 N N . MET B 1 242 ? 32.639 11.125 14.314 1.00 17.80 242 MET B N 1
ATOM 5719 C CA . MET B 1 242 ? 33.777 12.030 14.377 1.00 17.94 242 MET B CA 1
ATOM 5720 C C . MET B 1 242 ? 33.918 12.670 15.757 1.00 17.85 242 MET B C 1
ATOM 5721 O O . MET B 1 242 ? 35.036 12.782 16.270 1.00 17.66 242 MET B O 1
ATOM 5726 N N . ASP B 1 243 ? 32.783 13.052 16.352 1.00 17.87 243 ASP B N 1
ATOM 5727 C CA . ASP B 1 243 ? 32.744 13.622 17.706 1.00 18.36 243 ASP B CA 1
ATOM 5728 C C . ASP B 1 243 ? 33.332 12.652 18.740 1.00 18.60 243 ASP B C 1
ATOM 5729 O O . ASP B 1 243 ? 34.179 13.042 19.561 1.00 18.44 243 ASP B O 1
ATOM 5734 N N . CYS B 1 244 ? 32.888 11.394 18.685 1.00 18.42 244 CYS B N 1
ATOM 5735 C CA . CYS B 1 244 ? 33.269 10.393 19.686 1.00 19.21 244 CYS B CA 1
ATOM 5736 C C . CYS B 1 244 ? 34.647 9.773 19.438 1.00 19.40 244 CYS B C 1
ATOM 5737 O O . CYS B 1 244 ? 35.337 9.405 20.389 1.00 19.88 244 CYS B O 1
ATOM 5740 N N . LEU B 1 245 ? 35.039 9.654 18.169 1.00 19.41 245 LEU B N 1
ATOM 5741 C CA . LEU B 1 245 ? 36.251 8.908 17.798 1.00 19.95 245 LEU B CA 1
ATOM 5742 C C . LEU B 1 245 ? 37.538 9.716 17.684 1.00 19.92 245 LEU B C 1
ATOM 5743 O O . LEU B 1 245 ? 38.632 9.155 17.836 1.00 19.50 245 LEU B O 1
ATOM 5748 N N . MET B 1 246 ? 37.425 11.001 17.354 1.00 19.73 246 MET B N 1
ATOM 5749 C CA . MET B 1 246 ? 38.608 11.729 16.894 1.00 19.95 246 MET B CA 1
ATOM 5750 C C . MET B 1 246 ? 38.644 13.226 17.202 1.00 18.96 246 MET B C 1
ATOM 5751 O O . MET B 1 246 ? 39.474 13.955 16.652 1.00 19.02 246 MET B O 1
ATOM 5756 N N . SER B 1 247 ? 37.789 13.681 18.110 1.00 18.14 247 SER B N 1
ATOM 5757 C CA . SER B 1 247 ? 37.652 15.126 18.315 1.00 17.40 247 SER B CA 1
ATOM 5758 C C . SER B 1 247 ? 38.418 15.705 19.502 1.00 17.18 247 SER B C 1
ATOM 5759 O O . SER B 1 247 ? 39.020 16.777 19.382 1.00 18.01 247 SER B O 1
ATOM 5762 N N . TYR B 1 248 ? 38.394 15.004 20.637 1.00 16.96 248 TYR B N 1
ATOM 5763 C CA . TYR B 1 248 ? 38.870 15.570 21.907 1.00 16.54 248 TYR B CA 1
ATOM 5764 C C . TYR B 1 248 ? 39.885 14.669 22.606 1.00 16.84 248 TYR B C 1
ATOM 5765 O O . TYR B 1 248 ? 39.635 13.483 22.813 1.00 16.34 248 TYR B O 1
ATOM 5774 N N . LYS B 1 249 ? 41.029 15.253 22.946 1.00 16.81 249 LYS B N 1
ATOM 5775 C CA . LYS B 1 249 ? 42.128 14.550 23.619 1.00 17.22 249 LYS B CA 1
ATOM 5776 C C . LYS B 1 249 ? 42.552 15.338 24.861 1.00 17.39 249 LYS B C 1
ATOM 5777 O O . LYS B 1 249 ? 42.216 16.514 25.001 1.00 17.61 249 LYS B O 1
ATOM 5783 N N . PHE B 1 250 ? 43.303 14.699 25.748 1.00 17.75 250 PHE B N 1
ATOM 5784 C CA . PHE B 1 250 ? 43.798 15.364 26.947 1.00 18.25 250 PHE B CA 1
ATOM 5785 C C . PHE B 1 250 ? 44.907 16.362 26.606 1.00 18.82 250 PHE B C 1
ATOM 5786 O O . PHE B 1 250 ? 45.856 16.026 25.880 1.00 19.14 250 PHE B O 1
ATOM 5794 N N . LYS B 1 251 ? 44.766 17.496 27.146 1.00 19.48 251 LYS B N 1
ATOM 5795 C CA . LYS B 1 251 ? 45.824 18.503 27.024 1.00 20.15 251 LYS B CA 1
ATOM 5796 C C . LYS B 1 251 ? 47.167 17.941 27.483 1.00 20.52 251 LYS B C 1
ATOM 5797 O O . LYS B 1 251 ? 48.202 18.187 26.856 1.00 20.87 251 LYS B O 1
ATOM 5803 N N . ASP B 1 252 ? 47.181 17.302 28.551 1.00 20.66 252 ASP B N 1
ATOM 5804 C CA . ASP B 1 252 ? 48.423 16.843 29.169 1.00 21.24 252 ASP B CA 1
ATOM 5805 C C . ASP B 1 252 ? 48.744 15.384 28.873 1.00 21.03 252 ASP B C 1
ATOM 5806 O O . ASP B 1 252 ? 49.680 14.820 29.451 1.00 20.72 252 ASP B O 1
ATOM 5811 N N . GLY B 1 253 ? 47.964 14.783 27.973 1.00 20.69 253 GLY B N 1
ATOM 5812 C CA . GLY B 1 253 ? 48.171 13.400 27.548 1.00 19.65 253 GLY B CA 1
ATOM 5813 C C . GLY B 1 253 ? 47.484 12.369 28.426 1.00 19.53 253 GLY B C 1
ATOM 5814 O O . GLY B 1 253 ? 47.215 12.615 29.612 1.00 19.53 253 GLY B O 1
ATOM 5815 N N . GLN B 1 254 ? 47.217 11.202 27.843 1.00 18.78 254 GLN B N 1
ATOM 5816 C CA . GLN B 1 254 ? 46.552 10.108 28.545 1.00 18.40 254 GLN B CA 1
ATOM 5817 C C . GLN B 1 254 ? 47.276 9.637 29.802 1.00 18.11 254 GLN B C 1
ATOM 5818 O O . GLN B 1 254 ? 46.629 9.208 30.753 1.00 18.29 254 GLN B O 1
ATOM 5824 N N . SER B 1 255 ? 48.609 9.696 29.809 1.00 18.35 255 SER B N 1
ATOM 5825 C CA . SER B 1 255 ? 49.355 9.222 30.982 1.00 18.65 255 SER B CA 1
ATOM 5826 C C . SER B 1 255 ? 49.032 10.052 32.235 1.00 19.09 255 SER B C 1
ATOM 5827 O O . SER B 1 255 ? 49.027 9.519 33.342 1.00 18.89 255 SER B O 1
ATOM 5830 N N . ALA B 1 256 ? 48.725 11.339 32.054 1.00 19.07 256 ALA B N 1
ATOM 5831 C CA . ALA B 1 256 ? 48.221 12.180 33.153 1.00 19.57 256 ALA B CA 1
ATOM 5832 C C . ALA B 1 256 ? 46.890 11.673 33.740 1.00 20.01 256 ALA B C 1
ATOM 5833 O O . ALA B 1 256 ? 46.680 11.721 34.956 1.00 19.97 256 ALA B O 1
ATOM 5835 N N . PHE B 1 257 ? 46.000 11.198 32.865 1.00 19.93 257 PHE B N 1
ATOM 5836 C CA . PHE B 1 257 ? 44.713 10.610 33.258 1.00 19.72 257 PHE B CA 1
ATOM 5837 C C . PHE B 1 257 ? 44.957 9.307 34.027 1.00 19.86 257 PHE B C 1
ATOM 5838 O O . PHE B 1 257 ? 44.454 9.141 35.128 1.00 20.10 257 PHE B O 1
ATOM 5846 N N . ALA B 1 258 ? 45.756 8.404 33.460 1.00 20.26 258 ALA B N 1
ATOM 5847 C CA . ALA B 1 258 ? 46.072 7.126 34.110 1.00 20.79 258 ALA B CA 1
ATOM 5848 C C . ALA B 1 258 ? 46.646 7.327 35.522 1.00 21.35 258 ALA B C 1
ATOM 5849 O O . ALA B 1 258 ? 46.303 6.588 36.455 1.00 21.05 258 ALA B O 1
ATOM 5851 N N . ARG B 1 259 ? 47.494 8.339 35.672 1.00 22.12 259 ARG B N 1
ATOM 5852 C CA . ARG B 1 259 ? 48.096 8.652 36.962 1.00 22.92 259 ARG B CA 1
ATOM 5853 C C . ARG B 1 259 ? 47.043 8.871 38.046 1.00 23.16 259 ARG B C 1
ATOM 5854 O O . ARG B 1 259 ? 47.219 8.439 39.186 1.00 23.19 259 ARG B O 1
ATOM 5862 N N . ARG B 1 260 ? 45.952 9.543 37.691 1.00 23.20 260 ARG B N 1
ATOM 5863 C CA . ARG B 1 260 ? 44.890 9.836 38.659 1.00 23.08 260 ARG B CA 1
ATOM 5864 C C . ARG B 1 260 ? 44.330 8.574 39.316 1.00 22.50 260 ARG B C 1
ATOM 5865 O O . ARG B 1 260 ? 44.095 8.559 40.527 1.00 21.94 260 ARG B O 1
ATOM 5873 N N . PHE B 1 261 ? 44.106 7.536 38.506 1.00 22.00 261 PHE B N 1
ATOM 5874 C CA . PHE B 1 261 ? 43.681 6.222 38.992 1.00 22.16 261 PHE B CA 1
ATOM 5875 C C . PHE B 1 261 ? 44.748 5.660 39.919 1.00 22.43 261 PHE B C 1
ATOM 5876 O O . PHE B 1 261 ? 44.442 5.164 41.002 1.00 22.17 261 PHE B O 1
ATOM 5884 N N . TRP B 1 262 ? 46.000 5.749 39.471 1.00 22.97 262 TRP B N 1
ATOM 5885 C CA . TRP B 1 262 ? 47.143 5.239 40.229 1.00 23.66 262 TRP B CA 1
ATOM 5886 C C . TRP B 1 262 ? 47.260 5.922 41.583 1.00 23.96 262 TRP B C 1
ATOM 5887 O O . TRP B 1 262 ? 47.293 5.252 42.620 1.00 24.15 262 TRP B O 1
ATOM 5898 N N . GLU B 1 263 ? 47.291 7.252 41.569 1.00 24.53 263 GLU B N 1
ATOM 5899 C CA . GLU B 1 263 ? 47.427 8.024 42.802 1.00 25.74 263 GLU B CA 1
ATOM 5900 C C . GLU B 1 263 ? 46.303 7.762 43.797 1.00 25.19 263 GLU B C 1
ATOM 5901 O O . GLU B 1 263 ? 46.553 7.678 45.011 1.00 24.81 263 GLU B O 1
ATOM 5907 N N . GLU B 1 264 ? 45.073 7.603 43.300 1.00 24.63 264 GLU B N 1
ATOM 5908 C CA . GLU B 1 264 ? 43.965 7.273 44.191 1.00 24.27 264 GLU B CA 1
ATOM 5909 C C . GLU B 1 264 ? 44.149 5.897 44.841 1.00 24.17 264 GLU B C 1
ATOM 5910 O O . GLU B 1 264 ? 44.028 5.769 46.059 1.00 24.18 264 GLU B O 1
ATOM 5916 N N . ALA B 1 265 ? 44.439 4.878 44.034 1.00 24.25 265 ALA B N 1
ATOM 5917 C CA . ALA B 1 265 ? 44.659 3.526 44.563 1.00 24.81 265 ALA B CA 1
ATOM 5918 C C . ALA B 1 265 ? 45.810 3.523 45.579 1.00 25.28 265 ALA B C 1
ATOM 5919 O O . ALA B 1 265 ? 45.686 2.951 46.665 1.00 25.31 265 ALA B O 1
ATOM 5921 N N . ALA B 1 266 ? 46.915 4.177 45.222 1.00 25.74 266 ALA B N 1
ATOM 5922 C CA . ALA B 1 266 ? 48.100 4.248 46.086 1.00 26.28 266 ALA B CA 1
ATOM 5923 C C . ALA B 1 266 ? 47.802 4.937 47.415 1.00 26.77 266 ALA B C 1
ATOM 5924 O O . ALA B 1 266 ? 48.342 4.550 48.460 1.00 27.12 266 ALA B O 1
ATOM 5926 N N . GLY B 1 267 ? 46.929 5.946 47.374 1.00 26.98 267 GLY B N 1
ATOM 5927 C CA . GLY B 1 267 ? 46.580 6.731 48.552 1.00 27.33 267 GLY B CA 1
ATOM 5928 C C . GLY B 1 267 ? 45.782 5.970 49.600 1.00 27.70 267 GLY B C 1
ATOM 5929 O O . GLY B 1 267 ? 45.691 6.408 50.747 1.00 27.88 267 GLY B O 1
ATOM 5930 N N . THR B 1 268 ? 45.205 4.831 49.216 1.00 27.80 268 THR B N 1
ATOM 5931 C CA . THR B 1 268 ? 44.412 4.019 50.149 1.00 28.05 268 THR B CA 1
ATOM 5932 C C . THR B 1 268 ? 45.276 3.295 51.185 1.00 28.28 268 THR B C 1
ATOM 5933 O O . THR B 1 268 ? 44.787 2.904 52.240 1.00 28.42 268 THR B O 1
ATOM 5937 N N . GLY B 1 269 ? 46.546 3.090 50.859 1.00 28.85 269 GLY B N 1
ATOM 5938 C CA . GLY B 1 269 ? 47.433 2.272 51.684 1.00 29.28 269 GLY B CA 1
ATOM 5939 C C . GLY B 1 269 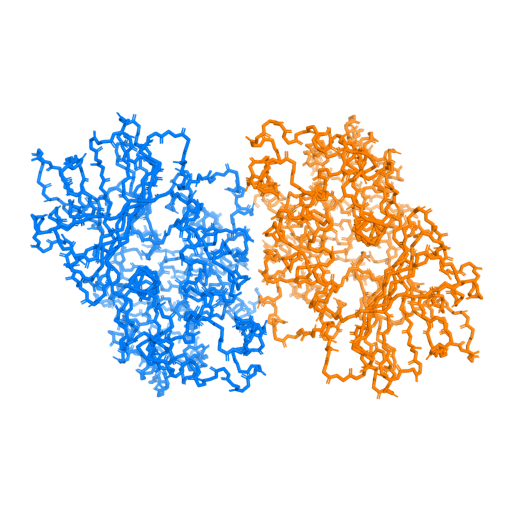? 47.208 0.778 51.507 1.00 29.59 269 GLY B C 1
ATOM 5940 O O . GLY B 1 269 ? 47.812 -0.030 52.217 1.00 29.55 269 GLY B O 1
ATOM 5941 N N . ARG B 1 270 ? 46.345 0.404 50.560 1.00 29.60 270 ARG B N 1
ATOM 5942 C CA . ARG B 1 270 ? 46.013 -1.007 50.327 1.00 29.90 270 ARG B CA 1
ATOM 5943 C C . ARG B 1 270 ? 46.545 -1.556 49.007 1.00 29.39 270 ARG B C 1
ATOM 5944 O O . ARG B 1 270 ? 46.196 -2.672 48.603 1.00 29.51 270 ARG B O 1
ATOM 5952 N N . LEU B 1 271 ? 47.394 -0.775 48.344 1.00 28.97 271 LEU B N 1
ATOM 5953 C CA . LEU B 1 271 ? 47.916 -1.151 47.038 1.00 28.53 271 LEU B CA 1
ATOM 5954 C C . LEU B 1 271 ? 49.320 -1.730 47.133 1.00 28.45 271 LEU B C 1
ATOM 5955 O O . LEU B 1 271 ? 50.242 -1.067 47.614 1.00 28.69 271 LEU B O 1
ATOM 5960 N N . GLY B 1 272 ? 49.471 -2.962 46.666 1.00 28.19 272 GLY B N 1
ATOM 5961 C CA . GLY B 1 272 ? 50.788 -3.529 46.396 1.00 27.82 272 GLY B CA 1
ATOM 5962 C C . GLY B 1 272 ? 50.956 -3.599 44.890 1.00 27.79 272 GLY B C 1
ATOM 5963 O O . GLY B 1 272 ? 49.972 -3.746 44.166 1.00 27.72 272 GLY B O 1
ATOM 5964 N N . TYR B 1 273 ? 52.188 -3.482 44.405 1.00 27.44 273 TYR B N 1
ATOM 5965 C CA . TYR B 1 273 ? 52.425 -3.551 42.962 1.00 27.53 273 TYR B CA 1
ATOM 5966 C C . TYR B 1 273 ? 53.795 -4.087 42.593 1.00 27.62 273 TYR B C 1
ATOM 5967 O O . TYR B 1 273 ? 54.761 -3.899 43.336 1.00 27.53 273 TYR B O 1
ATOM 5976 N N . VAL B 1 274 ? 53.855 -4.754 41.440 1.00 27.76 274 VAL B N 1
ATOM 5977 C CA . VAL B 1 274 ? 55.104 -5.213 40.827 1.00 27.77 274 VAL B CA 1
ATOM 5978 C C . VAL B 1 274 ? 55.035 -4.954 39.318 1.00 27.83 274 VAL B C 1
ATOM 5979 O O . VAL B 1 274 ? 54.195 -5.524 38.617 1.00 27.52 274 VAL B O 1
ATOM 5983 N N . PHE B 1 275 ? 55.914 -4.082 38.836 1.00 27.99 275 PHE B N 1
ATOM 5984 C CA . PHE B 1 275 ? 56.090 -3.850 37.402 1.00 28.44 275 PHE B CA 1
ATOM 5985 C C . PHE B 1 275 ? 57.249 -4.705 36.877 1.00 29.08 275 PHE B C 1
ATOM 5986 O O . PHE B 1 275 ? 58.029 -5.239 37.667 1.00 29.01 275 PHE B O 1
ATOM 5994 N N . GLY B 1 276 ? 57.350 -4.848 35.558 1.00 29.46 276 GLY B N 1
ATOM 5995 C CA . GLY B 1 276 ? 58.301 -5.776 34.946 1.00 30.47 276 GLY B CA 1
ATOM 5996 C C . GLY B 1 276 ? 58.037 -7.205 35.391 1.00 31.12 276 GLY B C 1
ATOM 5997 O O . GLY B 1 276 ? 58.971 -7.982 35.612 1.00 31.24 276 GLY B O 1
ATOM 5998 N N . CYS B 1 277 ? 56.760 -7.547 35.531 1.00 31.14 277 CYS B N 1
ATOM 5999 C CA . CYS B 1 277 ? 56.361 -8.823 36.101 1.00 32.11 277 CYS B CA 1
ATOM 6000 C C . CYS B 1 277 ? 55.345 -9.543 35.212 1.00 32.14 277 CYS B C 1
ATOM 6001 O O . CYS B 1 277 ? 54.154 -9.559 35.518 1.00 32.24 277 CYS B O 1
ATOM 6004 N N . PRO B 1 278 ? 55.811 -10.143 34.104 1.00 32.72 278 PRO B N 1
ATOM 6005 C CA . PRO B 1 278 ? 54.885 -10.883 33.244 1.00 33.07 278 PRO B CA 1
ATOM 6006 C C . PRO B 1 278 ? 54.510 -12.266 33.796 1.00 33.77 278 PRO B C 1
ATOM 6007 O O . PRO B 1 278 ? 55.396 -13.032 34.169 1.00 33.69 278 PRO B O 1
ATOM 6011 N N . VAL B 1 279 ? 53.220 -12.460 33.791 1.00 34.39 279 VAL B N 1
ATOM 6012 C CA . VAL B 1 279 ? 52.579 -13.611 34.278 1.00 35.61 279 VAL B CA 1
ATOM 6013 C C . VAL B 1 279 ? 52.650 -14.646 33.196 1.00 36.06 279 VAL B C 1
ATOM 6014 O O . VAL B 1 279 ? 52.506 -14.350 32.047 1.00 36.58 279 VAL B O 1
ATOM 6018 N N . ARG B 1 280 ? 52.947 -15.864 33.612 1.00 37.15 280 ARG B N 1
ATOM 6019 C CA . ARG B 1 280 ? 52.970 -16.992 32.740 1.00 37.07 280 ARG B CA 1
ATOM 6020 C C . ARG B 1 280 ? 51.830 -17.891 33.102 1.00 37.17 280 ARG B C 1
ATOM 6021 O O . ARG B 1 280 ? 51.321 -18.561 32.271 1.00 37.17 280 ARG B O 1
ATOM 6029 N N . SER B 1 281 ? 51.417 -17.912 34.346 1.00 37.26 281 SER B N 1
ATOM 6030 C CA . SER B 1 281 ? 50.305 -18.822 34.668 1.00 37.55 281 SER B CA 1
ATOM 6031 C C . SER B 1 281 ? 49.367 -18.396 35.791 1.00 37.97 281 SER B C 1
ATOM 6032 O O . SER B 1 281 ? 49.761 -17.671 36.703 1.00 37.96 281 SER B O 1
ATOM 6035 N N . VAL B 1 282 ? 48.122 -18.866 35.705 1.00 38.60 282 VAL B N 1
ATOM 6036 C CA . VAL B 1 282 ? 47.108 -18.650 36.735 1.00 39.49 282 VAL B CA 1
ATOM 6037 C C . VAL B 1 282 ? 46.400 -19.976 37.042 1.00 40.39 282 VAL B C 1
ATOM 6038 O O . VAL B 1 282 ? 45.752 -20.561 36.171 1.00 40.58 282 VAL B O 1
ATOM 6042 N N . VAL B 1 283 ? 46.532 -20.441 38.283 1.00 41.46 283 VAL B N 1
ATOM 6043 C CA . VAL B 1 283 ? 45.962 -21.724 38.710 1.00 42.44 283 VAL B CA 1
ATOM 6044 C C . VAL B 1 283 ? 44.950 -21.541 39.846 1.00 43.02 283 VAL B C 1
ATOM 6045 O O . VAL B 1 283 ? 45.276 -20.974 40.892 1.00 43.03 283 VAL B O 1
ATOM 6049 N N . ASN B 1 284 ? 43.725 -22.017 39.632 1.00 44.02 284 ASN B N 1
ATOM 6050 C CA . ASN B 1 284 ? 42.697 -21.988 40.671 1.00 45.13 284 ASN B CA 1
ATOM 6051 C C . ASN B 1 284 ? 42.906 -23.100 41.690 1.00 45.65 284 ASN B C 1
ATOM 6052 O O . ASN B 1 284 ? 42.869 -24.280 41.345 1.00 45.76 284 ASN B O 1
ATOM 6057 N N . GLU B 1 285 ? 43.123 -22.711 42.943 1.00 46.41 285 GLU B N 1
ATOM 6058 C CA . GLU B 1 285 ? 43.225 -23.654 44.058 1.00 47.04 285 GLU B CA 1
ATOM 6059 C C . GLU B 1 285 ? 41.999 -23.494 44.964 1.00 47.56 285 GLU B C 1
ATOM 6060 O O . GLU B 1 285 ? 41.094 -22.712 44.653 1.00 47.77 285 GLU B O 1
ATOM 6066 N N . ARG B 1 286 ? 41.971 -24.215 46.079 1.00 48.13 286 ARG B N 1
ATOM 6067 C CA . ARG B 1 286 ? 40.843 -24.132 47.003 1.00 48.49 286 ARG B CA 1
ATOM 6068 C C . ARG B 1 286 ? 40.830 -22.810 47.771 1.00 48.74 286 ARG B C 1
ATOM 6069 O O . ARG B 1 286 ? 41.747 -22.523 48.541 1.00 48.96 286 ARG B O 1
ATOM 6077 N N . ASP B 1 287 ? 39.786 -22.011 47.562 1.00 48.72 287 ASP B N 1
ATOM 6078 C CA . ASP B 1 287 ? 39.643 -20.739 48.273 1.00 48.52 287 ASP B CA 1
ATOM 6079 C C . ASP B 1 287 ? 40.606 -19.632 47.822 1.00 48.18 287 ASP B C 1
ATOM 6080 O O . ASP B 1 287 ? 40.543 -18.511 48.326 1.00 48.41 287 ASP B O 1
ATOM 6085 N N . ALA B 1 288 ? 41.491 -19.944 46.880 1.00 47.61 288 ALA B N 1
ATOM 6086 C CA . ALA B 1 288 ? 42.465 -18.968 46.381 1.00 46.72 288 ALA B CA 1
ATOM 6087 C C . ALA B 1 288 ? 42.942 -19.291 44.964 1.00 46.13 288 ALA B C 1
ATOM 6088 O O . ALA B 1 288 ? 42.672 -20.373 44.439 1.00 46.47 288 ALA B O 1
ATOM 6090 N N . ALA B 1 289 ? 43.645 -18.344 44.348 1.00 45.00 289 ALA B N 1
ATOM 6091 C CA . ALA B 1 289 ? 44.269 -18.559 43.045 1.00 43.90 289 ALA B CA 1
ATOM 6092 C C . ALA B 1 289 ? 45.755 -18.214 43.104 1.00 43.18 289 ALA B C 1
ATOM 6093 O O . ALA B 1 289 ? 46.152 -17.278 43.801 1.00 43.05 289 ALA B O 1
ATOM 6095 N N . ARG B 1 290 ? 46.570 -18.980 42.378 1.00 42.29 290 ARG B N 1
ATOM 6096 C CA . ARG B 1 290 ? 48.019 -18.783 42.359 1.00 41.46 290 ARG B CA 1
ATOM 6097 C C . ARG B 1 290 ? 48.476 -18.235 41.015 1.00 40.71 290 ARG B C 1
ATOM 6098 O O . ARG B 1 290 ? 48.207 -18.833 39.972 1.00 40.71 290 ARG B O 1
ATOM 6106 N N . VAL B 1 291 ? 49.178 -17.105 41.056 1.00 39.96 291 VAL B N 1
ATOM 6107 C CA . VAL B 1 291 ? 49.684 -16.448 39.851 1.00 39.05 291 VAL B CA 1
ATOM 6108 C C . VAL B 1 291 ? 51.203 -16.564 39.808 1.00 38.76 291 VAL B C 1
ATOM 6109 O O . VAL B 1 291 ? 51.886 -16.165 40.755 1.00 38.74 291 VAL B O 1
ATOM 6113 N N . THR B 1 292 ? 51.729 -17.097 38.708 1.00 38.10 292 THR B N 1
ATOM 6114 C CA . THR B 1 292 ? 53.175 -17.278 38.563 1.00 37.83 292 THR B CA 1
ATOM 6115 C C . THR B 1 292 ? 53.773 -16.428 37.439 1.00 37.53 292 THR B C 1
ATOM 6116 O O . THR B 1 292 ? 53.314 -16.471 36.296 1.00 37.21 292 THR B O 1
ATOM 6120 N N . ALA B 1 293 ? 54.802 -15.662 37.787 1.00 37.19 293 ALA B N 1
ATOM 6121 C CA . ALA B 1 293 ? 55.550 -14.851 36.830 1.00 37.31 293 ALA B CA 1
ATOM 6122 C C . ALA B 1 293 ? 56.431 -15.725 35.931 1.00 37.60 293 ALA B C 1
ATOM 6123 O O . ALA B 1 293 ? 56.681 -16.891 36.243 1.00 37.39 293 ALA B O 1
ATOM 6125 N N . ARG B 1 294 ? 56.899 -15.159 34.819 1.00 37.78 294 ARG B N 1
ATOM 6126 C CA . ARG B 1 294 ? 57.802 -15.866 33.912 1.00 38.28 294 ARG B CA 1
ATOM 6127 C C . ARG B 1 294 ? 59.047 -16.378 34.643 1.00 38.71 294 ARG B C 1
ATOM 6128 O O . ARG B 1 294 ? 59.547 -17.462 34.338 1.00 38.91 294 ARG B O 1
ATOM 6136 N N . ASP B 1 295 ? 59.528 -15.591 35.606 1.00 39.05 295 ASP B N 1
ATOM 6137 C CA . ASP B 1 295 ? 60.758 -15.898 36.339 1.00 39.56 295 ASP B CA 1
ATOM 6138 C C . ASP B 1 295 ? 60.529 -16.809 37.552 1.00 39.81 295 ASP B C 1
ATOM 6139 O O . ASP B 1 295 ? 61.445 -17.018 38.357 1.00 40.10 295 ASP B O 1
ATOM 6144 N N . GLY B 1 296 ? 59.308 -17.329 37.682 1.00 39.77 296 GLY B N 1
ATOM 6145 C CA . GLY B 1 296 ? 58.976 -18.301 38.725 1.00 39.80 296 GLY B CA 1
ATOM 6146 C C . GLY B 1 296 ? 58.332 -17.764 39.989 1.00 39.71 296 GLY B C 1
ATOM 6147 O O . GLY B 1 296 ? 57.817 -18.546 40.788 1.00 39.88 296 GLY B O 1
ATOM 6148 N N . ARG B 1 297 ? 58.361 -16.443 40.182 1.00 39.72 297 ARG B N 1
ATOM 6149 C CA . ARG B 1 297 ? 57.727 -15.804 41.347 1.00 39.72 297 ARG B CA 1
ATOM 6150 C C . ARG B 1 297 ? 56.253 -16.189 41.463 1.00 39.27 297 ARG B C 1
ATOM 6151 O O . ARG B 1 297 ? 55.532 -16.218 40.463 1.00 39.33 297 ARG B O 1
ATOM 6159 N N . GLU B 1 298 ? 55.813 -16.498 42.679 1.00 38.49 298 GLU B N 1
ATOM 6160 C CA . GLU B 1 298 ? 54.422 -16.880 42.911 1.00 37.98 298 GLU B CA 1
ATOM 6161 C C . GLU B 1 298 ? 53.711 -15.878 43.810 1.00 37.21 298 GLU B C 1
ATOM 6162 O O . GLU B 1 298 ? 54.294 -15.360 44.763 1.00 37.25 298 GLU B O 1
ATOM 6168 N N . PHE B 1 299 ? 52.454 -15.601 43.476 1.00 36.32 299 PHE B N 1
ATOM 6169 C CA . PHE B 1 299 ? 51.610 -14.693 44.246 1.00 35.48 299 PHE B CA 1
ATOM 6170 C C . PHE B 1 299 ? 50.251 -15.349 44.424 1.00 35.28 299 PHE B C 1
ATOM 6171 O O . PHE B 1 299 ? 49.734 -15.991 43.506 1.00 35.32 299 PHE B O 1
ATOM 6179 N N . VAL B 1 300 ? 49.670 -15.184 45.606 1.00 35.01 300 VAL B N 1
ATOM 6180 C CA . VAL B 1 300 ? 48.403 -15.833 45.927 1.00 34.93 300 VAL B CA 1
ATOM 6181 C C . VAL B 1 300 ? 47.385 -14.809 46.424 1.00 34.56 300 VAL B C 1
ATOM 6182 O O . VAL B 1 300 ? 47.725 -13.896 47.178 1.00 34.63 300 VAL B O 1
ATOM 6186 N N . ALA B 1 301 ? 46.144 -14.961 45.971 1.00 34.48 301 ALA B N 1
ATOM 6187 C CA . ALA B 1 301 ? 45.044 -14.099 46.387 1.00 34.36 301 ALA B CA 1
ATOM 6188 C C . ALA B 1 301 ? 43.748 -14.872 46.326 1.00 34.04 301 ALA B C 1
ATOM 6189 O O . ALA B 1 301 ? 43.662 -15.899 45.648 1.00 34.39 301 ALA B O 1
ATOM 6191 N N . LYS B 1 302 ? 42.741 -14.374 47.037 1.00 34.01 302 LYS B N 1
ATOM 6192 C CA . LYS B 1 302 ? 41.414 -14.982 47.046 1.00 33.71 302 LYS B CA 1
ATOM 6193 C C . LYS B 1 302 ? 40.783 -14.974 45.649 1.00 33.50 302 LYS B C 1
ATOM 6194 O O . LYS B 1 302 ? 40.185 -15.969 45.218 1.00 33.58 302 LYS B O 1
ATOM 6200 N N . ARG B 1 303 ? 40.923 -13.847 44.951 1.00 32.64 303 ARG B N 1
ATOM 6201 C CA . ARG B 1 303 ? 40.410 -13.704 43.590 1.00 32.09 303 ARG B CA 1
ATOM 6202 C C . ARG B 1 303 ? 41.457 -13.053 42.700 1.00 31.16 303 ARG B C 1
ATOM 6203 O O . ARG B 1 303 ? 42.346 -12.341 43.183 1.00 30.74 303 ARG B O 1
ATOM 6211 N N . VAL B 1 304 ? 41.346 -13.314 41.399 1.00 30.29 304 VAL B N 1
ATOM 6212 C CA . VAL B 1 304 ? 42.213 -12.695 40.406 1.00 29.29 304 VAL B CA 1
ATOM 6213 C C . VAL B 1 304 ? 41.358 -11.965 39.366 1.00 28.59 304 VAL B C 1
ATOM 6214 O O . VAL B 1 304 ? 40.370 -12.507 38.866 1.00 28.50 304 VAL B O 1
ATOM 6218 N N . VAL B 1 305 ? 41.722 -10.721 39.074 1.00 27.59 305 VAL B N 1
ATOM 6219 C CA . VAL B 1 305 ? 41.139 -10.011 37.937 1.00 26.60 305 VAL B CA 1
ATOM 6220 C C . VAL B 1 305 ? 42.179 -10.017 36.824 1.00 25.94 305 VAL B C 1
ATOM 6221 O O . VAL B 1 305 ? 43.209 -9.343 36.922 1.00 25.56 305 VAL B O 1
ATOM 6225 N N . CYS B 1 306 ? 41.921 -10.796 35.777 1.00 25.35 306 CYS B N 1
ATOM 6226 C CA . CYS B 1 306 ? 42.857 -10.889 34.663 1.00 25.00 306 CYS B CA 1
ATOM 6227 C C . CYS B 1 306 ? 42.460 -9.937 33.537 1.00 24.64 306 CYS B C 1
ATOM 6228 O O . CYS B 1 306 ? 41.395 -10.097 32.926 1.00 24.28 306 CYS B O 1
ATOM 6231 N N . THR B 1 307 ? 43.315 -8.945 33.275 1.00 24.33 307 THR B N 1
ATOM 6232 C CA . THR B 1 307 ? 43.036 -7.951 32.222 1.00 23.84 307 THR B CA 1
ATOM 6233 C C . THR B 1 307 ? 43.910 -8.108 30.979 1.00 23.81 307 THR B C 1
ATOM 6234 O O . THR B 1 307 ? 43.899 -7.245 30.098 1.00 23.66 307 THR B O 1
ATOM 6238 N N . ILE B 1 308 ? 44.648 -9.215 30.899 1.00 23.72 308 ILE B N 1
ATOM 6239 C CA . ILE B 1 308 ? 45.483 -9.510 29.734 1.00 23.80 308 ILE B CA 1
ATOM 6240 C C . ILE B 1 308 ? 44.617 -9.446 28.465 1.00 23.70 308 ILE B C 1
ATOM 6241 O O . ILE B 1 308 ? 43.509 -9.978 28.465 1.00 24.18 308 ILE B O 1
ATOM 6246 N N . PRO B 1 309 ? 45.104 -8.773 27.398 1.00 23.68 309 PRO B N 1
ATOM 6247 C CA . PRO B 1 309 ? 44.294 -8.629 26.172 1.00 23.64 309 PRO B CA 1
ATOM 6248 C C . PRO B 1 309 ? 43.994 -9.969 25.499 1.00 23.92 309 PRO B C 1
ATOM 6249 O O . PRO B 1 309 ? 44.769 -10.926 25.652 1.00 24.00 309 PRO B O 1
ATOM 6253 N N . LEU B 1 310 ? 42.895 -10.021 24.747 1.00 23.68 310 LEU B N 1
ATOM 6254 C CA . LEU B 1 310 ? 42.508 -11.219 23.991 1.00 23.84 310 LEU B CA 1
ATOM 6255 C C . LEU B 1 310 ? 43.649 -11.825 23.166 1.00 23.99 310 LEU B C 1
ATOM 6256 O O . LEU B 1 310 ? 43.874 -13.035 23.219 1.00 24.11 310 LEU B O 1
ATOM 6261 N N . ASN B 1 311 ? 44.365 -10.986 22.413 1.00 23.95 311 ASN B N 1
ATOM 6262 C CA . ASN B 1 311 ? 45.410 -11.468 21.502 1.00 24.60 311 ASN B CA 1
ATOM 6263 C C . ASN B 1 311 ? 46.681 -11.944 22.219 1.00 24.96 311 ASN B C 1
ATOM 6264 O O . ASN B 1 311 ? 47.615 -12.428 21.584 1.00 25.28 311 ASN B O 1
ATOM 6269 N N . VAL B 1 312 ? 46.694 -11.806 23.540 1.00 25.90 312 VAL B N 1
ATOM 6270 C CA . VAL B 1 312 ? 47.823 -12.219 24.371 1.00 26.64 312 VAL B CA 1
ATOM 6271 C C . VAL B 1 312 ? 47.467 -13.424 25.259 1.00 27.47 312 VAL B C 1
ATOM 6272 O O . VAL B 1 312 ? 48.360 -14.115 25.756 1.00 27.76 312 VAL B O 1
ATOM 6276 N N . LEU B 1 313 ? 46.175 -13.698 25.431 1.00 28.39 313 LEU B N 1
ATOM 6277 C CA . LEU B 1 313 ? 45.727 -14.737 26.369 1.00 29.49 313 LEU B CA 1
ATOM 6278 C C . LEU B 1 313 ? 46.232 -16.152 26.063 1.00 30.12 313 LEU B C 1
ATOM 6279 O O . LEU B 1 313 ? 46.347 -16.971 26.979 1.00 30.41 313 LEU B O 1
ATOM 6284 N N . SER B 1 314 ? 46.533 -16.439 24.795 1.00 30.86 314 SER B N 1
ATOM 6285 C CA . SER B 1 314 ? 47.010 -17.778 24.407 1.00 31.81 314 SER B CA 1
ATOM 6286 C C . SER B 1 314 ? 48.413 -18.097 24.947 1.00 32.48 314 SER B C 1
ATOM 6287 O O . SER B 1 314 ? 48.848 -19.254 24.907 1.00 32.79 314 SER B O 1
ATOM 6290 N N . THR B 1 315 ? 49.097 -17.080 25.472 1.00 32.91 315 THR B N 1
ATOM 6291 C CA . THR B 1 315 ? 50.434 -17.250 26.051 1.00 33.47 315 THR B CA 1
ATOM 6292 C C . THR B 1 315 ? 50.382 -17.693 27.518 1.00 33.93 315 THR B C 1
ATOM 6293 O O . THR B 1 315 ? 51.415 -18.015 28.111 1.00 34.09 315 THR B O 1
ATOM 6297 N N . ILE B 1 316 ? 49.181 -17.718 28.090 1.00 34.69 316 ILE B N 1
ATOM 6298 C CA . ILE B 1 316 ? 49.004 -17.961 29.523 1.00 35.42 316 ILE B CA 1
ATOM 6299 C C . ILE B 1 316 ? 48.467 -19.371 29.811 1.00 36.33 316 ILE B C 1
ATOM 6300 O O . ILE B 1 316 ? 47.668 -19.905 29.041 1.00 36.21 316 ILE B O 1
ATOM 6305 N N . GLN B 1 317 ? 48.916 -19.959 30.921 1.00 37.42 317 GLN B N 1
ATOM 6306 C CA . GLN B 1 317 ? 48.403 -21.252 31.390 1.00 38.65 317 GLN B CA 1
ATOM 6307 C C . GLN B 1 317 ? 47.385 -21.117 32.528 1.00 39.37 317 GLN B C 1
ATOM 6308 O O . GLN B 1 317 ? 47.699 -20.584 33.589 1.00 39.57 317 GLN B O 1
ATOM 6314 N N . PHE B 1 318 ? 46.202 -21.550 32.208 1.00 40.56 318 PHE B N 1
ATOM 6315 C CA . PHE B 1 318 ? 45.114 -21.516 33.099 1.00 41.87 318 PHE B CA 1
ATOM 6316 C C . PHE B 1 318 ? 44.788 -22.930 33.425 1.00 43.09 318 PHE B C 1
ATOM 6317 O O . PHE B 1 318 ? 44.803 -23.806 32.596 1.00 43.57 318 PHE B O 1
ATOM 6325 N N . SER B 1 319 ? 44.488 -23.129 34.669 1.00 44.68 319 SER B N 1
ATOM 6326 C CA . SER B 1 319 ? 43.891 -24.340 35.063 1.00 45.64 319 SER B CA 1
ATOM 6327 C C . SER B 1 319 ? 42.972 -23.872 36.120 1.00 45.91 319 SER B C 1
ATOM 6328 O O . SER B 1 319 ? 43.367 -23.147 36.999 1.00 46.20 319 SER B O 1
ATOM 6331 N N . PRO B 1 320 ? 41.721 -24.228 35.991 1.00 46.11 320 PRO B N 1
ATOM 6332 C CA . PRO B 1 320 ? 41.259 -25.137 34.965 1.00 46.28 320 PRO B CA 1
ATOM 6333 C C . PRO B 1 320 ? 41.241 -24.578 33.556 1.00 46.49 320 PRO B C 1
ATOM 6334 O O . PRO B 1 320 ? 41.269 -23.404 33.347 1.00 46.75 320 PRO B O 1
ATOM 6338 N N . ALA B 1 321 ? 41.177 -25.475 32.602 1.00 46.43 321 ALA B N 1
ATOM 6339 C CA . ALA B 1 321 ? 41.174 -25.137 31.177 1.00 46.39 321 ALA B CA 1
ATOM 6340 C C . ALA B 1 321 ? 40.058 -24.148 30.834 1.00 46.21 321 ALA B C 1
ATOM 6341 O O . ALA B 1 321 ? 38.943 -24.254 31.355 1.00 46.36 321 ALA B O 1
ATOM 6343 N N . LEU B 1 322 ? 40.371 -23.184 29.970 1.00 45.97 322 LEU B N 1
ATOM 6344 C CA . LEU B 1 322 ? 39.389 -22.196 29.511 1.00 45.57 322 LEU B CA 1
ATOM 6345 C C . LEU B 1 322 ? 38.335 -22.835 28.608 1.00 45.28 322 LEU B C 1
ATOM 6346 O O . LEU B 1 322 ? 38.560 -23.908 28.046 1.00 45.24 322 LEU B O 1
ATOM 6351 N N . SER B 1 323 ? 37.188 -22.171 28.473 1.00 44.81 323 SER B N 1
ATOM 6352 C CA . SER B 1 323 ? 36.072 -22.688 27.677 1.00 44.43 323 SER B CA 1
ATOM 6353 C C . SER B 1 323 ? 36.369 -22.711 26.176 1.00 44.06 323 SER B C 1
ATOM 6354 O O . SER B 1 323 ? 37.315 -22.070 25.704 1.00 44.01 323 SER B O 1
ATOM 6357 N N . THR B 1 324 ? 35.538 -23.443 25.434 1.00 43.57 324 THR B N 1
ATOM 6358 C CA . THR B 1 324 ? 35.695 -23.608 23.985 1.00 43.15 324 THR B CA 1
ATOM 6359 C C . THR B 1 324 ? 35.645 -22.267 23.237 1.00 42.71 324 THR B C 1
ATOM 6360 O O . THR B 1 324 ? 36.452 -22.021 22.333 1.00 42.42 324 THR B O 1
ATOM 6364 N N . GLU B 1 325 ? 34.701 -21.412 23.635 1.00 42.14 325 GLU B N 1
ATOM 6365 C CA . GLU B 1 325 ? 34.484 -20.108 23.000 1.00 41.67 325 GLU B CA 1
ATOM 6366 C C . GLU B 1 325 ? 35.651 -19.164 23.271 1.00 40.91 325 GLU B C 1
ATOM 6367 O O . GLU B 1 325 ? 36.090 -18.432 22.377 1.00 40.91 325 GLU B O 1
ATOM 6373 N N . ARG B 1 326 ? 36.149 -19.195 24.506 1.00 39.96 326 ARG B N 1
ATOM 6374 C CA . ARG B 1 326 ? 37.307 -18.400 24.901 1.00 39.05 326 ARG B CA 1
ATOM 6375 C C . ARG B 1 326 ? 38.528 -18.808 24.079 1.00 38.78 326 ARG B C 1
ATOM 6376 O O . ARG B 1 326 ? 39.232 -17.949 23.545 1.00 38.63 326 ARG B O 1
ATOM 6384 N N . ILE B 1 327 ? 38.756 -20.118 23.954 1.00 38.26 327 ILE B N 1
ATOM 6385 C CA . ILE B 1 327 ? 39.878 -20.650 23.169 1.00 37.85 327 ILE B CA 1
ATOM 6386 C C . ILE B 1 327 ? 39.785 -20.294 21.677 1.00 37.66 327 ILE B C 1
ATOM 6387 O O . ILE B 1 327 ? 40.788 -19.906 21.070 1.00 37.62 327 ILE B O 1
ATOM 6392 N N . SER B 1 328 ? 38.596 -20.427 21.090 1.00 37.60 328 SER B N 1
ATOM 6393 C CA . SER B 1 328 ? 38.429 -20.132 19.663 1.00 37.74 328 SER B CA 1
ATOM 6394 C C . SER B 1 328 ? 38.669 -18.654 19.359 1.00 37.30 328 SER B C 1
ATOM 6395 O O . SER B 1 328 ? 39.322 -18.319 18.369 1.00 37.27 328 SER B O 1
ATOM 6398 N N . ALA B 1 329 ? 38.165 -17.781 20.229 1.00 36.99 329 ALA B N 1
ATOM 6399 C CA . ALA B 1 329 ? 38.390 -16.339 20.105 1.00 36.63 329 ALA B CA 1
ATOM 6400 C C . ALA B 1 329 ? 39.878 -16.010 20.192 1.00 36.49 329 ALA B C 1
ATOM 6401 O O . ALA B 1 329 ? 40.394 -15.211 19.404 1.00 36.11 329 ALA B O 1
ATOM 6403 N N . MET B 1 330 ? 40.553 -16.655 21.143 1.00 36.46 330 MET B N 1
ATOM 6404 C CA . MET B 1 330 ? 41.973 -16.446 21.412 1.00 36.77 330 MET B CA 1
ATOM 6405 C C . MET B 1 330 ? 42.865 -16.888 20.266 1.00 36.24 330 MET B C 1
ATOM 6406 O O . MET B 1 330 ? 43.877 -16.239 19.973 1.00 36.48 330 MET B O 1
ATOM 6411 N N . GLN B 1 331 ? 42.503 -18.010 19.648 1.00 35.55 331 GLN B N 1
ATOM 6412 C CA . GLN B 1 331 ? 43.311 -18.603 18.589 1.00 34.93 331 GLN B CA 1
ATOM 6413 C C . GLN B 1 331 ? 43.104 -17.871 17.269 1.00 34.21 331 GLN B C 1
ATOM 6414 O O . GLN B 1 331 ? 44.053 -17.685 16.505 1.00 34.37 331 GLN B O 1
ATOM 6420 N N . ALA B 1 332 ? 41.864 -17.464 17.007 1.00 33.00 332 ALA B N 1
ATOM 6421 C CA . ALA B 1 332 ? 41.549 -16.650 15.834 1.00 32.14 332 ALA B CA 1
ATOM 6422 C C . ALA B 1 332 ? 42.186 -15.270 15.977 1.00 31.10 332 ALA B C 1
ATOM 6423 O O . ALA B 1 332 ? 42.899 -14.805 15.079 1.00 31.03 332 ALA B O 1
ATOM 6425 N N . GLY B 1 333 ? 41.942 -14.640 17.124 1.00 29.99 333 GLY B N 1
ATOM 6426 C CA . GLY B 1 333 ? 42.476 -13.319 17.423 1.00 28.50 333 GLY B CA 1
ATOM 6427 C C . GLY B 1 333 ? 41.682 -12.227 16.734 1.00 27.39 333 GLY B C 1
ATOM 6428 O O . GLY B 1 333 ? 41.058 -12.461 15.686 1.00 27.03 333 GLY B O 1
ATOM 6429 N N . HIS B 1 334 ? 41.703 -11.031 17.318 1.00 25.82 334 HIS B N 1
ATOM 6430 C CA . HIS B 1 334 ? 41.048 -9.882 16.692 1.00 24.91 334 HIS B CA 1
ATOM 6431 C C . HIS B 1 334 ? 41.927 -9.340 15.552 1.00 24.31 334 HIS B C 1
ATOM 6432 O O . HIS B 1 334 ? 43.116 -9.681 15.453 1.00 24.13 334 HIS B O 1
ATOM 6439 N N . VAL B 1 335 ? 41.346 -8.492 14.705 1.00 23.88 335 VAL B N 1
ATOM 6440 C CA . VAL B 1 335 ? 41.973 -8.131 13.430 1.00 23.57 335 VAL B CA 1
ATOM 6441 C C . VAL B 1 335 ? 42.679 -6.775 13.386 1.00 23.34 335 VAL B C 1
ATOM 6442 O O . VAL B 1 335 ? 43.288 -6.442 12.375 1.00 23.56 335 VAL B O 1
ATOM 6446 N N . SER B 1 336 ? 42.585 -5.982 14.451 1.00 22.80 336 SER B N 1
ATOM 6447 C CA . SER B 1 336 ? 43.201 -4.658 14.417 1.00 22.51 336 SER B CA 1
ATOM 6448 C C . SER B 1 336 ? 44.722 -4.696 14.554 1.00 22.55 336 SER B C 1
ATOM 6449 O O . SER B 1 336 ? 45.268 -4.959 15.631 1.00 22.90 336 SER B O 1
ATOM 6452 N N . MET B 1 337 ? 45.392 -4.419 13.445 1.00 22.59 337 MET B N 1
ATOM 6453 C CA . MET B 1 337 ? 46.842 -4.333 13.415 1.00 22.91 337 MET B CA 1
ATOM 6454 C C . MET B 1 337 ? 47.252 -2.898 13.087 1.00 22.62 337 MET B C 1
ATOM 6455 O O . MET B 1 337 ? 48.222 -2.657 12.372 1.00 22.57 337 MET B O 1
ATOM 6460 N N . CYS B 1 338 ? 46.492 -1.946 13.620 1.00 22.73 338 CYS B N 1
ATOM 6461 C CA . CYS B 1 338 ? 46.715 -0.533 13.323 1.00 22.72 338 CYS B CA 1
ATOM 6462 C C . CYS B 1 338 ? 48.155 -0.080 13.555 1.00 22.85 338 CYS B C 1
ATOM 6463 O O . CYS B 1 338 ? 48.749 -0.354 14.613 1.00 23.17 338 CYS B O 1
ATOM 6466 N N . THR B 1 339 ? 48.705 0.589 12.543 1.00 22.58 339 THR B N 1
ATOM 6467 C CA . THR B 1 339 ? 49.960 1.322 12.662 1.00 22.77 339 THR B CA 1
ATOM 6468 C C . THR B 1 339 ? 49.631 2.806 12.845 1.00 22.73 339 THR B C 1
ATOM 6469 O O . THR B 1 339 ? 48.963 3.410 12.002 1.00 22.57 339 THR B O 1
ATOM 6473 N N . LYS B 1 340 ? 50.091 3.378 13.957 1.00 22.35 340 LYS B N 1
ATOM 6474 C CA . LYS B 1 340 ? 49.824 4.777 14.277 1.00 22.33 340 LYS B CA 1
ATOM 6475 C C . LYS B 1 340 ? 51.139 5.541 14.392 1.00 22.26 340 LYS B C 1
ATOM 6476 O O . LYS B 1 340 ? 51.935 5.299 15.306 1.00 22.35 340 LYS B O 1
ATOM 6482 N N . VAL B 1 341 ? 51.359 6.452 13.451 1.00 21.60 341 VAL B N 1
ATOM 6483 C CA . VAL B 1 341 ? 52.608 7.182 13.360 1.00 21.38 341 VAL B CA 1
ATOM 6484 C C . VAL B 1 341 ? 52.365 8.677 13.494 1.00 21.16 341 VAL B C 1
ATOM 6485 O O . VAL B 1 341 ? 51.567 9.262 12.742 1.00 20.94 341 VAL B O 1
ATOM 6489 N N . HIS B 1 342 ? 53.040 9.283 14.472 1.00 20.38 342 HIS B N 1
ATOM 6490 C CA . HIS B 1 342 ? 53.025 10.731 14.644 1.00 20.45 342 HIS B CA 1
ATOM 6491 C C . HIS B 1 342 ? 54.174 11.347 13.864 1.00 20.57 342 HIS B C 1
ATOM 6492 O O . HIS B 1 342 ? 55.312 10.862 13.931 1.00 20.71 342 HIS B O 1
ATOM 6499 N N . ALA B 1 343 ? 53.875 12.398 13.108 1.00 20.47 343 ALA B N 1
ATOM 6500 C CA . ALA B 1 343 ? 54.918 13.158 12.424 1.00 20.72 343 ALA B CA 1
ATOM 6501 C C . ALA B 1 343 ? 54.822 14.640 12.774 1.00 21.00 343 ALA B C 1
ATOM 6502 O O . ALA B 1 343 ? 53.755 15.254 12.633 1.00 20.79 343 ALA B O 1
ATOM 6504 N N . GLU B 1 344 ? 55.928 15.194 13.267 1.00 20.75 344 GLU B N 1
ATOM 6505 C CA . GLU B 1 344 ? 56.085 16.639 13.393 1.00 20.68 344 GLU B CA 1
ATOM 6506 C C . GLU B 1 344 ? 56.713 17.167 12.102 1.00 20.81 344 GLU B C 1
ATOM 6507 O O . GLU B 1 344 ? 57.841 16.804 11.756 1.00 20.51 344 GLU B O 1
ATOM 6513 N N . VAL B 1 345 ? 55.966 18.012 11.391 1.00 21.19 345 VAL B N 1
ATOM 6514 C CA . VAL B 1 345 ? 56.339 18.462 10.046 1.00 21.21 345 VAL B CA 1
ATOM 6515 C C . VAL B 1 345 ? 56.515 19.979 9.984 1.00 21.90 345 VAL B C 1
ATOM 6516 O O . VAL B 1 345 ? 55.923 20.713 10.777 1.00 22.01 345 VAL B O 1
ATOM 6520 N N . ASP B 1 346 ? 57.311 20.449 9.031 1.00 22.53 346 ASP B N 1
ATOM 6521 C CA . ASP B 1 346 ? 57.704 21.858 8.995 1.00 23.80 346 ASP B CA 1
ATOM 6522 C C . ASP B 1 346 ? 56.747 22.761 8.209 1.00 23.86 346 ASP B C 1
ATOM 6523 O O . ASP B 1 346 ? 57.045 23.936 7.983 1.00 24.72 346 ASP B O 1
ATOM 6528 N N . ASN B 1 347 ? 55.611 22.208 7.789 1.00 23.62 347 ASN B N 1
ATOM 6529 C CA . ASN B 1 347 ? 54.572 22.988 7.113 1.00 23.38 347 ASN B CA 1
ATOM 6530 C C . ASN B 1 347 ? 53.509 23.452 8.124 1.00 23.28 347 ASN B C 1
ATOM 6531 O O . ASN B 1 347 ? 52.667 22.662 8.547 1.00 22.70 347 ASN B O 1
ATOM 6536 N N . LYS B 1 348 ? 53.566 24.732 8.502 1.00 23.05 348 LYS B N 1
ATOM 6537 C CA . LYS B 1 348 ? 52.641 25.323 9.484 1.00 23.49 348 LYS B CA 1
ATOM 6538 C C . LYS B 1 348 ? 51.186 25.307 9.015 1.00 23.21 348 LYS B C 1
ATOM 6539 O O . LYS B 1 348 ? 50.263 25.212 9.828 1.00 23.12 348 LYS B O 1
ATOM 6545 N N . ASP B 1 349 ? 50.993 25.426 7.705 1.00 23.19 349 ASP B N 1
ATOM 6546 C CA . ASP B 1 349 ? 49.658 25.534 7.120 1.00 23.19 349 ASP B CA 1
ATOM 6547 C C . ASP B 1 349 ? 48.884 24.207 7.103 1.00 22.95 349 ASP B C 1
ATOM 6548 O O . ASP B 1 349 ? 47.680 24.190 6.825 1.00 22.73 349 ASP B O 1
ATOM 6553 N N . MET B 1 350 ? 49.563 23.101 7.402 1.00 22.11 350 MET B N 1
ATOM 6554 C CA . MET B 1 350 ? 48.894 21.801 7.437 1.00 21.95 350 MET B CA 1
ATOM 6555 C C . MET B 1 350 ? 48.147 21.507 8.746 1.00 20.98 350 MET B C 1
ATOM 6556 O O . MET B 1 350 ? 47.594 20.418 8.918 1.00 20.86 350 MET B O 1
ATOM 6561 N N . ARG B 1 351 ? 48.097 22.484 9.654 1.00 20.74 351 ARG B N 1
ATOM 6562 C CA . ARG B 1 351 ? 47.302 22.342 10.885 1.00 20.08 351 ARG B CA 1
ATOM 6563 C C . ARG B 1 351 ? 45.858 21.973 10.541 1.00 19.94 351 ARG B C 1
ATOM 6564 O O . ARG B 1 351 ? 45.214 21.188 11.250 1.00 19.51 351 ARG B O 1
ATOM 6572 N N . SER B 1 352 ? 45.381 22.556 9.441 1.00 19.59 352 SER B N 1
ATOM 6573 C CA . SER B 1 352 ? 43.992 22.433 8.997 1.00 19.46 352 SER B CA 1
ATOM 6574 C C . SER B 1 352 ? 43.831 21.461 7.827 1.00 19.50 352 SER B C 1
ATOM 6575 O O . SER B 1 352 ? 42.834 21.524 7.091 1.00 19.27 352 SER B O 1
ATOM 6578 N N . TRP B 1 353 ? 44.805 20.568 7.672 1.00 18.91 353 TRP B N 1
ATOM 6579 C CA . TRP B 1 353 ? 44.805 19.568 6.604 1.00 18.87 353 TRP B CA 1
ATOM 6580 C C . TRP B 1 353 ? 44.283 18.222 7.110 1.00 18.87 353 TRP B C 1
ATOM 6581 O O . TRP B 1 353 ? 44.528 17.840 8.260 1.00 18.71 353 TRP B O 1
ATOM 6592 N N . THR B 1 354 ? 43.544 17.515 6.256 1.00 18.52 354 THR B N 1
ATOM 6593 C CA . THR B 1 354 ? 43.239 16.101 6.485 1.00 18.76 354 THR B CA 1
ATOM 6594 C C . THR B 1 354 ? 43.503 15.370 5.178 1.00 18.93 354 THR B C 1
ATOM 6595 O O . THR B 1 354 ? 43.472 15.981 4.104 1.00 19.12 354 THR B O 1
ATOM 6599 N N . GLY B 1 355 ? 43.769 14.073 5.269 1.00 18.72 355 GLY B N 1
ATOM 6600 C CA . GLY B 1 355 ? 44.106 13.283 4.085 1.00 18.67 355 GLY B CA 1
ATOM 6601 C C . GLY B 1 355 ? 43.663 11.836 4.163 1.00 19.06 355 GLY B C 1
ATOM 6602 O O . GLY B 1 355 ? 43.629 11.232 5.244 1.00 18.48 355 GLY B O 1
ATOM 6603 N N . ILE B 1 356 ? 43.291 11.298 3.001 1.00 19.01 356 ILE B N 1
ATOM 6604 C CA . ILE B 1 356 ? 43.097 9.864 2.803 1.00 19.38 356 ILE B CA 1
ATOM 6605 C C . ILE B 1 356 ? 43.901 9.486 1.558 1.00 20.33 356 ILE B C 1
ATOM 6606 O O . ILE B 1 356 ? 43.727 10.091 0.490 1.00 19.64 356 ILE B O 1
ATOM 6611 N N . ALA B 1 357 ? 44.812 8.528 1.714 1.00 21.05 357 ALA B N 1
ATOM 6612 C CA . ALA B 1 357 ? 45.582 7.984 0.585 1.00 21.84 357 ALA B CA 1
ATOM 6613 C C . ALA B 1 357 ? 45.350 6.479 0.556 1.00 22.34 357 ALA B C 1
ATOM 6614 O O . ALA B 1 357 ? 45.784 5.758 1.456 1.00 22.51 357 ALA B O 1
ATOM 6616 N N . TYR B 1 358 ? 44.641 6.012 -0.470 1.00 23.08 358 TYR B N 1
ATOM 6617 C CA . TYR B 1 358 ? 44.086 4.657 -0.468 1.00 23.53 358 TYR B CA 1
ATOM 6618 C C . TYR B 1 358 ? 43.840 4.172 -1.894 1.00 24.21 358 TYR B C 1
ATOM 6619 O O . TYR B 1 358 ? 43.277 4.918 -2.701 1.00 24.51 358 TYR B O 1
ATOM 6628 N N . PRO B 1 359 ? 44.204 2.903 -2.194 1.00 24.59 359 PRO B N 1
ATOM 6629 C CA . PRO B 1 359 ? 44.737 1.877 -1.292 1.00 24.25 359 PRO B CA 1
ATOM 6630 C C . PRO B 1 359 ? 46.258 1.667 -1.380 1.00 23.99 359 PRO B C 1
ATOM 6631 O O . PRO B 1 359 ? 46.791 0.743 -0.760 1.00 24.05 359 PRO B O 1
ATOM 6635 N N . PHE B 1 360 ? 46.936 2.536 -2.118 1.00 23.85 360 PHE B N 1
ATOM 6636 C CA . PHE B 1 360 ? 48.333 2.341 -2.521 1.00 23.81 360 PHE B CA 1
ATOM 6637 C C . PHE B 1 360 ? 49.377 2.628 -1.441 1.00 23.92 360 PHE B C 1
ATOM 6638 O O . PHE B 1 360 ? 50.561 2.307 -1.623 1.00 23.88 360 PHE B O 1
ATOM 6646 N N . ASN B 1 361 ? 48.954 3.254 -0.342 1.00 23.43 361 ASN B N 1
ATOM 6647 C CA . ASN B 1 361 ? 49.884 3.741 0.678 1.00 23.57 361 ASN B CA 1
ATOM 6648 C C . ASN B 1 361 ? 49.791 2.951 1.980 1.00 23.47 361 ASN B C 1
ATOM 6649 O O . ASN B 1 361 ? 48.719 2.485 2.359 1.00 23.64 361 ASN B O 1
ATOM 6654 N N . LYS B 1 362 ? 50.916 2.816 2.674 1.00 23.97 362 LYS B N 1
ATOM 6655 C CA . LYS B 1 362 ? 50.936 2.046 3.924 1.00 24.13 362 LYS B CA 1
ATOM 6656 C C . LYS B 1 362 ? 50.398 2.799 5.151 1.00 24.03 362 LYS B C 1
ATOM 6657 O O . LYS B 1 362 ? 50.202 2.210 6.218 1.00 24.09 362 LYS B O 1
ATOM 6663 N N . LEU B 1 363 ? 50.164 4.101 4.980 1.00 23.86 363 LEU B N 1
ATOM 6664 C CA . LEU B 1 363 ? 49.361 4.895 5.913 1.00 23.68 363 LEU B CA 1
ATOM 6665 C C . LEU B 1 363 ? 48.233 5.521 5.097 1.00 23.95 363 LEU B C 1
ATOM 6666 O O . LEU B 1 363 ? 48.491 6.205 4.102 1.00 24.00 363 LEU B O 1
ATOM 6671 N N . CYS B 1 364 ? 46.988 5.273 5.495 1.00 24.26 364 CYS B N 1
ATOM 6672 C CA . CYS B 1 364 ? 45.854 5.596 4.624 1.00 25.01 364 CYS B CA 1
ATOM 6673 C C . CYS B 1 364 ? 44.976 6.768 5.069 1.00 24.03 364 CYS B C 1
ATOM 6674 O O . CYS B 1 364 ? 44.229 7.323 4.261 1.00 24.12 364 CYS B O 1
ATOM 6677 N N . TYR B 1 365 ? 45.055 7.128 6.345 1.00 22.73 365 TYR B N 1
ATOM 6678 C CA . TYR B 1 365 ? 44.202 8.170 6.913 1.00 21.74 365 TYR B CA 1
ATOM 6679 C C . TYR B 1 365 ? 45.088 9.019 7.804 1.00 21.20 365 TYR B C 1
ATOM 6680 O O . TYR B 1 365 ? 45.831 8.475 8.616 1.00 21.60 365 TYR B O 1
ATOM 6689 N N . ALA B 1 366 ? 45.025 10.339 7.649 1.00 20.42 366 ALA B N 1
ATOM 6690 C CA . ALA B 1 366 ? 45.794 11.249 8.513 1.00 19.43 366 ALA B CA 1
ATOM 6691 C C . ALA B 1 366 ? 45.104 12.594 8.740 1.00 19.40 366 ALA B C 1
ATOM 6692 O O . ALA B 1 366 ? 44.315 13.053 7.904 1.00 18.79 366 ALA B O 1
ATOM 6694 N N . ILE B 1 367 ? 45.389 13.211 9.887 1.00 18.89 367 ILE B N 1
ATOM 6695 C CA . ILE B 1 367 ? 44.876 14.545 10.199 1.00 19.52 367 ILE B CA 1
ATOM 6696 C C . ILE B 1 367 ? 45.954 15.446 10.824 1.00 19.75 367 ILE B C 1
ATOM 6697 O O . ILE B 1 367 ? 46.880 14.956 11.489 1.00 19.73 367 ILE B O 1
ATOM 6702 N N . GLY B 1 368 ? 45.826 16.753 10.586 1.00 19.59 368 GLY B N 1
ATOM 6703 C CA . GLY B 1 368 ? 46.503 17.769 11.403 1.00 19.21 368 GLY B CA 1
ATOM 6704 C C . GLY B 1 368 ? 45.861 17.711 12.779 1.00 19.18 368 GLY B C 1
ATOM 6705 O O . GLY B 1 368 ? 44.627 17.799 12.906 1.00 18.64 368 GLY B O 1
ATOM 6706 N N . ASP B 1 369 ? 46.688 17.530 13.806 1.00 19.03 369 ASP B N 1
ATOM 6707 C CA . ASP B 1 369 ? 46.202 17.199 15.149 1.00 19.22 369 ASP B CA 1
ATOM 6708 C C . ASP B 1 369 ? 46.623 18.227 16.200 1.00 19.33 369 ASP B C 1
ATOM 6709 O O . ASP B 1 369 ? 46.092 18.237 17.316 1.00 19.03 369 ASP B O 1
ATOM 6714 N N . GLY B 1 370 ? 47.570 19.090 15.844 1.00 18.60 370 GLY B N 1
ATOM 6715 C CA . GLY B 1 370 ? 48.055 20.096 16.789 1.00 18.63 370 GLY B CA 1
ATOM 6716 C C . GLY B 1 370 ? 49.231 20.873 16.253 1.00 18.54 370 GLY B C 1
ATOM 6717 O O . GLY B 1 370 ? 49.661 20.658 15.119 1.00 18.72 370 GLY B O 1
ATOM 6718 N N . THR B 1 371 ? 49.723 21.797 17.074 1.00 18.57 371 THR B N 1
ATOM 6719 C CA . THR B 1 371 ? 50.926 22.576 16.781 1.00 18.39 371 THR B CA 1
ATOM 6720 C C . THR B 1 371 ? 51.828 22.465 17.996 1.00 18.38 371 THR B C 1
ATOM 6721 O O . THR B 1 371 ? 51.369 22.648 19.123 1.00 18.38 371 THR B O 1
ATOM 6725 N N . THR B 1 372 ? 53.099 22.133 17.772 1.00 18.48 372 THR B N 1
ATOM 6726 C CA . THR B 1 372 ? 54.051 21.965 18.880 1.00 18.71 372 THR B CA 1
ATOM 6727 C C . THR B 1 372 ? 54.518 23.347 19.362 1.00 19.21 372 THR B C 1
ATOM 6728 O O . THR B 1 372 ? 54.294 24.346 18.677 1.00 19.15 372 THR B O 1
ATOM 6732 N N . PRO B 1 373 ? 55.146 23.421 20.552 1.00 19.28 373 PRO B N 1
ATOM 6733 C CA . PRO B 1 373 ? 55.623 24.746 20.963 1.00 19.38 373 PRO B CA 1
ATOM 6734 C C . PRO B 1 373 ? 56.626 25.352 19.971 1.00 19.68 373 PRO B C 1
ATOM 6735 O O . PRO B 1 373 ? 56.696 26.576 19.854 1.00 20.09 373 PRO B O 1
ATOM 6739 N N . ALA B 1 374 ? 57.368 24.500 19.260 1.00 19.87 374 ALA B N 1
ATOM 6740 C CA . ALA B 1 374 ? 58.313 24.937 18.221 1.00 20.23 374 ALA B CA 1
ATOM 6741 C C . ALA B 1 374 ? 57.609 25.412 16.936 1.00 20.46 374 ALA B C 1
ATOM 6742 O O . ALA B 1 374 ? 58.261 25.804 15.961 1.00 20.70 374 ALA B O 1
ATOM 6744 N N . GLY B 1 375 ? 56.281 25.391 16.949 1.00 20.85 375 GLY B N 1
ATOM 6745 C CA . GLY B 1 375 ? 55.482 25.971 15.866 1.00 20.69 375 GLY B CA 1
ATOM 6746 C C . GLY B 1 375 ? 55.276 25.067 14.667 1.00 20.59 375 GLY B C 1
ATOM 6747 O O . GLY B 1 375 ? 54.813 25.522 13.619 1.00 21.01 375 GLY B O 1
ATOM 6748 N N . ASN B 1 376 ? 55.615 23.791 14.814 1.00 20.53 376 ASN B N 1
ATOM 6749 C CA . ASN B 1 376 ? 55.442 22.806 13.749 1.00 20.49 376 ASN B CA 1
ATOM 6750 C C . ASN B 1 376 ? 54.085 22.125 13.833 1.00 20.51 376 ASN B C 1
ATOM 6751 O O . ASN B 1 376 ? 53.531 21.977 14.918 1.00 20.32 376 ASN B O 1
ATOM 6756 N N . THR B 1 377 ? 53.560 21.708 12.683 1.00 20.44 377 THR B N 1
ATOM 6757 C CA . THR B 1 377 ? 52.311 20.966 12.636 1.00 20.04 377 THR B CA 1
ATOM 6758 C C . THR B 1 377 ? 52.541 19.514 13.047 1.00 19.65 377 THR B C 1
ATOM 6759 O O . THR B 1 377 ? 53.499 18.871 12.610 1.00 20.08 377 THR B O 1
ATOM 6763 N N . HIS B 1 378 ? 51.670 19.022 13.918 1.00 19.09 378 HIS B N 1
ATOM 6764 C CA . HIS B 1 378 ? 51.642 17.617 14.277 1.00 19.13 378 HIS B CA 1
ATOM 6765 C C . HIS B 1 378 ? 50.598 16.886 13.437 1.00 19.40 378 HIS B C 1
ATOM 6766 O O . HIS B 1 378 ? 49.405 17.219 13.487 1.00 19.23 378 HIS B O 1
ATOM 6773 N N . LEU B 1 379 ? 51.068 15.904 12.668 1.00 19.24 379 LEU B N 1
ATOM 6774 C CA . LEU B 1 379 ? 50.206 14.994 11.932 1.00 19.94 379 LEU B CA 1
ATOM 6775 C C . LEU B 1 379 ? 50.119 13.646 12.635 1.00 20.00 379 LEU B C 1
ATOM 6776 O O . LEU B 1 379 ? 51.131 13.102 13.104 1.00 20.51 379 LEU B O 1
ATOM 6781 N N . VAL B 1 380 ? 48.908 13.108 12.719 1.00 19.92 380 VAL B N 1
ATOM 6782 C CA . VAL B 1 380 ? 48.715 11.732 13.178 1.00 20.48 380 VAL B CA 1
ATOM 6783 C C . VAL B 1 380 ? 48.247 10.863 12.005 1.00 20.50 380 VAL B C 1
ATOM 6784 O O . VAL B 1 380 ? 47.269 11.189 11.327 1.00 20.39 380 VAL B O 1
ATOM 6788 N N . CYS B 1 381 ? 48.965 9.767 11.769 1.00 20.60 381 CYS B N 1
ATOM 6789 C CA . CYS B 1 381 ? 48.783 8.955 10.570 1.00 20.62 381 CYS B CA 1
ATOM 6790 C C . CYS B 1 381 ? 48.429 7.523 10.954 1.00 21.05 381 CYS B C 1
ATOM 6791 O O . CYS B 1 381 ? 49.008 6.956 11.887 1.00 20.87 381 CYS B O 1
ATOM 6794 N N . PHE B 1 382 ? 47.476 6.939 10.232 1.00 21.13 382 PHE B N 1
ATOM 6795 C CA . PHE B 1 382 ? 46.978 5.607 10.565 1.00 21.65 382 PHE B CA 1
ATOM 6796 C C . PHE B 1 382 ? 47.083 4.652 9.373 1.00 21.97 382 PHE B C 1
ATOM 6797 O O . PHE B 1 382 ? 46.754 5.020 8.236 1.00 22.23 382 PHE B O 1
ATOM 6805 N N . GLY B 1 383 ? 47.526 3.430 9.647 1.00 22.19 383 GLY B N 1
ATOM 6806 C CA . GLY B 1 383 ? 47.632 2.380 8.635 1.00 22.77 383 GLY B CA 1
ATOM 6807 C C . GLY B 1 383 ? 46.972 1.110 9.135 1.00 23.13 383 GLY B C 1
ATOM 6808 O O . GLY B 1 383 ? 46.810 0.913 10.345 1.00 23.03 383 GLY B O 1
ATOM 6809 N N . ASN B 1 384 ? 46.578 0.244 8.209 1.00 23.66 384 ASN B N 1
ATOM 6810 C CA . ASN B 1 384 ? 45.847 -0.969 8.570 1.00 24.27 384 ASN B CA 1
ATOM 6811 C C . ASN B 1 384 ? 46.476 -2.222 7.959 1.00 24.42 384 ASN B C 1
ATOM 6812 O O . ASN B 1 384 ? 47.512 -2.143 7.300 1.00 25.01 384 ASN B O 1
ATOM 6817 N N . SER B 1 385 ? 45.845 -3.375 8.168 1.00 25.05 385 SER B N 1
ATOM 6818 C CA . SER B 1 385 ? 46.364 -4.653 7.660 1.00 25.38 385 SER B CA 1
ATOM 6819 C C . SER B 1 385 ? 46.273 -4.811 6.139 1.00 25.47 385 SER B C 1
ATOM 6820 O O . SER B 1 385 ? 47.008 -5.608 5.562 1.00 25.67 385 SER B O 1
ATOM 6823 N N . ALA B 1 386 ? 45.376 -4.065 5.496 1.00 25.57 386 ALA B N 1
ATOM 6824 C CA . ALA B 1 386 ? 45.202 -4.148 4.039 1.00 25.79 386 ALA B CA 1
ATOM 6825 C C . ALA B 1 386 ? 46.447 -3.716 3.260 1.00 25.64 386 ALA B C 1
ATOM 6826 O O . ALA B 1 386 ? 46.723 -4.238 2.183 1.00 25.95 386 ALA B O 1
ATOM 6828 N N . ASN B 1 387 ? 47.180 -2.748 3.799 1.00 25.37 387 ASN B N 1
ATOM 6829 C CA . ASN B 1 387 ? 48.464 -2.340 3.245 1.00 25.15 387 ASN B CA 1
ATOM 6830 C C . ASN B 1 387 ? 49.349 -1.894 4.405 1.00 25.25 387 ASN B C 1
ATOM 6831 O O . ASN B 1 387 ? 49.393 -0.707 4.769 1.00 24.35 387 ASN B O 1
ATOM 6836 N N . HIS B 1 388 ? 50.041 -2.875 4.983 1.00 24.75 388 HIS B N 1
ATOM 6837 C CA . HIS B 1 388 ? 50.625 -2.732 6.313 1.00 25.16 388 HIS B CA 1
ATOM 6838 C C . HIS B 1 388 ? 52.103 -2.356 6.296 1.00 25.04 388 HIS B C 1
ATOM 6839 O O . HIS B 1 388 ? 52.850 -2.786 5.422 1.00 25.26 388 HIS B O 1
ATOM 6846 N N . ILE B 1 389 ? 52.498 -1.523 7.258 1.00 24.85 389 ILE B N 1
ATOM 6847 C CA . ILE B 1 389 ? 53.901 -1.206 7.510 1.00 24.64 389 ILE B CA 1
ATOM 6848 C C . ILE B 1 389 ? 54.197 -1.385 9.005 1.00 25.04 389 ILE B C 1
ATOM 6849 O O . ILE B 1 389 ? 53.389 -1.001 9.855 1.00 24.88 389 ILE B O 1
ATOM 6854 N N . GLN B 1 390 ? 55.347 -1.976 9.313 1.00 25.33 390 GLN B N 1
ATOM 6855 C CA . GLN B 1 390 ? 55.885 -1.995 10.658 1.00 25.83 390 GLN B CA 1
ATOM 6856 C C . GLN B 1 390 ? 56.770 -0.776 10.768 1.00 25.82 390 GLN B C 1
ATOM 6857 O O . GLN B 1 390 ? 57.800 -0.748 10.197 1.00 26.52 390 GLN B O 1
ATOM 6863 N N . PRO B 1 391 ? 56.345 0.247 11.483 1.00 25.94 391 PRO B N 1
ATOM 6864 C CA . PRO B 1 391 ? 57.021 1.553 11.407 1.00 25.79 391 PRO B CA 1
ATOM 6865 C C . PRO B 1 391 ? 58.497 1.546 11.844 1.00 25.98 391 PRO B C 1
ATOM 6866 O O . PRO B 1 391 ? 59.277 2.378 11.380 1.00 25.65 391 PRO B O 1
ATOM 6870 N N . ASP B 1 392 ? 58.863 0.603 12.696 1.00 26.50 392 ASP B N 1
ATOM 6871 C CA . ASP B 1 392 ? 60.204 0.486 13.244 1.00 27.41 392 ASP B CA 1
ATOM 6872 C C . ASP B 1 392 ? 61.219 -0.128 12.292 1.00 27.74 392 ASP B C 1
ATOM 6873 O O . ASP B 1 392 ? 62.379 0.055 12.424 1.00 27.65 392 ASP B O 1
ATOM 6878 N N . GLU B 1 393 ? 60.745 -0.899 11.349 1.00 28.07 393 GLU B N 1
ATOM 6879 C CA . GLU B 1 393 ? 61.631 -1.774 10.566 1.00 28.82 393 GLU B CA 1
ATOM 6880 C C . GLU B 1 393 ? 62.531 -1.057 9.563 1.00 29.03 393 GLU B C 1
ATOM 6881 O O . GLU B 1 393 ? 63.697 -1.416 9.404 1.00 29.41 393 GLU B O 1
ATOM 6887 N N . ASP B 1 394 ? 61.995 -0.039 8.899 1.00 29.32 394 ASP B N 1
ATOM 6888 C CA . ASP B 1 394 ? 62.768 0.751 7.953 1.00 29.91 394 ASP B CA 1
ATOM 6889 C C . ASP B 1 394 ? 62.240 2.178 7.944 1.00 29.92 394 ASP B C 1
ATOM 6890 O O . ASP B 1 394 ? 61.230 2.466 7.298 1.00 29.89 394 ASP B O 1
ATOM 6895 N N . VAL B 1 395 ? 62.927 3.066 8.660 1.00 29.86 395 VAL B N 1
ATOM 6896 C CA . VAL B 1 395 ? 62.472 4.454 8.801 1.00 30.21 395 VAL B CA 1
ATOM 6897 C C . VAL B 1 395 ? 62.350 5.174 7.453 1.00 29.99 395 VAL B C 1
ATOM 6898 O O . VAL B 1 395 ? 61.461 6.013 7.284 1.00 29.96 395 VAL B O 1
ATOM 6902 N N . ARG B 1 396 ? 63.224 4.839 6.499 1.00 29.61 396 ARG B N 1
ATOM 6903 C CA . ARG B 1 396 ? 63.125 5.394 5.145 1.00 29.38 396 ARG B CA 1
ATOM 6904 C C . ARG B 1 396 ? 61.755 5.083 4.534 1.00 28.83 396 ARG B C 1
ATOM 6905 O O . ARG B 1 396 ? 61.136 5.951 3.914 1.00 28.55 396 ARG B O 1
ATOM 6913 N N . GLU B 1 397 ? 61.292 3.846 4.716 1.00 28.27 397 GLU B N 1
ATOM 6914 C CA . GLU B 1 397 ? 59.976 3.424 4.232 1.00 28.36 397 GLU B CA 1
ATOM 6915 C C . GLU B 1 397 ? 58.841 4.087 5.011 1.00 27.89 397 GLU B C 1
ATOM 6916 O O . GLU B 1 397 ? 57.812 4.437 4.436 1.00 27.77 397 GLU B O 1
ATOM 6922 N N . THR B 1 398 ? 59.031 4.242 6.319 1.00 27.33 398 THR B N 1
ATOM 6923 C CA . THR B 1 398 ? 58.040 4.905 7.165 1.00 26.62 398 THR B CA 1
ATOM 6924 C C . THR B 1 398 ? 57.889 6.375 6.748 1.00 26.30 398 THR B C 1
ATOM 6925 O O . THR B 1 398 ? 56.769 6.874 6.602 1.00 26.16 398 THR B O 1
ATOM 6929 N N . LEU B 1 399 ? 59.019 7.045 6.525 1.00 25.66 399 LEU B N 1
ATOM 6930 C CA . LEU B 1 399 ? 59.023 8.433 6.074 1.00 25.73 399 LEU B CA 1
ATOM 6931 C C . LEU B 1 399 ? 58.355 8.572 4.711 1.00 25.83 399 LEU B C 1
ATOM 6932 O O . LEU B 1 399 ? 57.641 9.543 4.469 1.00 25.48 399 LEU B O 1
ATOM 6937 N N . LYS B 1 400 ? 58.580 7.589 3.838 1.00 25.82 400 LYS B N 1
ATOM 6938 C CA . LYS B 1 400 ? 57.944 7.549 2.516 1.00 26.19 400 LYS B CA 1
ATOM 6939 C C . LYS B 1 400 ? 56.414 7.491 2.634 1.00 25.52 400 LYS B C 1
ATOM 6940 O O . LYS B 1 400 ? 55.705 8.229 1.942 1.00 25.57 400 LYS B O 1
ATOM 6946 N N . ALA B 1 401 ? 55.921 6.613 3.504 1.00 24.78 401 ALA B N 1
ATOM 6947 C CA . ALA B 1 401 ? 54.480 6.452 3.722 1.00 24.16 401 ALA B CA 1
ATOM 6948 C C . ALA B 1 401 ? 53.868 7.744 4.263 1.00 23.66 401 ALA B C 1
ATOM 6949 O O . ALA B 1 401 ? 52.776 8.134 3.851 1.00 23.51 401 ALA B O 1
ATOM 6951 N N . VAL B 1 402 ? 54.579 8.399 5.180 1.00 23.06 402 VAL B N 1
ATOM 6952 C CA . VAL B 1 402 ? 54.134 9.686 5.728 1.00 22.73 402 VAL B CA 1
ATOM 6953 C C . VAL B 1 402 ? 54.084 10.723 4.614 1.00 22.86 402 VAL B C 1
ATOM 6954 O O . VAL B 1 402 ? 53.065 11.390 4.424 1.00 22.72 402 VAL B O 1
ATOM 6958 N N . GLY B 1 403 ? 55.178 10.829 3.860 1.00 23.01 403 GLY B N 1
ATOM 6959 C CA . GLY B 1 403 ? 55.291 11.817 2.785 1.00 23.30 403 GLY B CA 1
ATOM 6960 C C . GLY B 1 403 ? 54.230 11.678 1.710 1.00 23.62 403 GLY B C 1
ATOM 6961 O O . GLY B 1 403 ? 53.703 12.678 1.214 1.00 23.57 403 GLY B O 1
ATOM 6962 N N . GLN B 1 404 ? 53.902 10.437 1.361 1.00 23.95 404 GLN B N 1
ATOM 6963 C CA . GLN B 1 404 ? 52.931 10.159 0.294 1.00 24.46 404 GLN B CA 1
ATOM 6964 C C . GLN B 1 404 ? 51.482 10.563 0.622 1.00 24.17 404 GLN B C 1
ATOM 6965 O O . GLN B 1 404 ? 50.622 10.586 -0.263 1.00 24.02 404 GLN B O 1
ATOM 6971 N N . LEU B 1 405 ? 51.218 10.882 1.888 1.00 23.87 405 LEU B N 1
ATOM 6972 C CA . LEU B 1 405 ? 49.936 11.477 2.267 1.00 23.65 405 LEU B CA 1
ATOM 6973 C C . LEU B 1 405 ? 49.758 12.865 1.645 1.00 23.36 405 LEU B C 1
ATOM 6974 O O . LEU B 1 405 ? 48.635 13.273 1.337 1.00 23.00 405 LEU B O 1
ATOM 6979 N N . ALA B 1 406 ? 50.867 13.579 1.462 1.00 23.40 406 ALA B N 1
ATOM 6980 C CA . ALA B 1 406 ? 50.847 14.912 0.853 1.00 23.78 406 ALA B CA 1
ATOM 6981 C C . ALA B 1 406 ? 52.204 15.215 0.214 1.00 24.36 406 ALA B C 1
ATOM 6982 O O . ALA B 1 406 ? 52.995 15.985 0.777 1.00 24.61 406 ALA B O 1
ATOM 6984 N N . PRO B 1 407 ? 52.481 14.604 -0.961 1.00 24.63 407 PRO B N 1
ATOM 6985 C CA . PRO B 1 407 ? 53.822 14.675 -1.561 1.00 25.00 407 PRO B CA 1
ATOM 6986 C C . PRO B 1 407 ? 54.282 16.101 -1.823 1.00 25.24 407 PRO B C 1
ATOM 6987 O O . PRO B 1 407 ? 53.505 16.928 -2.301 1.00 25.13 407 PRO B O 1
ATOM 6991 N N . GLY B 1 408 ? 55.539 16.378 -1.480 1.00 25.75 408 GLY B N 1
ATOM 6992 C CA . GLY B 1 408 ? 56.176 17.657 -1.785 1.00 25.99 408 GLY B CA 1
ATOM 6993 C C . GLY B 1 408 ? 55.696 18.854 -0.984 1.00 26.30 408 GLY B C 1
ATOM 6994 O O . GLY B 1 408 ? 55.938 19.995 -1.381 1.00 26.69 408 GLY B O 1
ATOM 6995 N N . THR B 1 409 ? 55.029 18.615 0.145 1.00 25.71 409 THR B N 1
ATOM 6996 C CA . THR B 1 409 ? 54.445 19.720 0.920 1.00 25.77 409 THR B CA 1
ATOM 6997 C C . THR B 1 409 ? 55.131 19.970 2.263 1.00 25.23 409 THR B C 1
ATOM 6998 O O . THR B 1 409 ? 54.964 21.042 2.855 1.00 25.71 409 THR B O 1
ATOM 7002 N N . PHE B 1 410 ? 55.889 18.988 2.746 1.00 24.98 410 PHE B N 1
ATOM 7003 C CA . PHE B 1 410 ? 56.560 19.104 4.042 1.00 24.84 410 PHE B CA 1
ATOM 7004 C C . PHE B 1 410 ? 57.811 18.239 4.182 1.00 24.59 410 PHE B C 1
ATOM 7005 O O . PHE B 1 410 ? 57.955 17.223 3.506 1.00 24.12 410 PHE B O 1
ATOM 7013 N N . GLY B 1 411 ? 58.691 18.663 5.084 1.00 24.73 411 GLY B N 1
ATOM 7014 C CA . GLY B 1 411 ? 59.772 17.828 5.600 1.00 24.77 411 GLY B CA 1
ATOM 7015 C C . GLY B 1 411 ? 59.433 17.387 7.018 1.00 24.43 411 GLY B C 1
ATOM 7016 O O . GLY B 1 411 ? 58.771 18.119 7.759 1.00 24.75 411 GLY B O 1
ATOM 7017 N N . VAL B 1 412 ? 59.877 16.189 7.386 1.00 24.08 412 VAL B N 1
ATOM 7018 C CA . VAL B 1 412 ? 59.617 15.613 8.702 1.00 24.06 412 VAL B CA 1
ATOM 7019 C C . VAL B 1 412 ? 60.734 15.928 9.700 1.00 24.30 412 VAL B C 1
ATOM 7020 O O . VAL B 1 412 ? 61.903 15.583 9.477 1.00 24.39 412 VAL B O 1
ATOM 7024 N N . LYS B 1 413 ? 60.364 16.566 10.808 1.00 24.16 413 LYS B N 1
ATOM 7025 C CA . LYS B 1 413 ? 61.317 16.879 11.874 1.00 24.23 413 LYS B CA 1
ATOM 7026 C C . LYS B 1 413 ? 61.410 15.776 12.922 1.00 23.77 413 LYS B C 1
ATOM 7027 O O . LYS B 1 413 ? 62.438 15.623 13.588 1.00 23.79 413 LYS B O 1
ATOM 7033 N N . ARG B 1 414 ? 60.333 15.012 13.070 1.00 22.96 414 ARG B N 1
ATOM 7034 C CA . ARG B 1 414 ? 60.254 13.997 14.108 1.00 22.41 414 ARG B CA 1
ATOM 7035 C C . ARG B 1 414 ? 59.195 12.974 13.753 1.00 22.19 414 ARG B C 1
ATOM 7036 O O . ARG B 1 414 ? 58.131 13.335 13.235 1.00 22.21 414 ARG B O 1
ATOM 7044 N N . LEU B 1 415 ? 59.495 11.710 14.046 1.00 21.56 415 LEU B N 1
ATOM 7045 C CA . LEU B 1 415 ? 58.501 10.638 14.082 1.00 20.94 415 LEU B CA 1
ATOM 7046 C C . LEU B 1 415 ? 58.445 10.081 15.497 1.00 20.86 415 LEU B C 1
ATOM 7047 O O . LEU B 1 415 ? 59.480 9.977 16.166 1.00 20.43 415 LEU B O 1
ATOM 7052 N N . VAL B 1 416 ? 57.239 9.742 15.947 1.00 20.34 416 VAL B N 1
ATOM 7053 C CA . VAL B 1 416 ? 57.013 9.116 17.255 1.00 20.63 416 VAL B CA 1
ATOM 7054 C C . VAL B 1 416 ? 55.941 8.041 17.069 1.00 21.03 416 VAL B C 1
ATOM 7055 O O . VAL B 1 416 ? 54.896 8.306 16.462 1.00 21.08 416 VAL B O 1
ATOM 7059 N N . PHE B 1 417 ? 56.198 6.839 17.582 1.00 21.13 417 PHE B N 1
ATOM 7060 C CA . PHE B 1 417 ? 55.259 5.724 17.450 1.00 21.38 417 PHE B CA 1
ATOM 7061 C C . PHE B 1 417 ? 55.604 4.569 18.379 1.00 21.58 417 PHE B C 1
ATOM 7062 O O . PHE B 1 417 ? 56.738 4.445 18.837 1.00 22.03 417 PHE B O 1
ATOM 7070 N N . HIS B 1 418 ? 54.605 3.741 18.655 1.00 21.59 418 HIS B N 1
ATOM 7071 C CA . HIS B 1 418 ? 54.800 2.470 19.332 1.00 22.08 418 HIS B CA 1
ATOM 7072 C C . HIS B 1 418 ? 54.221 1.364 18.458 1.00 22.15 418 HIS B C 1
ATOM 7073 O O . HIS B 1 418 ? 53.100 1.481 17.946 1.00 21.79 418 HIS B O 1
ATOM 7080 N N . ASN B 1 419 ? 54.984 0.292 18.285 1.00 22.10 419 ASN B N 1
ATOM 7081 C CA . ASN B 1 419 ? 54.516 -0.802 17.448 1.00 22.21 419 ASN B CA 1
ATOM 7082 C C . ASN B 1 419 ? 53.697 -1.789 18.267 1.00 22.13 419 ASN B C 1
ATOM 7083 O O . ASN B 1 419 ? 54.250 -2.640 18.976 1.00 22.11 419 ASN B O 1
ATOM 7088 N N . TRP B 1 420 ? 52.372 -1.661 18.164 1.00 21.62 420 TRP B N 1
ATOM 7089 C CA . TRP B 1 420 ? 51.421 -2.513 18.891 1.00 21.56 420 TRP B CA 1
ATOM 7090 C C . TRP B 1 420 ? 51.356 -3.952 18.394 1.00 21.83 420 TRP B C 1
ATOM 7091 O O . TRP B 1 420 ? 51.104 -4.880 19.178 1.00 21.45 420 TRP B O 1
ATOM 7102 N N . VAL B 1 421 ? 51.565 -4.127 17.094 1.00 22.30 421 VAL B N 1
ATOM 7103 C CA . VAL B 1 421 ? 51.486 -5.436 16.448 1.00 22.93 421 VAL B CA 1
ATOM 7104 C C . VAL B 1 421 ? 52.573 -6.378 16.965 1.00 23.59 421 VAL B C 1
ATOM 7105 O O . VAL B 1 421 ? 52.308 -7.544 17.260 1.00 24.03 421 VAL B O 1
ATOM 7109 N N . LYS B 1 422 ? 53.787 -5.854 17.078 1.00 24.36 422 LYS B N 1
ATOM 7110 C CA . LYS B 1 422 ? 54.950 -6.647 17.483 1.00 25.30 422 LYS B CA 1
ATOM 7111 C C . LYS B 1 422 ? 55.145 -6.655 19.001 1.00 25.32 422 LYS B C 1
ATOM 7112 O O . LYS B 1 422 ? 56.020 -7.355 19.520 1.00 25.92 422 LYS B O 1
ATOM 7118 N N . ASP B 1 423 ? 54.318 -5.879 19.700 1.00 24.77 423 ASP B N 1
ATOM 7119 C CA . ASP B 1 423 ? 54.331 -5.792 21.155 1.00 24.53 423 ASP B CA 1
ATOM 7120 C C . ASP B 1 423 ? 53.813 -7.103 21.749 1.00 24.26 423 ASP B C 1
ATOM 7121 O O . ASP B 1 423 ? 52.641 -7.452 21.570 1.00 23.87 423 ASP B O 1
ATOM 7126 N N . GLU B 1 424 ? 54.684 -7.815 22.467 1.00 24.00 424 GLU B N 1
ATOM 7127 C CA . GLU B 1 424 ? 54.312 -9.105 23.060 1.00 23.91 424 GLU B CA 1
ATOM 7128 C C . GLU B 1 424 ? 53.170 -9.001 24.082 1.00 23.56 424 GLU B C 1
ATOM 7129 O O . GLU B 1 424 ? 52.479 -9.993 24.346 1.00 23.89 424 GLU B O 1
ATOM 7135 N N . PHE B 1 425 ? 52.971 -7.812 24.649 1.00 23.22 425 PHE B N 1
ATOM 7136 C CA . PHE B 1 425 ? 51.902 -7.621 25.645 1.00 23.29 425 PHE B CA 1
ATOM 7137 C C . PHE B 1 425 ? 50.624 -6.970 25.081 1.00 23.15 425 PHE B C 1
ATOM 7138 O O . PHE B 1 425 ? 49.702 -6.638 25.828 1.00 22.70 425 PHE B O 1
ATOM 7146 N N . ALA B 1 426 ? 50.568 -6.839 23.758 1.00 23.16 426 ALA B N 1
ATOM 7147 C CA . ALA B 1 426 ? 49.356 -6.367 23.077 1.00 23.15 426 ALA B CA 1
ATOM 7148 C C . ALA B 1 426 ? 49.009 -7.236 21.872 1.00 22.78 426 ALA B C 1
ATOM 7149 O O . ALA B 1 426 ? 47.856 -7.645 21.719 1.00 22.78 426 ALA B O 1
ATOM 7151 N N . LYS B 1 427 ? 50.010 -7.515 21.032 1.00 22.97 427 LYS B N 1
ATOM 7152 C CA . LYS B 1 427 ? 49.856 -8.357 19.832 1.00 23.10 427 LYS B CA 1
ATOM 7153 C C . LYS B 1 427 ? 48.691 -7.884 18.948 1.00 22.93 427 LYS B C 1
ATOM 7154 O O . LYS B 1 427 ? 47.862 -8.679 18.493 1.00 22.59 427 LYS B O 1
ATOM 7160 N N . GLY B 1 428 ? 48.651 -6.575 18.720 1.00 22.19 428 GLY B N 1
ATOM 7161 C CA . GLY B 1 428 ? 47.559 -5.941 18.002 1.00 22.00 428 GLY B CA 1
ATOM 7162 C C . GLY B 1 428 ? 47.189 -4.650 18.711 1.00 22.11 428 GLY B C 1
ATOM 7163 O O . GLY B 1 428 ? 47.708 -4.348 19.794 1.00 22.30 428 GLY B O 1
ATOM 7164 N N . ALA B 1 429 ? 46.287 -3.891 18.097 1.00 21.64 429 ALA B N 1
ATOM 7165 C CA . ALA B 1 429 ? 45.861 -2.601 18.622 1.00 21.10 429 ALA B CA 1
ATOM 7166 C C . ALA B 1 429 ? 44.522 -2.918 19.285 1.00 21.07 429 ALA B C 1
ATOM 7167 O O . ALA B 1 429 ? 44.261 -4.071 19.639 1.00 20.50 429 ALA B O 1
ATOM 7169 N N . TRP B 1 430 ? 43.677 -1.899 19.449 1.00 20.62 430 TRP B N 1
ATOM 7170 C CA . TRP B 1 430 ? 42.335 -2.093 19.985 1.00 20.89 430 TRP B CA 1
ATOM 7171 C C . TRP B 1 430 ? 41.530 -3.245 19.386 1.00 21.12 430 TRP B C 1
ATOM 7172 O O . TRP B 1 430 ? 41.684 -3.574 18.209 1.00 21.70 430 TRP B O 1
ATOM 7183 N N . PHE B 1 431 ? 40.655 -3.840 20.180 1.00 21.68 431 PHE B N 1
ATOM 7184 C CA . PHE B 1 431 ? 39.817 -4.924 19.674 1.00 21.62 431 PHE B CA 1
ATOM 7185 C C . PHE B 1 431 ? 38.968 -4.573 18.451 1.00 21.88 431 PHE B C 1
ATOM 7186 O O . PHE B 1 431 ? 38.177 -3.628 18.489 1.00 22.12 431 PHE B O 1
ATOM 7194 N N . PHE B 1 432 ? 39.114 -5.338 17.373 1.00 21.55 432 PHE B N 1
ATOM 7195 C CA . PHE B 1 432 ? 38.087 -5.334 16.322 1.00 21.44 432 PHE B CA 1
ATOM 7196 C C . PHE B 1 432 ? 37.897 -6.742 15.786 1.00 21.72 432 PHE B C 1
ATOM 7197 O O . PHE B 1 432 ? 38.868 -7.439 15.474 1.00 21.53 432 PHE B O 1
ATOM 7205 N N . SER B 1 433 ? 36.635 -7.146 15.685 1.00 21.87 433 SER B N 1
ATOM 7206 C CA . SER B 1 433 ? 36.287 -8.551 15.501 1.00 22.41 433 SER B CA 1
ATOM 7207 C C . SER B 1 433 ? 36.240 -9.006 14.052 1.00 23.13 433 SER B C 1
ATOM 7208 O O . SER B 1 433 ? 36.073 -8.199 13.128 1.00 23.03 433 SER B O 1
ATOM 7211 N N . ARG B 1 434 ? 36.380 -10.319 13.883 1.00 23.56 434 ARG B N 1
ATOM 7212 C CA . ARG B 1 434 ? 36.173 -10.997 12.610 1.00 24.08 434 ARG B CA 1
ATOM 7213 C C . ARG B 1 434 ? 34.671 -11.203 12.438 1.00 24.20 434 ARG B C 1
ATOM 7214 O O . ARG B 1 434 ? 33.942 -11.195 13.432 1.00 24.42 434 ARG B O 1
ATOM 7222 N N . PRO B 1 435 ? 34.195 -11.380 11.182 1.00 24.32 435 PRO B N 1
ATOM 7223 C CA . PRO B 1 435 ? 32.771 -11.676 11.002 1.00 24.30 435 PRO B CA 1
ATOM 7224 C C . PRO B 1 435 ? 32.346 -12.861 11.869 1.00 24.63 435 PRO B C 1
ATOM 7225 O O . PRO B 1 435 ? 33.047 -13.883 11.915 1.00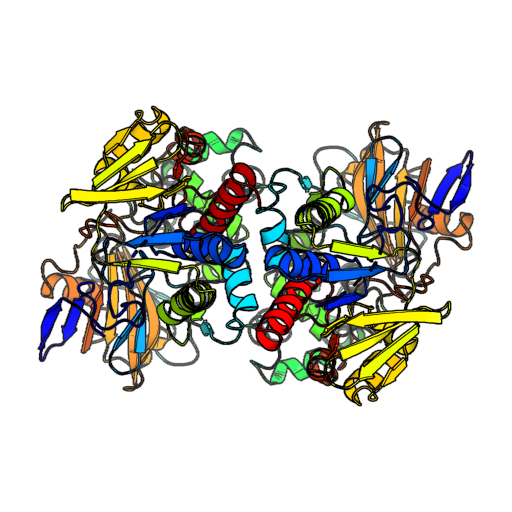 24.61 435 PRO B O 1
ATOM 7229 N N . GLY B 1 436 ? 31.236 -12.699 12.581 1.00 24.51 436 GLY B N 1
ATOM 7230 C CA . GLY B 1 436 ? 30.704 -13.753 13.440 1.00 25.11 436 GLY B CA 1
ATOM 7231 C C . GLY B 1 436 ? 31.353 -13.913 14.807 1.00 25.32 436 GLY B C 1
ATOM 7232 O O . GLY B 1 436 ? 30.773 -14.548 15.679 1.00 25.47 436 GLY B O 1
ATOM 7233 N N . MET B 1 437 ? 32.543 -13.340 15.004 1.00 25.83 437 MET B N 1
ATOM 7234 C CA . MET B 1 437 ? 33.295 -13.523 16.258 1.00 26.18 437 MET B CA 1
ATOM 7235 C C . MET B 1 437 ? 32.565 -13.038 17.513 1.00 25.98 437 MET B C 1
ATOM 7236 O O . MET B 1 437 ? 32.481 -13.774 18.500 1.00 25.82 437 MET B O 1
ATOM 7241 N N . VAL B 1 438 ? 32.048 -11.810 17.482 1.00 25.52 438 VAL B N 1
ATOM 7242 C CA . VAL B 1 438 ? 31.331 -11.261 18.640 1.00 25.35 438 VAL B CA 1
ATOM 7243 C C . VAL B 1 438 ? 30.042 -12.030 18.961 1.00 25.85 438 VAL B C 1
ATOM 7244 O O . VAL B 1 438 ? 29.831 -12.414 20.114 1.00 25.19 438 VAL B O 1
ATOM 7248 N N . SER B 1 439 ? 29.198 -12.289 17.957 1.00 26.49 439 SER B N 1
ATOM 7249 C CA . SER B 1 439 ? 27.969 -13.051 18.220 1.00 27.67 439 SER B CA 1
ATOM 7250 C C . SER B 1 439 ? 28.274 -14.450 18.758 1.00 28.10 439 SER B C 1
ATOM 7251 O O . SER B 1 439 ? 27.600 -14.922 19.668 1.00 28.48 439 SER B O 1
ATOM 7254 N N . GLU B 1 440 ? 29.312 -15.081 18.222 1.00 28.84 440 GLU B N 1
ATOM 7255 C CA . GLU B 1 440 ? 29.708 -16.424 18.645 1.00 30.17 440 GLU B CA 1
ATOM 7256 C C . GLU B 1 440 ? 30.383 -16.473 20.027 1.00 30.13 440 GLU B C 1
ATOM 7257 O O . GLU B 1 440 ? 30.118 -17.387 20.816 1.00 30.47 440 GLU B O 1
ATOM 7263 N N . CYS B 1 441 ? 31.239 -15.495 20.322 1.00 29.98 441 CYS B N 1
ATOM 7264 C CA . CYS B 1 441 ? 32.177 -15.622 21.444 1.00 29.96 441 CYS B CA 1
ATOM 7265 C C . CYS B 1 441 ? 31.998 -14.663 22.614 1.00 29.80 441 CYS B C 1
ATOM 7266 O O . CYS B 1 441 ? 32.577 -14.891 23.681 1.00 29.83 441 CYS B O 1
ATOM 7269 N N . LEU B 1 442 ? 31.217 -13.599 22.434 1.00 29.41 442 LEU B N 1
ATOM 7270 C CA . LEU B 1 442 ? 31.142 -12.555 23.462 1.00 29.34 442 LEU B CA 1
ATOM 7271 C C . LEU B 1 442 ? 30.716 -13.105 24.826 1.00 29.37 442 LEU B C 1
ATOM 7272 O O . LEU B 1 442 ? 31.334 -12.785 25.842 1.00 28.80 442 LEU B O 1
ATOM 7277 N N . GLN B 1 443 ? 29.676 -13.936 24.841 1.00 29.62 443 GLN B N 1
ATOM 7278 C CA . GLN B 1 443 ? 29.220 -14.574 26.087 1.00 30.41 443 GLN B CA 1
ATOM 7279 C C . GLN B 1 443 ? 30.361 -15.347 26.762 1.00 29.84 443 GLN B C 1
ATOM 7280 O O . GLN B 1 443 ? 30.636 -15.149 27.949 1.00 30.14 443 GLN B O 1
ATOM 7286 N N . GLY B 1 444 ? 31.032 -16.204 25.997 1.00 29.64 444 GLY B N 1
ATOM 7287 C CA . GLY B 1 444 ? 32.185 -16.966 26.495 1.00 29.25 444 GLY B CA 1
ATOM 7288 C C . GLY B 1 444 ? 33.332 -16.111 27.018 1.00 29.11 444 GLY B C 1
ATOM 7289 O O . GLY B 1 444 ? 33.972 -16.453 28.014 1.00 28.90 444 GLY B O 1
ATOM 7290 N N . LEU B 1 445 ? 33.591 -14.987 26.351 1.00 28.61 445 LEU B N 1
ATOM 7291 C CA . LEU B 1 445 ? 34.655 -14.070 26.765 1.00 28.38 445 LEU B CA 1
ATOM 7292 C C . LEU B 1 445 ? 34.349 -13.370 28.089 1.00 28.24 445 LEU B C 1
ATOM 7293 O O . LEU B 1 445 ? 35.264 -12.925 28.783 1.00 28.30 445 LEU B O 1
ATOM 7298 N N . ARG B 1 446 ? 33.066 -13.300 28.437 1.00 28.45 446 ARG B N 1
ATOM 7299 C CA . ARG B 1 446 ? 32.600 -12.580 29.622 1.00 29.13 446 ARG B CA 1
ATOM 7300 C C . ARG B 1 446 ? 32.252 -13.491 30.809 1.00 30.11 446 ARG B C 1
ATOM 7301 O O . ARG B 1 446 ? 32.001 -12.998 31.910 1.00 30.14 446 ARG B O 1
ATOM 7309 N N . GLU B 1 447 ? 32.239 -14.805 30.579 1.00 31.44 447 GLU B N 1
ATOM 7310 C CA . GLU B 1 447 ? 31.768 -15.786 31.572 1.00 32.76 447 GLU B CA 1
ATOM 7311 C C . GLU B 1 447 ? 32.703 -15.968 32.782 1.00 32.98 447 GLU B C 1
ATOM 7312 O O . GLU B 1 447 ? 33.912 -15.741 32.689 1.00 32.87 447 GLU B O 1
ATOM 7318 N N . LYS B 1 448 ? 32.124 -16.407 33.902 1.00 33.60 448 LYS B N 1
ATOM 7319 C CA . LYS B 1 448 ? 32.877 -16.753 35.120 1.00 34.21 448 LYS B CA 1
ATOM 7320 C C . LYS B 1 448 ? 33.944 -17.819 34.851 1.00 34.36 448 LYS B C 1
ATOM 7321 O O . LYS B 1 448 ? 33.812 -18.617 33.923 1.00 34.12 448 LYS B O 1
ATOM 7327 N N . HIS B 1 449 ? 35.006 -17.811 35.655 1.00 34.81 449 HIS B N 1
ATOM 7328 C CA . HIS B 1 449 ? 36.034 -18.844 35.585 1.00 35.22 449 HIS B CA 1
ATOM 7329 C C . HIS B 1 449 ? 36.619 -19.118 36.974 1.00 35.29 449 HIS B C 1
ATOM 7330 O O . HIS B 1 449 ? 37.793 -18.837 37.244 1.00 35.42 449 HIS B O 1
ATOM 7337 N N . GLY B 1 450 ? 35.785 -19.671 37.851 1.00 35.35 450 GLY B N 1
ATOM 7338 C CA . GLY B 1 450 ? 36.200 -20.003 39.215 1.00 35.40 450 GLY B CA 1
ATOM 7339 C C . GLY B 1 450 ? 36.596 -18.745 39.957 1.00 35.29 450 GLY B C 1
ATOM 7340 O O . GLY B 1 450 ? 35.769 -17.851 40.163 1.00 35.63 450 GLY B O 1
ATOM 7341 N N . GLY B 1 451 ? 37.869 -18.666 40.335 1.00 34.88 451 GLY B N 1
ATOM 7342 C CA . GLY B 1 451 ? 38.400 -17.502 41.043 1.00 34.50 451 GLY B CA 1
ATOM 7343 C C . GLY B 1 451 ? 39.030 -16.444 40.147 1.00 33.86 451 GLY B C 1
ATOM 7344 O O . GLY B 1 451 ? 39.709 -15.537 40.638 1.00 34.16 451 GLY B O 1
ATOM 7345 N N . VAL B 1 452 ? 38.813 -16.556 38.837 1.00 33.09 452 VAL B N 1
ATOM 7346 C CA . VAL B 1 452 ? 39.357 -15.585 37.885 1.00 32.20 452 VAL B CA 1
ATOM 7347 C C . VAL B 1 452 ? 38.237 -14.783 37.218 1.00 31.50 452 VAL B C 1
ATOM 7348 O O . VAL B 1 452 ? 37.298 -15.353 36.656 1.00 31.43 452 VAL B O 1
ATOM 7352 N N . VAL B 1 453 ? 38.342 -13.460 37.308 1.00 30.45 453 VAL B N 1
ATOM 7353 C CA . VAL B 1 453 ? 37.447 -12.558 36.590 1.00 29.37 453 VAL B CA 1
ATOM 7354 C C . VAL B 1 453 ? 38.192 -12.017 35.361 1.00 28.14 453 VAL B C 1
ATOM 7355 O O . VAL B 1 453 ? 39.180 -11.291 35.491 1.00 27.55 453 VAL B O 1
ATOM 7359 N N . PHE B 1 454 ? 37.732 -12.402 34.172 1.00 27.23 454 PHE B N 1
ATOM 7360 C CA . PHE B 1 454 ? 38.330 -11.918 32.925 1.00 26.44 454 PHE B CA 1
ATOM 7361 C C . PHE B 1 454 ? 37.666 -10.608 32.522 1.00 25.66 454 PHE B C 1
ATOM 7362 O O . PHE B 1 454 ? 36.446 -10.547 32.309 1.00 25.75 454 PHE B O 1
ATOM 7370 N N . ALA B 1 455 ? 38.484 -9.567 32.423 1.00 24.55 455 ALA B N 1
ATOM 7371 C CA . ALA B 1 455 ? 37.990 -8.217 32.183 1.00 23.65 455 ALA B CA 1
ATOM 7372 C C . ALA B 1 455 ? 38.954 -7.479 31.276 1.00 23.08 455 ALA B C 1
ATOM 7373 O O . ALA B 1 455 ? 40.147 -7.376 31.562 1.00 23.24 455 ALA B O 1
ATOM 7375 N N . ASN B 1 456 ? 38.430 -6.984 30.162 1.00 22.45 456 ASN B N 1
ATOM 7376 C CA . ASN B 1 456 ? 39.206 -6.203 29.210 1.00 21.60 456 ASN B CA 1
ATOM 7377 C C . ASN B 1 456 ? 38.241 -5.474 28.288 1.00 21.30 456 ASN B C 1
ATOM 7378 O O . ASN B 1 456 ? 37.152 -5.974 28.023 1.00 20.83 456 ASN B O 1
ATOM 7383 N N . SER B 1 457 ? 38.639 -4.292 27.817 1.00 21.12 457 SER B N 1
ATOM 7384 C CA . SER B 1 457 ? 37.860 -3.549 26.823 1.00 20.73 457 SER B CA 1
ATOM 7385 C C . SER B 1 457 ? 37.458 -4.436 25.637 1.00 20.86 457 SER B C 1
ATOM 7386 O O . SER B 1 457 ? 36.399 -4.230 25.032 1.00 20.32 457 SER B O 1
ATOM 7389 N N . ASP B 1 458 ? 38.304 -5.425 25.326 1.00 21.02 458 ASP B N 1
ATOM 7390 C CA . ASP B 1 458 ? 38.088 -6.356 24.204 1.00 21.20 458 ASP B CA 1
ATOM 7391 C C . ASP B 1 458 ? 36.716 -7.040 24.216 1.00 21.01 458 ASP B C 1
ATOM 7392 O O . ASP B 1 458 ? 36.204 -7.397 23.161 1.00 21.45 458 ASP B O 1
ATOM 7397 N N . TRP B 1 459 ? 36.140 -7.244 25.401 1.00 21.02 459 TRP B N 1
ATOM 7398 C CA . TRP B 1 459 ? 34.825 -7.883 25.516 1.00 21.06 459 TRP B CA 1
ATOM 7399 C C . TRP B 1 459 ? 33.815 -7.106 26.363 1.00 21.07 459 TRP B C 1
ATOM 7400 O O . TRP B 1 459 ? 32.920 -7.703 26.979 1.00 21.43 459 TRP B O 1
ATOM 7411 N N . ALA B 1 460 ? 33.940 -5.775 26.381 1.00 20.78 460 ALA B N 1
ATOM 7412 C CA . ALA B 1 460 ? 32.910 -4.927 26.985 1.00 20.68 460 ALA B CA 1
ATOM 7413 C C . ALA B 1 460 ? 31.612 -4.979 26.160 1.00 20.72 460 ALA B C 1
ATOM 7414 O O . ALA B 1 460 ? 31.598 -5.497 25.046 1.00 20.66 460 ALA B O 1
ATOM 7416 N N . LEU B 1 461 ? 30.537 -4.417 26.709 1.00 21.04 461 LEU B N 1
ATOM 7417 C CA . LEU B 1 461 ? 29.229 -4.396 26.051 1.00 21.45 461 LEU B CA 1
ATOM 7418 C C . LEU B 1 461 ? 28.967 -3.140 25.211 1.00 21.05 461 LEU B C 1
ATOM 7419 O O . LEU B 1 461 ? 28.349 -3.219 24.138 1.00 21.04 461 LEU B O 1
ATOM 7424 N N . GLY B 1 462 ? 29.400 -1.987 25.721 1.00 20.26 462 GLY B N 1
ATOM 7425 C CA . GLY B 1 462 ? 29.075 -0.703 25.107 1.00 19.79 462 GLY B CA 1
ATOM 7426 C C . GLY B 1 462 ? 30.179 -0.277 24.171 1.00 19.70 462 GLY B C 1
ATOM 7427 O O . GLY B 1 462 ? 30.260 -0.745 23.034 1.00 19.61 462 GLY B O 1
ATOM 7428 N N . TRP B 1 463 ? 31.050 0.599 24.662 1.00 19.00 463 TRP B N 1
ATOM 7429 C CA . TRP B 1 463 ? 32.194 1.055 23.884 1.00 18.64 463 TRP B CA 1
ATOM 7430 C C . TRP B 1 463 ? 33.315 0.011 23.928 1.00 18.72 463 TRP B C 1
ATOM 7431 O O . TRP B 1 463 ? 34.429 0.291 24.373 1.00 18.27 463 TRP B O 1
ATOM 7442 N N . ARG B 1 464 ? 32.992 -1.198 23.467 1.00 18.93 464 ARG B N 1
ATOM 7443 C CA . ARG B 1 464 ? 33.958 -2.286 23.333 1.00 19.40 464 ARG B CA 1
ATOM 7444 C C . ARG B 1 464 ? 35.102 -1.830 22.434 1.00 19.42 464 ARG B C 1
ATOM 7445 O O . ARG B 1 464 ? 34.869 -1.279 21.352 1.00 19.45 464 ARG B O 1
ATOM 7453 N N . SER B 1 465 ? 36.328 -2.049 22.919 1.00 19.28 465 SER B N 1
ATOM 7454 C CA . SER B 1 465 ? 37.593 -1.709 22.242 1.00 19.40 465 SER B CA 1
ATOM 7455 C C . SER B 1 465 ? 38.080 -0.282 22.511 1.00 19.14 465 SER B C 1
ATOM 7456 O O . SER B 1 465 ? 39.104 0.137 21.964 1.00 19.13 465 SER B O 1
ATOM 7459 N N . PHE B 1 466 ? 37.352 0.449 23.356 1.00 18.57 466 PHE B N 1
ATOM 7460 C CA . PHE B 1 466 ? 37.669 1.845 23.651 1.00 18.63 466 PHE B CA 1
ATOM 7461 C C . PHE B 1 466 ? 38.217 1.891 25.074 1.00 18.62 466 PHE B C 1
ATOM 7462 O O . PHE B 1 466 ? 38.050 0.936 25.847 1.00 18.76 466 PHE B O 1
ATOM 7470 N N . ILE B 1 467 ? 38.877 2.999 25.409 1.00 17.90 467 ILE B N 1
ATOM 7471 C CA . ILE B 1 467 ? 39.231 3.295 26.798 1.00 17.19 467 ILE B CA 1
ATOM 7472 C C . ILE B 1 467 ? 37.970 3.188 27.661 1.00 17.38 467 ILE B C 1
ATOM 7473 O O . ILE B 1 467 ? 37.999 2.646 28.778 1.00 17.34 467 ILE B O 1
ATOM 7478 N N . ASP B 1 468 ? 36.853 3.674 27.125 1.00 16.81 468 ASP B N 1
ATOM 7479 C CA . ASP B 1 468 ? 35.585 3.590 27.835 1.00 17.05 468 ASP B CA 1
ATOM 7480 C C . ASP B 1 468 ? 35.202 2.143 28.192 1.00 16.90 468 ASP B C 1
ATOM 7481 O O . ASP B 1 468 ? 34.760 1.865 29.323 1.00 16.84 468 ASP B O 1
ATOM 7486 N N . GLY B 1 469 ? 35.350 1.240 27.226 1.00 17.17 469 GLY B N 1
ATOM 7487 C CA . GLY B 1 469 ? 35.097 -0.193 27.447 1.00 17.67 469 GLY B CA 1
ATOM 7488 C C . GLY B 1 469 ? 36.014 -0.812 28.494 1.00 18.11 469 GLY B C 1
ATOM 7489 O O . GLY B 1 469 ? 35.602 -1.711 29.247 1.00 17.83 469 GLY B O 1
ATOM 7490 N N . ALA B 1 470 ? 37.258 -0.336 28.553 1.00 17.88 470 ALA B N 1
ATOM 7491 C CA . ALA B 1 470 ? 38.192 -0.799 29.575 1.00 18.06 470 ALA B CA 1
ATOM 7492 C C . ALA B 1 470 ? 37.652 -0.468 30.955 1.00 18.27 470 ALA B C 1
ATOM 7493 O O . ALA B 1 470 ? 37.687 -1.304 31.860 1.00 18.37 470 ALA B O 1
ATOM 7495 N N . ILE B 1 471 ? 37.144 0.756 31.103 1.00 18.69 471 ILE B N 1
ATOM 7496 C CA . ILE B 1 471 ? 36.641 1.241 32.381 1.00 18.66 471 ILE B CA 1
ATOM 7497 C C . ILE B 1 471 ? 35.316 0.565 32.749 1.00 19.09 471 ILE B C 1
ATOM 7498 O O . ILE B 1 471 ? 35.105 0.217 33.913 1.00 18.46 471 ILE B O 1
ATOM 7503 N N . GLU B 1 472 ? 34.444 0.368 31.756 1.00 19.09 472 GLU B N 1
ATOM 7504 C CA . GLU B 1 472 ? 33.224 -0.420 31.936 1.00 19.68 472 GLU B CA 1
ATOM 7505 C C . GLU B 1 472 ? 33.564 -1.786 32.550 1.00 19.84 472 GLU B C 1
ATOM 7506 O O . GLU B 1 472 ? 32.921 -2.244 33.502 1.00 19.75 472 GLU B O 1
ATOM 7512 N N . GLU B 1 473 ? 34.588 -2.422 31.995 1.00 20.41 473 GLU B N 1
ATOM 7513 C CA . GLU B 1 473 ? 34.955 -3.782 32.376 1.00 21.14 473 GLU B CA 1
ATOM 7514 C C . GLU B 1 473 ? 35.657 -3.856 33.728 1.00 21.37 473 GLU B C 1
ATOM 7515 O O . GLU B 1 473 ? 35.396 -4.771 34.504 1.00 22.00 473 GLU B O 1
ATOM 7521 N N . GLY B 1 474 ? 36.532 -2.889 34.003 1.00 21.84 474 GLY B N 1
ATOM 7522 C CA . GLY B 1 474 ? 37.196 -2.788 35.310 1.00 22.28 474 GLY B CA 1
ATOM 7523 C C . GLY B 1 474 ? 36.190 -2.577 36.429 1.00 22.72 474 GLY B C 1
ATOM 7524 O O . GLY B 1 474 ? 36.319 -3.155 37.509 1.00 23.10 474 GLY B O 1
ATOM 7525 N N . THR B 1 475 ? 35.186 -1.744 36.155 1.00 22.68 475 THR B N 1
ATOM 7526 C CA . THR B 1 475 ? 34.084 -1.470 37.078 1.00 22.79 475 THR B CA 1
ATOM 7527 C C . THR B 1 475 ? 33.284 -2.743 37.345 1.00 23.22 475 THR B C 1
ATOM 7528 O O . THR B 1 475 ? 32.935 -3.035 38.497 1.00 23.04 475 THR B O 1
ATOM 7532 N N . ARG B 1 476 ? 33.023 -3.512 36.287 1.00 23.41 476 ARG B N 1
ATOM 7533 C CA . ARG B 1 476 ? 32.320 -4.780 36.433 1.00 23.95 476 ARG B CA 1
ATOM 7534 C C . ARG B 1 476 ? 33.139 -5.757 37.280 1.00 24.49 476 ARG B C 1
ATOM 7535 O O . ARG B 1 476 ? 32.604 -6.380 38.208 1.00 24.65 476 ARG B O 1
ATOM 7543 N N . ALA B 1 477 ? 34.429 -5.877 36.957 1.00 25.01 477 ALA B N 1
ATOM 7544 C CA . ALA B 1 477 ? 35.321 -6.799 37.654 1.00 25.72 477 ALA B CA 1
ATOM 7545 C C . ALA B 1 477 ? 35.325 -6.537 39.160 1.00 26.35 477 ALA B C 1
ATOM 7546 O O . ALA B 1 477 ? 35.190 -7.475 39.949 1.00 26.32 477 ALA B O 1
ATOM 7548 N N . ALA B 1 478 ? 35.459 -5.264 39.547 1.00 26.76 478 ALA B N 1
ATOM 7549 C CA . ALA B 1 478 ? 35.476 -4.869 40.959 1.00 27.73 478 ALA B CA 1
ATOM 7550 C C . ALA B 1 478 ? 34.164 -5.216 41.654 1.00 28.66 478 ALA B C 1
ATOM 7551 O O . ALA B 1 478 ? 34.149 -5.652 42.811 1.00 28.31 478 ALA B O 1
ATOM 7553 N N . ARG B 1 479 ? 33.064 -5.008 40.933 1.00 29.80 479 ARG B N 1
ATOM 7554 C CA . ARG B 1 479 ? 31.724 -5.313 41.416 1.00 31.01 479 ARG B CA 1
ATOM 7555 C C . ARG B 1 479 ? 31.570 -6.820 41.688 1.00 31.32 479 ARG B C 1
ATOM 7556 O O . ARG B 1 479 ? 31.056 -7.212 42.737 1.00 31.26 479 ARG B O 1
ATOM 7564 N N . VAL B 1 480 ? 32.049 -7.647 40.756 1.00 32.07 480 VAL B N 1
ATOM 7565 C CA . VAL B 1 480 ? 32.032 -9.110 40.889 1.00 32.85 480 VAL B CA 1
ATOM 7566 C C . VAL B 1 480 ? 32.823 -9.578 42.112 1.00 33.59 480 VAL B C 1
ATOM 7567 O O . VAL B 1 480 ? 32.321 -10.367 42.919 1.00 33.62 480 VAL B O 1
ATOM 7571 N N . VAL B 1 481 ? 34.056 -9.089 42.236 1.00 34.41 481 VAL B N 1
ATOM 7572 C CA . VAL B 1 481 ? 34.932 -9.456 43.343 1.00 35.45 481 VAL B CA 1
ATOM 7573 C C . VAL B 1 481 ? 34.312 -9.054 44.683 1.00 36.36 481 VAL B C 1
ATOM 7574 O O . VAL B 1 481 ? 34.245 -9.874 45.604 1.00 36.60 481 VAL B O 1
ATOM 7578 N N . LEU B 1 482 ? 33.847 -7.809 44.780 1.00 37.34 482 LEU B N 1
ATOM 7579 C CA . LEU B 1 482 ? 33.219 -7.313 46.004 1.00 38.68 482 LEU B CA 1
ATOM 7580 C C . LEU B 1 482 ? 32.021 -8.168 46.418 1.00 39.50 482 LEU B C 1
ATOM 7581 O O . LEU B 1 482 ? 31.878 -8.504 47.594 1.00 39.60 482 LEU B O 1
ATOM 7586 N N . GLU B 1 483 ? 31.176 -8.527 45.452 1.00 40.41 483 GLU B N 1
ATOM 7587 C CA . GLU B 1 483 ? 30.013 -9.377 45.717 1.00 41.45 483 GLU B CA 1
ATOM 7588 C C . GLU B 1 483 ? 30.411 -10.784 46.174 1.00 42.16 483 GLU B C 1
ATOM 7589 O O . GLU B 1 483 ? 29.812 -11.325 47.107 1.00 42.21 483 GLU B O 1
ATOM 7595 N N . GLU B 1 484 ? 31.416 -11.368 45.518 1.00 42.90 484 GLU B N 1
ATOM 7596 C CA . GLU B 1 484 ? 31.878 -12.718 45.845 1.00 43.81 484 GLU B CA 1
ATOM 7597 C C . GLU B 1 484 ? 32.607 -12.800 47.190 1.00 44.37 484 GLU B C 1
ATOM 7598 O O . GLU B 1 484 ? 32.453 -13.781 47.920 1.00 44.53 484 GLU B O 1
ATOM 7604 N N . LEU B 1 485 ? 33.381 -11.767 47.517 1.00 44.97 485 LEU B N 1
ATOM 7605 C CA . LEU B 1 485 ? 34.143 -11.732 48.770 1.00 45.39 485 LEU B CA 1
ATOM 7606 C C . LEU B 1 485 ? 33.400 -11.056 49.931 1.00 45.94 485 LEU B C 1
ATOM 7607 O O . LEU B 1 485 ? 33.869 -11.090 51.075 1.00 46.09 485 LEU B O 1
ATOM 7612 N N . GLY B 1 486 ? 32.257 -10.438 49.631 1.00 46.37 486 GLY B N 1
ATOM 7613 C CA . GLY B 1 486 ? 31.353 -9.897 50.653 1.00 46.78 486 GLY B CA 1
ATOM 7614 C C . GLY B 1 486 ? 31.885 -8.722 51.455 1.00 47.25 486 GLY B C 1
ATOM 7615 O O . GLY B 1 486 ? 32.970 -8.203 51.183 1.00 47.67 486 GLY B O 1
#

Secondary structure (DSSP, 8-state):
-B-SS-EEEETTTEEEE--B-TTB-SSSB----EEEEEE--BHHHHHHHHHHHHTT--EEEE-SSSBSBTT--EEEETTEEEE-S---B-TTSHHHHHHHHHTT-TT-EEES---SSS--EEEEESSTT--EEE-HHHHHHHHHHHHHHHH-SSSSTTTTT-S-TTSTTSSTTHHHHHTSBHHHHHHHHGGG--HHHHHHHHHHHHHHHSS-TTTSBHHHHHHHHHHTTSSHHHHHHHHHSEEETT-HHHHHHHHHHHHHTTT-EEEESS--EEEEEE-SSSEEEEETT--EEEEEEEEE---GGGGGGSEEESPPPHHHHHHHHH------EEEEEEES-GGGGGEEEEE-SS-SS-EEEEEEE-TTSPEEEEEEE-STT---TTT-HHHHHHHHHTTSTTS--EEEEEE--TTT-TTTSSSS--PPTTHHHHHHHHHH--BTTEEE--GGG-SSSTTSHHHHHHHHHHHHHHHHHHH--/-B-SS-EEEETTTEEEE--B-TTB-SSSB----EEEE--BHHHHHHHHHHHHTT--EEEE-SSSBSBTT--EEEETTEEEE-S---B-TTSHHHHHHHHHTT-TT-EEES---SSS--EEEEESSTT--EEE-HHHHHHHHHHHHHHHH-SSSSTTTTT-S-TTSTTSSTTHHHHHT-BHHHHHHHHGGG--HHHHHHHHHHHHHHHSS-TTTSBHHHHHHHHHHTTSSHHHHHHHHHSEEETT-HHHHHHHHHHHHHHTT-EEEESS--EEEEEEETTEEEEEETTS-EEEESEEEE---GGGGGGSEEESPPPHHHHHHHHH------EEEEEEES-GGGGGEEEEE-SSSS--EEEEEEE-TTSPEEEEEEE-GGG---TTT-HHHHHHHHHTTSTTS--EEEEEE--SSS-TTTSSSS--PPTTHHHHHHHHHHS-BTTEEE--GGG-SSSTTSHHHHHHHHHHHHHHHHHHH-

Solvent-accessible surface area: 31643 Å² total

CATH classification: 3.50.50.60 (+1 more: 3.90.660.10)

Sequence (959 aa):
MTSRDGYQWTPETGLTQGVPSLGVISPPTNIGPWDVIVIGGGYCGLTATRDLTVAGFKTLLLEARDRIGGRSWSSNIDGYPYEMGGTWVHWHQSHVWREITRYKMHNNALSPSFNFSRGVNHFQLRTNPTTSTYMTHEAEDDELLRRSALHKFTNVDGTNGRTVLPFPHDMFYVPEFRKYDEMSYSSERIDQIRDELSLNERRSSLEAFILLCSGGTLENSSFGEFLHWWAMSGYTYQGCMDCLMSYKFKDGQSAFARRFWEEAAGTGRLGYVFGCPVRSVVNERDAARVTARDGREFVAKRVVCTIPLNVLSTIQFSPALSTERISAMQAGHVSMCTKVHAEVDNKDMRSWTGIAYPFNKLCYAIGDGTTPAGNTHLVCFGNSANHIQPDEDVRETLKAVGQLAPGTFGVKRLVFHNWVKDEFAKGAWFFSRPGMVSECLQGLREKHGGVVFANSDWALGWRSFIDGAIEEGTRAARVVLEELGTMTSRDGYQWTPETGLTQGVPSLGVISPPTNIWDVIVIGGGYCGLTATRDLTVAGFKTLLLEARDRIGGRSWSSNIDGYPYEMGGTWVHWHQSHVWREITTRYKMHNNALSPSFNFSRGVNHFQLRTNPTTSTYMTHEAEDDELLRRSALHKFTNVDGTNGRTVLPFPHDMFYVPEFRKYDEMSYSERIDQIRDELSLNERSSLEAFILLCSGGTLENSSFGEFLHWWAMSGYTYQGCMDCLMSYKFKDGQSAFARRFWEEAAGTGRLGYVFGCPVRSVVNERDAARVTARDGREFVAKRVVCTIPLNVLSTIQFSPALSTERISAMQAGHVSMCTKVHAEVDNKDMRSWTGIAYPFNKLCYAIGDGTTPAGNTHLVCFGNSANHIQPDEDVRETLKAVGQLAPGTFGVKRLVFHNWVKDEFAKGAWFFSRPGMVSECLQGLREKHGGVVFANSDWALGWRSFIDGAIEEGTRAARVVLEELG

B-factor: mean 25.99, std 7.31, range [10.5, 70.91]

Organism: Aspergillus niger (NCBI:txid5061)